Protein 4UR7 (pdb70)

Organism: Agrobacterium fabrum (strain C58 / ATCC 33970) (NCBI:txid176299)

Foldseek 3Di:
DFLVVVLVLLPPFAEEEAAFFADQVRHGDLVLLLVLLLVLLVLPRQEYEFLDVLNVVVPDDLVVQLVRQLSSVVRNPNHAYEYEAEAFQVRRLVSLVSNVVSPHQEYEYDYHDDDADDLVVLLVSVLSSLVSDRHAYEYEADDRRHHALVSVVVSLVRRVRDAEYEYAPLPLVRLLVNCVRCPNSHQYEYEHLCRLVPQLVVVVSPHLYYYHLLCSQQVVLVRQLSVCSVVVVVVSSVVCCVLAVVLLVVLQPPDPPSSNQVSLLSNVQLPGNRYADDPPPHHDDPVSSVSSNVSCPVRRNDD/DFLVVVLVLLPVFAEEEAAFFADPVRHGDLVLLLVLLLVLLVLPRQEYEYLDVLNVVVPDDLVCQLVRQLSSVVRNPNHAYEYEAEAFQVRRLVSLVSNVVSPHQYYEYDYHPDDQDDLVVLLVRVLSSLVSDRHAYEYEADDRRHHAQVSVVVSLVRRLRDAEYEYAHLPLVRLLVNCVRCPNSHAYEYEHLQRLVPQLVVVVSPHLYYYHLLCSQQVVLVRQLSVCSVVVVVVSSVVCCVLAVVLLVVLQVPDPPSSNQVSQLSNVQLPRNSDADDPPPGHDDPVSSVSSNVSCPPRRNDDDDDDDDD/DFLVVVLVLLVPFAEEEAAFFADPVRHGDLVLLLVLLLVLLVLPRQAYEWLAVLNVVVPDDLVVQLVRQLSNVVRNPNHAYEYEAEAFQVRRLVSLVSNVVSPHQEYEYDYHDDDADDLVVLLVSVLSNLVSDRHAYEYEADDRRHHAQVSVVVSLVRRVRDAEYEYQPLPLVRLLVNCVRCPNSHAYEYEHLCRLVCQLVVVVSPHLYYYHLLCSQQVVLVRQLSVCSVVVVVVSSVCCCVLAVVLLVVLCPPDPPSSNQVSLLSNVQLPRNRDADDPPPHHDDPVSSVSSNVSCPPSRNDPPDDD/DFLVVVLVLLVPFAEEEAAFFADPVGHGDLVLLLVLLLVLLVLPRQEYEWLDVLNVVVPDDLVVQLVRQLSNVVRNPNHAYEYEAEAFQVSRLVSLVSNVVSPHQEYEYDYYPDDADDLVVLLVSVLSSLVSDRHAYEYEADDRDHHAQVSVVVSLVRRVRDAEYEYAPPPLVRLLVNCVRCPNSHAYEYEHLCRLVPQLVVVVSPHLYYYHLLCSQQVVLVRQLSVCSVVVVVVSSVVCCVLAVVLLVVLQPPDPPSSNQVSLLNNVQLPRNRDADDPPDHHDDPVSSVSSNVSCPPSRD

Sequence (1221 aa):
MDPEQIKTALGSSGLLSFPVTHFDAEGRFAADSYREHVEWLAGYKAPVLFAAGGTGEFFSLKPDEIPTIVAAAKEVAGETAIVSGCGYGTEIAVDIARSVEKVGADGILLLPHYLIDAPQEGLYAHIKKVCQSVGIGVMVYNRDNSVLQADTLARLCDECPNLVGFKDGTGDIGLVRQITAKMGDRLMYLGGMPTAELFAEAYLGAGFTTYSSSAVFNFVPGLANEFYAALRAGERATCERILVDFFYPFMMAIRNRAKGYAVSAVKAGVRLQGFNNAGPVRAPLKDLTNEEIGMLEALIGTHKRKAMDPEQIKTALGSSGLLSFPVTHFDAEGRFAADSYREHVEWLAGYKAPVLFAAGGTGEFFSLKPDEIPTIVAAAKEVAGETAIVSGCGYGTEIAVDIARSVEKVGADGILLLPHYLIDAPQEGLYAHIKKVCQSVGIGVMVYNRDNSVLQADTLARLCDECPNLVGFKDGTGDIGLVRQITAKMGDRLMYLGGMPTAELFAEAYLGAGFTTYSSAVFNFVPGLANEFYAALRAGERATCERILVDFFYPFMMAIRNRAKGYAVSAVKAGVRLQGFNAGPVRAPLKDLTNEEIGMLEALIGTHKRKAWSHPQFEMDPEQIKTALGSSGLLSFPVTHFDAEGRFAADSYREHVEWLAGYKAPVLFAAGGTGEFFSLKPDEIPTIVAAAKEVAGETAIVSGCGYGTEIAVDIARSVEKVGADGILLLPHYLIDAPQEGLYAHIKKVCQSVGIGVMVYNRDNSVLQADTLARLCDECPNLVGFKDGTGDIGLVRQITAKMGDRLMYLGGMPTAELFAEAYLGAGFTTYSSAVFNFVPGLANEFYAALRAGERATCERILVDFFYPFMMAIRNRAKGYAVSAVKAGVRLQGFNAGPVRAPLKDLTNEEIGMLEALIGTHKRKAWSSHPMDPEQIKTALGSSGLLSFPVTHFDAEGRFAADSYREHVEWLAGYKAPVLFAAGGTGEFFSLKPDEIPTIVAAAKEVAGETAIVSGCGYGTEIAVDIARSVEKVGADGILLLPHYLIDAPQEGLYAHIKKVCQSVGIGVMVYNRDNSVLQADTLARLCDECPNLVGFKDGTGDIGLVRQITAKMGDRLMYLGGMPTAELFAEAYLGAGFTTYSSSAVFNFVPGLANEFYAALRAGEERATCERILVDFFYPFMMAIRNRAKGYAVSAVKAGVRLQGFNAGPVRAPLKDLTNEEIGMLEALIGTHKR

Structure (mmCIF, N/CA/C/O backbone):
data_4UR7
#
_entry.id   4UR7
#
_cell.length_a   169.800
_cell.length_b   120.140
_cell.length_c   74.070
_cell.angle_alpha   90.00
_cell.angle_beta   112.01
_cell.angle_gamma   90.00
#
_symmetry.space_group_name_H-M   'C 1 2 1'
#
loop_
_entity.id
_entity.type
_entity.pdbx_description
1 polymer 'KETO-DEOXY-D-GALACTARATE DEHYDRATASE'
2 non-polymer GLYCEROL
3 non-polymer 'FORMIC ACID'
4 water water
#
loop_
_atom_site.group_PDB
_atom_site.id
_atom_site.type_symbol
_atom_site.label_atom_id
_atom_site.label_alt_id
_atom_site.label_comp_id
_atom_site.label_asym_id
_atom_site.label_entity_id
_atom_site.label_seq_id
_atom_site.pdbx_PDB_ins_code
_atom_site.Cartn_x
_atom_site.Cartn_y
_atom_site.Cartn_z
_atom_site.occupancy
_atom_site.B_iso_or_equiv
_atom_site.auth_seq_id
_atom_site.auth_comp_id
_atom_site.auth_asym_id
_atom_site.auth_atom_id
_atom_site.pdbx_PDB_model_num
ATOM 1 N N . MET A 1 1 ? -27.903 22.807 87.075 1.00 35.98 1 MET A N 1
ATOM 2 C CA . MET A 1 1 ? -27.245 24.035 87.500 1.00 31.38 1 MET A CA 1
ATOM 3 C C . MET A 1 1 ? -26.199 24.470 86.476 1.00 27.74 1 MET A C 1
ATOM 4 O O . MET A 1 1 ? -25.795 23.688 85.618 1.00 31.65 1 MET A O 1
ATOM 9 N N . ASP A 1 2 ? -25.767 25.724 86.565 1.00 23.77 2 ASP A N 1
ATOM 10 C CA . ASP A 1 2 ? -24.766 26.236 85.646 1.00 23.46 2 ASP A CA 1
ATOM 11 C C . ASP A 1 2 ? -23.354 25.864 86.134 1.00 21.16 2 ASP A C 1
ATOM 12 O O . ASP A 1 2 ? -23.184 25.435 87.287 1.00 21.80 2 ASP A O 1
ATOM 17 N N . PRO A 1 3 ? -22.350 25.979 85.251 1.00 19.74 3 PRO A N 1
ATOM 18 C CA . PRO A 1 3 ? -20.991 25.568 85.636 1.00 18.45 3 PRO A CA 1
ATOM 19 C C . PRO A 1 3 ? -20.457 26.252 86.889 1.00 20.15 3 PRO A C 1
ATOM 20 O O . PRO A 1 3 ? -19.730 25.618 87.641 1.00 17.81 3 PRO A O 1
ATOM 24 N N . GLU A 1 4 ? -20.793 27.515 87.125 1.00 17.93 4 GLU A N 1
ATOM 25 C CA . GLU A 1 4 ? -20.278 28.165 88.328 1.00 19.85 4 GLU A CA 1
ATOM 26 C C . GLU A 1 4 ? -20.904 27.572 89.589 1.00 17.64 4 GLU A C 1
ATOM 27 O O . GLU A 1 4 ? -20.277 27.558 90.653 1.00 18.91 4 GLU A O 1
ATOM 33 N N . GLN A 1 5 ? -22.129 27.067 89.475 1.00 18.14 5 GLN A N 1
ATOM 34 C CA . GLN A 1 5 ? -22.785 26.442 90.615 1.00 19.85 5 GLN A CA 1
ATOM 35 C C . GLN A 1 5 ? -22.194 25.069 90.924 1.00 17.56 5 GLN A C 1
ATOM 36 O O . GLN A 1 5 ? -22.018 24.728 92.099 1.00 17.20 5 GLN A O 1
ATOM 42 N N . ILE A 1 6 ? -21.881 24.280 89.895 1.00 18.40 6 ILE A N 1
ATOM 43 C CA . ILE A 1 6 ? -21.234 22.992 90.169 1.00 17.67 6 ILE A CA 1
ATOM 44 C C . ILE A 1 6 ? -19.807 23.256 90.681 1.00 17.62 6 ILE A C 1
ATOM 45 O O . ILE A 1 6 ? -19.308 22.529 91.547 1.00 15.97 6 ILE A O 1
ATOM 50 N N . LYS A 1 7 ? -19.171 24.317 90.182 1.00 16.41 7 LYS A N 1
ATOM 51 C CA . LYS A 1 7 ? -17.846 24.687 90.684 1.00 15.37 7 LYS A CA 1
ATOM 52 C C . LYS A 1 7 ? -17.893 24.943 92.192 1.00 18.21 7 LYS A C 1
ATOM 53 O O . LYS A 1 7 ? -17.073 24.421 92.952 1.00 18.35 7 LYS A O 1
ATOM 59 N N . THR A 1 8 ? -18.870 25.733 92.631 1.00 16.67 8 THR A N 1
ATOM 60 C CA . THR A 1 8 ? -19.028 25.994 94.059 1.00 17.76 8 THR A CA 1
ATOM 61 C C . THR A 1 8 ? -19.260 24.710 94.858 1.00 19.17 8 THR A C 1
ATOM 62 O O . THR A 1 8 ? -18.682 24.529 95.931 1.00 19.21 8 THR A O 1
ATOM 66 N N . ALA A 1 9 ? -20.087 23.815 94.327 1.00 16.80 9 ALA A N 1
ATOM 67 C CA . ALA A 1 9 ? -20.359 22.561 95.016 1.00 17.77 9 ALA A CA 1
ATOM 68 C C . ALA A 1 9 ? -19.092 21.706 95.177 1.00 17.18 9 ALA A C 1
ATOM 69 O O . ALA A 1 9 ? -18.907 21.058 96.205 1.00 16.67 9 ALA A O 1
ATOM 71 N N . LEU A 1 10 ? -18.226 21.702 94.165 1.00 15.24 10 LEU A N 1
ATOM 72 C CA . LEU A 1 10 ? -16.983 20.929 94.236 1.00 16.11 10 LEU A CA 1
ATOM 73 C C . LEU A 1 10 ? -16.085 21.368 95.380 1.00 17.60 10 LEU A C 1
ATOM 74 O O . LEU A 1 10 ? -15.296 20.573 95.881 1.00 17.80 10 LEU A O 1
ATOM 79 N N . GLY A 1 11 ? -16.215 22.624 95.799 1.00 17.41 11 GLY A N 1
ATOM 80 C CA . GLY A 1 11 ? -15.397 23.144 96.877 1.00 18.10 11 GLY A CA 1
ATOM 81 C C . GLY A 1 11 ? -16.085 23.147 98.231 1.00 18.70 11 GLY A C 1
ATOM 82 O O . GLY A 1 11 ? -15.600 23.788 99.169 1.00 22.42 11 GLY A O 1
ATOM 83 N N . SER A 1 12 ? -17.183 22.408 98.365 1.00 18.60 12 SER A N 1
ATOM 84 C CA A SER A 1 12 ? -17.962 22.474 99.596 0.64 16.94 12 SER A CA 1
ATOM 85 C CA B SER A 1 12 ? -17.994 22.452 99.578 0.36 16.97 12 SER A CA 1
ATOM 86 C C . SER A 1 12 ? -17.937 21.188 100.428 1.00 17.41 12 SER A C 1
ATOM 87 O O . SER A 1 12 ? -18.711 21.039 101.377 1.00 20.93 12 SER A O 1
ATOM 92 N N . GLY A 1 13 ? -17.045 20.265 100.100 1.00 16.29 13 GLY A N 1
ATOM 93 C CA . GLY A 1 13 ? -16.951 19.048 100.882 1.00 16.93 13 GLY A CA 1
ATOM 94 C C . GLY A 1 13 ? -16.330 17.873 100.153 1.00 15.00 13 GLY A C 1
ATOM 95 O O . GLY A 1 13 ? -15.592 18.032 99.181 1.00 15.43 13 GLY A O 1
ATOM 96 N N . LEU A 1 14 ? -16.640 16.682 100.641 1.00 15.43 14 LEU A N 1
ATOM 97 C CA . LEU A 1 14 ? -16.069 15.424 100.145 1.00 13.30 14 LEU A CA 1
ATOM 98 C C . LEU A 1 14 ? -16.802 14.951 98.885 1.00 15.47 14 LEU A C 1
ATOM 99 O O . LEU A 1 14 ? -17.995 15.220 98.723 1.00 17.56 14 LEU A O 1
ATOM 104 N N . LEU A 1 15 ? -16.121 14.232 97.993 1.00 13.29 15 LEU A N 1
ATOM 105 C CA . LEU A 1 15 ? -16.754 13.801 96.743 1.00 12.32 15 LEU A CA 1
ATOM 106 C C . LEU A 1 15 ? -17.089 12.321 96.772 1.00 12.97 15 LEU A C 1
ATOM 107 O O . LEU A 1 15 ? -16.240 11.497 97.111 1.00 15.32 15 LEU A O 1
ATOM 112 N N . SER A 1 16 ? -18.332 11.989 96.417 1.00 12.08 16 SER A N 1
ATOM 113 C CA . SER A 1 16 ? -18.803 10.613 96.443 1.00 13.09 16 SER A CA 1
ATOM 114 C C . SER A 1 16 ? -18.848 10.026 95.026 1.00 13.88 16 SER A C 1
ATOM 115 O O . SER A 1 16 ? -19.360 10.668 94.114 1.00 13.61 16 SER A O 1
ATOM 118 N N . PHE A 1 17 ? -18.302 8.817 94.858 1.00 12.99 17 PHE A N 1
ATOM 119 C CA . PHE A 1 17 ? -18.292 8.109 93.570 1.00 13.93 17 PHE A CA 1
ATOM 120 C C . PHE A 1 17 ? -18.932 6.727 93.744 1.00 10.56 17 PHE A C 1
ATOM 121 O O . PHE A 1 17 ? -18.226 5.746 93.926 1.00 12.59 17 PHE A O 1
ATOM 129 N N . PRO A 1 18 ? -20.273 6.648 93.692 1.00 11.36 18 PRO A N 1
ATOM 130 C CA . PRO A 1 18 ? -20.891 5.344 93.971 1.00 14.49 18 PRO A CA 1
ATOM 131 C C . PRO A 1 18 ? -20.543 4.251 92.957 1.00 13.28 18 PRO A C 1
ATOM 132 O O . PRO A 1 18 ? -20.458 4.501 91.737 1.00 13.38 18 PRO A O 1
ATOM 136 N N . VAL A 1 19 ? -20.383 3.029 93.455 1.00 12.87 19 VAL A N 1
ATOM 137 C CA . VAL A 1 19 ? -20.268 1.865 92.590 1.00 12.53 19 VAL A CA 1
ATOM 138 C C . VAL A 1 19 ? -21.576 1.698 91.837 1.00 12.63 19 VAL A C 1
ATOM 139 O O . VAL A 1 19 ? -22.631 2.069 92.334 1.00 13.93 19 VAL A O 1
ATOM 143 N N . THR A 1 20 ? -21.496 1.174 90.618 1.00 11.74 20 THR A N 1
ATOM 144 C CA . THR A 1 20 ? -22.702 0.882 89.858 1.00 12.16 20 THR A CA 1
ATOM 145 C C . THR A 1 20 ? -23.161 -0.542 90.154 1.00 13.83 20 THR A C 1
ATOM 146 O O . THR A 1 20 ? -22.394 -1.486 90.006 1.00 15.62 20 THR A O 1
ATOM 150 N N . HIS A 1 21 ? -24.407 -0.697 90.595 1.00 12.88 21 HIS A N 1
ATOM 151 C CA . HIS A 1 21 ? -24.896 -2.008 91.001 1.00 12.26 21 HIS A CA 1
ATOM 152 C C . HIS A 1 21 ? -25.336 -2.825 89.799 1.00 13.30 21 HIS A C 1
ATOM 153 O O . HIS A 1 21 ? -25.999 -2.288 88.898 1.00 14.61 21 HIS A O 1
ATOM 160 N N . PHE A 1 22 ? -24.959 -4.106 89.781 1.00 14.12 22 PHE A N 1
ATOM 161 C CA . PHE A 1 22 ? -25.375 -5.020 88.714 1.00 16.70 22 PHE A CA 1
ATOM 162 C C . PHE A 1 22 ? -26.108 -6.223 89.302 1.00 16.14 22 PHE A C 1
ATOM 163 O O . PHE A 1 22 ? -25.849 -6.608 90.453 1.00 16.20 22 PHE A O 1
ATOM 171 N N . ASP A 1 23 ? -27.043 -6.796 88.542 1.00 15.03 23 ASP A N 1
ATOM 172 C CA . ASP A 1 23 ? -27.627 -8.073 88.954 1.00 17.40 23 ASP A CA 1
ATOM 173 C C . ASP A 1 23 ? -26.675 -9.220 88.609 1.00 17.89 23 ASP A C 1
ATOM 174 O O . ASP A 1 23 ? -25.562 -8.989 88.133 1.00 18.93 23 ASP A O 1
ATOM 179 N N . ALA A 1 24 ? -27.087 -10.455 88.873 1.00 19.82 24 ALA A N 1
ATOM 180 C CA . ALA A 1 24 ? -26.204 -11.611 88.702 1.00 20.32 24 ALA A CA 1
ATOM 181 C C . ALA A 1 24 ? -25.799 -11.785 87.251 1.00 21.66 24 ALA A C 1
ATOM 182 O O . ALA A 1 24 ? -24.749 -12.355 86.946 1.00 27.92 24 ALA A O 1
ATOM 184 N N . GLU A 1 25 ? -26.648 -11.278 86.363 1.00 19.26 25 GLU A N 1
ATOM 185 C CA . GLU A 1 25 ? -26.437 -11.393 84.923 1.00 22.28 25 GLU A CA 1
ATOM 186 C C . GLU A 1 25 ? -25.628 -10.220 84.375 1.00 23.06 25 GLU A C 1
ATOM 187 O O . GLU A 1 25 ? -25.350 -10.146 83.172 1.00 24.95 25 GLU A O 1
ATOM 193 N N . GLY A 1 26 ? -25.253 -9.300 85.254 1.00 20.62 26 GLY A N 1
ATOM 194 C CA . GLY A 1 26 ? -24.427 -8.169 84.870 1.00 16.85 26 GLY A CA 1
ATOM 195 C C . GLY A 1 26 ? -25.184 -6.920 84.436 1.00 17.58 26 GLY A C 1
ATOM 196 O O . GLY A 1 26 ? -24.562 -5.913 84.119 1.00 19.13 26 GLY A O 1
ATOM 197 N N . ARG A 1 27 ? -26.514 -6.970 84.438 1.00 17.22 27 ARG A N 1
ATOM 198 C CA . ARG A 1 27 ? -27.337 -5.822 84.055 1.00 16.20 27 ARG A CA 1
ATOM 199 C C . ARG A 1 27 ? -27.418 -4.768 85.162 1.00 14.63 27 ARG A C 1
ATOM 200 O O . ARG A 1 27 ? -27.357 -5.100 86.351 1.00 14.79 27 ARG A O 1
ATOM 208 N N . PHE A 1 28 ? -27.613 -3.507 84.785 1.00 15.99 28 PHE A N 1
ATOM 209 C CA . PHE A 1 28 ? -27.801 -2.454 85.780 1.00 15.41 28 PHE A CA 1
ATOM 210 C C . PHE A 1 28 ? -28.995 -2.771 86.675 1.00 15.88 28 PHE A C 1
ATOM 211 O O . PHE A 1 28 ? -30.083 -3.108 86.202 1.00 19.15 28 PHE A O 1
ATOM 219 N N . ALA A 1 29 ? -28.762 -2.676 87.983 1.00 13.34 29 ALA A N 1
ATOM 220 C CA . ALA A 1 29 ? -29.763 -2.960 89.010 1.00 16.89 29 ALA A CA 1
ATOM 221 C C . ALA A 1 29 ? -30.162 -1.659 89.697 1.00 13.00 29 ALA A C 1
ATOM 222 O O . ALA A 1 29 ? -29.621 -1.298 90.752 1.00 14.55 29 ALA A O 1
ATOM 224 N N . ALA A 1 30 ? -31.114 -0.959 89.098 1.00 15.28 30 ALA A N 1
ATOM 225 C CA . ALA A 1 30 ? -31.475 0.387 89.511 1.00 14.86 30 ALA A CA 1
ATOM 226 C C . ALA A 1 30 ? -32.054 0.448 90.919 1.00 14.95 30 ALA A C 1
ATOM 227 O O . ALA A 1 30 ? -31.778 1.394 91.657 1.00 15.43 30 ALA A O 1
ATOM 229 N N . ASP A 1 31 ? -32.869 -0.538 91.278 1.00 15.84 31 ASP A N 1
ATOM 230 C CA . ASP A 1 31 ? -33.477 -0.498 92.602 1.00 15.85 31 ASP A CA 1
ATOM 231 C C . ASP A 1 31 ? -32.420 -0.595 93.699 1.00 14.73 31 ASP A C 1
ATOM 232 O O . ASP A 1 31 ? -32.450 0.196 94.646 1.00 15.75 31 ASP A O 1
ATOM 237 N N . SER A 1 32 ? -31.466 -1.509 93.546 1.00 15.01 32 SER A N 1
ATOM 238 C CA . SER A 1 32 ? -30.383 -1.628 94.524 1.00 12.75 32 SER A CA 1
ATOM 239 C C . SER A 1 32 ? -29.488 -0.378 94.542 1.00 13.81 32 SER A C 1
ATOM 240 O O . SER A 1 32 ? -29.061 0.107 95.598 1.00 14.23 32 SER A O 1
ATOM 243 N N . TYR A 1 33 ? -29.213 0.151 93.352 1.00 13.01 33 TYR A N 1
ATOM 244 C CA . TYR A 1 33 ? -28.416 1.367 93.243 1.00 11.84 33 TYR A CA 1
ATOM 245 C C . TYR A 1 33 ? -29.052 2.519 93.998 1.00 13.22 33 TYR A C 1
ATOM 246 O O . TYR A 1 33 ? -28.384 3.230 94.746 1.00 12.68 33 TYR A O 1
ATOM 255 N N . ARG A 1 34 ? -30.350 2.710 93.791 1.00 13.89 34 ARG A N 1
ATOM 256 C CA . ARG A 1 34 ? -31.036 3.811 94.453 1.00 12.18 34 ARG A CA 1
ATOM 257 C C . ARG A 1 34 ? -31.081 3.621 95.975 1.00 13.18 34 ARG A C 1
ATOM 258 O O . ARG A 1 34 ? -30.958 4.589 96.702 1.00 15.47 34 ARG A O 1
ATOM 266 N N . GLU A 1 35 ? -31.250 2.384 96.439 1.00 12.37 35 GLU A N 1
ATOM 267 C CA . GLU A 1 35 ? -31.233 2.118 97.887 1.00 12.44 35 GLU A CA 1
ATOM 268 C C . GLU A 1 35 ? -29.907 2.567 98.506 1.00 15.42 35 GLU A C 1
ATOM 269 O O . GLU A 1 35 ? -29.856 3.220 99.556 1.00 14.81 35 GLU A O 1
ATOM 275 N N . HIS A 1 36 ? -28.821 2.222 97.832 1.00 13.77 36 HIS A N 1
ATOM 276 C CA . HIS A 1 36 ? -27.491 2.542 98.323 1.00 13.24 36 HIS A CA 1
ATOM 277 C C . HIS A 1 36 ? -27.234 4.050 98.255 1.00 11.67 36 HIS A C 1
ATOM 278 O O . HIS A 1 36 ? -26.733 4.656 99.215 1.00 13.91 36 HIS A O 1
ATOM 285 N N . VAL A 1 37 ? -27.599 4.669 97.134 1.00 12.73 37 VAL A N 1
ATOM 286 C CA . VAL A 1 37 ? -27.446 6.111 97.011 1.00 14.22 37 VAL A CA 1
ATOM 287 C C . VAL A 1 37 ? -28.298 6.843 98.059 1.00 14.48 37 VAL A C 1
ATOM 288 O O . VAL A 1 37 ? -27.845 7.821 98.657 1.00 13.70 37 VAL A O 1
ATOM 292 N N . GLU A 1 38 ? -29.505 6.348 98.328 1.00 14.77 38 GLU A N 1
ATOM 293 C CA . GLU A 1 38 ? -30.333 6.975 99.354 1.00 16.42 38 GLU A CA 1
ATOM 294 C C . GLU A 1 38 ? -29.664 6.887 100.734 1.00 15.89 38 GLU A C 1
ATOM 295 O O . GLU A 1 38 ? -29.693 7.842 101.509 1.00 17.60 38 GLU A O 1
ATOM 301 N N . TRP A 1 39 ? -29.060 5.742 101.036 1.00 15.13 39 TRP A N 1
ATOM 302 C CA . TRP A 1 39 ? -28.363 5.578 102.310 1.00 14.34 39 TRP A CA 1
ATOM 303 C C . TRP A 1 39 ? -27.152 6.521 102.410 1.00 15.47 39 TRP A C 1
ATOM 304 O O . TRP A 1 39 ? -26.934 7.168 103.448 1.00 16.22 39 TRP A O 1
ATOM 315 N N . LEU A 1 40 ? -26.378 6.626 101.324 1.00 14.57 40 LEU A N 1
ATOM 316 C CA . LEU A 1 40 ? -25.239 7.531 101.309 1.00 12.92 40 LEU A CA 1
ATOM 317 C C . LEU A 1 40 ? -25.645 8.986 101.481 1.00 13.28 40 LEU A C 1
ATOM 318 O O . LEU A 1 40 ? -24.873 9.785 102.009 1.00 14.51 40 LEU A O 1
ATOM 323 N N . ALA A 1 41 ? -26.845 9.342 101.014 1.00 13.73 41 ALA A N 1
ATOM 324 C CA . ALA A 1 41 ? -27.272 10.739 101.067 1.00 14.85 41 ALA A CA 1
ATOM 325 C C . ALA A 1 41 ? -27.313 11.286 102.502 1.00 14.70 41 ALA A C 1
ATOM 326 O O . ALA A 1 41 ? -27.174 12.489 102.711 1.00 15.32 41 ALA A O 1
ATOM 328 N N . GLY A 1 42 ? -27.486 10.403 103.485 1.00 15.09 42 GLY A N 1
ATOM 329 C CA . GLY A 1 42 ? -27.507 10.811 104.885 1.00 15.25 42 GLY A CA 1
ATOM 330 C C . GLY A 1 42 ? -26.185 11.380 105.361 1.00 13.78 42 GLY A C 1
ATOM 331 O O . GLY A 1 42 ? -26.117 12.060 106.383 1.00 15.22 42 GLY A O 1
ATOM 332 N N . TYR A 1 43 ? -25.124 11.118 104.599 1.00 14.47 43 TYR A N 1
ATOM 333 C CA . TYR A 1 43 ? -23.786 11.552 104.967 1.00 13.56 43 TYR A CA 1
ATOM 334 C C . TYR A 1 43 ? -23.344 12.827 104.223 1.00 11.99 43 TYR A C 1
ATOM 335 O O . TYR A 1 43 ? -22.225 13.318 104.408 1.00 13.19 43 TYR A O 1
ATOM 344 N N . LYS A 1 44 ? -24.239 13.345 103.391 1.00 14.10 44 LYS A N 1
ATOM 345 C CA . LYS A 1 44 ? -24.188 14.720 102.880 1.00 15.25 44 LYS A CA 1
ATOM 346 C C . LYS A 1 44 ? -22.952 15.149 102.064 1.00 15.18 44 LYS A C 1
ATOM 347 O O . LYS A 1 44 ? -22.543 16.305 102.111 1.00 16.28 44 LYS A O 1
ATOM 353 N N . ALA A 1 45 ? -22.406 14.238 101.268 1.00 13.36 45 ALA A N 1
ATOM 354 C CA . ALA A 1 45 ? -21.435 14.645 100.248 1.00 12.79 45 ALA A CA 1
ATOM 355 C C . ALA A 1 45 ? -22.118 15.633 99.293 1.00 13.68 45 ALA A C 1
ATOM 356 O O . ALA A 1 45 ? -23.253 15.392 98.855 1.00 16.06 45 ALA A O 1
ATOM 358 N N . PRO A 1 46 ? -21.453 16.756 98.965 1.00 12.79 46 PRO A N 1
ATOM 359 C CA . PRO A 1 46 ? -22.132 17.770 98.146 1.00 13.76 46 PRO A CA 1
ATOM 360 C C . PRO A 1 46 ? -22.205 17.444 96.657 1.00 13.53 46 PRO A C 1
ATOM 361 O O . PRO A 1 46 ? -23.000 18.061 95.942 1.00 14.71 46 PRO A O 1
ATOM 365 N N . VAL A 1 47 ? -21.356 16.525 96.209 1.00 12.76 47 VAL A N 1
ATOM 366 C CA . VAL A 1 47 ? -21.332 16.121 94.808 1.00 13.59 47 VAL A CA 1
ATOM 367 C C . VAL A 1 47 ? -21.234 14.609 94.717 1.00 13.20 47 VAL A C 1
ATOM 368 O O . VAL A 1 47 ? -20.437 13.978 95.425 1.00 14.40 47 VAL A O 1
ATOM 372 N N . LEU A 1 48 ? -22.059 14.046 93.840 1.00 12.09 48 LEU A N 1
ATOM 373 C CA . LEU A 1 48 ? -22.107 12.626 93.566 1.00 12.54 48 LEU A CA 1
ATOM 374 C C . LEU A 1 48 ? -21.707 12.438 92.105 1.00 13.08 48 LEU A C 1
ATOM 375 O O . LEU A 1 48 ? -22.327 13.020 91.214 1.00 13.99 48 LEU A O 1
ATOM 380 N N . PHE A 1 49 ? -20.706 11.601 91.877 1.00 12.75 49 PHE A N 1
ATOM 381 C CA . PHE A 1 49 ? -20.226 11.288 90.539 1.00 11.41 49 PHE A CA 1
ATOM 382 C C . PHE A 1 49 ? -20.776 9.932 90.143 1.00 12.26 49 PHE A C 1
ATOM 383 O O . PHE A 1 49 ? -20.310 8.903 90.632 1.00 14.66 49 PHE A O 1
ATOM 391 N N . ALA A 1 50 ? -21.807 9.936 89.302 1.00 12.17 50 ALA A N 1
ATOM 392 C CA . ALA A 1 50 ? -22.424 8.710 88.830 1.00 12.67 50 ALA A CA 1
ATOM 393 C C . ALA A 1 50 ? -21.637 8.172 87.643 1.00 14.44 50 ALA A C 1
ATOM 394 O O . ALA A 1 50 ? -21.264 8.942 86.758 1.00 13.18 50 ALA A O 1
ATOM 396 N N . ALA A 1 51 ? -21.413 6.861 87.621 1.00 13.82 51 ALA A N 1
ATOM 397 C CA . ALA A 1 51 ? -20.702 6.225 86.513 1.00 12.91 51 ALA A CA 1
ATOM 398 C C . ALA A 1 51 ? -19.319 6.849 86.312 1.00 13.84 51 ALA A C 1
ATOM 399 O O . ALA A 1 51 ? -18.909 7.127 85.181 1.00 14.83 51 ALA A O 1
ATOM 401 N N . GLY A 1 52 ? -18.610 7.083 87.411 1.00 12.64 52 GLY A N 1
ATOM 402 C CA . GLY A 1 52 ? -17.193 7.402 87.363 1.00 13.04 52 GLY A CA 1
ATOM 403 C C . GLY A 1 52 ? -16.376 6.117 87.279 1.00 13.58 52 GLY A C 1
ATOM 404 O O . GLY A 1 52 ? -16.913 5.035 87.019 1.00 13.29 52 GLY A O 1
ATOM 405 N N . GLY A 1 53 ? -15.076 6.221 87.533 1.00 14.85 53 GLY A N 1
ATOM 406 C CA . GLY A 1 53 ? -14.220 5.047 87.551 1.00 17.24 53 GLY A CA 1
ATOM 407 C C . GLY A 1 53 ? -14.643 4.016 88.589 1.00 14.14 53 GLY A C 1
ATOM 408 O O . GLY A 1 53 ? -14.752 2.826 88.282 1.00 14.34 53 GLY A O 1
ATOM 409 N N . THR A 1 54 ? -14.880 4.468 89.819 1.00 15.07 54 THR A N 1
ATOM 410 C CA . THR A 1 54 ? -15.363 3.571 90.871 1.00 13.71 54 THR A CA 1
ATOM 411 C C . THR A 1 54 ? -16.721 2.962 90.489 1.00 14.23 54 THR A C 1
ATOM 412 O O . THR A 1 54 ? -17.025 1.828 90.869 1.00 14.24 54 THR A O 1
ATOM 416 N N . GLY A 1 55 ? -17.491 3.692 89.678 1.00 13.28 55 GLY A N 1
ATOM 417 C CA . GLY A 1 55 ? -18.755 3.198 89.138 1.00 12.02 55 GLY A CA 1
ATOM 418 C C . GLY A 1 55 ? -18.618 2.399 87.844 1.00 12.62 55 GLY A C 1
ATOM 419 O O . GLY A 1 55 ? -19.598 2.198 87.130 1.00 13.44 55 GLY A O 1
ATOM 420 N N . GLU A 1 56 ? -17.393 1.969 87.540 1.00 12.64 56 GLU A N 1
ATOM 421 C CA . GLU A 1 56 ? -17.123 1.096 86.394 1.00 14.70 56 GLU A CA 1
ATOM 422 C C . GLU A 1 56 ? -17.534 1.728 85.056 1.00 15.28 56 GLU A C 1
ATOM 423 O O . GLU A 1 56 ? -18.005 1.037 84.155 1.00 13.27 56 GLU A O 1
ATOM 429 N N . PHE A 1 57 ? -17.310 3.035 84.928 1.00 13.83 57 PHE A N 1
ATOM 430 C CA . PHE A 1 57 ? -17.567 3.722 83.660 1.00 14.30 57 PHE A CA 1
ATOM 431 C C . PHE A 1 57 ? -17.025 2.940 82.470 1.00 14.32 57 PHE A C 1
ATOM 432 O O . PHE A 1 57 ? -17.683 2.811 81.430 1.00 14.33 57 PHE A O 1
ATOM 440 N N . PHE A 1 58 ? -15.801 2.454 82.633 1.00 13.76 58 PHE A N 1
ATOM 441 C CA . PHE A 1 58 ? -15.067 1.789 81.546 1.00 13.56 58 PHE A CA 1
ATOM 442 C C . PHE A 1 58 ? -15.675 0.455 81.109 1.00 16.31 58 PHE A C 1
ATOM 443 O O . PHE A 1 58 ? -15.206 -0.139 80.131 1.00 15.33 58 PHE A O 1
ATOM 451 N N . SER A 1 59 ? -16.714 -0.019 81.805 1.00 15.41 59 SER A N 1
ATOM 452 C CA . SER A 1 59 ? -17.413 -1.247 81.412 1.00 13.96 59 SER A CA 1
ATOM 453 C C . SER A 1 59 ? -18.891 -1.035 81.057 1.00 13.79 59 SER A C 1
ATOM 454 O O . SER A 1 59 ? -19.622 -1.998 80.845 1.00 16.10 59 SER A O 1
ATOM 457 N N . LEU A 1 60 ? -19.315 0.224 80.991 1.00 14.52 60 LEU A N 1
ATOM 458 C CA . LEU A 1 60 ? -20.696 0.554 80.665 1.00 15.07 60 LEU A CA 1
ATOM 459 C C . LEU A 1 60 ? -20.875 0.773 79.171 1.00 18.17 60 LEU A C 1
ATOM 460 O O . LEU A 1 60 ? -20.003 1.343 78.521 1.00 18.80 60 LEU A O 1
ATOM 465 N N . LYS A 1 61 ? -22.013 0.345 78.638 1.00 17.68 61 LYS A N 1
ATOM 466 C CA . LYS A 1 61 ? -22.426 0.777 77.302 1.00 20.46 61 LYS A CA 1
ATOM 467 C C . LYS A 1 61 ? -22.818 2.229 77.390 1.00 19.65 61 LYS A C 1
ATOM 468 O O . LYS A 1 61 ? -23.427 2.622 78.380 1.00 19.07 61 LYS A O 1
ATOM 474 N N . PRO A 1 62 ? -22.497 3.034 76.371 1.00 20.65 62 PRO A N 1
ATOM 475 C CA . PRO A 1 62 ? -22.926 4.439 76.373 1.00 19.51 62 PRO A CA 1
ATOM 476 C C . PRO A 1 62 ? -24.421 4.615 76.690 1.00 21.13 62 PRO A C 1
ATOM 477 O O . PRO A 1 62 ? -24.777 5.521 77.454 1.00 21.59 62 PRO A O 1
ATOM 481 N N . ASP A 1 63 ? -25.285 3.742 76.178 1.00 19.41 63 ASP A N 1
ATOM 482 C CA . ASP A 1 63 ? -26.715 3.925 76.440 1.00 20.29 63 ASP A CA 1
ATOM 483 C C . ASP A 1 63 ? -27.119 3.652 77.890 1.00 24.11 63 ASP A C 1
ATOM 484 O O . ASP A 1 63 ? -28.203 4.051 78.317 1.00 23.51 63 ASP A O 1
ATOM 489 N N . GLU A 1 64 ? -26.246 3.001 78.655 1.00 18.68 64 GLU A N 1
ATOM 490 C CA . GLU A 1 64 ? -26.541 2.735 80.061 1.00 18.73 64 GLU A CA 1
ATOM 491 C C . GLU A 1 64 ? -26.315 3.964 80.932 1.00 18.01 64 GLU A C 1
ATOM 492 O O . GLU A 1 64 ? -26.927 4.103 81.993 1.00 17.08 64 GLU A O 1
ATOM 498 N N . ILE A 1 65 ? -25.439 4.861 80.495 1.00 16.88 65 ILE A N 1
ATOM 499 C CA . ILE A 1 65 ? -24.993 5.956 81.364 1.00 15.66 65 ILE A CA 1
ATOM 500 C C . ILE A 1 65 ? -26.115 6.933 81.742 1.00 16.60 65 ILE A C 1
ATOM 501 O O . ILE A 1 65 ? -26.268 7.245 82.922 1.00 15.51 65 ILE A O 1
ATOM 506 N N . PRO A 1 66 ? -26.950 7.377 80.785 1.00 13.70 66 PRO A N 1
ATOM 507 C CA . PRO A 1 66 ? -28.050 8.248 81.221 1.00 14.58 66 PRO A CA 1
ATOM 508 C C . PRO A 1 66 ? -29.034 7.579 82.184 1.00 15.10 66 PRO A C 1
ATOM 509 O O . PRO A 1 66 ? -29.559 8.268 83.053 1.00 16.91 66 PRO A O 1
ATOM 513 N N . THR A 1 67 ? -29.263 6.276 82.041 1.00 15.64 67 THR A N 1
ATOM 514 C CA . THR A 1 67 ? -30.172 5.565 82.932 1.00 17.19 67 THR A CA 1
ATOM 515 C C . THR A 1 67 ? -29.629 5.551 84.363 1.00 15.12 67 THR A C 1
ATOM 516 O O . THR A 1 67 ? -30.361 5.715 85.334 1.00 17.51 67 THR A O 1
ATOM 520 N N . ILE A 1 68 ? -28.319 5.375 84.483 1.00 15.30 68 ILE A N 1
ATOM 521 C CA . ILE A 1 68 ? -27.675 5.359 85.793 1.00 14.34 68 ILE A CA 1
ATOM 522 C C . ILE A 1 68 ? -27.707 6.746 86.421 1.00 14.76 68 ILE A C 1
ATOM 523 O O . ILE A 1 68 ? -28.025 6.893 87.602 1.00 13.73 68 ILE A O 1
ATOM 528 N N . VAL A 1 69 ? -27.390 7.768 85.631 1.00 13.86 69 VAL A N 1
ATOM 529 C CA . VAL A 1 69 ? -27.495 9.147 86.095 1.00 13.43 69 VAL A CA 1
ATOM 530 C C . VAL A 1 69 ? -28.925 9.478 86.558 1.00 15.93 69 VAL A C 1
ATOM 531 O O . VAL A 1 69 ? -29.123 10.039 87.635 1.00 16.40 69 VAL A O 1
ATOM 535 N N . ALA A 1 70 ? -29.922 9.133 85.752 1.00 16.30 70 ALA A N 1
ATOM 536 C CA . ALA A 1 70 ? -31.307 9.391 86.133 1.00 15.96 70 ALA A CA 1
ATOM 537 C C . ALA A 1 70 ? -31.677 8.669 87.435 1.00 16.99 70 ALA A C 1
ATOM 538 O O . ALA A 1 70 ? -32.416 9.217 88.266 1.00 18.21 70 ALA A O 1
ATOM 540 N N . ALA A 1 71 ? -31.176 7.443 87.623 1.00 14.91 71 ALA A N 1
ATOM 541 C CA . ALA A 1 71 ? -31.468 6.699 88.846 1.00 15.58 71 ALA A CA 1
ATOM 542 C C . ALA A 1 71 ? -30.904 7.415 90.058 1.00 16.12 71 ALA A C 1
ATOM 543 O O . ALA A 1 71 ? -31.578 7.541 91.082 1.00 17.38 71 ALA A O 1
ATOM 545 N N . ALA A 1 72 ? -29.662 7.879 89.960 1.00 15.34 72 ALA A N 1
ATOM 546 C CA . ALA A 1 72 ? -29.055 8.609 91.066 1.00 15.47 72 ALA A CA 1
ATOM 547 C C . ALA A 1 72 ? -29.848 9.881 91.362 1.00 17.86 72 ALA A C 1
ATOM 548 O O . ALA A 1 72 ? -30.116 10.193 92.523 1.00 18.51 72 ALA A O 1
ATOM 550 N N . LYS A 1 73 ? -30.269 10.583 90.311 1.00 18.02 73 LYS A N 1
ATOM 551 C CA . LYS A 1 73 ? -31.008 11.830 90.479 1.00 18.82 73 LYS A CA 1
ATOM 552 C C . LYS A 1 73 ? -32.333 11.643 91.221 1.00 19.14 73 LYS A C 1
ATOM 553 O O . LYS A 1 73 ? -32.771 12.540 91.941 1.00 24.39 73 LYS A O 1
ATOM 559 N N . GLU A 1 74 ? -32.952 10.476 91.073 1.00 18.73 74 GLU A N 1
ATOM 560 C CA . GLU A 1 74 ? -34.200 10.191 91.783 1.00 20.61 74 GLU A CA 1
ATOM 561 C C . GLU A 1 74 ? -34.074 10.353 93.292 1.00 22.44 74 GLU A C 1
ATOM 562 O O . GLU A 1 74 ? -35.001 10.834 93.952 1.00 23.50 74 GLU A O 1
ATOM 568 N N . VAL A 1 75 ? -32.934 9.939 93.849 1.00 18.23 75 VAL A N 1
ATOM 569 C CA . VAL A 1 75 ? -32.823 9.793 95.298 1.00 18.07 75 VAL A CA 1
ATOM 570 C C . VAL A 1 75 ? -31.693 10.586 95.955 1.00 18.99 75 VAL A C 1
ATOM 571 O O . VAL A 1 75 ? -31.506 10.529 97.186 1.00 22.78 75 VAL A O 1
ATOM 575 N N . ALA A 1 76 ? -30.942 11.338 95.165 1.00 19.28 76 ALA A N 1
ATOM 576 C CA . ALA A 1 76 ? -29.763 12.009 95.704 1.00 20.48 76 ALA A CA 1
ATOM 577 C C . ALA A 1 76 ? -30.085 13.327 96.415 1.00 22.19 76 ALA A C 1
ATOM 578 O O . ALA A 1 76 ? -29.228 13.881 97.094 1.00 25.24 76 ALA A O 1
ATOM 580 N N . GLY A 1 77 ? -31.311 13.821 96.262 1.00 24.69 77 GLY A N 1
ATOM 581 C CA . GLY A 1 77 ? -31.722 15.038 96.945 1.00 29.32 77 GLY A CA 1
ATOM 582 C C . GLY A 1 77 ? -31.099 16.294 96.371 1.00 26.56 77 GLY A C 1
ATOM 583 O O . GLY A 1 77 ? -30.888 16.384 95.163 1.00 31.01 77 GLY A O 1
ATOM 584 N N . GLU A 1 78 ? -30.812 17.262 97.239 1.00 30.32 78 GLU A N 1
ATOM 585 C CA . GLU A 1 78 ? -30.165 18.509 96.832 1.00 33.08 78 GLU A CA 1
ATOM 586 C C . GLU A 1 78 ? -28.655 18.310 96.773 1.00 33.23 78 GLU A C 1
ATOM 587 O O . GLU A 1 78 ? -27.895 18.866 97.567 1.00 34.77 78 GLU A O 1
ATOM 593 N N . THR A 1 79 ? -28.243 17.487 95.824 1.00 24.03 79 THR A N 1
ATOM 594 C CA . THR A 1 79 ? -26.849 17.120 95.639 1.00 19.83 79 THR A CA 1
ATOM 595 C C . THR A 1 79 ? -26.523 17.306 94.175 1.00 21.09 79 THR A C 1
ATOM 596 O O . THR A 1 79 ? -27.334 16.973 93.310 1.00 23.94 79 THR A O 1
ATOM 600 N N . ALA A 1 80 ? -25.349 17.849 93.886 1.00 16.22 80 ALA A N 1
ATOM 601 C CA . ALA A 1 80 ? -24.942 17.983 92.494 1.00 16.21 80 ALA A CA 1
ATOM 602 C C . ALA A 1 80 ? -24.601 16.597 91.952 1.00 17.41 80 ALA A C 1
ATOM 603 O O . ALA A 1 80 ? -23.959 15.801 92.640 1.00 15.75 80 ALA A O 1
ATOM 605 N N . ILE A 1 81 ? -25.046 16.311 90.728 1.00 15.03 81 ILE A N 1
ATOM 606 C CA . ILE A 1 81 ? -24.801 15.018 90.090 1.00 14.53 81 ILE A CA 1
ATOM 607 C C . ILE A 1 81 ? -23.920 15.191 88.864 1.00 13.57 81 ILE A C 1
ATOM 608 O O . ILE A 1 81 ? -24.304 15.846 87.895 1.00 16.87 81 ILE A O 1
ATOM 613 N N . VAL A 1 82 ? -22.733 14.603 88.916 1.00 12.62 82 VAL A N 1
ATOM 614 C CA . VAL A 1 82 ? -21.806 14.653 87.789 1.00 12.15 82 VAL A CA 1
ATOM 615 C C . VAL A 1 82 ? -21.736 13.277 87.154 1.00 13.86 82 VAL A C 1
ATOM 616 O O . VAL A 1 82 ? -21.699 12.266 87.847 1.00 14.44 82 VAL A O 1
ATOM 620 N N . SER A 1 83 ? -21.753 13.229 85.823 1.00 11.98 83 SER A N 1
ATOM 621 C CA . SER A 1 83 ? -21.629 11.961 85.110 1.00 13.55 83 SER A CA 1
ATOM 622 C C . SER A 1 83 ? -20.219 11.716 84.601 1.00 11.84 83 SER A C 1
ATOM 623 O O . SER A 1 83 ? -19.560 12.645 84.139 1.00 13.91 83 SER A O 1
ATOM 626 N N . GLY A 1 84 ? -19.785 10.465 84.648 1.00 12.10 84 GLY A N 1
ATOM 627 C CA . GLY A 1 84 ? -18.626 10.054 83.862 1.00 13.83 84 GLY A CA 1
ATOM 628 C C . GLY A 1 84 ? -18.840 10.279 82.369 1.00 14.41 84 GLY A C 1
ATOM 629 O O . GLY A 1 84 ? -19.961 10.273 81.860 1.00 15.44 84 GLY A O 1
ATOM 630 N N . CYS A 1 85 ? -17.733 10.522 81.678 1.00 11.88 85 CYS A N 1
ATOM 631 C CA . CYS A 1 85 ? -17.715 10.665 80.231 1.00 13.37 85 CYS A CA 1
ATOM 632 C C . CYS A 1 85 ? -16.329 10.207 79.802 1.00 13.00 85 CYS A C 1
ATOM 633 O O . CYS A 1 85 ? -15.425 10.127 80.615 1.00 14.13 85 CYS A O 1
ATOM 636 N N . GLY A 1 86 ? -16.134 9.891 78.532 1.00 12.89 86 GLY A N 1
ATOM 637 C CA . GLY A 1 86 ? -14.832 9.368 78.148 1.00 13.25 86 GLY A CA 1
ATOM 638 C C . GLY A 1 86 ? -14.830 8.870 76.724 1.00 13.81 86 GLY A C 1
ATOM 639 O O . GLY A 1 86 ? -15.787 9.110 75.978 1.00 14.04 86 GLY A O 1
ATOM 640 N N . TYR A 1 87 ? -13.738 8.170 76.402 1.00 14.61 87 TYR A N 1
ATOM 641 C CA . TYR A 1 87 ? -13.439 7.613 75.079 1.00 15.56 87 TYR A CA 1
ATOM 642 C C . TYR A 1 87 ? -13.025 8.702 74.112 1.00 14.68 87 TYR A C 1
ATOM 643 O O . TYR A 1 87 ? -12.827 9.849 74.488 1.00 15.16 87 TYR A O 1
ATOM 652 N N . GLY A 1 88 ? -12.888 8.330 72.842 1.00 14.14 88 GLY A N 1
ATOM 653 C CA . GLY A 1 88 ? -12.559 9.296 71.806 1.00 15.69 88 GLY A CA 1
ATOM 654 C C . GLY A 1 88 ? -13.660 10.330 71.625 1.00 16.06 88 GLY A C 1
ATOM 655 O O . GLY A 1 88 ? -14.776 10.171 72.129 1.00 15.50 88 GLY A O 1
ATOM 656 N N . THR A 1 89 ? -13.369 11.391 70.887 1.00 15.26 89 THR A N 1
ATOM 657 C CA . THR A 1 89 ? -14.249 12.549 70.808 1.00 14.62 89 THR A CA 1
ATOM 658 C C . THR A 1 89 ? -15.672 12.245 70.341 1.00 16.65 89 THR A C 1
ATOM 659 O O . THR A 1 89 ? -16.645 12.743 70.925 1.00 15.92 89 THR A O 1
ATOM 663 N N . GLU A 1 90 ? -15.805 11.436 69.291 1.00 16.04 90 GLU A N 1
ATOM 664 C CA . GLU A 1 90 ? -17.118 11.122 68.745 1.00 16.87 90 GLU A CA 1
ATOM 665 C C . GLU A 1 90 ? -18.030 10.491 69.794 1.00 17.72 90 GLU A C 1
ATOM 666 O O . GLU A 1 90 ? -19.178 10.910 69.967 1.00 17.58 90 GLU A O 1
ATOM 672 N N . ILE A 1 91 ? -17.502 9.500 70.507 1.00 14.96 91 ILE A N 1
ATOM 673 C CA . ILE A 1 91 ? -18.270 8.831 71.559 1.00 14.44 91 ILE A CA 1
ATOM 674 C C . ILE A 1 91 ? -18.484 9.768 72.741 1.00 15.33 91 ILE A C 1
ATOM 675 O O . ILE A 1 91 ? -19.608 9.862 73.280 1.00 14.74 91 ILE A O 1
ATOM 680 N N . ALA A 1 92 ? -17.429 10.479 73.134 1.00 14.45 92 ALA A N 1
ATOM 681 C CA . ALA A 1 92 ? -17.502 11.360 74.304 1.00 13.55 92 ALA A CA 1
ATOM 682 C C . ALA A 1 92 ? -18.569 12.437 74.139 1.00 13.17 92 ALA A C 1
ATOM 683 O O . ALA A 1 92 ? -19.340 12.679 75.058 1.00 14.92 92 ALA A O 1
ATOM 685 N N . VAL A 1 93 ? -18.629 13.076 72.974 1.00 13.99 93 VAL A N 1
ATOM 686 C CA . VAL A 1 93 ? -19.634 14.101 72.740 1.00 15.09 93 VAL A CA 1
ATOM 687 C C . VAL A 1 93 ? -21.061 13.552 72.842 1.00 15.39 93 VAL A C 1
ATOM 688 O O . VAL A 1 93 ? -21.930 14.185 73.444 1.00 16.74 93 VAL A O 1
ATOM 692 N N . ASP A 1 94 ? -21.297 12.365 72.290 1.00 13.35 94 ASP A N 1
ATOM 693 C CA . ASP A 1 94 ? -22.629 11.764 72.362 1.00 14.61 94 ASP A CA 1
ATOM 694 C C . ASP A 1 94 ? -22.980 11.424 73.819 1.00 15.05 94 ASP A C 1
ATOM 695 O O . ASP A 1 94 ? -24.115 11.621 74.248 1.00 16.42 94 ASP A O 1
ATOM 700 N N . ILE A 1 95 ? -22.014 10.920 74.580 1.00 13.17 95 ILE A N 1
ATOM 701 C CA . ILE A 1 95 ? -22.286 10.633 75.997 1.00 12.52 95 ILE A CA 1
ATOM 702 C C . ILE A 1 95 ? -22.582 11.926 76.735 1.00 13.74 95 ILE A C 1
ATOM 703 O O . ILE A 1 95 ? -23.558 12.006 77.503 1.00 13.57 95 ILE A O 1
ATOM 708 N N . ALA A 1 96 ? -21.739 12.936 76.531 1.00 14.42 96 ALA A N 1
ATOM 709 C CA . ALA A 1 96 ? -21.913 14.209 77.206 1.00 13.99 96 ALA A CA 1
ATOM 710 C C . ALA A 1 96 ? -23.303 14.787 76.955 1.00 14.23 96 ALA A C 1
ATOM 711 O O . ALA A 1 96 ? -23.981 15.211 77.893 1.00 14.30 96 ALA A O 1
ATOM 713 N N . ARG A 1 97 ? -23.732 14.804 75.697 1.00 14.40 97 ARG A N 1
ATOM 714 C CA . ARG A 1 97 ? -25.021 15.394 75.381 1.00 13.90 97 ARG A CA 1
ATOM 715 C C . ARG A 1 97 ? -26.148 14.549 75.955 1.00 15.83 97 ARG A C 1
ATOM 716 O O . ARG A 1 97 ? -27.174 15.101 76.383 1.00 16.02 97 ARG A O 1
ATOM 724 N N . SER A 1 98 ? -25.957 13.231 76.003 1.00 14.60 98 SER A N 1
ATOM 725 C CA . SER A 1 98 ? -27.025 12.364 76.530 1.00 16.29 98 SER A CA 1
ATOM 726 C C . SER A 1 98 ? -27.234 12.542 78.028 1.00 16.94 98 SER A C 1
ATOM 727 O O . SER A 1 98 ? -28.363 12.444 78.514 1.00 16.66 98 SER A O 1
ATOM 730 N N . VAL A 1 99 ? -26.164 12.788 78.777 1.00 13.35 99 VAL A N 1
ATOM 731 C CA . VAL A 1 99 ? -26.349 12.947 80.217 1.00 14.79 99 VAL A CA 1
ATOM 732 C C . VAL A 1 99 ? -26.760 14.371 80.561 1.00 14.80 99 VAL A C 1
ATOM 733 O O . VAL A 1 99 ? -27.459 14.586 81.559 1.00 16.17 99 VAL A O 1
ATOM 737 N N . GLU A 1 100 ? -26.361 15.346 79.749 1.00 15.76 100 GLU A N 1
ATOM 738 C CA . GLU A 1 100 ? -26.897 16.697 79.895 1.00 14.61 100 GLU A CA 1
ATOM 739 C C . GLU A 1 100 ? -28.426 16.663 79.733 1.00 18.68 100 GLU A C 1
ATOM 740 O O . GLU A 1 100 ? -29.160 17.311 80.478 1.00 17.98 100 GLU A O 1
ATOM 746 N N . LYS A 1 101 ? -28.893 15.871 78.775 1.00 16.55 101 LYS A N 1
ATOM 747 C CA . LYS A 1 101 ? -30.324 15.763 78.503 1.00 16.91 101 LYS A CA 1
ATOM 748 C C . LYS A 1 101 ? -31.129 15.197 79.675 1.00 20.75 101 LYS A C 1
ATOM 749 O O . LYS A 1 101 ? -32.294 15.563 79.855 1.00 18.20 101 LYS A O 1
ATOM 755 N N . VAL A 1 102 ? -30.532 14.305 80.463 1.00 16.83 102 VAL A N 1
ATOM 756 C CA . VAL A 1 102 ? -31.247 13.725 81.605 1.00 18.07 102 VAL A CA 1
ATOM 757 C C . VAL A 1 102 ? -31.011 14.516 82.888 1.00 20.35 102 VAL A C 1
ATOM 758 O O . VAL A 1 102 ? -31.466 14.117 83.968 1.00 23.57 102 VAL A O 1
ATOM 762 N N . GLY A 1 103 ? -30.305 15.636 82.776 1.00 17.41 103 GLY A N 1
ATOM 763 C CA . GLY A 1 103 ? -30.213 16.589 83.863 1.00 17.51 103 GLY A CA 1
ATOM 764 C C . GLY A 1 103 ? -28.960 16.513 84.718 1.00 18.52 103 GLY A C 1
ATOM 765 O O . GLY A 1 103 ? -28.959 16.985 85.860 1.00 20.53 103 GLY A O 1
ATOM 766 N N . ALA A 1 104 ? -27.889 15.933 84.182 1.00 15.97 104 ALA A N 1
ATOM 767 C CA . ALA A 1 104 ? -26.611 15.949 84.898 1.00 14.52 104 ALA A CA 1
ATOM 768 C C . ALA A 1 104 ? -26.174 17.386 85.109 1.00 13.89 104 ALA A C 1
ATOM 769 O O . ALA A 1 104 ? -26.440 18.264 84.279 1.00 16.81 104 ALA A O 1
ATOM 771 N N . ASP A 1 105 ? -25.484 17.622 86.215 1.00 15.19 105 ASP A N 1
ATOM 772 C CA . ASP A 1 105 ? -24.975 18.950 86.538 1.00 16.60 105 ASP A CA 1
ATOM 773 C C . ASP A 1 105 ? -23.552 19.171 86.029 1.00 17.73 105 ASP A C 1
ATOM 774 O O . ASP A 1 105 ? -23.012 20.270 86.120 1.00 20.18 105 ASP A O 1
ATOM 779 N N . GLY A 1 106 ? -22.942 18.124 85.495 1.00 14.20 106 GLY A N 1
ATOM 780 C CA . GLY A 1 106 ? -21.600 18.249 84.963 1.00 14.68 106 GLY A CA 1
ATOM 781 C C . GLY A 1 106 ? -21.120 16.918 84.444 1.00 14.83 106 GLY A C 1
ATOM 782 O O . GLY A 1 106 ? -21.798 15.900 84.609 1.00 15.21 106 GLY A O 1
ATOM 783 N N . ILE A 1 107 ? -19.960 16.937 83.785 1.00 13.34 107 ILE A N 1
ATOM 784 C CA . ILE A 1 107 ? -19.293 15.702 83.382 1.00 13.62 107 ILE A CA 1
ATOM 785 C C . ILE A 1 107 ? -17.852 15.674 83.866 1.00 13.44 107 ILE A C 1
ATOM 786 O O . ILE A 1 107 ? -17.178 16.697 83.925 1.00 13.30 107 ILE A O 1
ATOM 791 N N . LEU A 1 108 ? -17.422 14.481 84.257 1.00 12.11 108 LEU A N 1
ATOM 792 C CA . LEU A 1 108 ? -16.026 14.194 84.557 1.00 12.89 108 LEU A CA 1
ATOM 793 C C . LEU A 1 108 ? -15.474 13.478 83.345 1.00 12.85 108 LEU A C 1
ATOM 794 O O . LEU A 1 108 ? -15.908 12.378 83.028 1.00 14.37 108 LEU A O 1
ATOM 799 N N . LEU A 1 109 ? -14.523 14.112 82.659 1.00 12.62 109 LEU A N 1
ATOM 800 C CA . LEU A 1 109 ? -14.022 13.560 81.406 1.00 14.37 109 LEU A CA 1
ATOM 801 C C . LEU A 1 109 ? -12.811 12.665 81.614 1.00 11.61 109 LEU A C 1
ATOM 802 O O . LEU A 1 109 ? -11.691 13.141 81.827 1.00 14.31 109 LEU A O 1
ATOM 807 N N . LEU A 1 110 ? -13.065 11.360 81.551 1.00 12.38 110 LEU A N 1
ATOM 808 C CA . LEU A 1 110 ? -12.033 10.335 81.637 1.00 13.96 110 LEU A CA 1
ATOM 809 C C . LEU A 1 110 ? -11.205 10.339 80.348 1.00 14.33 110 LEU A C 1
ATOM 810 O O . LEU A 1 110 ? -11.604 10.958 79.359 1.00 15.28 110 LEU A O 1
ATOM 815 N N . PRO A 1 111 ? -10.045 9.666 80.361 1.00 13.77 111 PRO A N 1
ATOM 816 C CA . PRO A 1 111 ? -9.173 9.659 79.182 1.00 15.51 111 PRO A CA 1
ATOM 817 C C . PRO A 1 111 ? -9.843 9.159 77.915 1.00 17.95 111 PRO A C 1
ATOM 818 O O . PRO A 1 111 ? -10.802 8.379 77.925 1.00 16.62 111 PRO A O 1
ATOM 822 N N . HIS A 1 112 ? -9.327 9.632 76.790 1.00 15.74 112 HIS A N 1
ATOM 823 C CA . HIS A 1 112 ? -9.686 9.030 75.525 1.00 12.69 112 HIS A CA 1
ATOM 824 C C . HIS A 1 112 ? -9.140 7.588 75.509 1.00 13.54 112 HIS A C 1
ATOM 825 O O . HIS A 1 112 ? -8.362 7.180 76.389 1.00 14.06 112 HIS A O 1
ATOM 832 N N . TYR A 1 113 ? -9.542 6.814 74.509 1.00 14.15 113 TYR A N 1
ATOM 833 C CA . TYR A 1 113 ? -9.196 5.390 74.459 1.00 13.27 113 TYR A CA 1
ATOM 834 C C . TYR A 1 113 ? -7.849 5.091 73.788 1.00 16.40 113 TYR A C 1
ATOM 835 O O . TYR A 1 113 ? -7.538 5.628 72.713 1.00 15.99 113 TYR A O 1
ATOM 844 N N . LEU A 1 114 ? -7.058 4.263 74.477 1.00 14.95 114 LEU A N 1
ATOM 845 C CA . LEU A 1 114 ? -5.904 3.508 73.946 1.00 17.57 114 LEU A CA 1
ATOM 846 C C . LEU A 1 114 ? -4.627 4.296 73.646 1.00 18.83 114 LEU A C 1
ATOM 847 O O . LEU A 1 114 ? -3.566 3.952 74.159 1.00 21.12 114 LEU A O 1
ATOM 852 N N . ILE A 1 115 ? -4.701 5.338 72.832 1.00 17.16 115 ILE A N 1
ATOM 853 C CA . ILE A 1 115 ? -3.460 5.890 72.285 1.00 18.32 115 ILE A CA 1
ATOM 854 C C . ILE A 1 115 ? -2.802 6.967 73.119 1.00 19.37 115 ILE A C 1
ATOM 855 O O . ILE A 1 115 ? -3.460 7.681 73.876 1.00 18.95 115 ILE A O 1
ATOM 860 N N . ASP A 1 116 ? -1.478 7.062 72.999 1.00 19.55 116 ASP A N 1
ATOM 861 C CA . ASP A 1 116 ? -0.759 8.225 73.489 1.00 19.71 116 ASP A CA 1
ATOM 862 C C . ASP A 1 116 ? -0.951 9.344 72.488 1.00 21.29 116 ASP A C 1
ATOM 863 O O . ASP A 1 116 ? -0.931 9.114 71.277 1.00 28.56 116 ASP A O 1
ATOM 868 N N . ALA A 1 117 ? -1.146 10.558 72.979 1.00 18.42 117 ALA A N 1
ATOM 869 C CA . ALA A 1 117 ? -1.496 11.666 72.109 1.00 17.58 117 ALA A CA 1
ATOM 870 C C . ALA A 1 117 ? -0.648 12.885 72.418 1.00 18.07 117 ALA A C 1
ATOM 871 O O . ALA A 1 117 ? -0.241 13.092 73.564 1.00 18.89 117 ALA A O 1
ATOM 873 N N . PRO A 1 118 ? -0.375 13.700 71.396 1.00 16.65 118 PRO A N 1
ATOM 874 C CA . PRO A 1 118 ? 0.345 14.958 71.606 1.00 17.43 118 PRO A CA 1
ATOM 875 C C . PRO A 1 118 ? -0.512 15.975 72.367 1.00 16.94 118 PRO A C 1
ATOM 876 O O . PRO A 1 118 ? -1.740 15.874 72.308 1.00 17.51 118 PRO A O 1
ATOM 880 N N . GLN A 1 119 ? 0.110 16.925 73.060 1.00 18.73 119 GLN A N 1
ATOM 881 C CA . GLN A 1 119 ? -0.633 17.946 73.823 1.00 17.20 119 GLN A CA 1
ATOM 882 C C . GLN A 1 119 ? -1.631 18.701 72.954 1.00 18.80 119 GLN A C 1
ATOM 883 O O . GLN A 1 119 ? -2.743 19.009 73.383 1.00 17.36 119 GLN A O 1
ATOM 889 N N . GLU A 1 120 ? -1.240 19.007 71.720 1.00 20.72 120 GLU A N 1
ATOM 890 C CA . GLU A 1 120 ? -2.117 19.729 70.806 1.00 20.37 120 GLU A CA 1
ATOM 891 C C . GLU A 1 120 ? -3.385 18.929 70.498 1.00 17.48 120 GLU A C 1
ATOM 892 O O . GLU A 1 120 ? -4.466 19.496 70.301 1.00 19.32 120 GLU A O 1
ATOM 898 N N . GLY A 1 121 ? -3.242 17.608 70.479 1.00 17.75 121 GLY A N 1
ATOM 899 C CA . GLY A 1 121 ? -4.345 16.712 70.204 1.00 19.06 121 GLY A CA 1
ATOM 900 C C . GLY A 1 121 ? -5.248 16.589 71.412 1.00 15.44 121 GLY A C 1
ATOM 901 O O . GLY A 1 121 ? -6.467 16.558 71.256 1.00 16.55 121 GLY A O 1
ATOM 902 N N . LEU A 1 122 ? -4.652 16.532 72.603 1.00 15.55 122 LEU A N 1
ATOM 903 C CA . LEU A 1 122 ? -5.432 16.534 73.851 1.00 16.54 122 LEU A CA 1
ATOM 904 C C . LEU A 1 122 ? -6.271 17.799 73.937 1.00 16.31 122 LEU A C 1
ATOM 905 O O . LEU A 1 122 ? -7.457 17.771 74.267 1.00 14.83 122 LEU A O 1
ATOM 910 N N . TYR A 1 123 ? -5.634 18.927 73.657 1.00 15.38 123 TYR A N 1
ATOM 911 C CA . TYR A 1 123 ? -6.333 20.199 73.620 1.00 15.77 123 TYR A CA 1
ATOM 912 C C . TYR A 1 123 ? -7.540 20.164 72.672 1.00 14.72 123 TYR A C 1
ATOM 913 O O . TYR A 1 123 ? -8.649 20.540 73.040 1.00 17.54 123 TYR A O 1
ATOM 922 N N . ALA A 1 124 ? -7.344 19.696 71.445 1.00 15.06 124 ALA A N 1
ATOM 923 C CA . ALA A 1 124 ? -8.427 19.697 70.475 1.00 16.61 124 ALA A CA 1
ATOM 924 C C . ALA A 1 124 ? -9.582 18.784 70.876 1.00 14.78 124 ALA A C 1
ATOM 925 O O . ALA A 1 124 ? -10.748 19.121 70.680 1.00 18.06 124 ALA A O 1
ATOM 927 N N . HIS A 1 125 ? -9.246 17.623 71.427 1.00 16.06 125 HIS A N 1
ATOM 928 C CA . HIS A 1 125 ? -10.245 16.663 71.899 1.00 15.28 125 HIS A CA 1
ATOM 929 C C . HIS A 1 125 ? -11.048 17.215 73.071 1.00 15.87 125 HIS A C 1
ATOM 930 O O . HIS A 1 125 ? -12.281 17.203 73.057 1.00 14.89 125 HIS A O 1
ATOM 937 N N . ILE A 1 126 ? -10.353 17.717 74.079 1.00 13.88 126 ILE A N 1
ATOM 938 C CA . ILE A 1 126 ? -11.068 18.188 75.265 1.00 13.63 126 ILE A CA 1
ATOM 939 C C . ILE A 1 126 ? -11.878 19.465 74.953 1.00 14.66 126 ILE A C 1
ATOM 940 O O . ILE A 1 126 ? -13.005 19.638 75.434 1.00 15.13 126 ILE A O 1
ATOM 945 N N . LYS A 1 127 ? -11.345 20.338 74.103 1.00 15.33 127 LYS A N 1
ATOM 946 C CA . LYS A 1 127 ? -12.085 21.541 73.717 1.00 15.76 127 LYS A CA 1
ATOM 947 C C . LYS A 1 127 ? -13.397 21.163 73.035 1.00 15.26 127 LYS A C 1
ATOM 948 O O . LYS A 1 127 ? -14.451 21.736 73.340 1.00 17.47 127 LYS A O 1
ATOM 954 N N . LYS A 1 128 ? -13.345 20.192 72.122 1.00 16.18 128 LYS A N 1
ATOM 955 C CA . LYS A 1 128 ? -14.553 19.782 71.405 1.00 15.60 128 LYS A CA 1
ATOM 956 C C . LYS A 1 128 ? -15.595 19.201 72.367 1.00 15.36 128 LYS A C 1
ATOM 957 O O . LYS A 1 128 ? -16.795 19.451 72.213 1.00 17.19 128 LYS A O 1
ATOM 963 N N . VAL A 1 129 ? -15.144 18.430 73.360 1.00 14.80 129 VAL A N 1
ATOM 964 C CA . VAL A 1 129 ? -16.093 17.875 74.321 1.00 15.85 129 VAL A CA 1
ATOM 965 C C . VAL A 1 129 ? -16.702 18.990 75.171 1.00 15.98 129 VAL A C 1
ATOM 966 O O . VAL A 1 129 ? -17.921 19.017 75.357 1.00 15.34 129 VAL A O 1
ATOM 970 N N . CYS A 1 130 ? -15.883 19.915 75.665 1.00 15.00 130 CYS A N 1
ATOM 971 C CA . CYS A 1 130 ? -16.397 21.036 76.465 1.00 14.98 130 CYS A CA 1
ATOM 972 C C . CYS A 1 130 ? -17.392 21.894 75.702 1.00 17.64 130 CYS A C 1
ATOM 973 O O . CYS A 1 130 ? -18.394 22.349 76.258 1.00 17.27 130 CYS A O 1
ATOM 976 N N . GLN A 1 131 ? -17.143 22.096 74.413 1.00 18.08 131 GLN A N 1
ATOM 977 C CA . GLN A 1 131 ? -18.001 22.983 73.645 1.00 18.19 131 GLN A CA 1
ATOM 978 C C . GLN A 1 131 ? -19.290 22.299 73.217 1.00 18.38 131 GLN A C 1
ATOM 979 O O . GLN A 1 131 ? -20.167 22.940 72.643 1.00 21.53 131 GLN A O 1
ATOM 985 N N . SER A 1 132 ? -19.420 21.003 73.491 1.00 16.12 132 SER A N 1
ATOM 986 C CA . SER A 1 132 ? -20.603 20.269 73.040 1.00 17.60 132 SER A CA 1
ATOM 987 C C . SER A 1 132 ? -21.768 20.353 74.021 1.00 17.81 132 SER A C 1
ATOM 988 O O . SER A 1 132 ? -22.889 19.969 73.683 1.00 20.34 132 SER A O 1
ATOM 991 N N . VAL A 1 133 ? -21.499 20.846 75.227 1.00 17.77 133 VAL A N 1
ATOM 992 C CA . VAL A 1 133 ? -22.504 20.944 76.274 1.00 16.04 133 VAL A CA 1
ATOM 993 C C . VAL A 1 133 ? -22.385 22.278 76.996 1.00 17.26 133 VAL A C 1
ATOM 994 O O . VAL A 1 133 ? -21.361 22.946 76.906 1.00 19.02 133 VAL A O 1
ATOM 998 N N . GLY A 1 134 ? -23.429 22.648 77.733 1.00 15.73 134 GLY A N 1
ATOM 999 C CA . GLY A 1 134 ? -23.396 23.862 78.529 1.00 16.98 134 GLY A CA 1
ATOM 1000 C C . GLY A 1 134 ? -23.107 23.614 79.998 1.00 18.51 134 GLY A C 1
ATOM 1001 O O . GLY A 1 134 ? -22.901 24.559 80.760 1.00 22.16 134 GLY A O 1
ATOM 1002 N N . ILE A 1 135 ? -23.106 22.351 80.406 1.00 16.42 135 ILE A N 1
ATOM 1003 C CA . ILE A 1 135 ? -22.845 22.039 81.810 1.00 16.17 135 ILE A CA 1
ATOM 1004 C C . ILE A 1 135 ? -21.348 22.031 82.122 1.00 15.22 135 ILE A C 1
ATOM 1005 O O . ILE A 1 135 ? -20.506 22.040 81.217 1.00 16.00 135 ILE A O 1
ATOM 1010 N N . GLY A 1 136 ? -21.027 22.016 83.414 1.00 14.65 136 GLY A N 1
ATOM 1011 C CA . GLY A 1 136 ? -19.644 22.053 83.872 1.00 15.35 136 GLY A CA 1
ATOM 1012 C C . GLY A 1 136 ? -18.850 20.821 83.483 1.00 15.03 136 GLY A C 1
ATOM 1013 O O . GLY A 1 136 ? -19.395 19.724 83.391 1.00 14.77 136 GLY A O 1
ATOM 1014 N N . VAL A 1 137 ? -17.548 21.010 83.259 1.00 13.80 137 VAL A N 1
ATOM 1015 C CA . VAL A 1 137 ? -16.649 19.905 82.917 1.00 12.51 137 VAL A CA 1
ATOM 1016 C C . VAL A 1 137 ? -15.475 19.868 83.889 1.00 14.00 137 VAL A C 1
ATOM 1017 O O . VAL A 1 137 ? -14.918 20.906 84.233 1.00 15.46 137 VAL A O 1
ATOM 1021 N N . MET A 1 138 ? -15.149 18.676 84.379 1.00 13.01 138 MET A N 1
ATOM 1022 C CA . MET A 1 138 ? -13.904 18.452 85.120 1.00 14.73 138 MET A CA 1
ATOM 1023 C C . MET A 1 138 ? -13.006 17.570 84.264 1.00 13.66 138 MET A C 1
ATOM 1024 O O . MET A 1 138 ? -13.431 16.503 83.835 1.00 14.95 138 MET A O 1
ATOM 1029 N N . VAL A 1 139 ? -11.771 17.998 84.022 1.00 14.27 139 VAL A N 1
ATOM 1030 C CA . VAL A 1 139 ? -10.836 17.123 83.331 1.00 14.56 139 VAL A CA 1
ATOM 1031 C C . VAL A 1 139 ? -10.123 16.240 84.331 1.00 16.75 139 VAL A C 1
ATOM 1032 O O . VAL A 1 139 ? -10.110 16.529 85.517 1.00 16.15 139 VAL A O 1
ATOM 1036 N N . TYR A 1 140 ? -9.517 15.172 83.833 1.00 18.50 140 TYR A N 1
ATOM 1037 C CA . TYR A 1 140 ? -9.019 14.101 84.680 1.00 15.85 140 TYR A CA 1
ATOM 1038 C C . TYR A 1 140 ? -7.667 13.666 84.132 1.00 16.76 140 TYR A C 1
ATOM 1039 O O . TYR A 1 140 ? -7.581 12.977 83.099 1.00 16.95 140 TYR A O 1
ATOM 1048 N N . ASN A 1 141 ? -6.610 14.112 84.800 1.00 15.27 141 ASN A N 1
ATOM 1049 C CA . ASN A 1 141 ? -5.254 13.768 84.398 1.00 13.81 141 ASN A CA 1
ATOM 1050 C C . ASN A 1 141 ? -4.919 12.379 84.884 1.00 15.65 141 ASN A C 1
ATOM 1051 O O . ASN A 1 141 ? -4.780 12.158 86.094 1.00 17.50 141 ASN A O 1
ATOM 1056 N N . ARG A 1 142 ? -4.801 11.438 83.957 1.00 15.22 142 ARG A N 1
ATOM 1057 C CA . ARG A 1 142 ? -4.432 10.081 84.304 1.00 16.04 142 ARG A CA 1
ATOM 1058 C C . ARG A 1 142 ? -4.097 9.270 83.059 1.00 17.76 142 ARG A C 1
ATOM 1059 O O . ARG A 1 142 ? -4.569 9.564 81.945 1.00 16.94 142 ARG A O 1
ATOM 1067 N N . ASP A 1 143 ? -3.248 8.268 83.258 1.00 19.19 143 ASP A N 1
ATOM 1068 C CA . ASP A 1 143 ? -2.886 7.328 82.205 1.00 19.41 143 ASP A CA 1
ATOM 1069 C C . ASP A 1 143 ? -2.458 8.033 80.909 1.00 18.57 143 ASP A C 1
ATOM 1070 O O . ASP A 1 143 ? -1.480 8.778 80.905 1.00 22.64 143 ASP A O 1
ATOM 1075 N N . ASN A 1 144 ? -3.199 7.825 79.822 1.00 17.47 144 ASN A N 1
ATOM 1076 C CA . ASN A 1 144 ? -2.796 8.363 78.529 1.00 17.40 144 ASN A CA 1
ATOM 1077 C C . ASN A 1 144 ? -3.333 9.763 78.240 1.00 18.62 144 ASN A C 1
ATOM 1078 O O . ASN A 1 144 ? -3.234 10.259 77.113 1.00 17.95 144 ASN A O 1
ATOM 1083 N N . SER A 1 145 ? -3.889 10.419 79.250 1.00 16.61 145 SER A N 1
ATOM 1084 C CA . SER A 1 145 ? -4.298 11.806 79.088 1.00 15.27 145 SER A CA 1
ATOM 1085 C C . SER A 1 145 ? -3.757 12.647 80.238 1.00 18.08 145 SER A C 1
ATOM 1086 O O . SER A 1 145 ? -4.407 12.764 81.281 1.00 18.16 145 SER A O 1
ATOM 1089 N N . VAL A 1 146 ? -2.572 13.222 80.048 1.00 16.90 146 VAL A N 1
ATOM 1090 C CA . VAL A 1 146 ? -1.960 14.070 81.062 1.00 17.86 146 VAL A CA 1
ATOM 1091 C C . VAL A 1 146 ? -1.672 15.447 80.480 1.00 16.24 146 VAL A C 1
ATOM 1092 O O . VAL A 1 146 ? -0.731 15.624 79.692 1.00 16.68 146 VAL A O 1
ATOM 1096 N N . LEU A 1 147 ? -2.508 16.415 80.839 1.00 16.84 147 LEU A N 1
ATOM 1097 C CA . LEU A 1 147 ? -2.336 17.809 80.421 1.00 17.36 147 LEU A CA 1
ATOM 1098 C C . LEU A 1 147 ? -1.187 18.470 81.158 1.00 17.05 147 LEU A C 1
ATOM 1099 O O . LEU A 1 147 ? -1.074 18.354 82.374 1.00 17.65 147 LEU A O 1
ATOM 1104 N N . GLN A 1 148 ? -0.326 19.160 80.414 1.00 19.58 148 GLN A N 1
ATOM 1105 C CA . GLN A 1 148 ? 0.656 20.046 81.021 1.00 18.28 148 GLN A CA 1
ATOM 1106 C C . GLN A 1 148 ? -0.025 21.354 81.426 1.00 18.84 148 GLN A C 1
ATOM 1107 O O . GLN A 1 148 ? -1.115 21.658 80.937 1.00 19.07 148 GLN A O 1
ATOM 1113 N N . ALA A 1 149 ? 0.607 22.125 82.308 1.00 17.67 149 ALA A N 1
ATOM 1114 C CA . ALA A 1 149 ? 0.005 23.360 82.808 1.00 16.40 149 ALA A CA 1
ATOM 1115 C C . ALA A 1 149 ? -0.344 24.356 81.690 1.00 20.89 149 ALA A C 1
ATOM 1116 O O . ALA A 1 149 ? -1.410 24.973 81.723 1.00 20.25 149 ALA A O 1
ATOM 1118 N N . ASP A 1 150 ? 0.524 24.504 80.692 1.00 21.70 150 ASP A N 1
ATOM 1119 C CA . ASP A 1 150 ? 0.249 25.480 79.643 1.00 19.85 150 ASP A CA 1
ATOM 1120 C C . ASP A 1 150 ? -0.947 25.065 78.775 1.00 20.00 150 ASP A C 1
ATOM 1121 O O . ASP A 1 150 ? -1.733 25.912 78.354 1.00 21.20 150 ASP A O 1
ATOM 1126 N N . THR A 1 151 ? -1.095 23.765 78.537 1.00 18.66 151 THR A N 1
ATOM 1127 C CA . THR A 1 151 ? -2.192 23.249 77.730 1.00 16.99 151 THR A CA 1
ATOM 1128 C C . THR A 1 151 ? -3.510 23.431 78.471 1.00 17.27 151 THR A C 1
ATOM 1129 O O . THR A 1 151 ? -4.519 23.827 77.894 1.00 17.58 151 THR A O 1
ATOM 1133 N N . LEU A 1 152 ? -3.487 23.141 79.763 1.00 17.96 152 LEU A N 1
ATOM 1134 C CA . LEU A 1 152 ? -4.672 23.313 80.591 1.00 16.87 152 LEU A CA 1
ATOM 1135 C C . LEU A 1 152 ? -5.075 24.788 80.662 1.00 17.29 152 LEU A C 1
ATOM 1136 O O . LEU A 1 152 ? -6.261 25.120 80.620 1.00 18.05 152 LEU A O 1
ATOM 1141 N N . ALA A 1 153 ? -4.090 25.678 80.748 1.00 19.47 153 ALA A N 1
ATOM 1142 C CA . ALA A 1 153 ? -4.362 27.112 80.769 1.00 18.97 153 ALA A CA 1
ATOM 1143 C C . ALA A 1 153 ? -5.066 27.563 79.491 1.00 19.81 153 ALA A C 1
ATOM 1144 O O . ALA A 1 153 ? -5.995 28.367 79.541 1.00 20.86 153 ALA A O 1
ATOM 1146 N N . ARG A 1 154 ? -4.613 27.053 78.351 1.00 19.62 154 ARG A N 1
ATOM 1147 C CA . ARG A 1 154 ? -5.253 27.375 77.080 1.00 19.11 154 ARG A CA 1
ATOM 1148 C C . ARG A 1 154 ? -6.704 26.897 77.072 1.00 21.43 154 ARG A C 1
ATOM 1149 O O . ARG A 1 154 ? -7.596 27.631 76.645 1.00 21.30 154 ARG A O 1
ATOM 1157 N N . LEU A 1 155 ? -6.945 25.688 77.576 1.00 16.17 155 LEU A N 1
ATOM 1158 C CA . LEU A 1 155 ? -8.315 25.177 77.662 1.00 16.41 155 LEU A CA 1
ATOM 1159 C C . LEU A 1 155 ? -9.199 26.035 78.569 1.00 17.18 155 LEU A C 1
ATOM 1160 O O . LEU A 1 155 ? -10.374 26.265 78.261 1.00 20.26 155 LEU A O 1
ATOM 1165 N N . CYS A 1 156 ? -8.640 26.489 79.689 1.00 18.43 156 CYS A N 1
ATOM 1166 C CA . CYS A 1 156 ? -9.395 27.319 80.623 1.00 18.03 156 CYS A CA 1
ATOM 1167 C C . CYS A 1 156 ? -9.779 28.655 80.002 1.00 21.39 156 CYS A C 1
ATOM 1168 O O . CYS A 1 156 ? -10.874 29.159 80.235 1.00 21.88 156 CYS A O 1
ATOM 1171 N N . ASP A 1 157 ? -8.870 29.216 79.212 1.00 21.22 157 ASP A N 1
ATOM 1172 C CA . ASP A 1 157 ? -9.124 30.481 78.533 1.00 25.09 157 ASP A CA 1
ATOM 1173 C C . ASP A 1 157 ? -10.217 30.354 77.478 1.00 21.79 157 ASP A C 1
ATOM 1174 O O . ASP A 1 157 ? -10.961 31.301 77.240 1.00 27.03 157 ASP A O 1
ATOM 1179 N N . GLU A 1 158 ? -10.334 29.182 76.866 1.00 20.14 158 GLU A N 1
ATOM 1180 C CA . GLU A 1 158 ? -11.276 29.022 75.765 1.00 21.87 158 GLU A CA 1
ATOM 1181 C C . GLU A 1 158 ? -12.594 28.359 76.148 1.00 21.07 158 GLU A C 1
ATOM 1182 O O . GLU A 1 158 ? -13.587 28.498 75.436 1.00 22.36 158 GLU A O 1
ATOM 1188 N N . CYS A 1 159 ? -12.612 27.667 77.283 1.00 19.32 159 CYS A N 1
ATOM 1189 C CA . CYS A 1 159 ? -13.800 26.926 77.704 1.00 20.61 159 CYS A CA 1
ATOM 1190 C C . CYS A 1 159 ? -14.245 27.325 79.103 1.00 18.80 159 CYS A C 1
ATOM 1191 O O . CYS A 1 159 ? -13.772 26.765 80.104 1.00 16.98 159 CYS A O 1
ATOM 1194 N N . PRO A 1 160 ? -15.165 28.295 79.192 1.00 18.25 160 PRO A N 1
ATOM 1195 C CA . PRO A 1 160 ? -15.575 28.790 80.511 1.00 19.39 160 PRO A CA 1
ATOM 1196 C C . PRO A 1 160 ? -16.237 27.716 81.376 1.00 17.76 160 PRO A C 1
ATOM 1197 O O . PRO A 1 160 ? -16.201 27.826 82.604 1.00 21.53 160 PRO A O 1
ATOM 1201 N N . ASN A 1 161 ? -16.820 26.694 80.747 1.00 15.92 161 ASN A N 1
ATOM 1202 C CA . ASN A 1 161 ? -17.506 25.658 81.511 1.00 17.10 161 ASN A CA 1
ATOM 1203 C C . ASN A 1 161 ? -16.550 24.591 82.054 1.00 15.94 161 ASN A C 1
ATOM 1204 O O . ASN A 1 161 ? -16.959 23.739 82.836 1.00 15.25 161 ASN A O 1
ATOM 1209 N N . LEU A 1 162 ? -15.279 24.641 81.650 1.00 17.17 162 LEU A N 1
ATOM 1210 C CA . LEU A 1 162 ? -14.264 23.793 82.267 1.00 16.90 162 LEU A CA 1
ATOM 1211 C C . LEU A 1 162 ? -13.926 24.396 83.631 1.00 15.82 162 LEU A C 1
ATOM 1212 O O . LEU A 1 162 ? -13.337 25.472 83.703 1.00 17.00 162 LEU A O 1
ATOM 1217 N N . VAL A 1 163 ? -14.335 23.726 84.714 1.00 14.37 163 VAL A N 1
ATOM 1218 C CA . VAL A 1 163 ? -14.247 24.311 86.058 1.00 15.73 163 VAL A CA 1
ATOM 1219 C C . VAL A 1 163 ? -13.519 23.450 87.085 1.00 14.04 163 VAL A C 1
ATOM 1220 O O . VAL A 1 163 ? -13.277 23.902 88.207 1.00 16.11 163 VAL A O 1
ATOM 1224 N N . GLY A 1 164 ? -13.166 22.222 86.722 1.00 14.63 164 GLY A N 1
ATOM 1225 C CA . GLY A 1 164 ? -12.485 21.347 87.668 1.00 15.91 164 GLY A CA 1
ATOM 1226 C C . GLY A 1 164 ? -11.348 20.551 87.055 1.00 14.29 164 GLY A C 1
ATOM 1227 O O . GLY A 1 164 ? -11.312 20.305 85.848 1.00 14.14 164 GLY A O 1
ATOM 1228 N N . PHE A 1 165 ? -10.430 20.141 87.926 1.00 15.18 165 PHE A N 1
ATOM 1229 C CA . PHE A 1 165 ? -9.247 19.371 87.531 1.00 13.79 165 PHE A CA 1
ATOM 1230 C C . PHE A 1 165 ? -9.033 18.252 88.537 1.00 12.81 165 PHE A C 1
ATOM 1231 O O . PHE A 1 165 ? -8.794 18.510 89.709 1.00 14.71 165 PHE A O 1
ATOM 1253 N N B LYS A 1 166 ? -9.130 17.009 88.079 0.38 14.06 166 LYS A N 1
ATOM 1254 C CA B LYS A 1 166 ? -8.927 15.864 88.948 0.38 13.81 166 LYS A CA 1
ATOM 1255 C C B LYS A 1 166 ? -7.608 15.179 88.604 0.38 14.38 166 LYS A C 1
ATOM 1256 O O B LYS A 1 166 ? -7.321 14.931 87.441 0.38 14.69 166 LYS A O 1
ATOM 1262 N N . ASP A 1 167 ? -6.797 14.889 89.619 1.00 14.05 167 ASP A N 1
ATOM 1263 C CA . ASP A 1 167 ? -5.513 14.245 89.363 1.00 14.38 167 ASP A CA 1
ATOM 1264 C C . ASP A 1 167 ? -5.469 12.788 89.749 1.00 14.39 167 ASP A C 1
ATOM 1265 O O . ASP A 1 167 ? -5.724 12.440 90.910 1.00 15.07 167 ASP A O 1
ATOM 1270 N N . GLY A 1 168 ? -5.063 11.943 88.804 1.00 15.89 168 GLY A N 1
ATOM 1271 C CA . GLY A 1 168 ? -4.849 10.535 89.079 1.00 15.37 168 GLY A CA 1
ATOM 1272 C C . GLY A 1 168 ? -3.420 10.095 88.799 1.00 16.21 168 GLY A C 1
ATOM 1273 O O . GLY A 1 168 ? -3.138 8.900 88.744 1.00 20.11 168 GLY A O 1
ATOM 1274 N N . THR A 1 169 ? -2.522 11.056 88.629 1.00 15.65 169 THR A N 1
ATOM 1275 C CA . THR A 1 169 ? -1.116 10.732 88.318 1.00 15.89 169 THR A CA 1
ATOM 1276 C C . THR A 1 169 ? -0.240 10.586 89.561 1.00 19.35 169 THR A C 1
ATOM 1277 O O . THR A 1 169 ? 0.724 9.818 89.557 1.00 23.21 169 THR A O 1
ATOM 1281 N N . GLY A 1 170 ? -0.547 11.340 90.610 1.00 16.86 170 GLY A N 1
ATOM 1282 C CA . GLY A 1 170 ? 0.302 11.340 91.792 1.00 16.76 170 GLY A CA 1
ATOM 1283 C C . GLY A 1 170 ? 1.566 12.145 91.557 1.00 18.75 170 GLY A C 1
ATOM 1284 O O . GLY A 1 170 ? 2.492 12.115 92.380 1.00 21.96 170 GLY A O 1
ATOM 1285 N N . ASP A 1 171 ? 1.612 12.869 90.440 1.00 18.29 171 ASP A N 1
ATOM 1286 C CA . ASP A 1 171 ? 2.764 13.696 90.106 1.00 19.91 171 ASP A CA 1
ATOM 1287 C C . ASP A 1 171 ? 2.674 15.026 90.860 1.00 20.00 171 ASP A C 1
ATOM 1288 O O . ASP A 1 171 ? 2.168 16.015 90.337 1.00 21.53 171 ASP A O 1
ATOM 1293 N N . ILE A 1 172 ? 3.183 15.038 92.090 1.00 19.57 172 ILE A N 1
ATOM 1294 C CA . ILE A 1 172 ? 3.135 16.217 92.952 1.00 19.33 172 ILE A CA 1
ATOM 1295 C C . ILE A 1 172 ? 3.789 17.451 92.331 1.00 19.12 172 ILE A C 1
ATOM 1296 O O . ILE A 1 172 ? 3.298 18.574 92.483 1.00 21.34 172 ILE A O 1
ATOM 1301 N N . GLY A 1 173 ? 4.906 17.250 91.636 1.00 19.35 173 GLY A N 1
ATOM 1302 C CA . GLY A 1 173 ? 5.596 18.362 91.016 1.00 18.97 173 GLY A CA 1
ATOM 1303 C C . GLY A 1 173 ? 4.717 19.062 89.995 1.00 18.58 173 GLY A C 1
ATOM 1304 O O . GLY A 1 173 ? 4.625 20.292 89.974 1.00 20.86 173 GLY A O 1
ATOM 1305 N N . LEU A 1 174 ? 4.067 18.269 89.148 1.00 18.67 174 LEU A N 1
ATOM 1306 C CA . LEU A 1 174 ? 3.217 18.810 88.092 1.00 19.05 174 LEU A CA 1
ATOM 1307 C C . LEU A 1 174 ? 1.961 19.473 88.664 1.00 18.07 174 LEU A C 1
ATOM 1308 O O . LEU A 1 174 ? 1.591 20.581 88.250 1.00 17.78 174 LEU A O 1
ATOM 1313 N N . VAL A 1 175 ? 1.300 18.822 89.614 1.00 16.58 175 VAL A N 1
ATOM 1314 C CA . VAL A 1 175 ? 0.024 19.383 90.053 1.00 18.37 175 VAL A CA 1
ATOM 1315 C C . VAL A 1 175 ? 0.231 20.682 90.838 1.00 17.21 175 VAL A C 1
ATOM 1316 O O . VAL A 1 175 ? -0.607 21.573 90.774 1.00 16.95 175 VAL A O 1
ATOM 1320 N N . ARG A 1 176 ? 1.351 20.823 91.549 1.00 16.23 176 ARG A N 1
ATOM 1321 C CA . ARG A 1 176 ? 1.632 22.093 92.227 1.00 15.77 176 ARG A CA 1
ATOM 1322 C C . ARG A 1 176 ? 1.853 23.210 91.208 1.00 15.50 176 ARG A C 1
ATOM 1323 O O . ARG A 1 176 ? 1.473 24.357 91.431 1.00 17.07 176 ARG A O 1
ATOM 1331 N N . GLN A 1 177 ? 2.484 22.874 90.086 1.00 17.33 177 GLN A N 1
ATOM 1332 C CA . GLN A 1 177 ? 2.696 23.850 89.021 1.00 16.35 177 GLN A CA 1
ATOM 1333 C C . GLN A 1 177 ? 1.357 24.297 88.440 1.00 18.74 177 GLN A C 1
ATOM 1334 O O . GLN A 1 177 ? 1.143 25.480 88.174 1.00 18.07 177 GLN A O 1
ATOM 1340 N N . ILE A 1 178 ? 0.457 23.335 88.276 1.00 16.66 178 ILE A N 1
ATOM 1341 C CA . ILE A 1 178 ? -0.881 23.604 87.750 1.00 16.68 178 ILE A CA 1
ATOM 1342 C C . ILE A 1 178 ? -1.682 24.515 88.698 1.00 17.37 178 ILE A C 1
ATOM 1343 O O . ILE A 1 178 ? -2.281 25.491 88.250 1.00 17.21 178 ILE A O 1
ATOM 1348 N N . THR A 1 179 ? -1.679 24.238 89.999 1.00 16.01 179 THR A N 1
ATOM 1349 C CA . THR A 1 179 ? -2.411 25.122 90.898 1.00 16.17 179 THR A CA 1
ATOM 1350 C C . THR A 1 179 ? -1.770 26.508 90.978 1.00 18.05 179 THR A C 1
ATOM 1351 O O . THR A 1 179 ? -2.478 27.507 91.090 1.00 19.94 179 THR A O 1
ATOM 1355 N N . ALA A 1 180 ? -0.443 26.579 90.898 1.00 18.35 180 ALA A N 1
ATOM 1356 C CA . ALA A 1 180 ? 0.216 27.886 90.892 1.00 20.88 180 ALA A CA 1
ATOM 1357 C C . ALA A 1 180 ? -0.163 28.697 89.651 1.00 23.32 180 ALA A C 1
ATOM 1358 O O . ALA A 1 180 ? -0.322 29.917 89.722 1.00 23.88 180 ALA A O 1
ATOM 1360 N N . LYS A 1 181 ? -0.323 28.016 88.520 1.00 18.47 181 LYS A N 1
ATOM 1361 C CA . LYS A 1 181 ? -0.625 28.700 87.265 1.00 18.49 181 LYS A CA 1
ATOM 1362 C C . LYS A 1 181 ? -2.084 29.136 87.171 1.00 18.88 181 LYS A C 1
ATOM 1363 O O . LYS A 1 181 ? -2.378 30.251 86.738 1.00 24.12 181 LYS A O 1
ATOM 1369 N N . MET A 1 182 ? -2.999 28.264 87.579 1.00 17.72 182 MET A N 1
ATOM 1370 C CA . MET A 1 182 ? -4.418 28.542 87.401 1.00 19.62 182 MET A CA 1
ATOM 1371 C C . MET A 1 182 ? -5.091 29.176 88.613 1.00 18.80 182 MET A C 1
ATOM 1372 O O . MET A 1 182 ? -6.106 29.852 88.465 1.00 18.74 182 MET A O 1
ATOM 1377 N N . GLY A 1 183 ? -4.563 28.944 89.805 1.00 20.42 183 GLY A N 1
ATOM 1378 C CA . GLY A 1 183 ? -5.175 29.519 90.993 1.00 19.57 183 GLY A CA 1
ATOM 1379 C C . GLY A 1 183 ? -6.642 29.145 91.130 1.00 20.57 183 GLY A C 1
ATOM 1380 O O . GLY A 1 183 ? -7.012 27.998 90.897 1.00 20.25 183 GLY A O 1
ATOM 1381 N N . ASP A 1 184 ? -7.495 30.112 91.459 1.00 19.51 184 ASP A N 1
ATOM 1382 C CA . ASP A 1 184 ? -8.895 29.784 91.739 1.00 19.76 184 ASP A CA 1
ATOM 1383 C C . ASP A 1 184 ? -9.752 29.666 90.480 1.00 18.80 184 ASP A C 1
ATOM 1384 O O . ASP A 1 184 ? -10.975 29.557 90.574 1.00 19.37 184 ASP A O 1
ATOM 1389 N N . ARG A 1 185 ? -9.117 29.647 89.312 1.00 19.19 185 ARG A N 1
ATOM 1390 C CA . ARG A 1 185 ? -9.842 29.412 88.062 1.00 17.43 185 ARG A CA 1
ATOM 1391 C C . ARG A 1 185 ? -10.448 28.002 88.054 1.00 18.39 185 ARG A C 1
ATOM 1392 O O . ARG A 1 185 ? -11.505 27.773 87.470 1.00 17.54 185 ARG A O 1
ATOM 1400 N N . LEU A 1 186 ? -9.782 27.066 88.722 1.00 16.92 186 LEU A N 1
ATOM 1401 C CA . LEU A 1 186 ? -10.233 25.674 88.782 1.00 16.23 186 LEU A CA 1
ATOM 1402 C C . LEU A 1 186 ? -10.404 25.194 90.210 1.00 16.88 186 LEU A C 1
ATOM 1403 O O . LEU A 1 186 ? -9.690 25.652 91.096 1.00 17.76 186 LEU A O 1
ATOM 1408 N N . MET A 1 187 ? -11.321 24.249 90.419 1.00 13.90 187 MET A N 1
ATOM 1409 C CA . MET A 1 187 ? -11.369 23.450 91.646 1.00 14.26 187 MET A CA 1
ATOM 1410 C C . MET A 1 187 ? -10.507 22.205 91.470 1.00 14.98 187 MET A C 1
ATOM 1411 O O . MET A 1 187 ? -10.624 21.508 90.454 1.00 16.45 187 MET A O 1
ATOM 1416 N N . TYR A 1 188 ? -9.648 21.939 92.454 1.00 13.35 188 TYR A N 1
ATOM 1417 C CA . TYR A 1 188 ? -8.656 20.858 92.360 1.00 15.99 188 TYR A CA 1
ATOM 1418 C C . TYR A 1 188 ? -9.107 19.644 93.163 1.00 14.51 188 TYR A C 1
ATOM 1419 O O . TYR A 1 188 ? -9.326 19.734 94.378 1.00 15.74 188 TYR A O 1
ATOM 1428 N N . LEU A 1 189 ? -9.263 18.519 92.468 1.00 14.00 189 LEU A N 1
ATOM 1429 C CA . LEU A 1 189 ? -9.815 17.308 93.069 1.00 13.99 189 LEU A CA 1
ATOM 1430 C C . LEU A 1 189 ? -8.782 16.190 93.114 1.00 13.20 189 LEU A C 1
ATOM 1431 O O . LEU A 1 189 ? -8.271 15.784 92.074 1.00 14.38 189 LEU A O 1
ATOM 1436 N N . GLY A 1 190 ? -8.453 15.699 94.308 1.00 13.52 190 GLY A N 1
ATOM 1437 C CA . GLY A 1 190 ? -7.620 14.516 94.404 1.00 13.42 190 GLY A CA 1
ATOM 1438 C C . GLY A 1 190 ? -8.305 13.303 93.797 1.00 14.64 190 GLY A C 1
ATOM 1439 O O . GLY A 1 190 ? -9.481 13.045 94.044 1.00 15.12 190 GLY A O 1
ATOM 1440 N N . GLY A 1 191 ? -7.565 12.528 93.013 1.00 12.18 191 GLY A N 1
ATOM 1441 C CA . GLY A 1 191 ? -8.147 11.386 92.334 1.00 16.08 191 GLY A CA 1
ATOM 1442 C C . GLY A 1 191 ? -7.302 10.122 92.318 1.00 14.90 191 GLY A C 1
ATOM 1443 O O . GLY A 1 191 ? -7.533 9.247 91.477 1.00 18.40 191 GLY A O 1
ATOM 1444 N N . MET A 1 192 ? -6.336 10.004 93.224 1.00 14.14 192 MET A N 1
ATOM 1445 C CA . MET A 1 192 ? -5.601 8.758 93.335 1.00 16.47 192 MET A CA 1
ATOM 1446 C C . MET A 1 192 ? -6.519 7.678 93.843 1.00 18.80 192 MET A C 1
ATOM 1447 O O . MET A 1 192 ? -7.496 7.971 94.530 1.00 21.03 192 MET A O 1
ATOM 1452 N N . PRO A 1 193 ? -6.222 6.423 93.502 1.00 17.70 193 PRO A N 1
ATOM 1453 C CA . PRO A 1 193 ? -6.918 5.325 94.160 1.00 23.44 193 PRO A CA 1
ATOM 1454 C C . PRO A 1 193 ? -6.622 5.367 95.666 1.00 20.23 193 PRO A C 1
ATOM 1455 O O . PRO A 1 193 ? -5.474 5.555 96.112 1.00 26.40 193 PRO A O 1
ATOM 1459 N N . THR A 1 194 ? -7.693 5.230 96.426 1.00 21.52 194 THR A N 1
ATOM 1460 C CA . THR A 1 194 ? -7.689 5.391 97.868 1.00 16.83 194 THR A CA 1
ATOM 1461 C C . THR A 1 194 ? -7.041 6.723 98.221 1.00 18.10 194 THR A C 1
ATOM 1462 O O . THR A 1 194 ? -5.931 6.779 98.765 1.00 19.14 194 THR A O 1
ATOM 1466 N N . ALA A 1 195 ? -7.752 7.805 97.909 1.00 13.58 195 ALA A N 1
ATOM 1467 C CA . ALA A 1 195 ? -7.156 9.139 97.916 1.00 14.26 195 ALA A CA 1
ATOM 1468 C C . ALA A 1 195 ? -6.777 9.677 99.299 1.00 14.29 195 ALA A C 1
ATOM 1469 O O . ALA A 1 195 ? -5.961 10.598 99.404 1.00 15.31 195 ALA A O 1
ATOM 1471 N N . GLU A 1 196 ? -7.338 9.098 100.358 1.00 14.14 196 GLU A N 1
ATOM 1472 C CA . GLU A 1 196 ? -6.968 9.500 101.711 1.00 14.39 196 GLU A CA 1
ATOM 1473 C C . GLU A 1 196 ? -5.473 9.281 101.973 1.00 14.80 196 GLU A C 1
ATOM 1474 O O . GLU A 1 196 ? -4.882 9.977 102.809 1.00 15.63 196 GLU A O 1
ATOM 1480 N N . LEU A 1 197 ? -4.861 8.328 101.266 1.00 13.88 197 LEU A N 1
ATOM 1481 C CA . LEU A 1 197 ? -3.418 8.079 101.408 1.00 14.72 197 LEU A CA 1
ATOM 1482 C C . LEU A 1 197 ? -2.566 9.257 100.956 1.00 14.72 197 LEU A C 1
ATOM 1483 O O . LEU A 1 197 ? -1.383 9.352 101.308 1.00 14.92 197 LEU A O 1
ATOM 1488 N N . PHE A 1 198 ? -3.175 10.140 100.168 1.00 14.10 198 PHE A N 1
ATOM 1489 C CA . PHE A 1 198 ? -2.493 11.251 99.523 1.00 12.74 198 PHE A CA 1
ATOM 1490 C C . PHE A 1 198 ? -2.975 12.609 100.008 1.00 13.42 198 PHE A C 1
ATOM 1491 O O . PHE A 1 198 ? -2.381 13.635 99.686 1.00 15.49 198 PHE A O 1
ATOM 1499 N N . ALA A 1 199 ? -4.061 12.620 100.785 1.00 12.76 199 ALA A N 1
ATOM 1500 C CA . ALA A 1 199 ? -4.783 13.868 101.015 1.00 15.48 199 ALA A CA 1
ATOM 1501 C C . ALA A 1 199 ? -4.017 14.919 101.807 1.00 13.79 199 ALA A C 1
ATOM 1502 O O . ALA A 1 199 ? -4.140 16.116 101.538 1.00 15.71 199 ALA A O 1
ATOM 1504 N N . GLU A 1 200 ? -3.253 14.492 102.810 1.00 14.01 200 GLU A N 1
ATOM 1505 C CA . GLU A 1 200 ? -2.500 15.452 103.612 1.00 16.27 200 GLU A CA 1
ATOM 1506 C C . GLU A 1 200 ? -1.411 16.137 102.778 1.00 16.02 200 GLU A C 1
ATOM 1507 O O . GLU A 1 200 ? -1.246 17.353 102.837 1.00 18.15 200 GLU A O 1
ATOM 1513 N N . ALA A 1 201 ? -0.705 15.361 101.964 1.00 15.68 201 ALA A N 1
ATOM 1514 C CA . ALA A 1 201 ? 0.276 15.933 101.042 1.00 16.63 201 ALA A CA 1
ATOM 1515 C C . ALA A 1 201 ? -0.378 16.820 99.989 1.00 18.14 201 ALA A C 1
ATOM 1516 O O . ALA A 1 201 ? 0.144 17.888 99.648 1.00 18.92 201 ALA A O 1
ATOM 1518 N N . TYR A 1 202 ? -1.522 16.387 99.463 1.00 15.53 202 TYR A N 1
ATOM 1519 C CA . TYR A 1 202 ? -2.169 17.169 98.417 1.00 14.69 202 TYR A CA 1
ATOM 1520 C C . TYR A 1 202 ? -2.694 18.529 98.919 1.00 15.51 202 TYR A C 1
ATOM 1521 O O . TYR A 1 202 ? -2.862 19.433 98.118 1.00 15.22 202 TYR A O 1
ATOM 1530 N N . LEU A 1 203 ? -2.941 18.687 100.223 1.00 15.92 203 LEU A N 1
ATOM 1531 C CA . LEU A 1 203 ? -3.270 20.017 100.766 1.00 16.75 203 LEU A CA 1
ATOM 1532 C C . LEU A 1 203 ? -2.234 21.065 100.387 1.00 17.17 203 LEU A C 1
ATOM 1533 O O . LEU A 1 203 ? -2.574 22.163 99.927 1.00 17.53 203 LEU A O 1
ATOM 1538 N N . GLY A 1 204 ? -0.964 20.712 100.583 1.00 16.29 204 GLY A N 1
ATOM 1539 C CA . GLY A 1 204 ? 0.150 21.585 100.245 1.00 20.75 204 GLY A CA 1
ATOM 1540 C C . GLY A 1 204 ? 0.241 21.865 98.763 1.00 17.27 204 GLY A C 1
ATOM 1541 O O . GLY A 1 204 ? 0.651 22.951 98.350 1.00 18.45 204 GLY A O 1
ATOM 1542 N N . ALA A 1 205 ? -0.173 20.895 97.950 1.00 15.66 205 ALA A N 1
ATOM 1543 C CA . ALA A 1 205 ? -0.199 21.083 96.502 1.00 16.19 205 ALA A CA 1
ATOM 1544 C C . ALA A 1 205 ? -1.336 22.007 96.070 1.00 17.94 205 ALA A C 1
ATOM 1545 O O . ALA A 1 205 ? -1.331 22.509 94.946 1.00 18.46 205 ALA A O 1
ATOM 1547 N N . GLY A 1 206 ? -2.305 22.219 96.958 1.00 16.36 206 GLY A N 1
ATOM 1548 C CA . GLY A 1 206 ? -3.421 23.114 96.699 1.00 17.60 206 GLY A CA 1
ATOM 1549 C C . GLY A 1 206 ? -4.771 22.435 96.531 1.00 17.03 206 GLY A C 1
ATOM 1550 O O . GLY A 1 206 ? -5.709 23.061 96.020 1.00 17.55 206 GLY A O 1
ATOM 1551 N N . PHE A 1 207 ? -4.859 21.172 96.948 1.00 14.66 207 PHE A N 1
ATOM 1552 C CA . PHE A 1 207 ? -6.083 20.363 96.825 1.00 15.13 207 PHE A CA 1
ATOM 1553 C C . PHE A 1 207 ? -6.716 20.169 98.189 1.00 15.71 207 PHE A C 1
ATOM 1554 O O . PHE A 1 207 ? -6.058 19.653 99.094 1.00 16.10 207 PHE A O 1
ATOM 1562 N N . THR A 1 208 ? -7.981 20.557 98.358 1.00 13.44 208 THR A N 1
ATOM 1563 C CA . THR A 1 208 ? -8.641 20.375 99.653 1.00 16.94 208 THR A CA 1
ATOM 1564 C C . THR A 1 208 ? -9.824 19.406 99.589 1.00 17.61 208 THR A C 1
ATOM 1565 O O . THR A 1 208 ? -10.601 19.296 100.539 1.00 16.68 208 THR A O 1
ATOM 1569 N N . THR A 1 209 ? -9.990 18.715 98.468 1.00 15.27 209 THR A N 1
ATOM 1570 C CA . THR A 1 209 ? -10.946 17.619 98.422 1.00 13.86 209 THR A CA 1
ATOM 1571 C C . THR A 1 209 ? -10.468 16.542 97.466 1.00 13.43 209 THR A C 1
ATOM 1572 O O . THR A 1 209 ? -9.409 16.684 96.829 1.00 13.79 209 THR A O 1
ATOM 1576 N N . TYR A 1 210 ? -11.225 15.456 97.408 1.00 13.04 210 TYR A N 1
ATOM 1577 C CA . TYR A 1 210 ? -10.846 14.266 96.663 1.00 12.64 210 TYR A CA 1
ATOM 1578 C C . TYR A 1 210 ? -12.029 13.317 96.565 1.00 13.14 210 TYR A C 1
ATOM 1579 O O . TYR A 1 210 ? -13.024 13.451 97.305 1.00 13.23 210 TYR A O 1
ATOM 1588 N N . SER A 1 211 ? -11.940 12.389 95.615 1.00 14.00 211 SER A N 1
ATOM 1589 C CA A SER A 1 211 ? -12.839 11.246 95.580 0.68 14.71 211 SER A CA 1
ATOM 1590 C CA B SER A 1 211 ? -12.833 11.237 95.581 0.32 14.71 211 SER A CA 1
ATOM 1591 C C . SER A 1 211 ? -12.519 10.300 96.736 1.00 13.02 211 SER A C 1
ATOM 1592 O O . SER A 1 211 ? -11.380 9.874 96.887 1.00 14.05 211 SER A O 1
ATOM 1597 N N . SER A 1 212 ? -13.517 9.991 97.564 1.00 13.44 212 SER A N 1
ATOM 1598 C CA . SER A 1 212 ? -13.338 8.974 98.598 1.00 13.06 212 SER A CA 1
ATOM 1599 C C . SER A 1 212 ? -14.055 7.696 98.183 1.00 13.73 212 SER A C 1
ATOM 1600 O O . SER A 1 212 ? -15.261 7.545 98.389 1.00 13.96 212 SER A O 1
ATOM 1603 N N . ALA A 1 213 ? -13.343 6.781 97.544 1.00 12.93 213 ALA A N 1
ATOM 1604 C CA . ALA A 1 213 ? -13.989 5.549 97.123 1.00 13.03 213 ALA A CA 1
ATOM 1605 C C . ALA A 1 213 ? -14.538 4.766 98.316 1.00 12.89 213 ALA A C 1
ATOM 1606 O O . ALA A 1 213 ? -15.615 4.165 98.223 1.00 12.91 213 ALA A O 1
ATOM 1608 N N . VAL A 1 214 ? -13.830 4.785 99.446 1.00 13.50 214 VAL A N 1
ATOM 1609 C CA . VAL A 1 214 ? -14.301 3.974 100.573 1.00 14.37 214 VAL A CA 1
ATOM 1610 C C . VAL A 1 214 ? -15.546 4.568 101.233 1.00 13.28 214 VAL A C 1
ATOM 1611 O O . VAL A 1 214 ? -16.232 3.865 101.976 1.00 12.06 214 VAL A O 1
ATOM 1615 N N . PHE A 1 215 ? -15.858 5.827 100.928 1.00 12.06 215 PHE A N 1
ATOM 1616 C CA . PHE A 1 215 ? -17.141 6.441 101.359 1.00 12.31 215 PHE A CA 1
ATOM 1617 C C . PHE A 1 215 ? -18.324 5.576 100.907 1.00 13.14 215 PHE A C 1
ATOM 1618 O O . PHE A 1 215 ? -19.393 5.605 101.513 1.00 12.01 215 PHE A O 1
ATOM 1626 N N . ASN A 1 216 ? -18.153 4.792 99.841 1.00 10.81 216 ASN A N 1
ATOM 1627 C CA . ASN A 1 216 ? -19.161 3.827 99.420 1.00 12.23 216 ASN A CA 1
ATOM 1628 C C . ASN A 1 216 ? -19.650 2.910 100.534 1.00 12.57 216 ASN A C 1
ATOM 1629 O O . ASN A 1 216 ? -20.830 2.569 100.580 1.00 12.45 216 ASN A O 1
ATOM 1634 N N . PHE A 1 217 ? -18.738 2.488 101.415 1.00 13.32 217 PHE A N 1
ATOM 1635 C CA . PHE A 1 217 ? -19.132 1.487 102.403 1.00 12.20 217 PHE A CA 1
ATOM 1636 C C . PHE A 1 217 ? -18.802 1.866 103.848 1.00 14.08 217 PHE A C 1
ATOM 1637 O O . PHE A 1 217 ? -19.409 1.299 104.754 1.00 14.08 217 PHE A O 1
ATOM 1645 N N . VAL A 1 218 ? -17.895 2.817 104.069 1.00 12.48 218 VAL A N 1
ATOM 1646 C CA . VAL A 1 218 ? -17.695 3.362 105.429 1.00 12.11 218 VAL A CA 1
ATOM 1647 C C . VAL A 1 218 ? -17.752 4.902 105.368 1.00 10.76 218 VAL A C 1
ATOM 1648 O O . VAL A 1 218 ? -16.793 5.589 105.684 1.00 12.30 218 VAL A O 1
ATOM 1652 N N . PRO A 1 219 ? -18.917 5.452 104.977 1.00 10.85 219 PRO A N 1
ATOM 1653 C CA . PRO A 1 219 ? -18.986 6.911 104.857 1.00 12.92 219 PRO A CA 1
ATOM 1654 C C . PRO A 1 219 ? -18.752 7.656 106.169 1.00 11.45 219 PRO A C 1
ATOM 1655 O O . PRO A 1 219 ? -18.229 8.776 106.139 1.00 12.40 219 PRO A O 1
ATOM 1659 N N . GLY A 1 220 ? -19.122 7.066 107.311 1.00 11.24 220 GLY A N 1
ATOM 1660 C CA . GLY A 1 220 ? -18.851 7.725 108.582 1.00 12.79 220 GLY A CA 1
ATOM 1661 C C . GLY A 1 220 ? -17.356 7.882 108.798 1.00 11.11 220 GLY A C 1
ATOM 1662 O O . GLY A 1 220 ? -16.884 8.906 109.305 1.00 13.16 220 GLY A O 1
ATOM 1663 N N . LEU A 1 221 ? -16.613 6.857 108.400 1.00 11.75 221 LEU A N 1
ATOM 1664 C CA . LEU A 1 221 ? -15.170 6.880 108.581 1.00 12.11 221 LEU A CA 1
ATOM 1665 C C . LEU A 1 221 ? -14.538 7.879 107.600 1.00 12.75 221 LEU A C 1
ATOM 1666 O O . LEU A 1 221 ? -13.687 8.691 107.974 1.00 12.68 221 LEU A O 1
ATOM 1671 N N . ALA A 1 222 ? -14.983 7.834 106.348 1.00 12.96 222 ALA A N 1
ATOM 1672 C CA . ALA A 1 222 ? -14.498 8.796 105.368 1.00 13.98 222 ALA A CA 1
ATOM 1673 C C . ALA A 1 222 ? -14.796 10.250 105.757 1.00 12.70 222 ALA A C 1
ATOM 1674 O O . ALA A 1 222 ? -13.953 11.138 105.602 1.00 13.70 222 ALA A O 1
ATOM 1676 N N . ASN A 1 223 ? -16.001 10.506 106.266 1.00 11.75 223 ASN A N 1
ATOM 1677 C CA . ASN A 1 223 ? -16.332 11.856 106.698 1.00 12.05 223 ASN A CA 1
ATOM 1678 C C . ASN A 1 223 ? -15.458 12.315 107.855 1.00 12.72 223 ASN A C 1
ATOM 1679 O O . ASN A 1 223 ? -15.059 13.481 107.906 1.00 12.90 223 ASN A O 1
ATOM 1684 N N . GLU A 1 224 ? -15.173 11.406 108.787 1.00 12.38 224 GLU A N 1
ATOM 1685 C CA . GLU A 1 224 ? -14.349 11.765 109.939 1.00 12.42 224 GLU A CA 1
ATOM 1686 C C . GLU A 1 224 ? -12.911 12.065 109.516 1.00 13.29 224 GLU A C 1
ATOM 1687 O O . GLU A 1 224 ? -12.323 13.040 109.993 1.00 14.02 224 GLU A O 1
ATOM 1693 N N . PHE A 1 225 ? -12.368 11.277 108.580 1.00 12.56 225 PHE A N 1
ATOM 1694 C CA . PHE A 1 225 ? -11.028 11.551 108.093 1.00 14.08 225 PHE A CA 1
ATOM 1695 C C . PHE A 1 225 ? -10.997 12.923 107.411 1.00 14.89 225 PHE A C 1
ATOM 1696 O O . PHE A 1 225 ? -10.076 13.721 107.630 1.00 15.19 225 PHE A O 1
ATOM 1704 N N . TYR A 1 226 ? -12.004 13.195 106.584 1.00 14.05 226 TYR A N 1
ATOM 1705 C CA . TYR A 1 226 ? -12.051 14.477 105.904 1.00 12.93 226 TYR A CA 1
ATOM 1706 C C . TYR A 1 226 ? -12.149 15.655 106.888 1.00 13.11 226 TYR A C 1
ATOM 1707 O O . TYR A 1 226 ? -11.477 16.676 106.707 1.00 14.32 226 TYR A O 1
ATOM 1716 N N . ALA A 1 227 ? -13.010 15.529 107.901 1.00 14.56 227 ALA A N 1
ATOM 1717 C CA . ALA A 1 227 ? -13.120 16.579 108.903 1.00 15.16 227 ALA A CA 1
ATOM 1718 C C . ALA A 1 227 ? -11.782 16.828 109.612 1.00 13.92 227 ALA A C 1
ATOM 1719 O O . ALA A 1 227 ? -11.384 17.979 109.796 1.00 16.46 227 ALA A O 1
ATOM 1721 N N . ALA A 1 228 ? -11.091 15.753 109.979 1.00 14.39 228 ALA A N 1
ATOM 1722 C CA . ALA A 1 228 ? -9.799 15.862 110.654 1.00 15.70 228 ALA A CA 1
ATOM 1723 C C . ALA A 1 228 ? -8.779 16.521 109.735 1.00 17.30 228 ALA A C 1
ATOM 1724 O O . ALA A 1 228 ? -8.004 17.388 110.146 1.00 17.11 228 ALA A O 1
ATOM 1726 N N . LEU A 1 229 ? -8.785 16.107 108.475 1.00 13.99 229 LEU A N 1
ATOM 1727 C CA . LEU A 1 229 ? -7.923 16.713 107.474 1.00 14.97 229 LEU A CA 1
ATOM 1728 C C . LEU A 1 229 ? -8.083 18.229 107.417 1.00 16.04 229 LEU A C 1
ATOM 1729 O O . LEU A 1 229 ? -7.096 18.971 107.474 1.00 17.70 229 LEU A O 1
ATOM 1734 N N . ARG A 1 230 ? -9.322 18.692 107.282 1.00 14.86 230 ARG A N 1
ATOM 1735 C CA . ARG A 1 230 ? -9.560 20.110 107.103 1.00 17.54 230 ARG A CA 1
ATOM 1736 C C . ARG A 1 230 ? -9.341 20.877 108.403 1.00 18.95 230 ARG A C 1
ATOM 1737 O O . ARG A 1 230 ? -9.103 22.075 108.374 1.00 20.76 230 ARG A O 1
ATOM 1745 N N . ALA A 1 231 ? -9.419 20.183 109.534 1.00 17.12 231 ALA A N 1
ATOM 1746 C CA . ALA A 1 231 ? -9.192 20.812 110.836 1.00 19.56 231 ALA A CA 1
ATOM 1747 C C . ALA A 1 231 ? -7.722 20.810 111.243 1.00 23.59 231 ALA A C 1
ATOM 1748 O O . ALA A 1 231 ? -7.356 21.403 112.261 1.00 24.80 231 ALA A O 1
ATOM 1750 N N . GLY A 1 232 ? -6.876 20.141 110.465 1.00 18.77 232 GLY A N 1
ATOM 1751 C CA . GLY A 1 232 ? -5.469 20.026 110.816 1.00 20.06 232 GLY A CA 1
ATOM 1752 C C . GLY A 1 232 ? -5.211 19.067 111.970 1.00 19.55 232 GLY A C 1
ATOM 1753 O O . GLY A 1 232 ? -4.163 19.136 112.615 1.00 23.41 232 GLY A O 1
ATOM 1754 N N . GLU A 1 233 ? -6.152 18.160 112.224 1.00 18.06 233 GLU A N 1
ATOM 1755 C CA . GLU A 1 233 ? -6.021 17.172 113.287 1.00 19.49 233 GLU A CA 1
ATOM 1756 C C . GLU A 1 233 ? -5.203 15.965 112.819 1.00 18.52 233 GLU A C 1
ATOM 1757 O O . GLU A 1 233 ? -5.748 14.897 112.512 1.00 18.30 233 GLU A O 1
ATOM 1763 N N . ARG A 1 234 ? -3.888 16.145 112.783 1.00 16.82 234 ARG A N 1
ATOM 1764 C CA . ARG A 1 234 ? -2.991 15.141 112.201 1.00 19.41 234 ARG A CA 1
ATOM 1765 C C . ARG A 1 234 ? -3.040 13.792 112.915 1.00 19.56 234 ARG A C 1
ATOM 1766 O O . ARG A 1 234 ? -3.034 12.748 112.272 1.00 18.90 234 ARG A O 1
ATOM 1774 N N . ALA A 1 235 ? -3.077 13.787 114.242 1.00 18.52 235 ALA A N 1
ATOM 1775 C CA . ALA A 1 235 ? -3.107 12.510 114.947 1.00 17.03 235 ALA A CA 1
ATOM 1776 C C . ALA A 1 235 ? -4.347 11.692 114.600 1.00 16.11 235 ALA A C 1
ATOM 1777 O O . ALA A 1 235 ? -4.292 10.461 114.563 1.00 18.29 235 ALA A O 1
ATOM 1779 N N . THR A 1 236 ? -5.465 12.371 114.353 1.00 16.76 236 THR A N 1
ATOM 1780 C CA . THR A 1 236 ? -6.692 11.672 113.994 1.00 16.98 236 THR A CA 1
ATOM 1781 C C . THR A 1 236 ? -6.574 11.073 112.586 1.00 16.03 236 THR A C 1
ATOM 1782 O O . THR A 1 236 ? -6.895 9.899 112.392 1.00 17.95 236 THR A O 1
ATOM 1786 N N . CYS A 1 237 ? -6.084 11.868 111.637 1.00 16.86 237 CYS A N 1
ATOM 1787 C CA . CYS A 1 237 ? -5.834 11.370 110.280 1.00 16.20 237 CYS A CA 1
ATOM 1788 C C . CYS A 1 237 ? -4.898 10.169 110.320 1.00 15.24 237 CYS A C 1
ATOM 1789 O O . CYS A 1 237 ? -5.139 9.144 109.677 1.00 16.17 237 CYS A O 1
ATOM 1792 N N . GLU A 1 238 ? -3.832 10.285 111.103 1.00 14.74 238 GLU A N 1
ATOM 1793 C CA . GLU A 1 238 ? -2.820 9.241 111.113 1.00 15.85 238 GLU A CA 1
ATOM 1794 C C . GLU A 1 238 ? -3.353 7.951 111.725 1.00 15.14 238 GLU A C 1
ATOM 1795 O O . GLU A 1 238 ? -3.050 6.862 111.250 1.00 17.15 238 GLU A O 1
ATOM 1801 N N . ARG A 1 239 ? -4.148 8.069 112.790 1.00 13.29 239 ARG A N 1
ATOM 1802 C CA . ARG A 1 239 ? -4.750 6.898 113.394 1.00 16.07 239 ARG A CA 1
ATOM 1803 C C . ARG A 1 239 ? -5.623 6.142 112.389 1.00 15.81 239 ARG A C 1
ATOM 1804 O O . ARG A 1 239 ? -5.557 4.919 112.293 1.00 15.88 239 ARG A O 1
ATOM 1812 N N . ILE A 1 240 ? -6.425 6.884 111.633 1.00 16.26 240 ILE A N 1
ATOM 1813 C CA . ILE A 1 240 ? -7.304 6.271 110.640 1.00 15.52 240 ILE A CA 1
ATOM 1814 C C . ILE A 1 240 ? -6.496 5.667 109.472 1.00 13.22 240 ILE A C 1
ATOM 1815 O O . ILE A 1 240 ? -6.839 4.592 108.983 1.00 14.06 240 ILE A O 1
ATOM 1820 N N . LEU A 1 241 ? -5.395 6.308 109.074 1.00 14.40 241 LEU A N 1
ATOM 1821 C CA . LEU A 1 241 ? -4.495 5.701 108.083 1.00 13.94 241 LEU A CA 1
ATOM 1822 C C . LEU A 1 241 ? -3.951 4.364 108.577 1.00 14.47 241 LEU A C 1
ATOM 1823 O O . LEU A 1 241 ? -3.993 3.351 107.878 1.00 15.32 241 LEU A O 1
ATOM 1828 N N . VAL A 1 242 ? -3.424 4.365 109.797 1.00 14.62 242 VAL A N 1
ATOM 1829 C CA . VAL A 1 242 ? -2.773 3.181 110.322 1.00 15.29 242 VAL A CA 1
ATOM 1830 C C . VAL A 1 242 ? -3.761 2.047 110.599 1.00 14.34 242 VAL A C 1
ATOM 1831 O O . VAL A 1 242 ? -3.484 0.878 110.295 1.00 18.24 242 VAL A O 1
ATOM 1835 N N . ASP A 1 243 ? -4.925 2.381 111.158 1.00 14.85 243 ASP A N 1
ATOM 1836 C CA . ASP A 1 243 ? -5.881 1.352 111.559 1.00 15.82 243 ASP A CA 1
ATOM 1837 C C . ASP A 1 243 ? -6.809 0.888 110.437 1.00 14.71 243 ASP A C 1
ATOM 1838 O O . ASP A 1 243 ? -7.323 -0.234 110.492 1.00 17.62 243 ASP A O 1
ATOM 1843 N N . PHE A 1 244 ? -7.053 1.753 109.456 1.00 12.76 244 PHE A N 1
ATOM 1844 C CA . PHE A 1 244 ? -7.957 1.390 108.374 1.00 13.67 244 PHE A CA 1
ATOM 1845 C C . PHE A 1 244 ? -7.325 1.421 106.978 1.00 14.08 244 PHE A C 1
ATOM 1846 O O . PHE A 1 244 ? -7.404 0.427 106.248 1.00 14.91 244 PHE A O 1
ATOM 1854 N N . PHE A 1 245 ? -6.737 2.546 106.584 1.00 13.48 245 PHE A N 1
ATOM 1855 C CA . PHE A 1 245 ? -6.351 2.674 105.174 1.00 13.18 245 PHE A CA 1
ATOM 1856 C C . PHE A 1 245 ? -5.151 1.830 104.758 1.00 14.99 245 PHE A C 1
ATOM 1857 O O . PHE A 1 245 ? -5.191 1.245 103.675 1.00 13.77 245 PHE A O 1
ATOM 1865 N N . TYR A 1 246 ? -4.099 1.727 105.564 1.00 14.62 246 TYR A N 1
ATOM 1866 C CA . TYR A 1 246 ? -2.989 0.858 105.132 1.00 13.37 246 TYR A CA 1
ATOM 1867 C C . TYR A 1 246 ? -3.424 -0.617 105.150 1.00 16.59 246 TYR A C 1
ATOM 1868 O O . TYR A 1 246 ? -3.078 -1.353 104.231 1.00 15.15 246 TYR A O 1
ATOM 1877 N N . PRO A 1 247 ? -4.236 -1.048 106.143 1.00 13.68 247 PRO A N 1
ATOM 1878 C CA . PRO A 1 247 ? -4.763 -2.414 106.004 1.00 14.36 247 PRO A CA 1
ATOM 1879 C C . PRO A 1 247 ? -5.644 -2.602 104.759 1.00 13.64 247 PRO A C 1
ATOM 1880 O O . PRO A 1 247 ? -5.583 -3.666 104.127 1.00 15.99 247 PRO A O 1
ATOM 1884 N N . PHE A 1 248 ? -6.449 -1.601 104.408 1.00 14.05 248 PHE A N 1
ATOM 1885 C CA . PHE A 1 248 ? -7.274 -1.698 103.208 1.00 14.14 248 PHE A CA 1
ATOM 1886 C C . PHE A 1 248 ? -6.402 -1.795 101.967 1.00 14.71 248 PHE A C 1
ATOM 1887 O O . PHE A 1 248 ? -6.685 -2.577 101.052 1.00 15.75 248 PHE A O 1
ATOM 1895 N N . MET A 1 249 ? -5.352 -0.981 101.957 1.00 14.44 249 MET A N 1
ATOM 1896 C CA A MET A 1 249 ? -4.369 -0.963 100.868 0.65 16.48 249 MET A CA 1
ATOM 1897 C CA B MET A 1 249 ? -4.394 -0.988 100.864 0.35 16.48 249 MET A CA 1
ATOM 1898 C C . MET A 1 249 ? -3.734 -2.339 100.659 1.00 18.52 249 MET A C 1
ATOM 1899 O O . MET A 1 249 ? -3.490 -2.749 99.526 1.00 18.78 249 MET A O 1
ATOM 1908 N N . ALA A 1 250 ? -3.452 -3.040 101.750 1.00 15.56 250 ALA A N 1
ATOM 1909 C CA . ALA A 1 250 ? -2.888 -4.386 101.662 1.00 18.09 250 ALA A CA 1
ATOM 1910 C C . ALA A 1 250 ? -3.826 -5.356 100.941 1.00 22.19 250 ALA A C 1
ATOM 1911 O O . ALA A 1 250 ? -3.371 -6.226 100.192 1.00 23.97 250 ALA A O 1
ATOM 1913 N N . ILE A 1 251 ? -5.131 -5.212 101.167 1.00 16.14 251 ILE A N 1
ATOM 1914 C CA . ILE A 1 251 ? -6.117 -6.025 100.464 1.00 17.18 251 ILE A CA 1
ATOM 1915 C C . ILE A 1 251 ? -6.182 -5.605 98.998 1.00 16.97 251 ILE A C 1
ATOM 1916 O O . ILE A 1 251 ? -6.150 -6.441 98.090 1.00 16.56 251 ILE A O 1
ATOM 1921 N N . ARG A 1 252 ? -6.266 -4.297 98.791 1.00 15.39 252 ARG A N 1
ATOM 1922 C CA . ARG A 1 252 ? -6.363 -3.701 97.464 1.00 17.06 252 ARG A CA 1
ATOM 1923 C C . ARG A 1 252 ? -5.197 -4.102 96.568 1.00 17.26 252 ARG A C 1
ATOM 1924 O O . ARG A 1 252 ? -5.384 -4.381 95.373 1.00 17.64 252 ARG A O 1
ATOM 1932 N N . ASN A 1 253 ? -3.998 -4.166 97.137 1.00 14.87 253 ASN A N 1
ATOM 1933 C CA . ASN A 1 253 ? -2.819 -4.427 96.311 1.00 15.85 253 ASN A CA 1
ATOM 1934 C C . ASN A 1 253 ? -2.664 -5.909 95.935 1.00 20.05 253 ASN A C 1
ATOM 1935 O O . ASN A 1 253 ? -1.706 -6.280 95.256 1.00 20.01 253 ASN A O 1
ATOM 1940 N N . ARG A 1 254 ? -3.594 -6.763 96.346 1.00 19.02 254 ARG A N 1
ATOM 1941 C CA . ARG A 1 254 ? -3.459 -8.193 96.063 1.00 17.43 254 ARG A CA 1
ATOM 1942 C C . ARG A 1 254 ? -3.692 -8.546 94.594 1.00 20.91 254 ARG A C 1
ATOM 1943 O O . ARG A 1 254 ? -3.217 -9.582 94.132 1.00 21.55 254 ARG A O 1
ATOM 1951 N N . ALA A 1 255 ? -4.424 -7.703 93.872 1.00 17.22 255 ALA A N 1
ATOM 1952 C CA . ALA A 1 255 ? -4.715 -7.953 92.456 1.00 16.73 255 ALA A CA 1
ATOM 1953 C C . ALA A 1 255 ? -5.034 -6.665 91.695 1.00 18.99 255 ALA A C 1
ATOM 1954 O O . ALA A 1 255 ? -5.543 -5.694 92.263 1.00 17.47 255 ALA A O 1
ATOM 1956 N N . LYS A 1 256 ? -4.763 -6.663 90.392 1.00 16.04 256 LYS A N 1
ATOM 1957 C CA . LYS A 1 256 ? -5.123 -5.516 89.557 1.00 16.03 256 LYS A CA 1
ATOM 1958 C C . LYS A 1 256 ? -6.626 -5.267 89.572 1.00 15.06 256 LYS A C 1
ATOM 1959 O O . LYS A 1 256 ? -7.425 -6.203 89.572 1.00 15.36 256 LYS A O 1
ATOM 1965 N N . GLY A 1 257 ? -6.997 -3.993 89.586 1.00 16.25 257 GLY A N 1
ATOM 1966 C CA . GLY A 1 257 ? -8.395 -3.622 89.538 1.00 15.14 257 GLY A CA 1
ATOM 1967 C C . GLY A 1 257 ? -9.098 -3.630 90.884 1.00 14.59 257 GLY A C 1
ATOM 1968 O O . GLY A 1 257 ? -10.267 -3.262 90.951 1.00 13.87 257 GLY A O 1
ATOM 1969 N N . TYR A 1 258 ? -8.417 -4.053 91.947 1.00 14.40 258 TYR A N 1
ATOM 1970 C CA . TYR A 1 258 ? -9.089 -4.142 93.248 1.00 14.75 258 TYR A CA 1
ATOM 1971 C C . TYR A 1 258 ? -9.398 -2.770 93.846 1.00 14.37 258 TYR A C 1
ATOM 1972 O O . TYR A 1 258 ? -10.166 -2.680 94.806 1.00 13.96 258 TYR A O 1
ATOM 1981 N N . ALA A 1 259 ? -8.846 -1.695 93.293 1.00 14.12 259 ALA A N 1
ATOM 1982 C CA . ALA A 1 259 ? -9.273 -0.360 93.737 1.00 15.92 259 ALA A CA 1
ATOM 1983 C C . ALA A 1 259 ? -10.772 -0.181 93.523 1.00 17.12 259 ALA A C 1
ATOM 1984 O O . ALA A 1 259 ? -11.415 0.579 94.250 1.00 20.07 259 ALA A O 1
ATOM 1986 N N . VAL A 1 260 ? -11.328 -0.883 92.536 1.00 14.38 260 VAL A N 1
ATOM 1987 C CA . VAL A 1 260 ? -12.769 -0.930 92.327 1.00 14.56 260 VAL A CA 1
ATOM 1988 C C . VAL A 1 260 ? -13.364 -2.181 92.980 1.00 13.85 260 VAL A C 1
ATOM 1989 O O . VAL A 1 260 ? -14.321 -2.074 93.742 1.00 13.56 260 VAL A O 1
ATOM 1993 N N . SER A 1 261 ? -12.803 -3.361 92.727 1.00 13.49 261 SER A N 1
ATOM 1994 C CA . SER A 1 261 ? -13.428 -4.592 93.219 1.00 12.79 261 SER A CA 1
ATOM 1995 C C . SER A 1 261 ? -13.541 -4.651 94.744 1.00 13.18 261 SER A C 1
ATOM 1996 O O . SER A 1 261 ? -14.533 -5.159 95.264 1.00 14.13 261 SER A O 1
ATOM 1999 N N . ALA A 1 262 ? -12.528 -4.164 95.454 1.00 12.85 262 ALA A N 1
ATOM 2000 C CA . ALA A 1 262 ? -12.567 -4.237 96.920 1.00 11.81 262 ALA A CA 1
ATOM 2001 C C . ALA A 1 262 ? -13.617 -3.280 97.450 1.00 14.64 262 ALA A C 1
ATOM 2002 O O . ALA A 1 262 ? -14.274 -3.570 98.458 1.00 14.33 262 ALA A O 1
ATOM 2004 N N . VAL A 1 263 ? -13.793 -2.147 96.777 1.00 13.44 263 VAL A N 1
ATOM 2005 C CA . VAL A 1 263 ? -14.801 -1.184 97.213 1.00 13.30 263 VAL A CA 1
ATOM 2006 C C . VAL A 1 263 ? -16.206 -1.762 97.017 1.00 12.90 263 VAL A C 1
ATOM 2007 O O . VAL A 1 263 ? -17.077 -1.654 97.899 1.00 13.42 263 VAL A O 1
ATOM 2011 N N . LYS A 1 264 ? -16.422 -2.448 95.904 1.00 11.99 264 LYS A N 1
ATOM 2012 C CA . LYS A 1 264 ? -17.716 -3.052 95.631 1.00 13.08 264 LYS A CA 1
ATOM 2013 C C . LYS A 1 264 ? -17.978 -4.195 96.619 1.00 12.51 264 LYS A C 1
ATOM 2014 O O . LYS A 1 264 ? -19.104 -4.367 97.075 1.00 13.90 264 LYS A O 1
ATOM 2020 N N . ALA A 1 265 ? -16.943 -4.950 96.972 1.00 14.18 265 ALA A N 1
ATOM 2021 C CA . ALA A 1 265 ? -17.080 -5.983 98.002 1.00 14.02 265 ALA A CA 1
ATOM 2022 C C . ALA A 1 265 ? -17.495 -5.377 99.331 1.00 16.10 265 ALA A C 1
ATOM 2023 O O . ALA A 1 265 ? -18.321 -5.960 100.035 1.00 14.44 265 ALA A O 1
ATOM 2025 N N . GLY A 1 266 ? -16.925 -4.220 99.675 1.00 13.80 266 GLY A N 1
ATOM 2026 C CA . GLY A 1 266 ? -17.285 -3.554 100.925 1.00 13.55 266 GLY A CA 1
ATOM 2027 C C . GLY A 1 266 ? -18.749 -3.158 100.934 1.00 12.74 266 GLY A C 1
ATOM 2028 O O . GLY A 1 266 ? -19.419 -3.276 101.968 1.00 14.26 266 GLY A O 1
ATOM 2029 N N . VAL A 1 267 ? -19.264 -2.691 99.790 1.00 12.04 267 VAL A N 1
ATOM 2030 C CA . VAL A 1 267 ? -20.669 -2.302 99.687 1.00 11.24 267 VAL A CA 1
ATOM 2031 C C . VAL A 1 267 ? -21.565 -3.526 99.907 1.00 13.12 267 VAL A C 1
ATOM 2032 O O . VAL A 1 267 ? -22.562 -3.451 100.651 1.00 14.18 267 VAL A O 1
ATOM 2036 N N . ARG A 1 268 ? -21.202 -4.656 99.308 1.00 14.61 268 ARG A N 1
ATOM 2037 C CA . ARG A 1 268 ? -21.947 -5.894 99.501 1.00 14.32 268 ARG A CA 1
ATOM 2038 C C . ARG A 1 268 ? -21.913 -6.343 100.970 1.00 13.73 268 ARG A C 1
ATOM 2039 O O . ARG A 1 268 ? -22.930 -6.792 101.507 1.00 15.95 268 ARG A O 1
ATOM 2047 N N . LEU A 1 269 ? -20.764 -6.195 101.618 1.00 13.94 269 LEU A N 1
ATOM 2048 C CA . LEU A 1 269 ? -20.639 -6.589 103.028 1.00 14.08 269 LEU A CA 1
ATOM 2049 C C . LEU A 1 269 ? -21.520 -5.732 103.933 1.00 16.78 269 LEU A C 1
ATOM 2050 O O . LEU A 1 269 ? -21.922 -6.172 105.019 1.00 15.84 269 LEU A O 1
ATOM 2055 N N . GLN A 1 270 ? -21.821 -4.512 103.502 1.00 14.80 270 GLN A N 1
ATOM 2056 C CA . GLN A 1 270 ? -22.676 -3.631 104.293 1.00 13.53 270 GLN A CA 1
ATOM 2057 C C . GLN A 1 270 ? -24.153 -3.858 103.978 1.00 15.41 270 GLN A C 1
ATOM 2058 O O . GLN A 1 270 ? -25.015 -3.132 104.466 1.00 18.28 270 GLN A O 1
ATOM 2064 N N . GLY A 1 271 ? -24.437 -4.883 103.176 1.00 15.09 271 GLY A N 1
ATOM 2065 C CA . GLY A 1 271 ? -25.799 -5.336 102.975 1.00 13.90 271 GLY A CA 1
ATOM 2066 C C . GLY A 1 271 ? -26.520 -4.749 101.777 1.00 16.88 271 GLY A C 1
ATOM 2067 O O . GLY A 1 271 ? -27.746 -4.832 101.683 1.00 19.84 271 GLY A O 1
ATOM 2068 N N . PHE A 1 272 ? -25.774 -4.121 100.870 1.00 15.26 272 PHE A N 1
ATOM 2069 C CA . PHE A 1 272 ? -26.354 -3.647 99.618 1.00 17.52 272 PHE A CA 1
ATOM 2070 C C . PHE A 1 272 ? -26.078 -4.628 98.491 1.00 16.31 272 PHE A C 1
ATOM 2071 O O . PHE A 1 272 ? -24.982 -5.171 98.386 1.00 18.22 272 PHE A O 1
ATOM 2079 N N . ASN A 1 273 ? -27.081 -4.837 97.655 1.00 16.30 273 ASN A N 1
ATOM 2080 C CA A ASN A 1 273 ? -27.006 -5.807 96.571 0.54 17.87 273 ASN A CA 1
ATOM 2081 C CA B ASN A 1 273 ? -26.988 -5.811 96.565 0.46 17.88 273 ASN A CA 1
ATOM 2082 C C . ASN A 1 273 ? -26.252 -5.278 95.344 1.00 17.38 273 ASN A C 1
ATOM 2083 O O . ASN A 1 273 ? -26.796 -5.262 94.245 1.00 19.09 273 ASN A O 1
ATOM 2092 N N . ALA A 1 274 ? -25.004 -4.852 95.523 1.00 15.80 274 ALA A N 1
ATOM 2093 C CA . ALA A 1 274 ? -24.275 -4.230 94.411 1.00 17.05 274 ALA A CA 1
ATOM 2094 C C . ALA A 1 274 ? -23.885 -5.222 93.322 1.00 14.59 274 ALA A C 1
ATOM 2095 O O . ALA A 1 274 ? -23.603 -4.808 92.197 1.00 14.13 274 ALA A O 1
ATOM 2097 N N . GLY A 1 275 ? -23.868 -6.514 93.627 1.00 14.21 275 GLY A N 1
ATOM 2098 C CA . GLY A 1 275 ? -23.609 -7.515 92.609 1.00 16.34 275 GLY A CA 1
ATOM 2099 C C . GLY A 1 275 ? -22.150 -7.634 92.216 1.00 14.91 275 GLY A C 1
ATOM 2100 O O . GLY A 1 275 ? -21.263 -7.052 92.844 1.00 15.45 275 GLY A O 1
ATOM 2101 N N . PRO A 1 276 ? -21.893 -8.388 91.142 1.00 16.30 276 PRO A N 1
ATOM 2102 C CA . PRO A 1 276 ? -20.537 -8.624 90.649 1.00 16.12 276 PRO A CA 1
ATOM 2103 C C . PRO A 1 276 ? -19.954 -7.406 89.947 1.00 14.71 276 PRO A C 1
ATOM 2104 O O . PRO A 1 276 ? -20.700 -6.524 89.505 1.00 15.66 276 PRO A O 1
ATOM 2108 N N . VAL A 1 277 ? -18.629 -7.382 89.830 1.00 15.76 277 VAL A N 1
ATOM 2109 C CA . VAL A 1 277 ? -17.987 -6.496 88.857 1.00 15.92 277 VAL A CA 1
ATOM 2110 C C . VAL A 1 277 ? -18.159 -7.088 87.468 1.00 15.98 277 VAL A C 1
ATOM 2111 O O . VAL A 1 277 ? -18.403 -8.289 87.311 1.00 18.32 277 VAL A O 1
ATOM 2115 N N . ARG A 1 278 ? -18.053 -6.231 86.462 1.00 14.55 278 ARG A N 1
ATOM 2116 C CA . ARG A 1 278 ? -17.988 -6.706 85.076 1.00 15.54 278 ARG A CA 1
ATOM 2117 C C . ARG A 1 278 ? -16.552 -7.017 84.698 1.00 17.17 278 ARG A C 1
ATOM 2118 O O . ARG A 1 278 ? -15.634 -6.303 85.082 1.00 15.66 278 ARG A O 1
ATOM 2126 N N . ALA A 1 279 ? -16.354 -8.094 83.942 1.00 16.01 279 ALA A N 1
ATOM 2127 C CA . ALA A 1 279 ? -15.050 -8.334 83.326 1.00 16.06 279 ALA A CA 1
ATOM 2128 C C . ALA A 1 279 ? -14.657 -7.095 82.510 1.00 16.96 279 ALA A C 1
ATOM 2129 O O . ALA A 1 279 ? -15.524 -6.465 81.913 1.00 17.53 279 ALA A O 1
ATOM 2131 N N . PRO A 1 280 ? -13.355 -6.770 82.453 1.00 15.86 280 PRO A N 1
ATOM 2132 C CA . PRO A 1 280 ? -12.225 -7.582 82.916 1.00 14.82 280 PRO A CA 1
ATOM 2133 C C . PRO A 1 280 ? -11.769 -7.332 84.353 1.00 16.28 280 PRO A C 1
ATOM 2134 O O . PRO A 1 280 ? -10.656 -7.731 84.704 1.00 16.75 280 PRO A O 1
ATOM 2138 N N . LEU A 1 281 ? -12.586 -6.684 85.172 1.00 14.23 281 LEU A N 1
ATOM 2139 C CA . LEU A 1 281 ? -12.328 -6.751 86.610 1.00 14.33 281 LEU A CA 1
ATOM 2140 C C . LEU A 1 281 ? -12.685 -8.151 87.104 1.00 14.49 281 LEU A C 1
ATOM 2141 O O . LEU A 1 281 ? -13.447 -8.869 86.451 1.00 16.55 281 LEU A O 1
ATOM 2146 N N . LYS A 1 282 ? -12.162 -8.524 88.269 1.00 14.32 282 LYS A N 1
ATOM 2147 C CA . LYS A 1 282 ? -12.634 -9.736 88.939 1.00 14.49 282 LYS A CA 1
ATOM 2148 C C . LYS A 1 282 ? -13.030 -9.409 90.360 1.00 15.94 282 LYS A C 1
ATOM 2149 O O . LYS A 1 282 ? -12.536 -8.448 90.944 1.00 18.25 282 LYS A O 1
ATOM 2155 N N . ASP A 1 283 ? -13.925 -10.214 90.910 1.00 14.89 283 ASP A N 1
ATOM 2156 C CA . ASP A 1 283 ? -14.308 -10.007 92.300 1.00 14.15 283 ASP A CA 1
ATOM 2157 C C . ASP A 1 283 ? -13.317 -10.645 93.269 1.00 18.50 283 ASP A C 1
ATOM 2158 O O . ASP A 1 283 ? -12.541 -11.547 92.909 1.00 17.30 283 ASP A O 1
ATOM 2163 N N . LEU A 1 284 ? -13.340 -10.155 94.506 1.00 15.84 284 LEU A N 1
ATOM 2164 C CA . LEU A 1 284 ? -12.495 -10.700 95.559 1.00 15.65 284 LEU A CA 1
ATOM 2165 C C . LEU A 1 284 ? -12.823 -12.165 95.805 1.00 15.60 284 LEU A C 1
ATOM 2166 O O . LEU A 1 284 ? -13.968 -12.596 95.633 1.00 18.86 284 LEU A O 1
ATOM 2171 N N . THR A 1 285 ? -11.813 -12.921 96.216 1.00 17.51 285 THR A N 1
ATOM 2172 C CA . THR A 1 285 ? -12.015 -14.298 96.652 1.00 17.49 285 THR A CA 1
ATOM 2173 C C . THR A 1 285 ? -12.753 -14.315 97.984 1.00 22.06 285 THR A C 1
ATOM 2174 O O . THR A 1 285 ? -12.816 -13.302 98.675 1.00 18.71 285 THR A O 1
ATOM 2178 N N . ASN A 1 286 ? -13.308 -15.468 98.346 1.00 20.22 286 ASN A N 1
ATOM 2179 C CA . ASN A 1 286 ? -13.923 -15.625 99.657 1.00 21.98 286 ASN A CA 1
ATOM 2180 C C . ASN A 1 286 ? -12.945 -15.274 100.766 1.00 22.08 286 ASN A C 1
ATOM 2181 O O . ASN A 1 286 ? -13.309 -14.612 101.741 1.00 20.16 286 ASN A O 1
ATOM 2186 N N . GLU A 1 287 ? -11.691 -15.682 100.611 1.00 20.05 287 GLU A N 1
ATOM 2187 C CA . GLU A 1 287 ? -10.688 -15.371 101.628 1.00 20.19 287 GLU A CA 1
ATOM 2188 C C . GLU A 1 287 ? -10.534 -13.858 101.776 1.00 21.21 287 GLU A C 1
ATOM 2189 O O . GLU A 1 287 ? -10.489 -13.327 102.881 1.00 21.14 287 GLU A O 1
ATOM 2195 N N . GLU A 1 288 ? -10.481 -13.163 100.647 1.00 16.71 288 GLU A N 1
ATOM 2196 C CA . GLU A 1 288 ? -10.276 -11.723 100.659 1.00 15.19 288 GLU A CA 1
ATOM 2197 C C . GLU A 1 288 ? -11.502 -10.973 101.182 1.00 17.11 288 GLU A C 1
ATOM 2198 O O . GLU A 1 288 ? -11.360 -9.946 101.861 1.00 16.64 288 GLU A O 1
ATOM 2204 N N . ILE A 1 289 ? -12.688 -11.491 100.878 1.00 16.72 289 ILE A N 1
ATOM 2205 C CA . ILE A 1 289 ? -13.923 -10.902 101.392 1.00 16.95 289 ILE A CA 1
ATOM 2206 C C . ILE A 1 289 ? -13.906 -11.011 102.915 1.00 18.07 289 ILE A C 1
ATOM 2207 O O . ILE A 1 289 ? -14.281 -10.066 103.622 1.00 17.65 289 ILE A O 1
ATOM 2212 N N . GLY A 1 290 ? -13.438 -12.149 103.416 1.00 17.54 290 GLY A N 1
ATOM 2213 C CA . GLY A 1 290 ? -13.317 -12.353 104.857 1.00 17.95 290 GLY A CA 1
ATOM 2214 C C . GLY A 1 290 ? -12.378 -11.351 105.503 1.00 17.99 290 GLY A C 1
ATOM 2215 O O . GLY A 1 290 ? -12.665 -10.809 106.583 1.00 18.09 290 GLY A O 1
ATOM 2216 N N . MET A 1 291 ? -11.239 -11.104 104.856 1.00 17.04 291 MET A N 1
ATOM 2217 C CA . MET A 1 291 ? -10.300 -10.086 105.317 1.00 14.90 291 MET A CA 1
ATOM 2218 C C . MET A 1 291 ? -10.956 -8.716 105.403 1.00 16.67 291 MET A C 1
ATOM 2219 O O . MET A 1 291 ? -10.767 -7.980 106.372 1.00 14.96 291 MET A O 1
ATOM 2224 N N . LEU A 1 292 ? -11.712 -8.358 104.367 1.00 15.95 292 LEU A N 1
ATOM 2225 C CA . LEU A 1 292 ? -12.320 -7.037 104.339 1.00 13.12 292 LEU A CA 1
ATOM 2226 C C . LEU A 1 292 ? -13.413 -6.918 105.401 1.00 16.58 292 LEU A C 1
ATOM 2227 O O . LEU A 1 292 ? -13.542 -5.880 106.043 1.00 14.23 292 LEU A O 1
ATOM 2232 N N . GLU A 1 293 ? -14.192 -7.982 105.572 1.00 14.68 293 GLU A N 1
ATOM 2233 C CA . GLU A 1 293 ? -15.232 -8.002 106.599 1.00 16.42 293 GLU A CA 1
ATOM 2234 C C . GLU A 1 293 ? -14.621 -7.779 107.980 1.00 16.87 293 GLU A C 1
ATOM 2235 O O . GLU A 1 293 ? -15.133 -6.992 108.795 1.00 16.41 293 GLU A O 1
ATOM 2241 N N . ALA A 1 294 ? -13.515 -8.466 108.242 1.00 15.23 294 ALA A N 1
ATOM 2242 C CA . ALA A 1 294 ? -12.846 -8.300 109.531 1.00 16.22 294 ALA A CA 1
ATOM 2243 C C . ALA A 1 294 ? -12.346 -6.868 109.708 1.00 16.56 294 ALA A C 1
ATOM 2244 O O . ALA A 1 294 ? -12.407 -6.312 110.810 1.00 18.21 294 ALA A O 1
ATOM 2246 N N . LEU A 1 295 ? -11.842 -6.264 108.636 1.00 15.55 295 LEU A N 1
ATOM 2247 C CA . LEU A 1 295 ? -11.347 -4.895 108.700 1.00 13.80 295 LEU A CA 1
ATOM 2248 C C . LEU A 1 295 ? -12.472 -3.879 108.964 1.00 15.02 295 LEU A C 1
ATOM 2249 O O . LEU A 1 295 ? -12.313 -2.955 109.775 1.00 15.37 295 LEU A O 1
ATOM 2254 N N . ILE A 1 296 ? -13.616 -4.056 108.306 1.00 14.20 296 ILE A N 1
ATOM 2255 C CA . ILE A 1 296 ? -14.743 -3.159 108.501 1.00 12.54 296 ILE A CA 1
ATOM 2256 C C . ILE A 1 296 ? -15.157 -3.181 109.981 1.00 14.21 296 ILE A C 1
ATOM 2257 O O . ILE A 1 296 ? -15.340 -2.118 110.581 1.00 15.31 296 ILE A O 1
ATOM 2262 N N . GLY A 1 297 ? -15.255 -4.380 110.554 1.00 15.09 297 GLY A N 1
ATOM 2263 C CA . GLY A 1 297 ? -15.310 -4.541 112.006 1.00 15.41 297 GLY A CA 1
ATOM 2264 C C . GLY A 1 297 ? -16.360 -3.710 112.730 1.00 14.88 297 GLY A C 1
ATOM 2265 O O . GLY A 1 297 ? -17.565 -3.871 112.516 1.00 14.88 297 GLY A O 1
ATOM 2266 N N . THR A 1 298 ? -15.882 -2.803 113.579 1.00 12.70 298 THR A N 1
ATOM 2267 C CA . THR A 1 298 ? -16.788 -1.953 114.356 1.00 12.93 298 THR A CA 1
ATOM 2268 C C . THR A 1 298 ? -17.646 -1.035 113.483 1.00 13.88 298 THR A C 1
ATOM 2269 O O . THR A 1 298 ? -18.625 -0.464 113.952 1.00 14.17 298 THR A O 1
ATOM 2273 N N . HIS A 1 299 ? -17.284 -0.897 112.202 1.00 12.45 299 HIS A N 1
ATOM 2274 C CA . HIS A 1 299 ? -18.023 -0.001 111.316 1.00 12.99 299 HIS A CA 1
ATOM 2275 C C . HIS A 1 299 ? -19.135 -0.683 110.524 1.00 12.86 299 HIS A C 1
ATOM 2276 O O . HIS A 1 299 ? -19.740 -0.060 109.649 1.00 15.38 299 HIS A O 1
ATOM 2283 N N . LYS A 1 300 ? -19.438 -1.942 110.837 1.00 13.70 300 LYS A N 1
ATOM 2284 C CA . LYS A 1 300 ? -20.543 -2.617 110.149 1.00 14.75 300 LYS A CA 1
ATOM 2285 C C . LYS A 1 300 ? -21.879 -1.888 110.325 1.00 15.43 300 LYS A C 1
ATOM 2286 O O . LYS A 1 300 ? -22.191 -1.371 111.417 1.00 16.68 300 LYS A O 1
ATOM 2292 N N . ARG A 1 301 ? -22.649 -1.861 109.240 1.00 14.91 301 ARG A N 1
ATOM 2293 C CA . ARG A 1 301 ? -23.940 -1.176 109.124 1.00 17.09 301 ARG A CA 1
ATOM 2294 C C . ARG A 1 301 ? -25.094 -1.999 109.712 1.00 18.22 301 ARG A C 1
ATOM 2295 O O . ARG A 1 301 ? -26.118 -1.450 110.106 1.00 19.61 301 ARG A O 1
ATOM 2303 N N . LYS A 1 302 ? -24.893 -3.310 109.760 1.00 17.98 302 LYS A N 1
ATOM 2304 C CA . LYS A 1 302 ? -25.867 -4.278 110.258 1.00 19.50 302 LYS A CA 1
ATOM 2305 C C . LYS A 1 302 ? -25.110 -5.517 110.740 1.00 19.84 302 LYS A C 1
ATOM 2306 O O . LYS A 1 302 ? -23.882 -5.558 110.702 1.00 23.94 302 LYS A O 1
ATOM 2312 N N . ALA A 1 303 ? -25.836 -6.534 111.186 1.00 19.19 303 ALA A N 1
ATOM 2313 C CA . ALA A 1 303 ? -25.207 -7.789 111.566 1.00 22.31 303 ALA A CA 1
ATOM 2314 C C . ALA A 1 303 ? -25.110 -8.717 110.362 1.00 36.27 303 ALA A C 1
ATOM 2315 O O . ALA A 1 303 ? -25.540 -8.361 109.268 1.00 36.63 303 ALA A O 1
ATOM 2317 N N . MET B 1 1 ? -16.768 -16.752 55.400 1.00 43.02 1 MET B N 1
ATOM 2318 C CA . MET B 1 1 ? -15.489 -17.372 55.724 1.00 37.38 1 MET B CA 1
ATOM 2319 C C . MET B 1 1 ? -15.464 -17.876 57.160 1.00 27.52 1 MET B C 1
ATOM 2320 O O . MET B 1 1 ? -15.822 -17.149 58.084 1.00 34.24 1 MET B O 1
ATOM 2325 N N . ASP B 1 2 ? -15.052 -19.125 57.346 1.00 26.89 2 ASP B N 1
ATOM 2326 C CA . ASP B 1 2 ? -15.024 -19.707 58.683 1.00 26.20 2 ASP B CA 1
ATOM 2327 C C . ASP B 1 2 ? -13.655 -19.450 59.316 1.00 22.89 2 ASP B C 1
ATOM 2328 O O . ASP B 1 2 ? -12.726 -19.028 58.628 1.00 23.78 2 ASP B O 1
ATOM 2333 N N . PRO B 1 3 ? -13.530 -19.648 60.641 1.00 21.27 3 PRO B N 1
ATOM 2334 C CA . PRO B 1 3 ? -12.268 -19.295 61.304 1.00 19.93 3 PRO B CA 1
ATOM 2335 C C . PRO B 1 3 ? -11.030 -20.024 60.775 1.00 21.62 3 PRO B C 1
ATOM 2336 O O . PRO B 1 3 ? -9.950 -19.440 60.756 1.00 19.52 3 PRO B O 1
ATOM 2340 N N . GLU B 1 4 ? -11.163 -21.276 60.352 1.00 20.66 4 GLU B N 1
ATOM 2341 C CA . GLU B 1 4 ? -9.999 -21.975 59.827 1.00 22.17 4 GLU B CA 1
ATOM 2342 C C . GLU B 1 4 ? -9.568 -21.369 58.488 1.00 18.78 4 GLU B C 1
ATOM 2343 O O . GLU B 1 4 ? -8.386 -21.385 58.157 1.00 20.69 4 GLU B O 1
ATOM 2349 N N . GLN B 1 5 ? -10.517 -20.804 57.748 1.00 19.78 5 GLN B N 1
ATOM 2350 C CA . GLN B 1 5 ? -10.184 -20.187 56.469 1.00 22.33 5 GLN B CA 1
ATOM 2351 C C . GLN B 1 5 ? -9.469 -18.847 56.679 1.00 20.95 5 GLN B C 1
ATOM 2352 O O . GLN B 1 5 ? -8.492 -18.559 55.989 1.00 20.85 5 GLN B O 1
ATOM 2358 N N . ILE B 1 6 ? -9.914 -18.035 57.642 1.00 19.18 6 ILE B N 1
ATOM 2359 C CA . ILE B 1 6 ? -9.176 -16.795 57.908 1.00 18.03 6 ILE B CA 1
ATOM 2360 C C . ILE B 1 6 ? -7.807 -17.112 58.545 1.00 16.36 6 ILE B C 1
ATOM 2361 O O . ILE B 1 6 ? -6.827 -16.410 58.284 1.00 17.23 6 ILE B O 1
ATOM 2366 N N . LYS B 1 7 ? -7.726 -18.180 59.341 1.00 16.90 7 LYS B N 1
ATOM 2367 C CA . LYS B 1 7 ? -6.454 -18.613 59.907 1.00 17.81 7 LYS B CA 1
ATOM 2368 C C . LYS B 1 7 ? -5.463 -18.914 58.775 1.00 17.64 7 LYS B C 1
ATOM 2369 O O . LYS B 1 7 ? -4.317 -18.471 58.803 1.00 18.68 7 LYS B O 1
ATOM 2375 N N . THR B 1 8 ? -5.920 -19.659 57.773 1.00 18.95 8 THR B N 1
ATOM 2376 C CA . THR B 1 8 ? -5.077 -19.961 56.624 1.00 21.29 8 THR B CA 1
ATOM 2377 C C . THR B 1 8 ? -4.625 -18.686 55.907 1.00 18.13 8 THR B C 1
ATOM 2378 O O . THR B 1 8 ? -3.457 -18.569 55.529 1.00 19.76 8 THR B O 1
ATOM 2382 N N . ALA B 1 9 ? -5.539 -17.736 55.735 1.00 18.38 9 ALA B N 1
ATOM 2383 C CA . ALA B 1 9 ? -5.206 -16.493 55.037 1.00 16.42 9 ALA B CA 1
ATOM 2384 C C . ALA B 1 9 ? -4.149 -15.686 55.803 1.00 18.12 9 ALA B C 1
ATOM 2385 O O . ALA B 1 9 ? -3.270 -15.074 55.198 1.00 17.57 9 ALA B O 1
ATOM 2387 N N . LEU B 1 10 ? -4.217 -15.700 57.135 1.00 18.34 10 LEU B N 1
ATOM 2388 C CA . LEU B 1 10 ? -3.235 -14.995 57.964 1.00 17.28 10 LEU B CA 1
ATOM 2389 C C . LEU B 1 10 ? -1.813 -15.504 57.758 1.00 18.81 10 LEU B C 1
ATOM 2390 O O . LEU B 1 10 ? -0.850 -14.758 57.930 1.00 20.69 10 LEU B O 1
ATOM 2395 N N . GLY B 1 11 ? -1.676 -16.777 57.398 1.00 19.80 11 GLY B N 1
ATOM 2396 C CA . GLY B 1 11 ? -0.364 -17.346 57.158 1.00 22.06 11 GLY B CA 1
ATOM 2397 C C . GLY B 1 11 ? 0.086 -17.322 55.705 1.00 22.14 11 GLY B C 1
ATOM 2398 O O . GLY B 1 11 ? 1.095 -17.941 55.358 1.00 26.91 11 GLY B O 1
ATOM 2399 N N . SER B 1 12 ? -0.624 -16.582 54.857 1.00 18.62 12 SER B N 1
ATOM 2400 C CA A SER B 1 12 ? -0.325 -16.645 53.430 0.48 19.31 12 SER B CA 1
ATOM 2401 C CA B SER B 1 12 ? -0.397 -16.608 53.416 0.52 19.28 12 SER B CA 1
ATOM 2402 C C . SER B 1 12 ? 0.335 -15.377 52.881 1.00 21.57 12 SER B C 1
ATOM 2403 O O . SER B 1 12 ? 0.488 -15.221 51.664 1.00 24.66 12 SER B O 1
ATOM 2408 N N . GLY B 1 13 ? 0.762 -14.483 53.764 1.00 18.69 13 GLY B N 1
ATOM 2409 C CA . GLY B 1 13 ? 1.470 -13.306 53.300 1.00 18.66 13 GLY B CA 1
ATOM 2410 C C . GLY B 1 13 ? 1.503 -12.124 54.250 1.00 18.47 13 GLY B C 1
ATOM 2411 O O . GLY B 1 13 ? 1.280 -12.256 55.456 1.00 18.22 13 GLY B O 1
ATOM 2412 N N . LEU B 1 14 ? 1.784 -10.959 53.680 1.00 16.54 14 LEU B N 1
ATOM 2413 C CA . LEU B 1 14 ? 1.864 -9.701 54.413 1.00 15.36 14 LEU B CA 1
ATOM 2414 C C . LEU B 1 14 ? 0.472 -9.183 54.787 1.00 19.18 14 LEU B C 1
ATOM 2415 O O . LEU B 1 14 ? -0.496 -9.406 54.059 1.00 19.59 14 LEU B O 1
ATOM 2420 N N . LEU B 1 15 ? 0.357 -8.508 55.928 1.00 15.23 15 LEU B N 1
ATOM 2421 C CA . LEU B 1 15 ? -0.938 -7.988 56.362 1.00 13.89 15 LEU B CA 1
ATOM 2422 C C . LEU B 1 15 ? -1.076 -6.484 56.148 1.00 15.57 15 LEU B C 1
ATOM 2423 O O . LEU B 1 15 ? -0.162 -5.714 56.472 1.00 16.72 15 LEU B O 1
ATOM 2428 N N . SER B 1 16 ? -2.236 -6.097 55.607 1.00 16.24 16 SER B N 1
ATOM 2429 C CA . SER B 1 16 ? -2.561 -4.719 55.254 1.00 16.11 16 SER B CA 1
ATOM 2430 C C . SER B 1 16 ? -3.563 -4.079 56.246 1.00 15.49 16 SER B C 1
ATOM 2431 O O . SER B 1 16 ? -4.626 -4.648 56.506 1.00 17.07 16 SER B O 1
ATOM 2434 N N . PHE B 1 17 ? -3.210 -2.899 56.771 1.00 15.11 17 PHE B N 1
ATOM 2435 C CA . PHE B 1 17 ? -4.051 -2.120 57.699 1.00 15.54 17 PHE B CA 1
ATOM 2436 C C . PHE B 1 17 ? -4.319 -0.704 57.161 1.00 11.20 17 PHE B C 1
ATOM 2437 O O . PHE B 1 17 ? -3.649 0.246 57.552 1.00 13.84 17 PHE B O 1
ATOM 2445 N N . PRO B 1 18 ? -5.309 -0.564 56.277 1.00 13.09 18 PRO B N 1
ATOM 2446 C CA . PRO B 1 18 ? -5.520 0.735 55.627 1.00 14.71 18 PRO B CA 1
ATOM 2447 C C . PRO B 1 18 ? -5.913 1.865 56.584 1.00 13.40 18 PRO B C 1
ATOM 2448 O O . PRO B 1 18 ? -6.699 1.648 57.529 1.00 13.63 18 PRO B O 1
ATOM 2452 N N . VAL B 1 19 ? -5.375 3.060 56.353 1.00 12.75 19 VAL B N 1
ATOM 2453 C CA . VAL B 1 19 ? -5.857 4.243 57.060 1.00 12.26 19 VAL B CA 1
ATOM 2454 C C . VAL B 1 19 ? -7.336 4.452 56.705 1.00 12.80 19 VAL B C 1
ATOM 2455 O O . VAL B 1 19 ? -7.789 4.063 55.616 1.00 13.45 19 VAL B O 1
ATOM 2459 N N . THR B 1 20 ? -8.102 5.020 57.642 1.00 12.55 20 THR B N 1
ATOM 2460 C CA . THR B 1 20 ? -9.505 5.350 57.373 1.00 11.73 20 THR B CA 1
ATOM 2461 C C . THR B 1 20 ? -9.587 6.781 56.850 1.00 12.92 20 THR B C 1
ATOM 2462 O O . THR B 1 20 ? -9.053 7.710 57.458 1.00 14.75 20 THR B O 1
ATOM 2466 N N . HIS B 1 21 ? -10.219 6.958 55.691 1.00 13.75 21 HIS B N 1
ATOM 2467 C CA . HIS B 1 21 ? -10.277 8.265 55.045 1.00 12.82 21 HIS B CA 1
ATOM 2468 C C . HIS B 1 21 ? -11.414 9.131 55.580 1.00 12.72 21 HIS B C 1
ATOM 2469 O O . HIS B 1 21 ? -12.537 8.651 55.703 1.00 13.52 21 HIS B O 1
ATOM 2476 N N . PHE B 1 22 ? -11.123 10.396 55.873 1.00 13.49 22 PHE B N 1
ATOM 2477 C CA . PHE B 1 22 ? -12.161 11.328 56.328 1.00 14.14 22 PHE B CA 1
ATOM 2478 C C . PHE B 1 22 ? -12.249 12.514 55.378 1.00 17.01 22 PHE B C 1
ATOM 2479 O O . PHE B 1 22 ? -11.240 12.899 54.772 1.00 15.87 22 PHE B O 1
ATOM 2487 N N . ASP B 1 23 ? -13.443 13.096 55.246 1.00 17.32 23 ASP B N 1
ATOM 2488 C CA . ASP B 1 23 ? -13.583 14.302 54.428 1.00 19.03 23 ASP B CA 1
ATOM 2489 C C . ASP B 1 23 ? -13.279 15.524 55.294 1.00 22.13 23 ASP B C 1
ATOM 2490 O O . ASP B 1 23 ? -12.877 15.385 56.456 1.00 23.84 23 ASP B O 1
ATOM 2495 N N . ALA B 1 24 ? -13.460 16.713 54.729 1.00 28.77 24 ALA B N 1
ATOM 2496 C CA . ALA B 1 24 ? -13.127 17.939 55.441 1.00 32.79 24 ALA B CA 1
ATOM 2497 C C . ALA B 1 24 ? -14.058 18.132 56.635 1.00 33.38 24 ALA B C 1
ATOM 2498 O O . ALA B 1 24 ? -13.681 18.751 57.627 1.00 41.36 24 ALA B O 1
ATOM 2500 N N . GLU B 1 25 ? -15.267 17.585 56.533 1.00 33.48 25 GLU B N 1
ATOM 2501 C CA . GLU B 1 25 ? -16.256 17.681 57.609 1.00 31.87 25 GLU B CA 1
ATOM 2502 C C . GLU B 1 25 ? -16.041 16.594 58.665 1.00 34.90 25 GLU B C 1
ATOM 2503 O O . GLU B 1 25 ? -16.836 16.460 59.598 1.00 39.32 25 GLU B O 1
ATOM 2509 N N . GLY B 1 26 ? -14.972 15.814 58.508 1.00 28.59 26 GLY B N 1
ATOM 2510 C CA . GLY B 1 26 ? -14.603 14.800 59.482 1.00 25.56 26 GLY B CA 1
ATOM 2511 C C . GLY B 1 26 ? -15.265 13.443 59.282 1.00 21.73 26 GLY B C 1
ATOM 2512 O O . GLY B 1 26 ? -14.924 12.470 59.978 1.00 23.49 26 GLY B O 1
ATOM 2513 N N . ARG B 1 27 ? -16.200 13.383 58.336 1.00 20.01 27 ARG B N 1
ATOM 2514 C CA . ARG B 1 27 ? -16.990 12.187 58.069 1.00 17.24 27 ARG B CA 1
ATOM 2515 C C . ARG B 1 27 ? -16.184 11.143 57.310 1.00 17.40 27 ARG B C 1
ATOM 2516 O O . ARG B 1 27 ? -15.303 11.484 56.519 1.00 16.57 27 ARG B O 1
ATOM 2524 N N . PHE B 1 28 ? -16.491 9.871 57.529 1.00 16.56 28 PHE B N 1
ATOM 2525 C CA . PHE B 1 28 ? -15.935 8.817 56.682 1.00 16.36 28 PHE B CA 1
ATOM 2526 C C . PHE B 1 28 ? -16.171 9.137 55.202 1.00 16.86 28 PHE B C 1
ATOM 2527 O O . PHE B 1 28 ? -17.286 9.471 54.785 1.00 17.46 28 PHE B O 1
ATOM 2535 N N . ALA B 1 29 ? -15.100 9.057 54.419 1.00 13.88 29 ALA B N 1
ATOM 2536 C CA . ALA B 1 29 ? -15.159 9.316 52.989 1.00 16.45 29 ALA B CA 1
ATOM 2537 C C . ALA B 1 29 ? -15.004 8.024 52.198 1.00 15.89 29 ALA B C 1
ATOM 2538 O O . ALA B 1 29 ? -13.893 7.644 51.837 1.00 14.34 29 ALA B O 1
ATOM 2540 N N . ALA B 1 30 ? -16.113 7.343 51.927 1.00 15.40 30 ALA B N 1
ATOM 2541 C CA . ALA B 1 30 ? -16.042 6.006 51.362 1.00 13.99 30 ALA B CA 1
ATOM 2542 C C . ALA B 1 30 ? -15.441 5.990 49.951 1.00 14.46 30 ALA B C 1
ATOM 2543 O O . ALA B 1 30 ? -14.712 5.066 49.611 1.00 14.71 30 ALA B O 1
ATOM 2545 N N . ASP B 1 31 ? -15.749 6.988 49.126 1.00 16.48 31 ASP B N 1
ATOM 2546 C CA . ASP B 1 31 ? -15.220 6.966 47.759 1.00 16.67 31 ASP B CA 1
ATOM 2547 C C . ASP B 1 31 ? -13.694 7.012 47.764 1.00 16.53 31 ASP B C 1
ATOM 2548 O O . ASP B 1 31 ? -13.041 6.227 47.064 1.00 16.50 31 ASP B O 1
ATOM 2553 N N . SER B 1 32 ? -13.131 7.893 48.584 1.00 15.08 32 SER B N 1
ATOM 2554 C CA . SER B 1 32 ? -11.673 7.988 48.704 1.00 14.18 32 SER B CA 1
ATOM 2555 C C . SER B 1 32 ? -11.050 6.708 49.284 1.00 14.37 32 SER B C 1
ATOM 2556 O O . SER B 1 32 ? -10.027 6.207 48.801 1.00 13.40 32 SER B O 1
ATOM 2559 N N . TYR B 1 33 ? -11.673 6.182 50.334 1.00 12.83 33 TYR B N 1
ATOM 2560 C CA . TYR B 1 33 ? -11.244 4.932 50.932 1.00 13.56 33 TYR B CA 1
ATOM 2561 C C . TYR B 1 33 ? -11.197 3.802 49.926 1.00 13.81 33 TYR B C 1
ATOM 2562 O O . TYR B 1 33 ? -10.195 3.093 49.838 1.00 12.58 33 TYR B O 1
ATOM 2571 N N . ARG B 1 34 ? -12.280 3.638 49.161 1.00 14.31 34 ARG B N 1
ATOM 2572 C CA . ARG B 1 34 ? -12.333 2.562 48.175 1.00 13.60 34 ARG B CA 1
ATOM 2573 C C . ARG B 1 34 ? -11.271 2.744 47.079 1.00 14.25 34 ARG B C 1
ATOM 2574 O O . ARG B 1 34 ? -10.687 1.777 46.639 1.00 15.26 34 ARG B O 1
ATOM 2582 N N . GLU B 1 35 ? -11.032 3.979 46.649 1.00 12.93 35 GLU B N 1
ATOM 2583 C CA . GLU B 1 35 ? -10.008 4.215 45.623 1.00 14.57 35 GLU B CA 1
ATOM 2584 C C . GLU B 1 35 ? -8.632 3.733 46.112 1.00 16.15 35 GLU B C 1
ATOM 2585 O O . GLU B 1 35 ? -7.894 3.054 45.396 1.00 16.71 35 GLU B O 1
ATOM 2591 N N . HIS B 1 36 ? -8.312 4.065 47.355 1.00 13.92 36 HIS B N 1
ATOM 2592 C CA . HIS B 1 36 ? -7.043 3.692 47.954 1.00 12.76 36 HIS B CA 1
ATOM 2593 C C . HIS B 1 36 ? -6.954 2.170 48.153 1.00 14.03 36 HIS B C 1
ATOM 2594 O O . HIS B 1 36 ? -5.945 1.543 47.818 1.00 15.22 36 HIS B O 1
ATOM 2601 N N . VAL B 1 37 ? -8.010 1.568 48.693 1.00 13.59 37 VAL B N 1
ATOM 2602 C CA . VAL B 1 37 ? -8.034 0.121 48.883 1.00 15.05 37 VAL B CA 1
ATOM 2603 C C . VAL B 1 37 ? -7.925 -0.630 47.552 1.00 16.26 37 VAL B C 1
ATOM 2604 O O . VAL B 1 37 ? -7.241 -1.654 47.466 1.00 17.55 37 VAL B O 1
ATOM 2608 N N . GLU B 1 38 ? -8.567 -0.105 46.513 1.00 15.92 38 GLU B N 1
ATOM 2609 C CA . GLU B 1 38 ? -8.485 -0.718 45.193 1.00 17.37 38 GLU B CA 1
ATOM 2610 C C . GLU B 1 38 ? -7.054 -0.689 44.635 1.00 19.80 38 GLU B C 1
ATOM 2611 O O . GLU B 1 38 ? -6.603 -1.654 44.004 1.00 20.55 38 GLU B O 1
ATOM 2617 N N . TRP B 1 39 ? -6.338 0.409 44.868 1.00 18.13 39 TRP B N 1
ATOM 2618 C CA . TRP B 1 39 ? -4.935 0.478 44.465 1.00 16.59 39 TRP B CA 1
ATOM 2619 C C . TRP B 1 39 ? -4.085 -0.519 45.253 1.00 20.32 39 TRP B C 1
ATOM 2620 O O . TRP B 1 39 ? -3.251 -1.221 44.680 1.00 18.80 39 TRP B O 1
ATOM 2631 N N . LEU B 1 40 ? -4.303 -0.595 46.563 1.00 16.84 40 LEU B N 1
ATOM 2632 C CA . LEU B 1 40 ? -3.577 -1.541 47.384 1.00 15.74 40 LEU B CA 1
ATOM 2633 C C . LEU B 1 40 ? -3.810 -2.981 46.934 1.00 16.31 40 LEU B C 1
ATOM 2634 O O . LEU B 1 40 ? -2.928 -3.828 47.082 1.00 17.85 40 LEU B O 1
ATOM 2639 N N . ALA B 1 41 ? -4.994 -3.244 46.382 1.00 16.95 41 ALA B N 1
ATOM 2640 C CA . ALA B 1 41 ? -5.385 -4.607 46.023 1.00 18.29 41 ALA B CA 1
ATOM 2641 C C . ALA B 1 41 ? -4.463 -5.202 44.983 1.00 18.44 41 ALA B C 1
ATOM 2642 O O . ALA B 1 41 ? -4.258 -6.414 44.947 1.00 20.29 41 ALA B O 1
ATOM 2644 N N . GLY B 1 42 ? -3.885 -4.347 44.150 1.00 16.91 42 GLY B N 1
ATOM 2645 C CA . GLY B 1 42 ? -2.961 -4.809 43.131 1.00 18.63 42 GLY B CA 1
ATOM 2646 C C . GLY B 1 42 ? -1.705 -5.423 43.723 1.00 16.72 42 GLY B C 1
ATOM 2647 O O . GLY B 1 42 ? -0.959 -6.133 43.041 1.00 18.63 42 GLY B O 1
ATOM 2648 N N . TYR B 1 43 ? -1.460 -5.166 45.010 1.00 15.21 43 TYR B N 1
ATOM 2649 C CA . TYR B 1 43 ? -0.269 -5.699 45.658 1.00 15.99 43 TYR B CA 1
ATOM 2650 C C . TYR B 1 43 ? -0.533 -6.983 46.451 1.00 14.97 43 TYR B C 1
ATOM 2651 O O . TYR B 1 43 ? 0.382 -7.554 47.040 1.00 16.73 43 TYR B O 1
ATOM 2660 N N . LYS B 1 44 ? -1.789 -7.420 46.455 1.00 15.19 44 LYS B N 1
ATOM 2661 C CA . LYS B 1 44 ? -2.165 -8.790 46.827 1.00 17.37 44 LYS B CA 1
ATOM 2662 C C . LYS B 1 44 ? -1.826 -9.231 48.252 1.00 19.19 44 LYS B C 1
ATOM 2663 O O . LYS B 1 44 ? -1.471 -10.389 48.487 1.00 19.17 44 LYS B O 1
ATOM 2669 N N . ALA B 1 45 ? -1.976 -8.326 49.209 1.00 15.59 45 ALA B N 1
ATOM 2670 C CA . ALA B 1 45 ? -1.960 -8.744 50.609 1.00 15.38 45 ALA B CA 1
ATOM 2671 C C . ALA B 1 45 ? -3.148 -9.675 50.828 1.00 15.49 45 ALA B C 1
ATOM 2672 O O . ALA B 1 45 ? -4.251 -9.381 50.381 1.00 17.48 45 ALA B O 1
ATOM 2674 N N . PRO B 1 46 ? -2.929 -10.816 51.504 1.00 15.50 46 PRO B N 1
ATOM 2675 C CA . PRO B 1 46 ? -4.039 -11.765 51.664 1.00 15.44 46 PRO B CA 1
ATOM 2676 C C . PRO B 1 46 ? -5.116 -11.348 52.667 1.00 16.61 46 PRO B C 1
ATOM 2677 O O . PRO B 1 46 ? -6.247 -11.832 52.585 1.00 17.39 46 PRO B O 1
ATOM 2681 N N . VAL B 1 47 ? -4.757 -10.489 53.612 1.00 15.24 47 VAL B N 1
ATOM 2682 C CA . VAL B 1 47 ? -5.714 -10.019 54.600 1.00 16.34 47 VAL B CA 1
ATOM 2683 C C . VAL B 1 47 ? -5.615 -8.513 54.736 1.00 15.02 47 VAL B C 1
ATOM 2684 O O . VAL B 1 47 ? -4.511 -7.945 54.807 1.00 16.27 47 VAL B O 1
ATOM 2688 N N . LEU B 1 48 ? -6.784 -7.894 54.781 1.00 14.13 48 LEU B N 1
ATOM 2689 C CA . LEU B 1 48 ? -6.940 -6.466 54.979 1.00 15.71 48 LEU B CA 1
ATOM 2690 C C . LEU B 1 48 ? -7.659 -6.261 56.305 1.00 14.29 48 LEU B C 1
ATOM 2691 O O . LEU B 1 48 ? -8.753 -6.803 56.501 1.00 17.27 48 LEU B O 1
ATOM 2696 N N . PHE B 1 49 ? -7.061 -5.464 57.183 1.00 14.34 49 PHE B N 1
ATOM 2697 C CA . PHE B 1 49 ? -7.677 -5.155 58.476 1.00 14.95 49 PHE B CA 1
ATOM 2698 C C . PHE B 1 49 ? -8.287 -3.767 58.383 1.00 13.78 49 PHE B C 1
ATOM 2699 O O . PHE B 1 49 ? -7.569 -2.765 58.379 1.00 16.28 49 PHE B O 1
ATOM 2707 N N . ALA B 1 50 ? -9.609 -3.706 58.286 1.00 14.40 50 ALA B N 1
ATOM 2708 C CA . ALA B 1 50 ? -10.303 -2.435 58.213 1.00 12.70 50 ALA B CA 1
ATOM 2709 C C . ALA B 1 50 ? -10.551 -1.910 59.611 1.00 15.97 50 ALA B C 1
ATOM 2710 O O . ALA B 1 50 ? -10.907 -2.681 60.502 1.00 14.90 50 ALA B O 1
ATOM 2712 N N . ALA B 1 51 ? -10.359 -0.608 59.795 1.00 13.82 51 ALA B N 1
ATOM 2713 C CA . ALA B 1 51 ? -10.634 0.027 61.087 1.00 14.92 51 ALA B CA 1
ATOM 2714 C C . ALA B 1 51 ? -9.796 -0.609 62.194 1.00 16.55 51 ALA B C 1
ATOM 2715 O O . ALA B 1 51 ? -10.282 -0.870 63.309 1.00 15.65 51 ALA B O 1
ATOM 2717 N N . GLY B 1 52 ? -8.538 -0.892 61.885 1.00 14.24 52 GLY B N 1
ATOM 2718 C CA . GLY B 1 52 ? -7.558 -1.263 62.899 1.00 15.17 52 GLY B CA 1
ATOM 2719 C C . GLY B 1 52 ? -6.940 -0.034 63.530 1.00 12.99 52 GLY B C 1
ATOM 2720 O O . GLY B 1 52 ? -7.438 1.073 63.352 1.00 14.79 52 GLY B O 1
ATOM 2721 N N . GLY B 1 53 ? -5.828 -0.203 64.243 1.00 15.91 53 GLY B N 1
ATOM 2722 C CA . GLY B 1 53 ? -5.165 0.934 64.855 1.00 16.98 53 GLY B CA 1
ATOM 2723 C C . GLY B 1 53 ? -4.708 1.969 63.827 1.00 14.87 53 GLY B C 1
ATOM 2724 O O . GLY B 1 53 ? -4.956 3.166 63.972 1.00 15.33 53 GLY B O 1
ATOM 2725 N N . THR B 1 54 ? -4.045 1.508 62.768 1.00 16.43 54 THR B N 1
ATOM 2726 C CA . THR B 1 54 ? -3.619 2.412 61.711 1.00 14.38 54 THR B CA 1
ATOM 2727 C C . THR B 1 54 ? -4.840 3.071 61.037 1.00 13.30 54 THR B C 1
ATOM 2728 O O . THR B 1 54 ? -4.757 4.200 60.536 1.00 14.08 54 THR B O 1
ATOM 2732 N N . GLY B 1 55 ? -5.981 2.387 61.089 1.00 14.64 55 GLY B N 1
ATOM 2733 C CA . GLY B 1 55 ? -7.240 2.936 60.603 1.00 14.05 55 GLY B CA 1
ATOM 2734 C C . GLY B 1 55 ? -8.030 3.740 61.636 1.00 13.06 55 GLY B C 1
ATOM 2735 O O . GLY B 1 55 ? -9.221 3.974 61.469 1.00 13.98 55 GLY B O 1
ATOM 2736 N N . GLU B 1 56 ? -7.348 4.144 62.706 1.00 13.58 56 GLU B N 1
ATOM 2737 C CA . GLU B 1 56 ? -7.905 5.027 63.733 1.00 14.45 56 GLU B CA 1
ATOM 2738 C C . GLU B 1 56 ? -9.158 4.450 64.410 1.00 15.57 56 GLU B C 1
ATOM 2739 O O . GLU B 1 56 ? -10.103 5.179 64.722 1.00 14.42 56 GLU B O 1
ATOM 2745 N N . PHE B 1 57 ? -9.134 3.139 64.650 1.00 14.71 57 PHE B N 1
ATOM 2746 C CA . PHE B 1 57 ? -10.209 2.466 65.354 1.00 13.45 57 PHE B CA 1
ATOM 2747 C C . PHE B 1 57 ? -10.648 3.241 66.594 1.00 13.77 57 PHE B C 1
ATOM 2748 O O . PHE B 1 57 ? -11.841 3.428 66.845 1.00 14.57 57 PHE B O 1
ATOM 2756 N N . PHE B 1 58 ? -9.653 3.703 67.336 1.00 13.95 58 PHE B N 1
ATOM 2757 C CA . PHE B 1 58 ? -9.851 4.346 68.636 1.00 13.62 58 PHE B CA 1
ATOM 2758 C C . PHE B 1 58 ? -10.545 5.706 68.549 1.00 15.13 58 PHE B C 1
ATOM 2759 O O . PHE B 1 58 ? -10.864 6.302 69.585 1.00 16.02 58 PHE B O 1
ATOM 2767 N N . SER B 1 59 ? -10.765 6.204 67.327 1.00 14.42 59 SER B N 1
ATOM 2768 C CA . SER B 1 59 ? -11.461 7.475 67.133 1.00 14.64 59 SER B CA 1
ATOM 2769 C C . SER B 1 59 ? -12.762 7.352 66.343 1.00 15.37 59 SER B C 1
ATOM 2770 O O . SER B 1 59 ? -13.376 8.359 65.997 1.00 16.96 59 SER B O 1
ATOM 2773 N N . LEU B 1 60 ? -13.169 6.124 66.042 1.00 15.19 60 LEU B N 1
ATOM 2774 C CA . LEU B 1 60 ? -14.416 5.885 65.322 1.00 15.19 60 LEU B CA 1
ATOM 2775 C C . LEU B 1 60 ? -15.590 5.724 66.266 1.00 19.13 60 LEU B C 1
ATOM 2776 O O . LEU B 1 60 ? -15.448 5.160 67.349 1.00 20.22 60 LEU B O 1
ATOM 2781 N N . LYS B 1 61 ? -16.747 6.214 65.848 1.00 16.92 61 LYS B N 1
ATOM 2782 C CA . LYS B 1 61 ? -17.986 5.889 66.538 1.00 20.66 61 LYS B CA 1
ATOM 2783 C C . LYS B 1 61 ? -18.307 4.454 66.157 1.00 20.14 61 LYS B C 1
ATOM 2784 O O . LYS B 1 61 ? -18.092 4.074 65.012 1.00 18.83 61 LYS B O 1
ATOM 2790 N N . PRO B 1 62 ? -18.779 3.639 67.105 1.00 19.51 62 PRO B N 1
ATOM 2791 C CA . PRO B 1 62 ? -19.072 2.236 66.795 1.00 21.47 62 PRO B CA 1
ATOM 2792 C C . PRO B 1 62 ? -19.947 2.041 65.547 1.00 22.01 62 PRO B C 1
ATOM 2793 O O . PRO B 1 62 ? -19.695 1.083 64.795 1.00 21.97 62 PRO B O 1
ATOM 2797 N N . ASP B 1 63 ? -20.900 2.937 65.283 1.00 21.65 63 ASP B N 1
ATOM 2798 C CA . ASP B 1 63 ? -21.750 2.759 64.105 1.00 19.23 63 ASP B CA 1
ATOM 2799 C C . ASP B 1 63 ? -21.036 3.047 62.780 1.00 21.57 63 ASP B C 1
ATOM 2800 O O . ASP B 1 63 ? -21.562 2.723 61.715 1.00 24.03 63 ASP B O 1
ATOM 2805 N N . GLU B 1 64 ? -19.838 3.628 62.830 1.00 18.07 64 GLU B N 1
ATOM 2806 C CA . GLU B 1 64 ? -19.059 3.844 61.605 1.00 16.46 64 GLU B CA 1
ATOM 2807 C C . GLU B 1 64 ? -18.351 2.575 61.160 1.00 19.79 64 GLU B C 1
ATOM 2808 O O . GLU B 1 64 ? -18.043 2.414 59.979 1.00 17.44 64 GLU B O 1
ATOM 2814 N N . ILE B 1 65 ? -18.071 1.679 62.101 1.00 17.88 65 ILE B N 1
ATOM 2815 C CA . ILE B 1 65 ? -17.204 0.547 61.795 1.00 17.71 65 ILE B CA 1
ATOM 2816 C C . ILE B 1 65 ? -17.798 -0.405 60.742 1.00 18.77 65 ILE B C 1
ATOM 2817 O O . ILE B 1 65 ? -17.108 -0.754 59.790 1.00 17.14 65 ILE B O 1
ATOM 2822 N N . PRO B 1 66 ? -19.084 -0.792 60.854 1.00 16.46 66 PRO B N 1
ATOM 2823 C CA . PRO B 1 66 ? -19.596 -1.670 59.788 1.00 16.37 66 PRO B CA 1
ATOM 2824 C C . PRO B 1 66 ? -19.617 -1.007 58.413 1.00 16.43 66 PRO B C 1
ATOM 2825 O O . PRO B 1 66 ? -19.484 -1.683 57.393 1.00 17.77 66 PRO B O 1
ATOM 2829 N N . THR B 1 67 ? -19.800 0.306 58.403 1.00 16.76 67 THR B N 1
ATOM 2830 C CA . THR B 1 67 ? -19.834 1.075 57.163 1.00 15.27 67 THR B CA 1
ATOM 2831 C C . THR B 1 67 ? -18.477 1.010 56.468 1.00 15.83 67 THR B C 1
ATOM 2832 O O . THR B 1 67 ? -18.384 0.853 55.237 1.00 17.46 67 THR B O 1
ATOM 2836 N N . ILE B 1 68 ? -17.423 1.134 57.265 1.00 16.76 68 ILE B N 1
ATOM 2837 C CA . ILE B 1 68 ? -16.061 1.087 56.747 1.00 14.43 68 ILE B CA 1
ATOM 2838 C C . ILE B 1 68 ? -15.722 -0.313 56.249 1.00 17.05 68 ILE B C 1
ATOM 2839 O O . ILE B 1 68 ? -15.161 -0.466 55.170 1.00 14.89 68 ILE B O 1
ATOM 2844 N N . VAL B 1 69 ? -16.097 -1.331 57.013 1.00 14.64 69 VAL B N 1
ATOM 2845 C CA . VAL B 1 69 ? -15.865 -2.710 56.616 1.00 13.78 69 VAL B CA 1
ATOM 2846 C C . VAL B 1 69 ? -16.577 -3.022 55.301 1.00 16.28 69 VAL B C 1
ATOM 2847 O O . VAL B 1 69 ? -15.985 -3.617 54.395 1.00 16.95 69 VAL B O 1
ATOM 2851 N N . ALA B 1 70 ? -17.827 -2.583 55.175 1.00 14.89 70 ALA B N 1
ATOM 2852 C CA . ALA B 1 70 ? -18.586 -2.818 53.941 1.00 16.23 70 ALA B CA 1
ATOM 2853 C C . ALA B 1 70 ? -17.934 -2.140 52.741 1.00 17.77 70 ALA B C 1
ATOM 2854 O O . ALA B 1 70 ? -17.912 -2.703 51.650 1.00 18.85 70 ALA B O 1
ATOM 2856 N N . ALA B 1 71 ? -17.402 -0.936 52.935 1.00 15.07 71 ALA B N 1
ATOM 2857 C CA . ALA B 1 71 ? -16.738 -0.221 51.854 1.00 15.31 71 ALA B CA 1
ATOM 2858 C C . ALA B 1 71 ? -15.486 -0.961 51.400 1.00 17.14 71 ALA B C 1
ATOM 2859 O O . ALA B 1 71 ? -15.239 -1.103 50.205 1.00 17.31 71 ALA B O 1
ATOM 2861 N N . ALA B 1 72 ? -14.687 -1.440 52.346 1.00 15.30 72 ALA B N 1
ATOM 2862 C CA . ALA B 1 72 ? -13.508 -2.221 51.982 1.00 16.68 72 ALA B CA 1
ATOM 2863 C C . ALA B 1 72 ? -13.900 -3.487 51.220 1.00 20.38 72 ALA B C 1
ATOM 2864 O O . ALA B 1 72 ? -13.253 -3.853 50.229 1.00 19.08 72 ALA B O 1
ATOM 2866 N N . LYS B 1 73 ? -14.977 -4.136 51.651 1.00 18.32 73 LYS B N 1
ATOM 2867 C CA . LYS B 1 73 ? -15.410 -5.377 51.013 1.00 20.54 73 LYS B CA 1
ATOM 2868 C C . LYS B 1 73 ? -15.813 -5.177 49.552 1.00 21.43 73 LYS B C 1
ATOM 2869 O O . LYS B 1 73 ? -15.685 -6.104 48.751 1.00 24.36 73 LYS B O 1
ATOM 2875 N N . GLU B 1 74 ? -16.288 -3.980 49.211 1.00 19.40 74 GLU B N 1
ATOM 2876 C CA . GLU B 1 74 ? -16.687 -3.664 47.833 1.00 21.02 74 GLU B CA 1
ATOM 2877 C C . GLU B 1 74 ? -15.546 -3.834 46.838 1.00 22.78 74 GLU B C 1
ATOM 2878 O O . GLU B 1 74 ? -15.767 -4.212 45.687 1.00 22.11 74 GLU B O 1
ATOM 2884 N N . VAL B 1 75 ? -14.329 -3.520 47.268 1.00 19.36 75 VAL B N 1
ATOM 2885 C CA . VAL B 1 75 ? -13.210 -3.427 46.335 1.00 18.11 75 VAL B CA 1
ATOM 2886 C C . VAL B 1 75 ? -12.008 -4.278 46.709 1.00 23.64 75 VAL B C 1
ATOM 2887 O O . VAL B 1 75 ? -10.988 -4.239 46.026 1.00 27.21 75 VAL B O 1
ATOM 2891 N N . ALA B 1 76 ? -12.123 -5.055 47.776 1.00 23.96 76 ALA B N 1
ATOM 2892 C CA . ALA B 1 76 ? -10.991 -5.839 48.248 1.00 27.64 76 ALA B CA 1
ATOM 2893 C C . ALA B 1 76 ? -10.719 -7.074 47.393 1.00 25.58 76 ALA B C 1
ATOM 2894 O O . ALA B 1 76 ? -9.631 -7.629 47.455 1.00 27.37 76 ALA B O 1
ATOM 2896 N N . GLY B 1 77 ? -11.706 -7.496 46.603 1.00 28.46 77 GLY B N 1
ATOM 2897 C CA . GLY B 1 77 ? -11.545 -8.670 45.759 1.00 29.79 77 GLY B CA 1
ATOM 2898 C C . GLY B 1 77 ? -11.571 -9.943 46.576 1.00 34.91 77 GLY B C 1
ATOM 2899 O O . GLY B 1 77 ? -12.303 -10.030 47.558 1.00 38.64 77 GLY B O 1
ATOM 2900 N N . GLU B 1 78 ? -10.771 -10.929 46.183 1.00 35.51 78 GLU B N 1
ATOM 2901 C CA . GLU B 1 78 ? -10.704 -12.174 46.937 1.00 43.54 78 GLU B CA 1
ATOM 2902 C C . GLU B 1 78 ? -9.641 -11.994 48.015 1.00 41.77 78 GLU B C 1
ATOM 2903 O O . GLU B 1 78 ? -8.570 -12.591 47.988 1.00 46.05 78 GLU B O 1
ATOM 2909 N N . THR B 1 79 ? -9.965 -11.124 48.955 1.00 28.58 79 THR B N 1
ATOM 2910 C CA . THR B 1 79 ? -9.105 -10.816 50.088 1.00 27.47 79 THR B CA 1
ATOM 2911 C C . THR B 1 79 ? -9.935 -10.980 51.328 1.00 24.59 79 THR B C 1
ATOM 2912 O O . THR B 1 79 ? -11.120 -10.651 51.324 1.00 26.61 79 THR B O 1
ATOM 2916 N N . ALA B 1 80 ? -9.334 -11.513 52.381 1.00 19.86 80 ALA B N 1
ATOM 2917 C CA . ALA B 1 80 ? -10.040 -11.623 53.645 1.00 19.55 80 ALA B CA 1
ATOM 2918 C C . ALA B 1 80 ? -10.096 -10.248 54.289 1.00 20.98 80 ALA B C 1
ATOM 2919 O O . ALA B 1 80 ? -9.111 -9.508 54.265 1.00 18.97 80 ALA B O 1
ATOM 2921 N N . ILE B 1 81 ? -11.255 -9.912 54.852 1.00 18.31 81 ILE B N 1
ATOM 2922 C CA . ILE B 1 81 ? -11.450 -8.629 55.522 1.00 18.00 81 ILE B CA 1
ATOM 2923 C C . ILE B 1 81 ? -11.661 -8.841 57.008 1.00 19.73 81 ILE B C 1
ATOM 2924 O O . ILE B 1 81 ? -12.650 -9.453 57.409 1.00 19.41 81 ILE B O 1
ATOM 2929 N N . VAL B 1 82 ? -10.729 -8.342 57.817 1.00 14.27 82 VAL B N 1
ATOM 2930 C CA . VAL B 1 82 ? -10.850 -8.417 59.277 1.00 14.53 82 VAL B CA 1
ATOM 2931 C C . VAL B 1 82 ? -11.185 -7.030 59.813 1.00 14.53 82 VAL B C 1
ATOM 2932 O O . VAL B 1 82 ? -10.644 -6.040 59.357 1.00 16.36 82 VAL B O 1
ATOM 2936 N N . SER B 1 83 ? -12.114 -6.949 60.761 1.00 13.73 83 SER B N 1
ATOM 2937 C CA . SER B 1 83 ? -12.471 -5.662 61.367 1.00 14.09 83 SER B CA 1
ATOM 2938 C C . SER B 1 83 ? -11.805 -5.447 62.722 1.00 13.45 83 SER B C 1
ATOM 2939 O O . SER B 1 83 ? -11.672 -6.386 63.487 1.00 14.70 83 SER B O 1
ATOM 2942 N N . GLY B 1 84 ? -11.399 -4.216 63.008 1.00 12.94 84 GLY B N 1
ATOM 2943 C CA . GLY B 1 84 ? -11.064 -3.854 64.377 1.00 12.56 84 GLY B CA 1
ATOM 2944 C C . GLY B 1 84 ? -12.263 -4.029 65.303 1.00 13.25 84 GLY B C 1
ATOM 2945 O O . GLY B 1 84 ? -13.415 -3.922 64.893 1.00 15.22 84 GLY B O 1
ATOM 2946 N N . CYS B 1 85 ? -11.950 -4.289 66.569 1.00 13.28 85 CYS B N 1
ATOM 2947 C CA . CYS B 1 85 ? -12.938 -4.399 67.638 1.00 16.16 85 CYS B CA 1
ATOM 2948 C C . CYS B 1 85 ? -12.204 -4.007 68.911 1.00 12.43 85 CYS B C 1
ATOM 2949 O O . CYS B 1 85 ? -10.981 -3.995 68.938 1.00 14.73 85 CYS B O 1
ATOM 2952 N N . GLY B 1 86 ? -12.931 -3.673 69.976 1.00 13.02 86 GLY B N 1
ATOM 2953 C CA . GLY B 1 86 ? -12.259 -3.207 71.170 1.00 14.30 86 GLY B CA 1
ATOM 2954 C C . GLY B 1 86 ? -13.209 -2.653 72.204 1.00 15.32 86 GLY B C 1
ATOM 2955 O O . GLY B 1 86 ? -14.417 -2.837 72.082 1.00 15.14 86 GLY B O 1
ATOM 2956 N N . TYR B 1 87 ? -12.627 -1.981 73.200 1.00 14.55 87 TYR B N 1
ATOM 2957 C CA . TYR B 1 87 ? -13.339 -1.411 74.368 1.00 15.24 87 TYR B CA 1
ATOM 2958 C C . TYR B 1 87 ? -13.746 -2.504 75.342 1.00 16.34 87 TYR B C 1
ATOM 2959 O O . TYR B 1 87 ? -13.374 -3.667 75.192 1.00 16.32 87 TYR B O 1
ATOM 2968 N N . GLY B 1 88 ? -14.501 -2.116 76.367 1.00 15.60 88 GLY B N 1
ATOM 2969 C CA . GLY B 1 88 ? -15.007 -3.087 77.318 1.00 17.35 88 GLY B CA 1
ATOM 2970 C C . GLY B 1 88 ? -15.967 -4.065 76.667 1.00 16.08 88 GLY B C 1
ATOM 2971 O O . GLY B 1 88 ? -16.407 -3.867 75.531 1.00 15.86 88 GLY B O 1
ATOM 2972 N N . THR B 1 89 ? -16.309 -5.126 77.392 1.00 15.87 89 THR B N 1
ATOM 2973 C CA . THR B 1 89 ? -17.017 -6.264 76.821 1.00 14.45 89 THR B CA 1
ATOM 2974 C C . THR B 1 89 ? -18.334 -5.906 76.154 1.00 17.06 89 THR B C 1
ATOM 2975 O O . THR B 1 89 ? -18.641 -6.401 75.068 1.00 17.79 89 THR B O 1
ATOM 2979 N N . GLU B 1 90 ? -19.134 -5.064 76.797 1.00 16.42 90 GLU B N 1
ATOM 2980 C CA . GLU B 1 90 ? -20.447 -4.748 76.255 1.00 18.48 90 GLU B CA 1
ATOM 2981 C C . GLU B 1 90 ? -20.348 -4.068 74.898 1.00 17.78 90 GLU B C 1
ATOM 2982 O O . GLU B 1 90 ? -21.065 -4.434 73.965 1.00 18.19 90 GLU B O 1
ATOM 2988 N N . ILE B 1 91 ? -19.464 -3.081 74.798 1.00 16.01 91 ILE B N 1
ATOM 2989 C CA . ILE B 1 91 ? -19.277 -2.380 73.530 1.00 17.16 91 ILE B CA 1
ATOM 2990 C C . ILE B 1 91 ? -18.631 -3.316 72.505 1.00 17.48 91 ILE B C 1
ATOM 2991 O O . ILE B 1 91 ? -19.050 -3.351 71.335 1.00 15.52 91 ILE B O 1
ATOM 2996 N N . ALA B 1 92 ? -17.635 -4.090 72.938 1.00 14.96 92 ALA B N 1
ATOM 2997 C CA . ALA B 1 92 ? -16.914 -4.972 72.012 1.00 16.27 92 ALA B CA 1
ATOM 2998 C C . ALA B 1 92 ? -17.836 -6.003 71.368 1.00 15.48 92 ALA B C 1
ATOM 2999 O O . ALA B 1 92 ? -17.780 -6.241 70.163 1.00 16.65 92 ALA B O 1
ATOM 3001 N N . VAL B 1 93 ? -18.720 -6.597 72.160 1.00 14.88 93 VAL B N 1
ATOM 3002 C CA . VAL B 1 93 ? -19.662 -7.567 71.629 1.00 15.52 93 VAL B CA 1
ATOM 3003 C C . VAL B 1 93 ? -20.614 -6.953 70.597 1.00 17.41 93 VAL B C 1
ATOM 3004 O O . VAL B 1 93 ? -20.906 -7.567 69.563 1.00 16.90 93 VAL B O 1
ATOM 3008 N N . ASP B 1 94 ? -21.081 -5.735 70.855 1.00 15.70 94 ASP B N 1
ATOM 3009 C CA . ASP B 1 94 ? -21.949 -5.072 69.888 1.00 16.36 94 ASP B CA 1
ATOM 3010 C C . ASP B 1 94 ? -21.195 -4.811 68.582 1.00 16.48 94 ASP B C 1
ATOM 3011 O O . ASP B 1 94 ? -21.733 -5.039 67.496 1.00 17.18 94 ASP B O 1
ATOM 3016 N N . ILE B 1 95 ? -19.954 -4.355 68.687 1.00 14.01 95 ILE B N 1
ATOM 3017 C CA . ILE B 1 95 ? -19.169 -4.100 67.478 1.00 13.93 95 ILE B CA 1
ATOM 3018 C C . ILE B 1 95 ? -18.934 -5.401 66.729 1.00 15.62 95 ILE B C 1
ATOM 3019 O O . ILE B 1 95 ? -19.134 -5.456 65.503 1.00 15.00 95 ILE B O 1
ATOM 3024 N N . ALA B 1 96 ? -18.501 -6.435 67.447 1.00 14.63 96 ALA B N 1
ATOM 3025 C CA . ALA B 1 96 ? -18.234 -7.738 66.833 1.00 15.85 96 ALA B CA 1
ATOM 3026 C C . ALA B 1 96 ? -19.444 -8.264 66.080 1.00 16.34 96 ALA B C 1
ATOM 3027 O O . ALA B 1 96 ? -19.336 -8.700 64.930 1.00 16.01 96 ALA B O 1
ATOM 3029 N N . ARG B 1 97 ? -20.611 -8.213 66.709 1.00 16.59 97 ARG B N 1
ATOM 3030 C CA . ARG B 1 97 ? -21.795 -8.720 66.044 1.00 16.49 97 ARG B CA 1
ATOM 3031 C C . ARG B 1 97 ? -22.172 -7.860 64.839 1.00 16.72 97 ARG B C 1
ATOM 3032 O O . ARG B 1 97 ? -22.627 -8.396 63.832 1.00 17.65 97 ARG B O 1
ATOM 3040 N N . SER B 1 98 ? -21.965 -6.546 64.931 1.00 15.08 98 SER B N 1
ATOM 3041 C CA . SER B 1 98 ? -22.328 -5.660 63.830 1.00 15.45 98 SER B CA 1
ATOM 3042 C C . SER B 1 98 ? -21.448 -5.912 62.606 1.00 16.03 98 SER B C 1
ATOM 3043 O O . SER B 1 98 ? -21.940 -5.853 61.477 1.00 18.38 98 SER B O 1
ATOM 3046 N N . VAL B 1 99 ? -20.164 -6.203 62.811 1.00 16.38 99 VAL B N 1
ATOM 3047 C CA . VAL B 1 99 ? -19.303 -6.422 61.647 1.00 15.55 99 VAL B CA 1
ATOM 3048 C C . VAL B 1 99 ? -19.433 -7.848 61.114 1.00 18.26 99 VAL B C 1
ATOM 3049 O O . VAL B 1 99 ? -19.238 -8.089 59.918 1.00 16.78 99 VAL B O 1
ATOM 3053 N N . GLU B 1 100 ? -19.772 -8.802 61.974 1.00 17.84 100 GLU B N 1
ATOM 3054 C CA . GLU B 1 100 ? -20.124 -10.131 61.482 1.00 17.21 100 GLU B CA 1
ATOM 3055 C C . GLU B 1 100 ? -21.331 -10.017 60.541 1.00 18.77 100 GLU B C 1
ATOM 3056 O O . GLU B 1 100 ? -21.354 -10.628 59.461 1.00 19.50 100 GLU B O 1
ATOM 3062 N N . LYS B 1 101 ? -22.303 -9.198 60.931 1.00 16.66 101 LYS B N 1
ATOM 3063 C CA . LYS B 1 101 ? -23.520 -9.015 60.140 1.00 16.19 101 LYS B CA 1
ATOM 3064 C C . LYS B 1 101 ? -23.216 -8.472 58.743 1.00 18.03 101 LYS B C 1
ATOM 3065 O O . LYS B 1 101 ? -23.878 -8.852 57.771 1.00 17.48 101 LYS B O 1
ATOM 3071 N N . VAL B 1 102 ? -22.242 -7.575 58.627 1.00 16.83 102 VAL B N 1
ATOM 3072 C CA . VAL B 1 102 ? -21.966 -6.995 57.305 1.00 19.03 102 VAL B CA 1
ATOM 3073 C C . VAL B 1 102 ? -20.997 -7.839 56.490 1.00 23.65 102 VAL B C 1
ATOM 3074 O O . VAL B 1 102 ? -20.667 -7.481 55.350 1.00 27.30 102 VAL B O 1
ATOM 3078 N N . GLY B 1 103 ? -20.530 -8.948 57.055 1.00 17.39 103 GLY B N 1
ATOM 3079 C CA . GLY B 1 103 ? -19.740 -9.900 56.303 1.00 19.36 103 GLY B CA 1
ATOM 3080 C C . GLY B 1 103 ? -18.247 -9.852 56.557 1.00 18.61 103 GLY B C 1
ATOM 3081 O O . GLY B 1 103 ? -17.459 -10.318 55.729 1.00 22.43 103 GLY B O 1
ATOM 3082 N N . ALA B 1 104 ? -17.837 -9.319 57.706 1.00 17.66 104 ALA B N 1
ATOM 3083 C CA . ALA B 1 104 ? -16.425 -9.414 58.064 1.00 16.64 104 ALA B CA 1
ATOM 3084 C C . ALA B 1 104 ? -15.989 -10.878 58.170 1.00 17.20 104 ALA B C 1
ATOM 3085 O O . ALA B 1 104 ? -16.767 -11.751 58.571 1.00 19.47 104 ALA B O 1
ATOM 3087 N N . ASP B 1 105 ? -14.735 -11.142 57.829 1.00 17.26 105 ASP B N 1
ATOM 3088 C CA . ASP B 1 105 ? -14.193 -12.491 57.901 1.00 19.21 105 ASP B CA 1
ATOM 3089 C C . ASP B 1 105 ? -13.532 -12.784 59.242 1.00 21.95 105 ASP B C 1
ATOM 3090 O O . ASP B 1 105 ? -13.119 -13.914 59.510 1.00 23.99 105 ASP B O 1
ATOM 3095 N N . GLY B 1 106 ? -13.422 -11.754 60.073 1.00 16.50 106 GLY B N 1
ATOM 3096 C CA . GLY B 1 106 ? -12.852 -11.913 61.396 1.00 17.70 106 GLY B CA 1
ATOM 3097 C C . GLY B 1 106 ? -12.806 -10.602 62.140 1.00 14.11 106 GLY B C 1
ATOM 3098 O O . GLY B 1 106 ? -13.145 -9.556 61.587 1.00 16.20 106 GLY B O 1
ATOM 3099 N N . ILE B 1 107 ? -12.416 -10.669 63.417 1.00 16.07 107 ILE B N 1
ATOM 3100 C CA . ILE B 1 107 ? -12.170 -9.459 64.200 1.00 14.77 107 ILE B CA 1
ATOM 3101 C C . ILE B 1 107 ? -10.795 -9.494 64.847 1.00 14.41 107 ILE B C 1
ATOM 3102 O O . ILE B 1 107 ? -10.314 -10.552 65.260 1.00 14.89 107 ILE B O 1
ATOM 3107 N N . LEU B 1 108 ? -10.164 -8.321 64.898 1.00 12.83 108 LEU B N 1
ATOM 3108 C CA . LEU B 1 108 ? -8.938 -8.091 65.637 1.00 14.58 108 LEU B CA 1
ATOM 3109 C C . LEU B 1 108 ? -9.340 -7.376 66.917 1.00 14.75 108 LEU B C 1
ATOM 3110 O O . LEU B 1 108 ? -9.852 -6.248 66.870 1.00 15.39 108 LEU B O 1
ATOM 3115 N N . LEU B 1 109 ? -9.145 -8.035 68.057 1.00 14.18 109 LEU B N 1
ATOM 3116 C CA . LEU B 1 109 ? -9.630 -7.489 69.321 1.00 14.42 109 LEU B CA 1
ATOM 3117 C C . LEU B 1 109 ? -8.566 -6.637 70.010 1.00 13.15 109 LEU B C 1
ATOM 3118 O O . LEU B 1 109 ? -7.599 -7.153 70.588 1.00 14.93 109 LEU B O 1
ATOM 3123 N N . LEU B 1 110 ? -8.733 -5.320 69.899 1.00 14.09 110 LEU B N 1
ATOM 3124 C CA . LEU B 1 110 ? -7.871 -4.361 70.569 1.00 14.75 110 LEU B CA 1
ATOM 3125 C C . LEU B 1 110 ? -8.165 -4.376 72.072 1.00 15.59 110 LEU B C 1
ATOM 3126 O O . LEU B 1 110 ? -9.149 -4.969 72.506 1.00 15.30 110 LEU B O 1
ATOM 3131 N N . PRO B 1 111 ? -7.304 -3.739 72.869 1.00 16.07 111 PRO B N 1
ATOM 3132 C CA . PRO B 1 111 ? -7.513 -3.756 74.324 1.00 15.54 111 PRO B CA 1
ATOM 3133 C C . PRO B 1 111 ? -8.847 -3.203 74.783 1.00 16.97 111 PRO B C 1
ATOM 3134 O O . PRO B 1 111 ? -9.488 -2.386 74.128 1.00 16.49 111 PRO B O 1
ATOM 3138 N N . HIS B 1 112 ? -9.260 -3.654 75.964 1.00 14.53 112 HIS B N 1
ATOM 3139 C CA . HIS B 1 112 ? -10.368 -3.000 76.634 1.00 15.24 112 HIS B CA 1
ATOM 3140 C C . HIS B 1 112 ? -9.930 -1.586 77.030 1.00 13.06 112 HIS B C 1
ATOM 3141 O O . HIS B 1 112 ? -8.747 -1.221 76.940 1.00 15.38 112 HIS B O 1
ATOM 3148 N N . TYR B 1 113 ? -10.891 -0.792 77.481 1.00 14.53 113 TYR B N 1
ATOM 3149 C CA . TYR B 1 113 ? -10.648 0.609 77.773 1.00 15.11 113 TYR B CA 1
ATOM 3150 C C . TYR B 1 113 ? -10.119 0.863 79.191 1.00 16.72 113 TYR B C 1
ATOM 3151 O O . TYR B 1 113 ? -10.645 0.320 80.178 1.00 15.55 113 TYR B O 1
ATOM 3160 N N . LEU B 1 114 ? -9.050 1.659 79.252 1.00 16.03 114 LEU B N 1
ATOM 3161 C CA . LEU B 1 114 ? -8.549 2.359 80.460 1.00 14.67 114 LEU B CA 1
ATOM 3162 C C . LEU B 1 114 ? -7.826 1.521 81.505 1.00 17.27 114 LEU B C 1
ATOM 3163 O O . LEU B 1 114 ? -6.669 1.817 81.843 1.00 19.93 114 LEU B O 1
ATOM 3168 N N . ILE B 1 115 ? -8.483 0.504 82.046 1.00 16.66 115 ILE B N 1
ATOM 3169 C CA . ILE B 1 115 ? -7.970 -0.080 83.281 1.00 16.56 115 ILE B CA 1
ATOM 3170 C C . ILE B 1 115 ? -6.925 -1.168 83.114 1.00 18.62 115 ILE B C 1
ATOM 3171 O O . ILE B 1 115 ? -6.854 -1.836 82.083 1.00 17.74 115 ILE B O 1
ATOM 3176 N N . ASP B 1 116 ? -6.090 -1.327 84.139 1.00 20.11 116 ASP B N 1
ATOM 3177 C CA . ASP B 1 116 ? -5.282 -2.527 84.263 1.00 20.28 116 ASP B CA 1
ATOM 3178 C C . ASP B 1 116 ? -6.169 -3.626 84.835 1.00 20.91 116 ASP B C 1
ATOM 3179 O O . ASP B 1 116 ? -6.957 -3.383 85.754 1.00 23.82 116 ASP B O 1
ATOM 3184 N N . ALA B 1 117 ? -6.053 -4.828 84.296 1.00 19.09 117 ALA B N 1
ATOM 3185 C CA . ALA B 1 117 ? -6.938 -5.916 84.669 1.00 15.88 117 ALA B CA 1
ATOM 3186 C C . ALA B 1 117 ? -6.163 -7.170 85.004 1.00 17.66 117 ALA B C 1
ATOM 3187 O O . ALA B 1 117 ? -5.080 -7.404 84.455 1.00 17.79 117 ALA B O 1
ATOM 3189 N N . PRO B 1 118 ? -6.701 -7.990 85.918 1.00 17.83 118 PRO B N 1
ATOM 3190 C CA . PRO B 1 118 ? -6.068 -9.268 86.250 1.00 16.65 118 PRO B CA 1
ATOM 3191 C C . PRO B 1 118 ? -6.261 -10.295 85.124 1.00 15.44 118 PRO B C 1
ATOM 3192 O O . PRO B 1 118 ? -7.184 -10.156 84.312 1.00 16.15 118 PRO B O 1
ATOM 3196 N N . GLN B 1 119 ? -5.395 -11.305 85.076 1.00 19.75 119 GLN B N 1
ATOM 3197 C CA . GLN B 1 119 ? -5.466 -12.306 84.013 1.00 18.33 119 GLN B CA 1
ATOM 3198 C C . GLN B 1 119 ? -6.826 -12.987 83.942 1.00 18.76 119 GLN B C 1
ATOM 3199 O O . GLN B 1 119 ? -7.333 -13.238 82.857 1.00 18.33 119 GLN B O 1
ATOM 3205 N N . GLU B 1 120 ? -7.425 -13.279 85.092 1.00 18.24 120 GLU B N 1
ATOM 3206 C CA . GLU B 1 120 ? -8.726 -13.929 85.115 1.00 18.46 120 GLU B CA 1
ATOM 3207 C C . GLU B 1 120 ? -9.804 -13.063 84.466 1.00 17.19 120 GLU B C 1
ATOM 3208 O O . GLU B 1 120 ? -10.740 -13.569 83.830 1.00 19.45 120 GLU B O 1
ATOM 3214 N N . GLY B 1 121 ? -9.669 -11.748 84.629 1.00 17.84 121 GLY B N 1
ATOM 3215 C CA . GLY B 1 121 ? -10.590 -10.801 84.030 1.00 16.97 121 GLY B CA 1
ATOM 3216 C C . GLY B 1 121 ? -10.389 -10.697 82.533 1.00 14.47 121 GLY B C 1
ATOM 3217 O O . GLY B 1 121 ? -11.362 -10.648 81.778 1.00 15.82 121 GLY B O 1
ATOM 3218 N N . LEU B 1 122 ? -9.132 -10.644 82.107 1.00 16.96 122 LEU B N 1
ATOM 3219 C CA . LEU B 1 122 ? -8.841 -10.665 80.672 1.00 16.46 122 LEU B CA 1
ATOM 3220 C C . LEU B 1 122 ? -9.442 -11.899 80.027 1.00 15.19 122 LEU B C 1
ATOM 3221 O O . LEU B 1 122 ? -10.062 -11.830 78.965 1.00 15.25 122 LEU B O 1
ATOM 3226 N N . TYR B 1 123 ? -9.259 -13.039 80.682 1.00 14.98 123 TYR B N 1
ATOM 3227 C CA . TYR B 1 123 ? -9.845 -14.279 80.213 1.00 16.24 123 TYR B CA 1
ATOM 3228 C C . TYR B 1 123 ? -11.366 -14.178 80.045 1.00 16.87 123 TYR B C 1
ATOM 3229 O O . TYR B 1 123 ? -11.919 -14.529 78.994 1.00 16.37 123 TYR B O 1
ATOM 3238 N N . ALA B 1 124 ? -12.057 -13.694 81.079 1.00 16.08 124 ALA B N 1
ATOM 3239 C CA . ALA B 1 124 ? -13.504 -13.607 81.035 1.00 17.08 124 ALA B CA 1
ATOM 3240 C C . ALA B 1 124 ? -13.986 -12.662 79.935 1.00 16.03 124 ALA B C 1
ATOM 3241 O O . ALA B 1 124 ? -14.968 -12.952 79.239 1.00 17.27 124 ALA B O 1
ATOM 3243 N N . HIS B 1 125 ? -13.290 -11.538 79.787 1.00 15.63 125 HIS B N 1
ATOM 3244 C CA . HIS B 1 125 ? -13.615 -10.548 78.756 1.00 16.09 125 HIS B CA 1
ATOM 3245 C C . HIS B 1 125 ? -13.446 -11.096 77.329 1.00 16.29 125 HIS B C 1
ATOM 3246 O O . HIS B 1 125 ? -14.369 -11.018 76.513 1.00 14.67 125 HIS B O 1
ATOM 3253 N N . ILE B 1 126 ? -12.275 -11.661 77.057 1.00 16.13 126 ILE B N 1
ATOM 3254 C CA . ILE B 1 126 ? -11.965 -12.137 75.712 1.00 14.89 126 ILE B CA 1
ATOM 3255 C C . ILE B 1 126 ? -12.823 -13.360 75.377 1.00 16.02 126 ILE B C 1
ATOM 3256 O O . ILE B 1 126 ? -13.306 -13.490 74.253 1.00 16.04 126 ILE B O 1
ATOM 3261 N N . LYS B 1 127 ? -13.080 -14.221 76.363 1.00 15.74 127 LYS B N 1
ATOM 3262 C CA . LYS B 1 127 ? -13.943 -15.370 76.125 1.00 16.45 127 LYS B CA 1
ATOM 3263 C C . LYS B 1 127 ? -15.346 -14.925 75.709 1.00 16.43 127 LYS B C 1
ATOM 3264 O O . LYS B 1 127 ? -15.915 -15.459 74.756 1.00 17.68 127 LYS B O 1
ATOM 3270 N N . LYS B 1 128 ? -15.906 -13.936 76.407 1.00 17.03 128 LYS B N 1
ATOM 3271 C CA . LYS B 1 128 ? -17.241 -13.451 76.095 1.00 15.82 128 LYS B CA 1
ATOM 3272 C C . LYS B 1 128 ? -17.323 -12.849 74.691 1.00 14.50 128 LYS B C 1
ATOM 3273 O O . LYS B 1 128 ? -18.298 -13.073 73.979 1.00 18.82 128 LYS B O 1
ATOM 3279 N N . VAL B 1 129 ? -16.289 -12.105 74.299 1.00 16.02 129 VAL B N 1
ATOM 3280 C CA . VAL B 1 129 ? -16.274 -11.545 72.946 1.00 16.10 129 VAL B CA 1
ATOM 3281 C C . VAL B 1 129 ? -16.177 -12.674 71.909 1.00 15.82 129 VAL B C 1
ATOM 3282 O O . VAL B 1 129 ? -16.936 -12.688 70.924 1.00 17.24 129 VAL B O 1
ATOM 3286 N N . CYS B 1 130 ? -15.262 -13.621 72.117 1.00 15.42 130 CYS B N 1
ATOM 3287 C CA . CYS B 1 130 ? -15.132 -14.740 71.169 1.00 15.14 130 CYS B CA 1
ATOM 3288 C C . CYS B 1 130 ? -16.429 -15.532 71.030 1.00 16.82 130 CYS B C 1
ATOM 3289 O O . CYS B 1 130 ? -16.794 -15.953 69.932 1.00 18.36 130 CYS B O 1
ATOM 3292 N N . GLN B 1 131 ? -17.139 -15.746 72.132 1.00 18.10 131 GLN B N 1
ATOM 3293 C CA . GLN B 1 131 ? -18.337 -16.574 72.047 1.00 19.35 131 GLN B CA 1
ATOM 3294 C C . GLN B 1 131 ? -19.555 -15.820 71.509 1.00 18.80 131 GLN B C 1
ATOM 3295 O O . GLN B 1 131 ? -20.607 -16.419 71.308 1.00 22.22 131 GLN B O 1
ATOM 3301 N N . SER B 1 132 ? -19.415 -14.519 71.258 1.00 17.29 132 SER B N 1
ATOM 3302 C CA . SER B 1 132 ? -20.527 -13.722 70.745 1.00 16.28 132 SER B CA 1
ATOM 3303 C C . SER B 1 132 ? -20.677 -13.802 69.224 1.00 18.80 132 SER B C 1
ATOM 3304 O O . SER B 1 132 ? -21.694 -13.370 68.680 1.00 21.23 132 SER B O 1
ATOM 3307 N N . VAL B 1 133 ? -19.657 -14.333 68.558 1.00 17.23 133 VAL B N 1
ATOM 3308 C CA . VAL B 1 133 ? -19.649 -14.443 67.094 1.00 18.75 133 VAL B CA 1
ATOM 3309 C C . VAL B 1 133 ? -19.103 -15.792 66.632 1.00 17.85 133 VAL B C 1
ATOM 3310 O O . VAL B 1 133 ? -18.437 -16.519 67.389 1.00 19.65 133 VAL B O 1
ATOM 3314 N N . GLY B 1 134 ? -19.370 -16.123 65.371 1.00 18.80 134 GLY B N 1
ATOM 3315 C CA . GLY B 1 134 ? -18.862 -17.348 64.797 1.00 17.83 134 GLY B CA 1
ATOM 3316 C C . GLY B 1 134 ? -17.619 -17.141 63.952 1.00 19.46 134 GLY B C 1
ATOM 3317 O O . GLY B 1 134 ? -16.960 -18.103 63.573 1.00 25.61 134 GLY B O 1
ATOM 3318 N N . ILE B 1 135 ? -17.289 -15.890 63.657 1.00 20.14 135 ILE B N 1
ATOM 3319 C CA . ILE B 1 135 ? -16.106 -15.628 62.839 1.00 17.99 135 ILE B CA 1
ATOM 3320 C C . ILE B 1 135 ? -14.821 -15.677 63.665 1.00 17.99 135 ILE B C 1
ATOM 3321 O O . ILE B 1 135 ? -14.850 -15.705 64.900 1.00 16.93 135 ILE B O 1
ATOM 3326 N N . GLY B 1 136 ? -13.696 -15.715 62.961 1.00 17.30 136 GLY B N 1
ATOM 3327 C CA . GLY B 1 136 ? -12.378 -15.832 63.554 1.00 14.99 136 GLY B CA 1
ATOM 3328 C C . GLY B 1 136 ? -11.995 -14.609 64.364 1.00 16.40 136 GLY B C 1
ATOM 3329 O O . GLY B 1 136 ? -12.396 -13.487 64.047 1.00 16.71 136 GLY B O 1
ATOM 3330 N N . VAL B 1 137 ? -11.248 -14.842 65.442 1.00 16.43 137 VAL B N 1
ATOM 3331 C CA . VAL B 1 137 ? -10.771 -13.771 66.313 1.00 15.08 137 VAL B CA 1
ATOM 3332 C C . VAL B 1 137 ? -9.244 -13.834 66.440 1.00 16.79 137 VAL B C 1
ATOM 3333 O O . VAL B 1 137 ? -8.658 -14.913 66.594 1.00 16.57 137 VAL B O 1
ATOM 3337 N N . MET B 1 138 ? -8.608 -12.667 66.349 1.00 13.81 138 MET B N 1
ATOM 3338 C CA . MET B 1 138 ? -7.203 -12.470 66.695 1.00 14.60 138 MET B CA 1
ATOM 3339 C C . MET B 1 138 ? -7.097 -11.585 67.934 1.00 17.10 138 MET B C 1
ATOM 3340 O O . MET B 1 138 ? -7.674 -10.505 67.967 1.00 16.50 138 MET B O 1
ATOM 3345 N N . VAL B 1 139 ? -6.408 -12.061 68.963 1.00 16.44 139 VAL B N 1
ATOM 3346 C CA . VAL B 1 139 ? -6.183 -11.219 70.130 1.00 16.52 139 VAL B CA 1
ATOM 3347 C C . VAL B 1 139 ? -4.925 -10.385 69.923 1.00 18.98 139 VAL B C 1
ATOM 3348 O O . VAL B 1 139 ? -4.087 -10.696 69.082 1.00 17.45 139 VAL B O 1
ATOM 3352 N N . TYR B 1 140 ? -4.797 -9.314 70.690 1.00 19.96 140 TYR B N 1
ATOM 3353 C CA . TYR B 1 140 ? -3.785 -8.306 70.427 1.00 18.17 140 TYR B CA 1
ATOM 3354 C C . TYR B 1 140 ? -3.156 -7.919 71.755 1.00 15.69 140 TYR B C 1
ATOM 3355 O O . TYR B 1 140 ? -3.762 -7.189 72.542 1.00 18.69 140 TYR B O 1
ATOM 3364 N N . ASN B 1 141 ? -1.968 -8.441 72.021 1.00 16.46 141 ASN B N 1
ATOM 3365 C CA . ASN B 1 141 ? -1.252 -8.122 73.243 1.00 15.70 141 ASN B CA 1
ATOM 3366 C C . ASN B 1 141 ? -0.600 -6.759 73.116 1.00 17.95 141 ASN B C 1
ATOM 3367 O O . ASN B 1 141 ? 0.334 -6.596 72.342 1.00 19.05 141 ASN B O 1
ATOM 3372 N N . ARG B 1 142 ? -1.084 -5.782 73.876 1.00 15.74 142 ARG B N 1
ATOM 3373 C CA . ARG B 1 142 ? -0.502 -4.452 73.845 1.00 17.68 142 ARG B CA 1
ATOM 3374 C C . ARG B 1 142 ? -1.081 -3.644 74.997 1.00 20.08 142 ARG B C 1
ATOM 3375 O O . ARG B 1 142 ? -2.159 -3.961 75.509 1.00 16.80 142 ARG B O 1
ATOM 3383 N N . ASP B 1 143 ? -0.337 -2.620 75.403 1.00 20.28 143 ASP B N 1
ATOM 3384 C CA . ASP B 1 143 ? -0.774 -1.684 76.437 1.00 19.74 143 ASP B CA 1
ATOM 3385 C C . ASP B 1 143 ? -1.386 -2.375 77.663 1.00 18.08 143 ASP B C 1
ATOM 3386 O O . ASP B 1 143 ? -0.698 -3.136 78.344 1.00 20.85 143 ASP B O 1
ATOM 3391 N N . ASN B 1 144 ? -2.667 -2.124 77.932 1.00 18.51 144 ASN B N 1
ATOM 3392 C CA . ASN B 1 144 ? -3.289 -2.630 79.154 1.00 18.80 144 ASN B CA 1
ATOM 3393 C C . ASN B 1 144 ? -3.941 -4.008 79.005 1.00 20.87 144 ASN B C 1
ATOM 3394 O O . ASN B 1 144 ? -4.688 -4.455 79.889 1.00 18.36 144 ASN B O 1
ATOM 3399 N N . SER B 1 145 ? -3.661 -4.693 77.895 1.00 17.04 145 SER B N 1
ATOM 3400 C CA . SER B 1 145 ? -4.138 -6.062 77.739 1.00 17.26 145 SER B CA 1
ATOM 3401 C C . SER B 1 145 ? -3.010 -6.973 77.285 1.00 18.95 145 SER B C 1
ATOM 3402 O O . SER B 1 145 ? -2.755 -7.110 76.079 1.00 18.65 145 SER B O 1
ATOM 3405 N N . VAL B 1 146 ? -2.322 -7.582 78.245 1.00 14.78 146 VAL B N 1
ATOM 3406 C CA . VAL B 1 146 ? -1.225 -8.491 77.922 1.00 18.05 146 VAL B CA 1
ATOM 3407 C C . VAL B 1 146 ? -1.479 -9.863 78.534 1.00 17.96 146 VAL B C 1
ATOM 3408 O O . VAL B 1 146 ? -1.343 -10.063 79.753 1.00 18.30 146 VAL B O 1
ATOM 3412 N N . LEU B 1 147 ? -1.875 -10.801 77.676 1.00 16.12 147 LEU B N 1
ATOM 3413 C CA . LEU B 1 147 ? -2.103 -12.179 78.084 1.00 17.15 147 LEU B CA 1
ATOM 3414 C C . LEU B 1 147 ? -0.797 -12.903 78.354 1.00 19.09 147 LEU B C 1
ATOM 3415 O O . LEU B 1 147 ? 0.152 -12.826 77.570 1.00 18.41 147 LEU B O 1
ATOM 3420 N N . GLN B 1 148 ? -0.748 -13.609 79.478 1.00 18.11 148 GLN B N 1
ATOM 3421 C CA . GLN B 1 148 ? 0.326 -14.557 79.719 1.00 18.18 148 GLN B CA 1
ATOM 3422 C C . GLN B 1 148 ? 0.058 -15.851 78.947 1.00 17.00 148 GLN B C 1
ATOM 3423 O O . GLN B 1 148 ? -1.075 -16.107 78.542 1.00 18.63 148 GLN B O 1
ATOM 3429 N N . ALA B 1 149 ? 1.096 -16.654 78.727 1.00 19.13 149 ALA B N 1
ATOM 3430 C CA . ALA B 1 149 ? 0.960 -17.880 77.938 1.00 18.59 149 ALA B CA 1
ATOM 3431 C C . ALA B 1 149 ? -0.107 -18.843 78.464 1.00 18.63 149 ALA B C 1
ATOM 3432 O O . ALA B 1 149 ? -0.864 -19.411 77.675 1.00 19.27 149 ALA B O 1
ATOM 3434 N N . ASP B 1 150 ? -0.193 -19.017 79.784 1.00 21.29 150 ASP B N 1
ATOM 3435 C CA . ASP B 1 150 ? -1.158 -19.974 80.320 1.00 20.02 150 ASP B CA 1
ATOM 3436 C C . ASP B 1 150 ? -2.601 -19.471 80.149 1.00 17.60 150 ASP B C 1
ATOM 3437 O O . ASP B 1 150 ? -3.491 -20.250 79.837 1.00 20.08 150 ASP B O 1
ATOM 3442 N N . THR B 1 151 ? -2.818 -18.166 80.303 1.00 18.49 151 THR B N 1
ATOM 3443 C CA . THR B 1 151 ? -4.141 -17.591 80.077 1.00 17.63 151 THR B CA 1
ATOM 3444 C C . THR B 1 151 ? -4.587 -17.740 78.619 1.00 16.77 151 THR B C 1
ATOM 3445 O O . THR B 1 151 ? -5.736 -18.065 78.331 1.00 17.66 151 THR B O 1
ATOM 3449 N N . LEU B 1 152 ? -3.665 -17.473 77.707 1.00 18.85 152 LEU B N 1
ATOM 3450 C CA . LEU B 1 152 ? -3.945 -17.617 76.285 1.00 18.81 152 LEU B CA 1
ATOM 3451 C C . LEU B 1 152 ? -4.258 -19.079 75.956 1.00 17.83 152 LEU B C 1
ATOM 3452 O O . LEU B 1 152 ? -5.188 -19.362 75.204 1.00 18.83 152 LEU B O 1
ATOM 3457 N N . ALA B 1 153 ? -3.510 -20.000 76.564 1.00 19.89 153 ALA B N 1
ATOM 3458 C CA . ALA B 1 153 ? -3.759 -21.425 76.365 1.00 20.75 153 ALA B CA 1
ATOM 3459 C C . ALA B 1 153 ? -5.184 -21.801 76.788 1.00 21.82 153 ALA B C 1
ATOM 3460 O O . ALA B 1 153 ? -5.865 -22.539 76.085 1.00 21.66 153 ALA B O 1
ATOM 3462 N N . ARG B 1 154 ? -5.643 -21.278 77.924 1.00 20.14 154 ARG B N 1
ATOM 3463 C CA . ARG B 1 154 ? -7.010 -21.547 78.363 1.00 24.40 154 ARG B CA 1
ATOM 3464 C C . ARG B 1 154 ? -8.036 -20.997 77.381 1.00 20.64 154 ARG B C 1
ATOM 3465 O O . ARG B 1 154 ? -9.034 -21.648 77.089 1.00 21.14 154 ARG B O 1
ATOM 3473 N N . LEU B 1 155 ? -7.785 -19.796 76.865 1.00 19.87 155 LEU B N 1
ATOM 3474 C CA . LEU B 1 155 ? -8.678 -19.220 75.860 1.00 19.27 155 LEU B CA 1
ATOM 3475 C C . LEU B 1 155 ? -8.718 -20.070 74.594 1.00 19.92 155 LEU B C 1
ATOM 3476 O O . LEU B 1 155 ? -9.785 -20.245 74.001 1.00 20.25 155 LEU B O 1
ATOM 3481 N N . CYS B 1 156 ? -7.559 -20.583 74.176 1.00 19.16 156 CYS B N 1
ATOM 3482 C CA . CYS B 1 156 ? -7.488 -21.409 72.967 1.00 22.14 156 CYS B CA 1
ATOM 3483 C C . CYS B 1 156 ? -8.262 -22.703 73.148 1.00 21.98 156 CYS B C 1
ATOM 3484 O O . CYS B 1 156 ? -8.920 -23.182 72.218 1.00 20.85 156 CYS B O 1
ATOM 3487 N N . ASP B 1 157 ? -8.196 -23.253 74.359 1.00 21.11 157 ASP B N 1
ATOM 3488 C CA . ASP B 1 157 ? -8.875 -24.507 74.657 1.00 24.70 157 ASP B CA 1
ATOM 3489 C C . ASP B 1 157 ? -10.389 -24.338 74.643 1.00 24.64 157 ASP B C 1
ATOM 3490 O O . ASP B 1 157 ? -11.115 -25.264 74.292 1.00 26.58 157 ASP B O 1
ATOM 3495 N N . GLU B 1 158 ? -10.865 -23.150 75.003 1.00 22.83 158 GLU B N 1
ATOM 3496 C CA . GLU B 1 158 ? -12.303 -22.933 75.124 1.00 22.93 158 GLU B CA 1
ATOM 3497 C C . GLU B 1 158 ? -12.968 -22.209 73.961 1.00 24.48 158 GLU B C 1
ATOM 3498 O O . GLU B 1 158 ? -14.188 -22.287 73.820 1.00 23.95 158 GLU B O 1
ATOM 3504 N N . CYS B 1 159 ? -12.175 -21.532 73.127 1.00 20.76 159 CYS B N 1
ATOM 3505 C CA . CYS B 1 159 ? -12.697 -20.751 72.001 1.00 20.69 159 CYS B CA 1
ATOM 3506 C C . CYS B 1 159 ? -12.053 -21.167 70.675 1.00 19.67 159 CYS B C 1
ATOM 3507 O O . CYS B 1 159 ? -10.989 -20.649 70.296 1.00 20.30 159 CYS B O 1
ATOM 3510 N N . PRO B 1 160 ? -12.691 -22.105 69.962 1.00 21.84 160 PRO B N 1
ATOM 3511 C CA . PRO B 1 160 ? -12.087 -22.603 68.719 1.00 21.48 160 PRO B CA 1
ATOM 3512 C C . PRO B 1 160 ? -11.919 -21.516 67.662 1.00 18.19 160 PRO B C 1
ATOM 3513 O O . PRO B 1 160 ? -11.027 -21.643 66.823 1.00 22.48 160 PRO B O 1
ATOM 3517 N N . ASN B 1 161 ? -12.742 -20.475 67.698 1.00 19.18 161 ASN B N 1
ATOM 3518 C CA . ASN B 1 161 ? -12.633 -19.414 66.698 1.00 16.48 161 ASN B CA 1
ATOM 3519 C C . ASN B 1 161 ? -11.520 -18.409 66.986 1.00 17.74 161 ASN B C 1
ATOM 3520 O O . ASN B 1 161 ? -11.235 -17.557 66.140 1.00 18.36 161 ASN B O 1
ATOM 3525 N N . LEU B 1 162 ? -10.889 -18.501 68.155 1.00 18.69 162 LEU B N 1
ATOM 3526 C CA . LEU B 1 162 ? -9.690 -17.707 68.421 1.00 18.37 162 LEU B CA 1
ATOM 3527 C C . LEU B 1 162 ? -8.515 -18.351 67.682 1.00 18.00 162 LEU B C 1
ATOM 3528 O O . LEU B 1 162 ? -8.046 -19.426 68.063 1.00 19.88 162 LEU B O 1
ATOM 3533 N N . VAL B 1 163 ? -8.045 -17.701 66.612 1.00 15.73 163 VAL B N 1
ATOM 3534 C CA . VAL B 1 163 ? -7.059 -18.323 65.715 1.00 16.29 163 VAL B CA 1
ATOM 3535 C C . VAL B 1 163 ? -5.789 -17.511 65.495 1.00 16.23 163 VAL B C 1
ATOM 3536 O O . VAL B 1 163 ? -4.859 -17.993 64.857 1.00 17.57 163 VAL B O 1
ATOM 3540 N N . GLY B 1 164 ? -5.733 -16.296 66.023 1.00 16.33 164 GLY B N 1
ATOM 3541 C CA . GLY B 1 164 ? -4.575 -15.450 65.780 1.00 15.99 164 GLY B CA 1
ATOM 3542 C C . GLY B 1 164 ? -4.105 -14.711 67.015 1.00 15.61 164 GLY B C 1
ATOM 3543 O O . GLY B 1 164 ? -4.893 -14.435 67.918 1.00 17.08 164 GLY B O 1
ATOM 3544 N N . PHE B 1 165 ? -2.816 -14.394 67.043 1.00 14.86 165 PHE B N 1
ATOM 3545 C CA . PHE B 1 165 ? -2.218 -13.641 68.146 1.00 16.17 165 PHE B CA 1
ATOM 3546 C C . PHE B 1 165 ? -1.313 -12.561 67.575 1.00 15.73 165 PHE B C 1
ATOM 3547 O O . PHE B 1 165 ? -0.345 -12.874 66.872 1.00 15.59 165 PHE B O 1
ATOM 3569 N N B LYS B 1 166 ? -1.635 -11.303 67.867 0.45 14.62 166 LYS B N 1
ATOM 3570 C CA B LYS B 1 166 ? -0.847 -10.171 67.397 0.45 14.80 166 LYS B CA 1
ATOM 3571 C C B LYS B 1 166 ? -0.107 -9.550 68.576 0.45 15.31 166 LYS B C 1
ATOM 3572 O O B LYS B 1 166 ? -0.702 -9.319 69.634 0.45 15.91 166 LYS B O 1
ATOM 3578 N N . ASP B 1 167 ? 1.187 -9.297 68.412 1.00 15.20 167 ASP B N 1
ATOM 3579 C CA . ASP B 1 167 ? 1.954 -8.701 69.493 1.00 14.89 167 ASP B CA 1
ATOM 3580 C C . ASP B 1 167 ? 2.305 -7.248 69.261 1.00 15.52 167 ASP B C 1
ATOM 3581 O O . ASP B 1 167 ? 2.937 -6.918 68.257 1.00 16.43 167 ASP B O 1
ATOM 3586 N N . GLY B 1 168 ? 1.968 -6.398 70.223 1.00 17.46 168 GLY B N 1
ATOM 3587 C CA . GLY B 1 168 ? 2.416 -5.017 70.206 1.00 16.65 168 GLY B CA 1
ATOM 3588 C C . GLY B 1 168 ? 3.286 -4.646 71.400 1.00 17.66 168 GLY B C 1
ATOM 3589 O O . GLY B 1 168 ? 3.507 -3.461 71.653 1.00 22.87 168 GLY B O 1
ATOM 3590 N N . THR B 1 169 ? 3.783 -5.638 72.129 1.00 16.43 169 THR B N 1
ATOM 3591 C CA . THR B 1 169 ? 4.567 -5.361 73.341 1.00 20.42 169 THR B CA 1
ATOM 3592 C C . THR B 1 169 ? 6.059 -5.247 73.072 1.00 22.21 169 THR B C 1
ATOM 3593 O O . THR B 1 169 ? 6.774 -4.529 73.775 1.00 22.15 169 THR B O 1
ATOM 3597 N N . GLY B 1 170 ? 6.538 -5.990 72.081 1.00 18.36 170 GLY B N 1
ATOM 3598 C CA . GLY B 1 170 ? 7.963 -6.039 71.801 1.00 18.39 170 GLY B CA 1
ATOM 3599 C C . GLY B 1 170 ? 8.716 -6.891 72.811 1.00 21.20 170 GLY B C 1
ATOM 3600 O O . GLY B 1 170 ? 9.951 -6.880 72.846 1.00 23.14 170 GLY B O 1
ATOM 3601 N N . ASP B 1 171 ? 7.968 -7.639 73.620 1.00 19.03 171 ASP B N 1
ATOM 3602 C CA . ASP B 1 171 ? 8.542 -8.500 74.662 1.00 20.84 171 ASP B CA 1
ATOM 3603 C C . ASP B 1 171 ? 8.912 -9.864 74.078 1.00 22.88 171 ASP B C 1
ATOM 3604 O O . ASP B 1 171 ? 8.098 -10.790 74.076 1.00 21.73 171 ASP B O 1
ATOM 3609 N N . ILE B 1 172 ? 10.143 -9.985 73.592 1.00 23.18 172 ILE B N 1
ATOM 3610 C CA . ILE B 1 172 ? 10.602 -11.202 72.925 1.00 23.66 172 ILE B CA 1
ATOM 3611 C C . ILE B 1 172 ? 10.542 -12.425 73.829 1.00 22.45 172 ILE B C 1
ATOM 3612 O O . ILE B 1 172 ? 10.178 -13.520 73.396 1.00 23.49 172 ILE B O 1
ATOM 3617 N N . GLY B 1 173 ? 10.901 -12.239 75.092 1.00 25.42 173 GLY B N 1
ATOM 3618 C CA . GLY B 1 173 ? 10.866 -13.337 76.033 1.00 23.56 173 GLY B CA 1
ATOM 3619 C C . GLY B 1 173 ? 9.479 -13.933 76.139 1.00 19.93 173 GLY B C 1
ATOM 3620 O O . GLY B 1 173 ? 9.312 -15.155 76.096 1.00 23.35 173 GLY B O 1
ATOM 3621 N N . LEU B 1 174 ? 8.471 -13.071 76.257 1.00 19.31 174 LEU B N 1
ATOM 3622 C CA . LEU B 1 174 ? 7.103 -13.537 76.391 1.00 19.13 174 LEU B CA 1
ATOM 3623 C C . LEU B 1 174 ? 6.565 -14.141 75.095 1.00 18.31 174 LEU B C 1
ATOM 3624 O O . LEU B 1 174 ? 5.937 -15.193 75.127 1.00 20.37 174 LEU B O 1
ATOM 3629 N N . VAL B 1 175 ? 6.800 -13.499 73.955 1.00 19.42 175 VAL B N 1
ATOM 3630 C CA . VAL B 1 175 ? 6.168 -14.012 72.745 1.00 18.25 175 VAL B CA 1
ATOM 3631 C C . VAL B 1 175 ? 6.789 -15.344 72.324 1.00 16.83 175 VAL B C 1
ATOM 3632 O O . VAL B 1 175 ? 6.084 -16.194 71.787 1.00 17.61 175 VAL B O 1
ATOM 3636 N N . ARG B 1 176 ? 8.075 -15.557 72.606 1.00 17.05 176 ARG B N 1
ATOM 3637 C CA . ARG B 1 176 ? 8.671 -16.860 72.300 1.00 20.40 176 ARG B CA 1
ATOM 3638 C C . ARG B 1 176 ? 8.067 -17.950 73.191 1.00 17.61 176 ARG B C 1
ATOM 3639 O O . ARG B 1 176 ?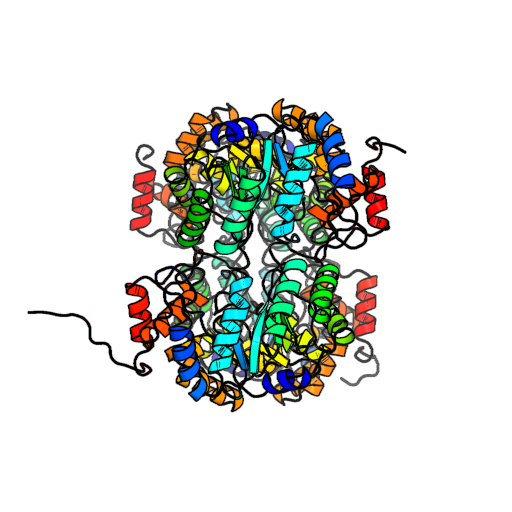 7.860 -19.077 72.742 1.00 20.42 176 ARG B O 1
ATOM 3647 N N . GLN B 1 177 ? 7.754 -17.616 74.441 1.00 19.85 177 GLN B N 1
ATOM 3648 C CA . GLN B 1 177 ? 7.092 -18.572 75.331 1.00 17.81 177 GLN B CA 1
ATOM 3649 C C . GLN B 1 177 ? 5.718 -18.938 74.802 1.00 18.64 177 GLN B C 1
ATOM 3650 O O . GLN B 1 177 ? 5.297 -20.090 74.855 1.00 19.23 177 GLN B O 1
ATOM 3656 N N . ILE B 1 178 ? 5.021 -17.940 74.280 1.00 16.79 178 ILE B N 1
ATOM 3657 C CA . ILE B 1 178 ? 3.688 -18.151 73.748 1.00 17.33 178 ILE B CA 1
ATOM 3658 C C . ILE B 1 178 ? 3.722 -19.073 72.516 1.00 18.58 178 ILE B C 1
ATOM 3659 O O . ILE B 1 178 ? 2.908 -19.989 72.414 1.00 18.49 178 ILE B O 1
ATOM 3664 N N . THR B 1 179 ? 4.670 -18.872 71.602 1.00 18.17 179 THR B N 1
ATOM 3665 C CA . THR B 1 179 ? 4.696 -19.717 70.401 1.00 18.10 179 THR B CA 1
ATOM 3666 C C . THR B 1 179 ? 5.141 -21.135 70.757 1.00 19.71 179 THR B C 1
ATOM 3667 O O . THR B 1 179 ? 4.640 -22.103 70.189 1.00 20.58 179 THR B O 1
ATOM 3671 N N . ALA B 1 180 ? 6.054 -21.258 71.720 1.00 20.49 180 ALA B N 1
ATOM 3672 C CA . ALA B 1 180 ? 6.452 -22.578 72.222 1.00 20.70 180 ALA B CA 1
ATOM 3673 C C . ALA B 1 180 ? 5.253 -23.335 72.798 1.00 25.11 180 ALA B C 1
ATOM 3674 O O . ALA B 1 180 ? 5.080 -24.531 72.557 1.00 25.96 180 ALA B O 1
ATOM 3676 N N . LYS B 1 181 ? 4.421 -22.621 73.548 1.00 21.00 181 LYS B N 1
ATOM 3677 C CA . LYS B 1 181 ? 3.271 -23.211 74.212 1.00 22.47 181 LYS B CA 1
ATOM 3678 C C . LYS B 1 181 ? 2.160 -23.624 73.248 1.00 24.19 181 LYS B C 1
ATOM 3679 O O . LYS B 1 181 ? 1.609 -24.722 73.353 1.00 25.28 181 LYS B O 1
ATOM 3685 N N . MET B 1 182 ? 1.819 -22.748 72.310 1.00 20.19 182 MET B N 1
ATOM 3686 C CA . MET B 1 182 ? 0.646 -22.987 71.478 1.00 21.23 182 MET B CA 1
ATOM 3687 C C . MET B 1 182 ? 0.972 -23.632 70.134 1.00 21.64 182 MET B C 1
ATOM 3688 O O . MET B 1 182 ? 0.130 -24.300 69.545 1.00 20.65 182 MET B O 1
ATOM 3693 N N . GLY B 1 183 ? 2.188 -23.436 69.648 1.00 19.85 183 GLY B N 1
ATOM 3694 C CA . GLY B 1 183 ? 2.573 -24.022 68.373 1.00 23.49 183 GLY B CA 1
ATOM 3695 C C . GLY B 1 183 ? 1.655 -23.556 67.258 1.00 20.82 183 GLY B C 1
ATOM 3696 O O . GLY B 1 183 ? 1.281 -22.385 67.224 1.00 20.77 183 GLY B O 1
ATOM 3697 N N . ASP B 1 184 ? 1.249 -24.464 66.371 1.00 21.49 184 ASP B N 1
ATOM 3698 C CA . ASP B 1 184 ? 0.435 -24.059 65.225 1.00 19.24 184 ASP B CA 1
ATOM 3699 C C . ASP B 1 184 ? -1.053 -23.895 65.557 1.00 19.87 184 ASP B C 1
ATOM 3700 O O . ASP B 1 184 ? -1.876 -23.715 64.659 1.00 20.99 184 ASP B O 1
ATOM 3705 N N . ARG B 1 185 ? -1.400 -23.926 66.841 1.00 19.18 185 ARG B N 1
ATOM 3706 C CA . ARG B 1 185 ? -2.775 -23.642 67.256 1.00 19.37 185 ARG B CA 1
ATOM 3707 C C . ARG B 1 185 ? -3.183 -22.221 66.847 1.00 16.58 185 ARG B C 1
ATOM 3708 O O . ARG B 1 185 ? -4.351 -21.963 66.562 1.00 18.76 185 ARG B O 1
ATOM 3716 N N . LEU B 1 186 ? -2.202 -21.318 66.822 1.00 18.19 186 LEU B N 1
ATOM 3717 C CA . LEU B 1 186 ? -2.434 -19.912 66.472 1.00 18.17 186 LEU B CA 1
ATOM 3718 C C . LEU B 1 186 ? -1.529 -19.455 65.341 1.00 18.68 186 LEU B C 1
ATOM 3719 O O . LEU B 1 186 ? -0.430 -19.977 65.187 1.00 19.61 186 LEU B O 1
ATOM 3724 N N . MET B 1 187 ? -1.985 -18.463 64.579 1.00 17.42 187 MET B N 1
ATOM 3725 C CA . MET B 1 187 ? -1.107 -17.707 63.683 1.00 15.14 187 MET B CA 1
ATOM 3726 C C . MET B 1 187 ? -0.552 -16.489 64.405 1.00 16.64 187 MET B C 1
ATOM 3727 O O . MET B 1 187 ? -1.315 -15.753 65.053 1.00 18.22 187 MET B O 1
ATOM 3732 N N . TYR B 1 188 ? 0.759 -16.290 64.307 1.00 15.79 188 TYR B N 1
ATOM 3733 C CA . TYR B 1 188 ? 1.464 -15.245 65.054 1.00 16.59 188 TYR B CA 1
ATOM 3734 C C . TYR B 1 188 ? 1.753 -14.036 64.171 1.00 17.67 188 TYR B C 1
ATOM 3735 O O . TYR B 1 188 ? 2.437 -14.144 63.144 1.00 17.14 188 TYR B O 1
ATOM 3744 N N . LEU B 1 189 ? 1.225 -12.887 64.588 1.00 14.76 189 LEU B N 1
ATOM 3745 C CA . LEU B 1 189 ? 1.273 -11.667 63.782 1.00 13.94 189 LEU B CA 1
ATOM 3746 C C . LEU B 1 189 ? 2.102 -10.579 64.465 1.00 14.28 189 LEU B C 1
ATOM 3747 O O . LEU B 1 189 ? 1.781 -10.173 65.587 1.00 14.75 189 LEU B O 1
ATOM 3752 N N . GLY B 1 190 ? 3.176 -10.115 63.831 1.00 14.11 190 GLY B N 1
ATOM 3753 C CA . GLY B 1 190 ? 3.915 -8.996 64.382 1.00 12.51 190 GLY B CA 1
ATOM 3754 C C . GLY B 1 190 ? 3.079 -7.737 64.360 1.00 14.03 190 GLY B C 1
ATOM 3755 O O . GLY B 1 190 ? 2.402 -7.449 63.371 1.00 15.84 190 GLY B O 1
ATOM 3756 N N . GLY B 1 191 ? 3.127 -6.974 65.443 1.00 15.26 191 GLY B N 1
ATOM 3757 C CA . GLY B 1 191 ? 2.247 -5.826 65.569 1.00 17.84 191 GLY B CA 1
ATOM 3758 C C . GLY B 1 191 ? 2.869 -4.568 66.142 1.00 16.05 191 GLY B C 1
ATOM 3759 O O . GLY B 1 191 ? 2.139 -3.687 66.615 1.00 20.02 191 GLY B O 1
ATOM 3760 N N . MET B 1 192 ? 4.197 -4.462 66.099 1.00 15.62 192 MET B N 1
ATOM 3761 C CA . MET B 1 192 ? 4.861 -3.257 66.577 1.00 16.50 192 MET B CA 1
ATOM 3762 C C . MET B 1 192 ? 4.595 -2.124 65.613 1.00 21.50 192 MET B C 1
ATOM 3763 O O . MET B 1 192 ? 4.294 -2.365 64.451 1.00 19.44 192 MET B O 1
ATOM 3768 N N . PRO B 1 193 ? 4.703 -0.881 66.095 1.00 22.03 193 PRO B N 1
ATOM 3769 C CA . PRO B 1 193 ? 4.702 0.225 65.153 1.00 24.39 193 PRO B CA 1
ATOM 3770 C C . PRO B 1 193 ? 5.961 0.117 64.294 1.00 23.51 193 PRO B C 1
ATOM 3771 O O . PRO B 1 193 ? 7.085 -0.095 64.782 1.00 28.74 193 PRO B O 1
ATOM 3775 N N . THR B 1 194 ? 5.732 0.225 63.005 1.00 22.31 194 THR B N 1
ATOM 3776 C CA . THR B 1 194 ? 6.751 0.025 61.996 1.00 18.40 194 THR B CA 1
ATOM 3777 C C . THR B 1 194 ? 7.390 -1.345 62.196 1.00 18.21 194 THR B C 1
ATOM 3778 O O . THR B 1 194 ? 8.556 -1.469 62.575 1.00 20.53 194 THR B O 1
ATOM 3782 N N . ALA B 1 195 ? 6.605 -2.378 61.898 1.00 14.64 195 ALA B N 1
ATOM 3783 C CA . ALA B 1 195 ? 6.957 -3.737 62.268 1.00 14.45 195 ALA B CA 1
ATOM 3784 C C . ALA B 1 195 ? 8.172 -4.274 61.535 1.00 15.11 195 ALA B C 1
ATOM 3785 O O . ALA B 1 195 ? 8.787 -5.229 61.986 1.00 15.48 195 ALA B O 1
ATOM 3787 N N . GLU B 1 196 ? 8.518 -3.690 60.395 1.00 15.36 196 GLU B N 1
ATOM 3788 C CA . GLU B 1 196 ? 9.711 -4.152 59.691 1.00 12.90 196 GLU B CA 1
ATOM 3789 C C . GLU B 1 196 ? 10.971 -4.025 60.543 1.00 13.94 196 GLU B C 1
ATOM 3790 O O . GLU B 1 196 ? 11.920 -4.772 60.341 1.00 15.33 196 GLU B O 1
ATOM 3796 N N . LEU B 1 197 ? 10.970 -3.099 61.502 1.00 15.14 197 LEU B N 1
ATOM 3797 C CA . LEU B 1 197 ? 12.116 -2.917 62.388 1.00 15.59 197 LEU B CA 1
ATOM 3798 C C . LEU B 1 197 ? 12.350 -4.135 63.281 1.00 14.84 197 LEU B C 1
ATOM 3799 O O . LEU B 1 197 ? 13.451 -4.309 63.846 1.00 16.93 197 LEU B O 1
ATOM 3804 N N . PHE B 1 198 ? 11.312 -4.955 63.419 1.00 14.60 198 PHE B N 1
ATOM 3805 C CA . PHE B 1 198 ? 11.294 -6.094 64.324 1.00 14.39 198 PHE B CA 1
ATOM 3806 C C . PHE B 1 198 ? 11.216 -7.436 63.615 1.00 15.91 198 PHE B C 1
ATOM 3807 O O . PHE B 1 198 ? 11.359 -8.473 64.243 1.00 15.54 198 PHE B O 1
ATOM 3815 N N . ALA B 1 199 ? 10.974 -7.427 62.303 1.00 13.91 199 ALA B N 1
ATOM 3816 C CA . ALA B 1 199 ? 10.569 -8.633 61.605 1.00 14.91 199 ALA B CA 1
ATOM 3817 C C . ALA B 1 199 ? 11.639 -9.731 61.581 1.00 13.88 199 ALA B C 1
ATOM 3818 O O . ALA B 1 199 ? 11.312 -10.912 61.708 1.00 15.37 199 ALA B O 1
ATOM 3820 N N . GLU B 1 200 ? 12.903 -9.356 61.409 1.00 15.48 200 GLU B N 1
ATOM 3821 C CA . GLU B 1 200 ? 13.950 -10.375 61.346 1.00 15.76 200 GLU B CA 1
ATOM 3822 C C . GLU B 1 200 ? 14.108 -11.071 62.698 1.00 17.55 200 GLU B C 1
ATOM 3823 O O . GLU B 1 200 ? 14.186 -12.298 62.761 1.00 19.11 200 GLU B O 1
ATOM 3829 N N . ALA B 1 201 ? 14.110 -10.295 63.776 1.00 16.97 201 ALA B N 1
ATOM 3830 C CA . ALA B 1 201 ? 14.150 -10.875 65.115 1.00 18.22 201 ALA B CA 1
ATOM 3831 C C . ALA B 1 201 ? 12.907 -11.722 65.385 1.00 18.37 201 ALA B C 1
ATOM 3832 O O . ALA B 1 201 ? 13.000 -12.808 65.950 1.00 19.30 201 ALA B O 1
ATOM 3834 N N . TYR B 1 202 ? 11.740 -11.245 64.955 1.00 16.40 202 TYR B N 1
ATOM 3835 C CA . TYR B 1 202 ? 10.504 -11.969 65.241 1.00 15.10 202 TYR B CA 1
ATOM 3836 C C . TYR B 1 202 ? 10.412 -13.308 64.513 1.00 16.99 202 TYR B C 1
ATOM 3837 O O . TYR B 1 202 ? 9.684 -14.182 64.968 1.00 17.63 202 TYR B O 1
ATOM 3846 N N . LEU B 1 203 ? 11.130 -13.478 63.391 1.00 17.53 203 LEU B N 1
ATOM 3847 C CA . LEU B 1 203 ? 11.200 -14.803 62.749 1.00 18.43 203 LEU B CA 1
ATOM 3848 C C . LEU B 1 203 ? 11.618 -15.874 63.735 1.00 17.54 203 LEU B C 1
ATOM 3849 O O . LEU B 1 203 ? 10.970 -16.922 63.841 1.00 20.09 203 LEU B O 1
ATOM 3854 N N . GLY B 1 204 ? 12.703 -15.597 64.459 1.00 19.32 204 GLY B N 1
ATOM 3855 C CA . GLY B 1 204 ? 13.212 -16.510 65.466 1.00 19.34 204 GLY B CA 1
ATOM 3856 C C . GLY B 1 204 ? 12.222 -16.777 66.582 1.00 20.98 204 GLY B C 1
ATOM 3857 O O . GLY B 1 204 ? 12.157 -17.881 67.128 1.00 22.76 204 GLY B O 1
ATOM 3858 N N . ALA B 1 205 ? 11.434 -15.761 66.925 1.00 17.53 205 ALA B N 1
ATOM 3859 C CA . ALA B 1 205 ? 10.421 -15.918 67.957 1.00 18.86 205 ALA B CA 1
ATOM 3860 C C . ALA B 1 205 ? 9.252 -16.764 67.459 1.00 18.75 205 ALA B C 1
ATOM 3861 O O . ALA B 1 205 ? 8.465 -17.271 68.255 1.00 20.91 205 ALA B O 1
ATOM 3863 N N . GLY B 1 206 ? 9.144 -16.930 66.139 1.00 17.83 206 GLY B N 1
ATOM 3864 C CA . GLY B 1 206 ? 8.116 -17.782 65.572 1.00 17.82 206 GLY B CA 1
ATOM 3865 C C . GLY B 1 206 ? 7.080 -17.057 64.725 1.00 16.92 206 GLY B C 1
ATOM 3866 O O . GLY B 1 206 ? 6.043 -17.638 64.379 1.00 20.50 206 GLY B O 1
ATOM 3867 N N . PHE B 1 207 ? 7.357 -15.794 64.400 1.00 16.95 207 PHE B N 1
ATOM 3868 C CA . PHE B 1 207 ? 6.415 -14.962 63.644 1.00 16.14 207 PHE B CA 1
ATOM 3869 C C . PHE B 1 207 ? 6.919 -14.785 62.222 1.00 15.92 207 PHE B C 1
ATOM 3870 O O . PHE B 1 207 ? 8.031 -14.296 62.032 1.00 18.51 207 PHE B O 1
ATOM 3878 N N . THR B 1 208 ? 6.110 -15.140 61.231 1.00 16.34 208 THR B N 1
ATOM 3879 C CA . THR B 1 208 ? 6.551 -14.965 59.845 1.00 16.31 208 THR B CA 1
ATOM 3880 C C . THR B 1 208 ? 5.722 -13.931 59.082 1.00 16.67 208 THR B C 1
ATOM 3881 O O . THR B 1 208 ? 5.878 -13.791 57.854 1.00 17.54 208 THR B O 1
ATOM 3885 N N . THR B 1 209 ? 4.834 -13.215 59.768 1.00 16.00 209 THR B N 1
ATOM 3886 C CA . THR B 1 209 ? 4.165 -12.074 59.150 1.00 15.99 209 THR B CA 1
ATOM 3887 C C . THR B 1 209 ? 3.910 -10.984 60.182 1.00 14.71 209 THR B C 1
ATOM 3888 O O . THR B 1 209 ? 4.199 -11.154 61.374 1.00 14.57 209 THR B O 1
ATOM 3892 N N . TYR B 1 210 ? 3.369 -9.864 59.716 1.00 14.39 210 TYR B N 1
ATOM 3893 C CA . TYR B 1 210 ? 3.183 -8.663 60.532 1.00 11.63 210 TYR B CA 1
ATOM 3894 C C . TYR B 1 210 ? 2.301 -7.689 59.764 1.00 14.40 210 TYR B C 1
ATOM 3895 O O . TYR B 1 210 ? 2.119 -7.814 58.538 1.00 15.74 210 TYR B O 1
ATOM 3904 N N . SER B 1 211 ? 1.739 -6.730 60.487 1.00 13.82 211 SER B N 1
ATOM 3905 C CA . SER B 1 211 ? 1.114 -5.578 59.856 1.00 14.61 211 SER B CA 1
ATOM 3906 C C . SER B 1 211 ? 2.196 -4.649 59.338 1.00 12.44 211 SER B C 1
ATOM 3907 O O . SER B 1 211 ? 3.084 -4.263 60.087 1.00 14.14 211 SER B O 1
ATOM 3910 N N . SER B 1 212 ? 2.137 -4.301 58.055 1.00 13.50 212 SER B N 1
ATOM 3911 C CA . SER B 1 212 ? 3.021 -3.276 57.515 1.00 13.82 212 SER B CA 1
ATOM 3912 C C . SER B 1 212 ? 2.257 -1.974 57.346 1.00 13.18 212 SER B C 1
ATOM 3913 O O . SER B 1 212 ? 1.536 -1.788 56.361 1.00 13.29 212 SER B O 1
ATOM 3916 N N . ALA B 1 213 ? 2.365 -1.081 58.326 1.00 13.67 213 ALA B N 1
ATOM 3917 C CA . ALA B 1 213 ? 1.690 0.203 58.196 1.00 14.95 213 ALA B CA 1
ATOM 3918 C C . ALA B 1 213 ? 2.139 0.962 56.940 1.00 13.76 213 ALA B C 1
ATOM 3919 O O . ALA B 1 213 ? 1.314 1.581 56.267 1.00 12.74 213 ALA B O 1
ATOM 3921 N N . VAL B 1 214 ? 3.430 0.904 56.614 1.00 12.22 214 VAL B N 1
ATOM 3922 C CA . VAL B 1 214 ? 3.907 1.683 55.459 1.00 12.57 214 VAL B CA 1
ATOM 3923 C C . VAL B 1 214 ? 3.439 1.094 54.135 1.00 13.72 214 VAL B C 1
ATOM 3924 O O . VAL B 1 214 ? 3.496 1.781 53.121 1.00 13.14 214 VAL B O 1
ATOM 3928 N N . PHE B 1 215 ? 2.956 -0.148 54.130 1.00 12.10 215 PHE B N 1
ATOM 3929 C CA . PHE B 1 215 ? 2.309 -0.722 52.930 1.00 13.82 215 PHE B CA 1
ATOM 3930 C C . PHE B 1 215 ? 1.182 0.201 52.437 1.00 13.12 215 PHE B C 1
ATOM 3931 O O . PHE B 1 215 ? 0.848 0.207 51.262 1.00 11.95 215 PHE B O 1
ATOM 3939 N N . ASN B 1 216 ? 0.592 0.992 53.331 1.00 11.71 216 ASN B N 1
ATOM 3940 C CA . ASN B 1 216 ? -0.399 2.003 52.940 1.00 12.03 216 ASN B CA 1
ATOM 3941 C C . ASN B 1 216 ? 0.041 2.926 51.815 1.00 12.42 216 ASN B C 1
ATOM 3942 O O . ASN B 1 216 ? -0.792 3.353 51.022 1.00 12.37 216 ASN B O 1
ATOM 3947 N N . PHE B 1 217 ? 1.333 3.270 51.786 1.00 11.42 217 PHE B N 1
ATOM 3948 C CA . PHE B 1 217 ? 1.786 4.274 50.819 1.00 11.87 217 PHE B CA 1
ATOM 3949 C C . PHE B 1 217 ? 3.031 3.878 50.028 1.00 13.83 217 PHE B C 1
ATOM 3950 O O . PHE B 1 217 ? 3.242 4.450 48.956 1.00 12.70 217 PHE B O 1
ATOM 3958 N N . VAL B 1 218 ? 3.824 2.913 50.501 1.00 12.86 218 VAL B N 1
ATOM 3959 C CA . VAL B 1 218 ? 4.885 2.336 49.652 1.00 12.01 218 VAL B CA 1
ATOM 3960 C C . VAL B 1 218 ? 4.772 0.805 49.638 1.00 12.41 218 VAL B C 1
ATOM 3961 O O . VAL B 1 218 ? 5.693 0.092 50.062 1.00 12.46 218 VAL B O 1
ATOM 3965 N N . PRO B 1 219 ? 3.626 0.289 49.152 1.00 11.68 219 PRO B N 1
ATOM 3966 C CA . PRO B 1 219 ? 3.424 -1.164 49.125 1.00 11.84 219 PRO B CA 1
ATOM 3967 C C . PRO B 1 219 ? 4.481 -1.922 48.312 1.00 12.32 219 PRO B C 1
ATOM 3968 O O . PRO B 1 219 ? 4.797 -3.062 48.651 1.00 13.33 219 PRO B O 1
ATOM 3972 N N . GLY B 1 220 ? 5.024 -1.312 47.260 1.00 10.96 220 GLY B N 1
ATOM 3973 C CA . GLY B 1 220 ? 6.054 -2.003 46.502 1.00 12.11 220 GLY B CA 1
ATOM 3974 C C . GLY B 1 220 ? 7.289 -2.255 47.346 1.00 12.22 220 GLY B C 1
ATOM 3975 O O . GLY B 1 220 ? 7.917 -3.316 47.274 1.00 13.80 220 GLY B O 1
ATOM 3976 N N . LEU B 1 221 ? 7.634 -1.268 48.167 1.00 12.81 221 LEU B N 1
ATOM 3977 C CA . LEU B 1 221 ? 8.777 -1.377 49.071 1.00 12.85 221 LEU B CA 1
ATOM 3978 C C . LEU B 1 221 ? 8.482 -2.369 50.201 1.00 11.47 221 LEU B C 1
ATOM 3979 O O . LEU B 1 221 ? 9.310 -3.212 50.533 1.00 12.67 221 LEU B O 1
ATOM 3984 N N . ALA B 1 222 ? 7.286 -2.279 50.772 1.00 12.69 222 ALA B N 1
ATOM 3985 C CA . ALA B 1 222 ? 6.923 -3.218 51.825 1.00 13.69 222 ALA B CA 1
ATOM 3986 C C . ALA B 1 222 ? 6.878 -4.651 51.320 1.00 11.42 222 ALA B C 1
ATOM 3987 O O . ALA B 1 222 ? 7.314 -5.572 52.019 1.00 14.80 222 ALA B O 1
ATOM 3989 N N . ASN B 1 223 ? 6.380 -4.844 50.092 1.00 12.79 223 ASN B N 1
ATOM 3990 C CA . ASN B 1 223 ? 6.345 -6.183 49.519 1.00 13.98 223 ASN B CA 1
ATOM 3991 C C . ASN B 1 223 ? 7.750 -6.735 49.285 1.00 14.15 223 ASN B C 1
ATOM 3992 O O . ASN B 1 223 ? 8.002 -7.916 49.521 1.00 15.99 223 ASN B O 1
ATOM 3997 N N . GLU B 1 224 ? 8.666 -5.873 48.844 1.00 13.41 224 GLU B N 1
ATOM 3998 C CA . GLU B 1 224 ? 10.034 -6.306 48.600 1.00 13.45 224 GLU B CA 1
ATOM 3999 C C . GLU B 1 224 ? 10.744 -6.667 49.894 1.00 14.64 224 GLU B C 1
ATOM 4000 O O . GLU B 1 224 ? 11.467 -7.664 49.938 1.00 16.24 224 GLU B O 1
ATOM 4006 N N . PHE B 1 225 ? 10.517 -5.886 50.952 1.00 13.81 225 PHE B N 1
ATOM 4007 C CA . PHE B 1 225 ? 11.135 -6.200 52.230 1.00 15.74 225 PHE B CA 1
ATOM 4008 C C . PHE B 1 225 ? 10.633 -7.558 52.726 1.00 14.03 225 PHE B C 1
ATOM 4009 O O . PHE B 1 225 ? 11.417 -8.388 53.187 1.00 14.69 225 PHE B O 1
ATOM 4017 N N . TYR B 1 226 ? 9.326 -7.774 52.614 1.00 13.35 226 TYR B N 1
ATOM 4018 C CA . TYR B 1 226 ? 8.736 -9.029 53.060 1.00 13.25 226 TYR B CA 1
ATOM 4019 C C . TYR B 1 226 ? 9.268 -10.228 52.285 1.00 14.33 226 TYR B C 1
ATOM 4020 O O . TYR B 1 226 ? 9.584 -11.263 52.885 1.00 16.36 226 TYR B O 1
ATOM 4029 N N . ALA B 1 227 ? 9.375 -10.095 50.961 1.00 15.56 227 ALA B N 1
ATOM 4030 C CA . ALA B 1 227 ? 9.925 -11.183 50.161 1.00 17.52 227 ALA B CA 1
ATOM 4031 C C . ALA B 1 227 ? 11.371 -11.482 50.557 1.00 15.19 227 ALA B C 1
ATOM 4032 O O . ALA B 1 227 ? 11.764 -12.644 50.684 1.00 18.01 227 ALA B O 1
ATOM 4034 N N . ALA B 1 228 ? 12.152 -10.434 50.781 1.00 14.73 228 ALA B N 1
ATOM 4035 C CA . ALA B 1 228 ? 13.541 -10.605 51.192 1.00 17.33 228 ALA B CA 1
ATOM 4036 C C . ALA B 1 228 ? 13.613 -11.289 52.557 1.00 19.23 228 ALA B C 1
ATOM 4037 O O . ALA B 1 228 ? 14.414 -12.191 52.770 1.00 19.68 228 ALA B O 1
ATOM 4039 N N . LEU B 1 229 ? 12.751 -10.860 53.478 1.00 15.16 229 LEU B N 1
ATOM 4040 C CA . LEU B 1 229 ? 12.669 -11.464 54.803 1.00 17.59 229 LEU B CA 1
ATOM 4041 C C . LEU B 1 229 ? 12.430 -12.968 54.728 1.00 17.03 229 LEU B C 1
ATOM 4042 O O . LEU B 1 229 ? 13.138 -13.749 55.362 1.00 18.89 229 LEU B O 1
ATOM 4047 N N . ARG B 1 230 ? 11.428 -13.375 53.955 1.00 17.20 230 ARG B N 1
ATOM 4048 C CA . ARG B 1 230 ? 11.054 -14.779 53.906 1.00 18.14 230 ARG B CA 1
ATOM 4049 C C . ARG B 1 230 ? 12.123 -15.593 53.176 1.00 20.64 230 ARG B C 1
ATOM 4050 O O . ARG B 1 230 ? 12.275 -16.785 53.430 1.00 23.59 230 ARG B O 1
ATOM 4058 N N . ALA B 1 231 ? 12.872 -14.931 52.300 1.00 19.34 231 ALA B N 1
ATOM 4059 C CA . ALA B 1 231 ? 13.920 -15.598 51.518 1.00 22.59 231 ALA B CA 1
ATOM 4060 C C . ALA B 1 231 ? 15.265 -15.670 52.232 1.00 26.02 231 ALA B C 1
ATOM 4061 O O . ALA B 1 231 ? 16.191 -16.321 51.749 1.00 25.10 231 ALA B O 1
ATOM 4063 N N . GLY B 1 232 ? 15.390 -14.997 53.371 1.00 21.06 232 GLY B N 1
ATOM 4064 C CA . GLY B 1 232 ? 16.649 -14.966 54.095 1.00 19.13 232 GLY B CA 1
ATOM 4065 C C . GLY B 1 232 ? 17.686 -14.046 53.475 1.00 22.40 232 GLY B C 1
ATOM 4066 O O . GLY B 1 232 ? 18.886 -14.186 53.742 1.00 24.95 232 GLY B O 1
ATOM 4067 N N . GLU B 1 233 ? 17.227 -13.101 52.656 1.00 21.12 233 GLU B N 1
ATOM 4068 C CA . GLU B 1 233 ? 18.118 -12.174 51.964 1.00 18.92 233 GLU B CA 1
ATOM 4069 C C . GLU B 1 233 ? 18.421 -10.984 52.868 1.00 20.08 233 GLU B C 1
ATOM 4070 O O . GLU B 1 233 ? 17.861 -9.896 52.711 1.00 18.85 233 GLU B O 1
ATOM 4076 N N . ARG B 1 234 ? 19.333 -11.202 53.809 1.00 19.69 234 ARG B N 1
ATOM 4077 C CA . ARG B 1 234 ? 19.604 -10.223 54.862 1.00 19.25 234 ARG B CA 1
ATOM 4078 C C . ARG B 1 234 ? 20.104 -8.879 54.339 1.00 18.60 234 ARG B C 1
ATOM 4079 O O . ARG B 1 234 ? 19.737 -7.821 54.856 1.00 20.50 234 ARG B O 1
ATOM 4087 N N . ALA B 1 235 ? 20.948 -8.904 53.316 1.00 19.15 235 ALA B N 1
ATOM 4088 C CA . ALA B 1 235 ? 21.516 -7.667 52.817 1.00 18.56 235 ALA B CA 1
ATOM 4089 C C . ALA B 1 235 ? 20.443 -6.782 52.191 1.00 17.96 235 ALA B C 1
ATOM 4090 O O . ALA B 1 235 ? 20.520 -5.561 52.273 1.00 20.71 235 ALA B O 1
ATOM 4092 N N . THR B 1 236 ? 19.441 -7.402 51.574 1.00 18.92 236 THR B N 1
ATOM 4093 C CA . THR B 1 236 ? 18.324 -6.646 51.016 1.00 16.87 236 THR B CA 1
ATOM 4094 C C . THR B 1 236 ? 17.472 -6.029 52.124 1.00 17.40 236 THR B C 1
ATOM 4095 O O . THR B 1 236 ? 17.163 -4.831 52.073 1.00 19.51 236 THR B O 1
ATOM 4099 N N . CYS B 1 237 ? 17.118 -6.829 53.127 1.00 17.55 237 CYS B N 1
ATOM 4100 C CA . CYS B 1 237 ? 16.370 -6.305 54.273 1.00 17.96 237 CYS B CA 1
ATOM 4101 C C . CYS B 1 237 ? 17.130 -5.142 54.900 1.00 19.35 237 CYS B C 1
ATOM 4102 O O . CYS B 1 237 ? 16.564 -4.078 55.162 1.00 16.40 237 CYS B O 1
ATOM 4105 N N . GLU B 1 238 ? 18.428 -5.336 55.113 1.00 15.79 238 GLU B N 1
ATOM 4106 C CA . GLU B 1 238 ? 19.221 -4.327 55.784 1.00 16.42 238 GLU B CA 1
ATOM 4107 C C . GLU B 1 238 ? 19.321 -3.026 54.993 1.00 16.24 238 GLU B C 1
ATOM 4108 O O . GLU B 1 238 ? 19.239 -1.947 55.568 1.00 17.84 238 GLU B O 1
ATOM 4114 N N . ARG B 1 239 ? 19.482 -3.120 53.671 1.00 15.34 239 ARG B N 1
ATOM 4115 C CA . ARG B 1 239 ? 19.523 -1.919 52.840 1.00 16.19 239 ARG B CA 1
ATOM 4116 C C . ARG B 1 239 ? 18.224 -1.117 52.970 1.00 15.71 239 ARG B C 1
ATOM 4117 O O . ARG B 1 239 ? 18.240 0.113 53.064 1.00 16.01 239 ARG B O 1
ATOM 4125 N N . ILE B 1 240 ? 17.096 -1.815 52.948 1.00 16.20 240 ILE B N 1
ATOM 4126 C CA . ILE B 1 240 ? 15.807 -1.137 53.034 1.00 15.18 240 ILE B CA 1
ATOM 4127 C C . ILE B 1 240 ? 15.612 -0.535 54.437 1.00 14.39 240 ILE B C 1
ATOM 4128 O O . ILE B 1 240 ? 15.049 0.556 54.573 1.00 15.08 240 ILE B O 1
ATOM 4133 N N . LEU B 1 241 ? 16.128 -1.200 55.473 1.00 14.27 241 LEU B N 1
ATOM 4134 C CA . LEU B 1 241 ? 16.074 -0.625 56.824 1.00 15.14 241 LEU B CA 1
ATOM 4135 C C . LEU B 1 241 ? 16.864 0.676 56.880 1.00 14.89 241 LEU B C 1
ATOM 4136 O O . LEU B 1 241 ? 16.386 1.704 57.369 1.00 16.09 241 LEU B O 1
ATOM 4141 N N . VAL B 1 242 ? 18.091 0.629 56.374 1.00 13.88 242 VAL B N 1
ATOM 4142 C CA . VAL B 1 242 ? 18.978 1.774 56.463 1.00 16.91 242 VAL B CA 1
ATOM 4143 C C . VAL B 1 242 ? 18.524 2.934 55.574 1.00 14.94 242 VAL B C 1
ATOM 4144 O O . VAL B 1 242 ? 18.573 4.091 55.985 1.00 16.90 242 VAL B O 1
ATOM 4148 N N . ASP B 1 243 ? 18.066 2.630 54.361 1.00 15.84 243 ASP B N 1
ATOM 4149 C CA . ASP B 1 243 ? 17.693 3.682 53.419 1.00 16.60 243 ASP B CA 1
ATOM 4150 C C . ASP B 1 243 ? 16.268 4.206 53.600 1.00 16.32 243 ASP B C 1
ATOM 4151 O O . ASP B 1 243 ? 15.981 5.353 53.222 1.00 18.01 243 ASP B O 1
ATOM 4156 N N . PHE B 1 244 ? 15.366 3.374 54.124 1.00 14.62 244 PHE B N 1
ATOM 4157 C CA . PHE B 1 244 ? 13.981 3.821 54.291 1.00 12.60 244 PHE B CA 1
ATOM 4158 C C . PHE B 1 244 ? 13.466 3.798 55.729 1.00 12.40 244 PHE B C 1
ATOM 4159 O O . PHE B 1 244 ? 12.976 4.808 56.205 1.00 13.86 244 PHE B O 1
ATOM 4167 N N . PHE B 1 245 ? 13.562 2.666 56.411 1.00 14.14 245 PHE B N 1
ATOM 4168 C CA . PHE B 1 245 ? 12.856 2.579 57.698 1.00 12.80 245 PHE B CA 1
ATOM 4169 C C . PHE B 1 245 ? 13.461 3.395 58.825 1.00 14.49 245 PHE B C 1
ATOM 4170 O O . PHE B 1 245 ? 12.710 4.026 59.568 1.00 13.60 245 PHE B O 1
ATOM 4178 N N . TYR B 1 246 ? 14.780 3.418 58.982 1.00 15.32 246 TYR B N 1
ATOM 4179 C CA . TYR B 1 246 ? 15.301 4.239 60.072 1.00 13.95 246 TYR B CA 1
ATOM 4180 C C . TYR B 1 246 ? 15.083 5.736 59.764 1.00 15.66 246 TYR B C 1
ATOM 4181 O O . TYR B 1 246 ? 14.761 6.497 60.671 1.00 16.80 246 TYR B O 1
ATOM 4190 N N . PRO B 1 247 ? 15.202 6.161 58.490 1.00 14.06 247 PRO B N 1
ATOM 4191 C CA . PRO B 1 247 ? 14.832 7.561 58.253 1.00 12.36 247 PRO B CA 1
ATOM 4192 C C . PRO B 1 247 ? 13.335 7.822 58.514 1.00 14.83 247 PRO B C 1
ATOM 4193 O O . PRO B 1 247 ? 12.970 8.893 58.990 1.00 16.06 247 PRO B O 1
ATOM 4197 N N . PHE B 1 248 ? 12.482 6.855 58.196 1.00 14.13 248 PHE B N 1
ATOM 4198 C CA . PHE B 1 248 ? 11.062 7.001 58.484 1.00 13.41 248 PHE B CA 1
ATOM 4199 C C . PHE B 1 248 ? 10.833 7.107 59.989 1.00 14.51 248 PHE B C 1
ATOM 4200 O O . PHE B 1 248 ? 10.033 7.924 60.435 1.00 15.72 248 PHE B O 1
ATOM 4208 N N . MET B 1 249 ? 11.530 6.265 60.744 1.00 14.52 249 MET B N 1
ATOM 4209 C CA A MET B 1 249 ? 11.422 6.285 62.195 0.51 15.86 249 MET B CA 1
ATOM 4210 C CA B MET B 1 249 ? 11.472 6.257 62.204 0.49 15.91 249 MET B CA 1
ATOM 4211 C C . MET B 1 249 ? 11.793 7.635 62.774 1.00 17.21 249 MET B C 1
ATOM 4212 O O . MET B 1 249 ? 11.172 8.082 63.736 1.00 18.41 249 MET B O 1
ATOM 4221 N N . ALA B 1 250 ? 12.789 8.294 62.188 1.00 14.79 250 ALA B N 1
ATOM 4222 C CA . ALA B 1 250 ? 13.174 9.624 62.650 1.00 16.08 250 ALA B CA 1
ATOM 4223 C C . ALA B 1 250 ? 12.047 10.652 62.480 1.00 20.81 250 ALA B C 1
ATOM 4224 O O . ALA B 1 250 ? 11.880 11.532 63.329 1.00 22.24 250 ALA B O 1
ATOM 4226 N N . ILE B 1 251 ? 11.268 10.539 61.404 1.00 15.98 251 ILE B N 1
ATOM 4227 C CA . ILE B 1 251 ? 10.117 11.408 61.217 1.00 16.06 251 ILE B CA 1
ATOM 4228 C C . ILE B 1 251 ? 9.002 11.021 62.197 1.00 18.56 251 ILE B C 1
ATOM 4229 O O . ILE B 1 251 ? 8.428 11.875 62.883 1.00 16.77 251 ILE B O 1
ATOM 4234 N N . ARG B 1 252 ? 8.730 9.724 62.270 1.00 15.74 252 ARG B N 1
ATOM 4235 C CA . ARG B 1 252 ? 7.729 9.176 63.172 1.00 17.72 252 ARG B CA 1
ATOM 4236 C C . ARG B 1 252 ? 7.955 9.580 64.627 1.00 16.65 252 ARG B C 1
ATOM 4237 O O . ARG B 1 252 ? 6.997 9.849 65.364 1.00 18.69 252 ARG B O 1
ATOM 4245 N N . ASN B 1 253 ? 9.204 9.606 65.058 1.00 15.22 253 ASN B N 1
ATOM 4246 C CA . ASN B 1 253 ? 9.478 9.863 66.468 1.00 14.78 253 ASN B CA 1
ATOM 4247 C C . ASN B 1 253 ? 9.369 11.345 66.833 1.00 18.63 253 ASN B C 1
ATOM 4248 O O . ASN B 1 253 ? 9.568 11.704 67.992 1.00 20.07 253 ASN B O 1
ATOM 4253 N N . ARG B 1 254 ? 9.050 12.209 65.872 1.00 17.13 254 ARG B N 1
ATOM 4254 C CA . ARG B 1 254 ? 8.994 13.647 66.158 1.00 18.27 254 ARG B CA 1
ATOM 4255 C C . ARG B 1 254 ? 7.846 14.043 67.079 1.00 20.98 254 ARG B C 1
ATOM 4256 O O . ARG B 1 254 ? 7.937 15.062 67.768 1.00 22.21 254 ARG B O 1
ATOM 4264 N N . ALA B 1 255 ? 6.768 13.264 67.083 1.00 17.03 255 ALA B N 1
ATOM 4265 C CA . ALA B 1 255 ? 5.626 13.554 67.959 1.00 16.64 255 ALA B CA 1
ATOM 4266 C C . ALA B 1 255 ? 4.827 12.301 68.279 1.00 16.56 255 ALA B C 1
ATOM 4267 O O . ALA B 1 255 ? 4.824 11.337 67.501 1.00 16.97 255 ALA B O 1
ATOM 4269 N N . LYS B 1 256 ? 4.137 12.320 69.424 1.00 15.93 256 LYS B N 1
ATOM 4270 C CA . LYS B 1 256 ? 3.255 11.226 69.787 1.00 15.63 256 LYS B CA 1
ATOM 4271 C C . LYS B 1 256 ? 2.155 11.029 68.745 1.00 14.36 256 LYS B C 1
ATOM 4272 O O . LYS B 1 256 ? 1.605 11.995 68.208 1.00 17.37 256 LYS B O 1
ATOM 4278 N N . GLY B 1 257 ? 1.872 9.767 68.438 1.00 16.81 257 GLY B N 1
ATOM 4279 C CA . GLY B 1 257 ? 0.820 9.423 67.499 1.00 16.94 257 GLY B CA 1
ATOM 4280 C C . GLY B 1 257 ? 1.233 9.422 66.039 1.00 15.82 257 GLY B C 1
ATOM 4281 O O . GLY B 1 257 ? 0.427 9.050 65.191 1.00 14.61 257 GLY B O 1
ATOM 4282 N N . TYR B 1 258 ? 2.469 9.824 65.743 1.00 14.51 258 TYR B N 1
ATOM 4283 C CA . TYR B 1 258 ? 2.899 9.913 64.342 1.00 15.11 258 TYR B CA 1
ATOM 4284 C C . TYR B 1 258 ? 3.030 8.542 63.681 1.00 16.41 258 TYR B C 1
ATOM 4285 O O . TYR B 1 258 ? 3.095 8.469 62.463 1.00 13.93 258 TYR B O 1
ATOM 4294 N N . ALA B 1 259 ? 3.029 7.456 64.451 1.00 15.65 259 ALA B N 1
ATOM 4295 C CA . ALA B 1 259 ? 2.976 6.127 63.846 1.00 14.26 259 ALA B CA 1
ATOM 4296 C C . ALA B 1 259 ? 1.730 5.974 62.969 1.00 17.98 259 ALA B C 1
ATOM 4297 O O . ALA B 1 259 ? 1.731 5.207 61.999 1.00 19.11 259 ALA B O 1
ATOM 4299 N N . VAL B 1 260 ? 0.676 6.710 63.316 1.00 15.52 260 VAL B N 1
ATOM 4300 C CA . VAL B 1 260 ? -0.519 6.815 62.475 1.00 14.41 260 VAL B CA 1
ATOM 4301 C C . VAL B 1 260 ? -0.453 8.046 61.571 1.00 13.70 260 VAL B C 1
ATOM 4302 O O . VAL B 1 260 ? -0.645 7.944 60.350 1.00 13.75 260 VAL B O 1
ATOM 4306 N N . SER B 1 261 ? -0.173 9.209 62.150 1.00 12.58 261 SER B N 1
ATOM 4307 C CA . SER B 1 261 ? -0.229 10.450 61.386 1.00 13.29 261 SER B CA 1
ATOM 4308 C C . SER B 1 261 ? 0.732 10.470 60.199 1.00 12.93 261 SER B C 1
ATOM 4309 O O . SER B 1 261 ? 0.379 10.961 59.130 1.00 14.77 261 SER B O 1
ATOM 4312 N N . ALA B 1 262 ? 1.931 9.933 60.378 1.00 12.32 262 ALA B N 1
ATOM 4313 C CA . ALA B 1 262 ? 2.897 9.925 59.272 1.00 12.87 262 ALA B CA 1
ATOM 4314 C C . ALA B 1 262 ? 2.483 8.989 58.146 1.00 13.32 262 ALA B C 1
ATOM 4315 O O . ALA B 1 262 ? 2.701 9.289 56.973 1.00 13.89 262 ALA B O 1
ATOM 4317 N N . VAL B 1 263 ? 1.867 7.865 58.494 1.00 13.88 263 VAL B N 1
ATOM 4318 C CA . VAL B 1 263 ? 1.365 6.945 57.470 1.00 13.16 263 VAL B CA 1
ATOM 4319 C C . VAL B 1 263 ? 0.239 7.596 56.653 1.00 13.26 263 VAL B C 1
ATOM 4320 O O . VAL B 1 263 ? 0.216 7.506 55.416 1.00 12.42 263 VAL B O 1
ATOM 4324 N N . LYS B 1 264 ? -0.675 8.288 57.330 1.00 12.28 264 LYS B N 1
ATOM 4325 C CA . LYS B 1 264 ? -1.756 8.974 56.643 1.00 11.77 264 LYS B CA 1
ATOM 4326 C C . LYS B 1 264 ? -1.207 10.101 55.744 1.00 12.21 264 LYS B C 1
ATOM 4327 O O . LYS B 1 264 ? -1.695 10.290 54.628 1.00 13.54 264 LYS B O 1
ATOM 4333 N N . ALA B 1 265 ? -0.166 10.805 56.201 1.00 12.94 265 ALA B N 1
ATOM 4334 C 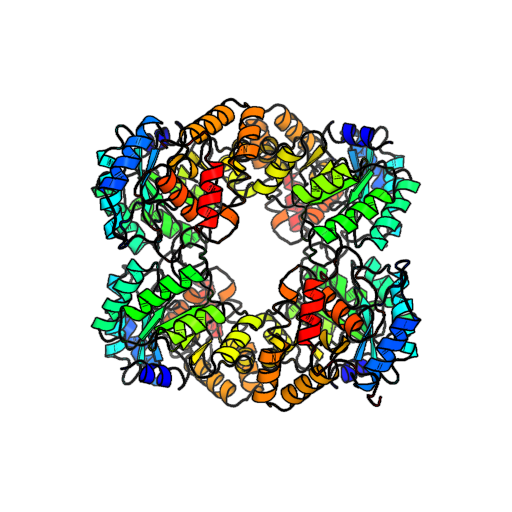CA . ALA B 1 265 ? 0.483 11.804 55.350 1.00 14.93 265 ALA B CA 1
ATOM 4335 C C . ALA B 1 265 ? 1.074 11.151 54.109 1.00 14.10 265 ALA B C 1
ATOM 4336 O O . ALA B 1 265 ? 0.983 11.707 53.005 1.00 13.17 265 ALA B O 1
ATOM 4338 N N . GLY B 1 266 ? 1.656 9.963 54.270 1.00 12.87 266 GLY B N 1
ATOM 4339 C CA . GLY B 1 266 ? 2.232 9.269 53.120 1.00 12.37 266 GLY B CA 1
ATOM 4340 C C . GLY B 1 266 ? 1.188 8.903 52.084 1.00 12.27 266 GLY B C 1
ATOM 4341 O O . GLY B 1 266 ? 1.428 9.000 50.876 1.00 12.97 266 GLY B O 1
ATOM 4342 N N . VAL B 1 267 ? 0.021 8.467 52.563 1.00 12.53 267 VAL B N 1
ATOM 4343 C CA . VAL B 1 267 ? -1.079 8.121 51.690 1.00 14.14 267 VAL B CA 1
ATOM 4344 C C . VAL B 1 267 ? -1.508 9.351 50.895 1.00 12.63 267 VAL B C 1
ATOM 4345 O O . VAL B 1 267 ? -1.673 9.290 49.673 1.00 12.78 267 VAL B O 1
ATOM 4349 N N . ARG B 1 268 ? -1.655 10.474 51.586 1.00 13.21 268 ARG B N 1
ATOM 4350 C CA . ARG B 1 268 ? -2.002 11.723 50.907 1.00 13.95 268 ARG B CA 1
ATOM 4351 C C . ARG B 1 268 ? -0.949 12.103 49.865 1.00 13.20 268 ARG B C 1
ATOM 4352 O O . ARG B 1 268 ? -1.294 12.521 48.752 1.00 14.49 268 ARG B O 1
ATOM 4360 N N . LEU B 1 269 ? 0.324 11.952 50.227 1.00 12.63 269 LEU B N 1
ATOM 4361 C CA . LEU B 1 269 ? 1.404 12.267 49.277 1.00 13.11 269 LEU B CA 1
ATOM 4362 C C . LEU B 1 269 ? 1.350 11.431 47.991 1.00 11.98 269 LEU B C 1
ATOM 4363 O O . LEU B 1 269 ? 1.767 11.897 46.910 1.00 14.73 269 LEU B O 1
ATOM 4368 N N . GLN B 1 270 ? 0.848 10.203 48.102 1.00 12.40 270 GLN B N 1
ATOM 4369 C CA . GLN B 1 270 ? 0.753 9.313 46.942 1.00 13.91 270 GLN B CA 1
ATOM 4370 C C . GLN B 1 270 ? -0.510 9.538 46.120 1.00 13.55 270 GLN B C 1
ATOM 4371 O O . GLN B 1 270 ? -0.759 8.805 45.158 1.00 14.84 270 GLN B O 1
ATOM 4377 N N . GLY B 1 271 ? -1.299 10.543 46.500 1.00 13.02 271 GLY B N 1
ATOM 4378 C CA . GLY B 1 271 ? -2.427 10.975 45.688 1.00 13.34 271 GLY B CA 1
ATOM 4379 C C . GLY B 1 271 ? -3.798 10.522 46.123 1.00 14.78 271 GLY B C 1
ATOM 4380 O O . GLY B 1 271 ? -4.761 10.688 45.395 1.00 18.36 271 GLY B O 1
ATOM 4381 N N . PHE B 1 272 ? -3.884 9.953 47.317 1.00 14.89 272 PHE B N 1
ATOM 4382 C CA . PHE B 1 272 ? -5.164 9.533 47.868 1.00 16.61 272 PHE B CA 1
ATOM 4383 C C . PHE B 1 272 ? -5.490 10.442 49.032 1.00 14.51 272 PHE B C 1
ATOM 4384 O O . PHE B 1 272 ? -4.834 10.342 50.068 1.00 17.99 272 PHE B O 1
ATOM 4392 N N . ASN B 1 273 ? -6.479 11.325 48.899 1.00 19.30 273 ASN B N 1
ATOM 4393 C CA . ASN B 1 273 ? -6.653 12.306 49.969 1.00 20.88 273 ASN B CA 1
ATOM 4394 C C . ASN B 1 273 ? -7.482 11.725 51.111 1.00 18.73 273 ASN B C 1
ATOM 4395 O O . ASN B 1 273 ? -8.705 11.886 51.212 1.00 19.01 273 ASN B O 1
ATOM 4400 N N . ALA B 1 274 ? -6.753 11.059 51.981 1.00 16.49 274 ALA B N 1
ATOM 4401 C CA . ALA B 1 274 ? -7.306 10.388 53.134 1.00 15.30 274 ALA B CA 1
ATOM 4402 C C . ALA B 1 274 ? -7.765 11.374 54.194 1.00 15.60 274 ALA B C 1
ATOM 4403 O O . ALA B 1 274 ? -8.377 10.966 55.166 1.00 15.27 274 ALA B O 1
ATOM 4405 N N . GLY B 1 275 ? -7.501 12.665 54.013 1.00 14.66 275 GLY B N 1
ATOM 4406 C CA . GLY B 1 275 ? -7.971 13.660 54.959 1.00 16.40 275 GLY B CA 1
ATOM 4407 C C . GLY B 1 275 ? -7.159 13.719 56.241 1.00 14.92 275 GLY B C 1
ATOM 4408 O O . GLY B 1 275 ? -6.157 13.023 56.401 1.00 15.63 275 GLY B O 1
ATOM 4409 N N . PRO B 1 276 ? -7.574 14.581 57.166 1.00 15.32 276 PRO B N 1
ATOM 4410 C CA . PRO B 1 276 ? -6.899 14.727 58.457 1.00 16.72 276 PRO B CA 1
ATOM 4411 C C . PRO B 1 276 ? -7.097 13.532 59.381 1.00 15.01 276 PRO B C 1
ATOM 4412 O O . PRO B 1 276 ? -8.032 12.737 59.203 1.00 15.99 276 PRO B O 1
ATOM 4416 N N . VAL B 1 277 ? -6.214 13.420 60.365 1.00 15.81 277 VAL B N 1
ATOM 4417 C CA . VAL B 1 277 ? -6.461 12.546 61.496 1.00 15.20 277 VAL B CA 1
ATOM 4418 C C . VAL B 1 277 ? -7.501 13.187 62.405 1.00 17.44 277 VAL B C 1
ATOM 4419 O O . VAL B 1 277 ? -7.653 14.415 62.440 1.00 17.59 277 VAL B O 1
ATOM 4423 N N . ARG B 1 278 ? -8.203 12.344 63.143 1.00 14.16 278 ARG B N 1
ATOM 4424 C CA . ARG B 1 278 ? -9.100 12.821 64.193 1.00 14.73 278 ARG B CA 1
ATOM 4425 C C . ARG B 1 278 ? -8.316 13.103 65.468 1.00 15.15 278 ARG B C 1
ATOM 4426 O O . ARG B 1 278 ? -7.403 12.352 65.832 1.00 15.98 278 ARG B O 1
ATOM 4434 N N . ALA B 1 279 ? -8.662 14.193 66.155 1.00 16.18 279 ALA B N 1
ATOM 4435 C CA . ALA B 1 279 ? -8.108 14.407 67.497 1.00 16.58 279 ALA B CA 1
ATOM 4436 C C . ALA B 1 279 ? -8.450 13.197 68.368 1.00 14.96 279 ALA B C 1
ATOM 4437 O O . ALA B 1 279 ? -9.504 12.580 68.178 1.00 17.95 279 ALA B O 1
ATOM 4439 N N . PRO B 1 280 ? -7.568 12.848 69.323 1.00 14.89 280 PRO B N 1
ATOM 4440 C CA . PRO B 1 280 ? -6.386 13.596 69.768 1.00 13.88 280 PRO B CA 1
ATOM 4441 C C . PRO B 1 280 ? -5.090 13.282 69.034 1.00 15.12 280 PRO B C 1
ATOM 4442 O O . PRO B 1 280 ? -4.045 13.645 69.543 1.00 17.82 280 PRO B O 1
ATOM 4446 N N . LEU B 1 281 ? -5.146 12.636 67.873 1.00 14.52 281 LEU B N 1
ATOM 4447 C CA . LEU B 1 281 ? -3.960 12.653 67.015 1.00 15.05 281 LEU B CA 1
ATOM 4448 C C . LEU B 1 281 ? -3.828 14.049 66.414 1.00 14.47 281 LEU B C 1
ATOM 4449 O O . LEU B 1 281 ? -4.810 14.796 66.349 1.00 17.53 281 LEU B O 1
ATOM 4454 N N . LYS B 1 282 ? -2.625 14.400 65.964 1.00 15.03 282 LYS B N 1
ATOM 4455 C CA . LYS B 1 282 ? -2.446 15.628 65.196 1.00 14.94 282 LYS B CA 1
ATOM 4456 C C . LYS B 1 282 ? -1.742 15.287 63.884 1.00 15.78 282 LYS B C 1
ATOM 4457 O O . LYS B 1 282 ? -0.988 14.321 63.820 1.00 18.28 282 LYS B O 1
ATOM 4463 N N . ASP B 1 283 ? -2.003 16.063 62.843 1.00 15.55 283 ASP B N 1
ATOM 4464 C CA . ASP B 1 283 ? -1.316 15.833 61.577 1.00 15.81 283 ASP B CA 1
ATOM 4465 C C . ASP B 1 283 ? 0.104 16.384 61.579 1.00 18.93 283 ASP B C 1
ATOM 4466 O O . ASP B 1 283 ? 0.446 17.288 62.356 1.00 17.15 283 ASP B O 1
ATOM 4471 N N . LEU B 1 284 ? 0.940 15.812 60.713 1.00 15.50 284 LEU B N 1
ATOM 4472 C CA . LEU B 1 284 ? 2.264 16.363 60.470 1.00 16.03 284 LEU B CA 1
ATOM 4473 C C . LEU B 1 284 ? 2.141 17.808 59.978 1.00 15.52 284 LEU B C 1
ATOM 4474 O O . LEU B 1 284 ? 1.178 18.164 59.291 1.00 18.39 284 LEU B O 1
ATOM 4479 N N . THR B 1 285 ? 3.122 18.635 60.329 1.00 17.59 285 THR B N 1
ATOM 4480 C CA . THR B 1 285 ? 3.208 19.984 59.759 1.00 17.69 285 THR B CA 1
ATOM 4481 C C . THR B 1 285 ? 3.536 19.892 58.268 1.00 19.71 285 THR B C 1
ATOM 4482 O O . THR B 1 285 ? 4.012 18.858 57.803 1.00 18.81 285 THR B O 1
ATOM 4486 N N . ASN B 1 286 ? 3.292 20.963 57.518 1.00 19.32 286 ASN B N 1
ATOM 4487 C CA . ASN B 1 286 ? 3.656 20.956 56.106 1.00 19.74 286 ASN B CA 1
ATOM 4488 C C . ASN B 1 286 ? 5.161 20.698 55.924 1.00 19.51 286 ASN B C 1
ATOM 4489 O O . ASN B 1 286 ? 5.562 20.031 54.961 1.00 19.45 286 ASN B O 1
ATOM 4494 N N . GLU B 1 287 ? 5.989 21.195 56.841 1.00 19.68 287 GLU B N 1
ATOM 4495 C CA . GLU B 1 287 ? 7.428 20.908 56.781 1.00 21.37 287 GLU B CA 1
ATOM 4496 C C . GLU B 1 287 ? 7.716 19.417 56.931 1.00 19.07 287 GLU B C 1
ATOM 4497 O O . GLU B 1 287 ? 8.529 18.856 56.207 1.00 19.29 287 GLU B O 1
ATOM 4503 N N . GLU B 1 288 ? 7.055 18.779 57.888 1.00 17.20 288 GLU B N 1
ATOM 4504 C CA . GLU B 1 288 ? 7.257 17.356 58.124 1.00 15.42 288 GLU B CA 1
ATOM 4505 C C . GLU B 1 288 ? 6.748 16.510 56.964 1.00 15.87 288 GLU B C 1
ATOM 4506 O O . GLU B 1 288 ? 7.364 15.495 56.600 1.00 15.28 288 GLU B O 1
ATOM 4512 N N . ILE B 1 289 ? 5.633 16.930 56.381 1.00 15.62 289 ILE B N 1
ATOM 4513 C CA . ILE B 1 289 ? 5.120 16.238 55.202 1.00 14.63 289 ILE B CA 1
ATOM 4514 C C . ILE B 1 289 ? 6.138 16.333 54.066 1.00 17.20 289 ILE B C 1
ATOM 4515 O O . ILE B 1 289 ? 6.360 15.354 53.355 1.00 15.75 289 ILE B O 1
ATOM 4520 N N . GLY B 1 290 ? 6.783 17.491 53.937 1.00 17.65 290 GLY B N 1
ATOM 4521 C CA . GLY B 1 290 ? 7.863 17.659 52.966 1.00 17.30 290 GLY B CA 1
ATOM 4522 C C . GLY B 1 290 ? 9.038 16.714 53.209 1.00 18.12 290 GLY B C 1
ATOM 4523 O O . GLY B 1 290 ? 9.618 16.198 52.244 1.00 17.74 290 GLY B O 1
ATOM 4524 N N . MET B 1 291 ? 9.394 16.485 54.475 1.00 16.55 291 MET B N 1
ATOM 4525 C CA . MET B 1 291 ? 10.436 15.522 54.828 1.00 15.33 291 MET B CA 1
ATOM 4526 C C . MET B 1 291 ? 10.057 14.119 54.358 1.00 15.92 291 MET B C 1
ATOM 4527 O O . MET B 1 291 ? 10.882 13.392 53.793 1.00 15.33 291 MET B O 1
ATOM 4532 N N . LEU B 1 292 ? 8.800 13.745 54.585 1.00 14.49 292 LEU B N 1
ATOM 4533 C CA . LEU B 1 292 ? 8.333 12.432 54.177 1.00 14.25 292 LEU B CA 1
ATOM 4534 C C . LEU B 1 292 ? 8.291 12.323 52.655 1.00 14.88 292 LEU B C 1
ATOM 4535 O O . LEU B 1 292 ? 8.655 11.283 52.104 1.00 13.89 292 LEU B O 1
ATOM 4540 N N . GLU B 1 293 ? 7.881 13.398 51.987 1.00 13.33 293 GLU B N 1
ATOM 4541 C CA . GLU B 1 293 ? 7.845 13.411 50.514 1.00 13.14 293 GLU B CA 1
ATOM 4542 C C . GLU B 1 293 ? 9.239 13.146 49.946 1.00 15.86 293 GLU B C 1
ATOM 4543 O O . GLU B 1 293 ? 9.399 12.342 49.017 1.00 13.89 293 GLU B O 1
ATOM 4549 N N . ALA B 1 294 ? 10.240 13.808 50.523 1.00 14.69 294 ALA B N 1
ATOM 4550 C CA . ALA B 1 294 ? 11.616 13.624 50.062 1.00 13.99 294 ALA B CA 1
ATOM 4551 C C . ALA B 1 294 ? 12.084 12.201 50.292 1.00 14.88 294 ALA B C 1
ATOM 4552 O O . ALA B 1 294 ? 12.795 11.630 49.461 1.00 16.62 294 ALA B O 1
ATOM 4554 N N . LEU B 1 295 ? 11.685 11.619 51.416 1.00 14.56 295 LEU B N 1
ATOM 4555 C CA . LEU B 1 295 ? 12.071 10.252 51.721 1.00 11.90 295 LEU B CA 1
ATOM 4556 C C . LEU B 1 295 ? 11.415 9.265 50.747 1.00 14.73 295 LEU B C 1
ATOM 4557 O O . LEU B 1 295 ? 12.046 8.299 50.322 1.00 15.63 295 LEU B O 1
ATOM 4562 N N . ILE B 1 296 ? 10.141 9.484 50.423 1.00 13.54 296 ILE B N 1
ATOM 4563 C CA . ILE B 1 296 ? 9.449 8.570 49.516 1.00 12.09 296 ILE B CA 1
ATOM 4564 C C . ILE B 1 296 ? 10.199 8.564 48.182 1.00 14.31 296 ILE B C 1
ATOM 4565 O O . ILE B 1 296 ? 10.441 7.491 47.630 1.00 14.59 296 ILE B O 1
ATOM 4570 N N . GLY B 1 297 ? 10.591 9.745 47.699 1.00 14.76 297 GLY B N 1
ATOM 4571 C CA . GLY B 1 297 ? 11.603 9.839 46.641 1.00 14.70 297 GLY B CA 1
ATOM 4572 C C . GLY B 1 297 ? 11.289 9.066 45.368 1.00 14.41 297 GLY B C 1
ATOM 4573 O O . GLY B 1 297 ? 10.281 9.324 44.705 1.00 14.05 297 GLY B O 1
ATOM 4574 N N . THR B 1 298 ? 12.148 8.099 45.053 1.00 13.77 298 THR B N 1
ATOM 4575 C CA . THR B 1 298 ? 11.984 7.278 43.844 1.00 13.68 298 THR B CA 1
ATOM 4576 C C . THR B 1 298 ? 10.726 6.401 43.875 1.00 13.69 298 THR B C 1
ATOM 4577 O O . THR B 1 298 ? 10.309 5.858 42.846 1.00 14.56 298 THR B O 1
ATOM 4581 N N . HIS B 1 299 ? 10.123 6.257 45.058 1.00 12.60 299 HIS B N 1
ATOM 4582 C CA . HIS B 1 299 ? 8.929 5.428 45.228 1.00 12.79 299 HIS B CA 1
ATOM 4583 C C . HIS B 1 299 ? 7.620 6.208 45.076 1.00 12.05 299 HIS B C 1
ATOM 4584 O O . HIS B 1 299 ? 6.540 5.681 45.356 1.00 14.33 299 HIS B O 1
ATOM 4591 N N . LYS B 1 300 ? 7.692 7.459 44.625 1.00 12.42 300 LYS B N 1
ATOM 4592 C CA . LYS B 1 300 ? 6.459 8.205 44.359 1.00 13.25 300 LYS B CA 1
ATOM 4593 C C . LYS B 1 300 ? 5.652 7.562 43.242 1.00 13.41 300 LYS B C 1
ATOM 4594 O O . LYS B 1 300 ? 6.224 7.099 42.240 1.00 15.53 300 LYS B O 1
ATOM 4600 N N . ARG B 1 301 ? 4.330 7.537 43.409 1.00 13.36 301 ARG B N 1
ATOM 4601 C CA . ARG B 1 301 ? 3.469 6.974 42.371 1.00 16.46 301 ARG B CA 1
ATOM 4602 C C . ARG B 1 301 ? 2.790 8.037 41.508 1.00 15.55 301 ARG B C 1
ATOM 4603 O O . ARG B 1 301 ? 1.967 7.718 40.660 1.00 15.82 301 ARG B O 1
ATOM 4611 N N . LYS B 1 302 ? 3.145 9.296 41.721 1.00 13.82 302 LYS B N 1
ATOM 4612 C CA . LYS B 1 302 ? 2.647 10.381 40.880 1.00 15.57 302 LYS B CA 1
ATOM 4613 C C . LYS B 1 302 ? 3.624 11.537 40.916 1.00 13.21 302 LYS B C 1
ATOM 4614 O O . LYS B 1 302 ? 4.595 11.524 41.678 1.00 14.07 302 LYS B O 1
ATOM 4620 N N . ALA B 1 303 ? 3.333 12.547 40.112 1.00 15.19 303 ALA B N 1
ATOM 4621 C CA . ALA B 1 303 ? 3.939 13.853 40.261 1.00 14.41 303 ALA B CA 1
ATOM 4622 C C . ALA B 1 303 ? 2.835 14.844 40.548 1.00 15.80 303 ALA B C 1
ATOM 4623 O O . ALA B 1 303 ? 1.754 14.736 39.993 1.00 17.27 303 ALA B O 1
ATOM 4625 N N . TRP B 1 304 ? 3.123 15.807 41.415 1.00 16.39 304 TRP B N 1
ATOM 4626 C CA . TRP B 1 304 ? 2.194 16.888 41.721 1.00 15.49 304 TRP B CA 1
ATOM 4627 C C . TRP B 1 304 ? 2.435 18.114 40.850 1.00 18.62 304 TRP B C 1
ATOM 4628 O O . TRP B 1 304 ? 3.576 18.412 40.498 1.00 21.43 304 TRP B O 1
ATOM 4639 N N . SER B 1 305 ? 1.359 18.825 40.528 1.00 22.23 305 SER B N 1
ATOM 4640 C CA . SER B 1 305 ? 1.463 20.118 39.863 1.00 27.59 305 SER B CA 1
ATOM 4641 C C . SER B 1 305 ? 1.207 21.215 40.876 1.00 24.94 305 SER B C 1
ATOM 4642 O O . SER B 1 305 ? 0.059 21.543 41.149 1.00 29.79 305 SER B O 1
ATOM 4645 N N . HIS B 1 306 ? 2.273 21.775 41.432 1.00 26.75 306 HIS B N 1
ATOM 4646 C CA . HIS B 1 306 ? 2.130 22.783 42.478 1.00 30.99 306 HIS B CA 1
ATOM 4647 C C . HIS B 1 306 ? 1.769 24.138 41.883 1.00 35.20 306 HIS B C 1
ATOM 4648 O O . HIS B 1 306 ? 2.254 24.497 40.810 1.00 34.58 306 HIS B O 1
ATOM 4655 N N . PRO B 1 307 ? 0.909 24.898 42.577 1.00 28.42 307 PRO B N 1
ATOM 4656 C CA . PRO B 1 307 ? 0.453 26.169 41.997 1.00 35.89 307 PRO B CA 1
ATOM 4657 C C . PRO B 1 307 ? 1.577 27.203 41.861 1.00 37.21 307 PRO B C 1
ATOM 4658 O O . PRO B 1 307 ? 2.324 27.429 42.813 1.00 37.80 307 PRO B O 1
ATOM 4662 N N . GLN B 1 308 ? 1.698 27.807 40.682 1.00 39.25 308 GLN B N 1
ATOM 4663 C CA . GLN B 1 308 ? 2.662 28.885 40.455 1.00 42.15 308 GLN B CA 1
ATOM 4664 C C . GLN B 1 308 ? 2.202 29.790 39.309 1.00 38.26 308 GLN B C 1
ATOM 4665 O O . GLN B 1 308 ? 1.690 29.309 38.297 1.00 41.13 308 GLN B O 1
ATOM 4671 N N . PHE B 1 309 ? 2.373 31.100 39.476 1.00 39.63 309 PHE B N 1
ATOM 4672 C CA . PHE B 1 309 ? 1.961 32.061 38.453 1.00 42.09 309 PHE B CA 1
ATOM 4673 C C . PHE B 1 309 ? 3.079 33.014 38.052 1.00 43.75 309 PHE B C 1
ATOM 4674 O O . PHE B 1 309 ? 4.191 32.954 38.586 1.00 42.83 309 PHE B O 1
ATOM 4682 N N . GLU B 1 310 ? 2.766 33.897 37.108 1.00 48.40 310 GLU B N 1
ATOM 4683 C CA . GLU B 1 310 ? 3.720 34.879 36.606 1.00 51.13 310 GLU B CA 1
ATOM 4684 C C . GLU B 1 310 ? 3.016 36.174 36.212 1.00 45.46 310 GLU B C 1
ATOM 4685 O O . GLU B 1 310 ? 3.629 37.243 36.179 1.00 50.36 310 GLU B O 1
ATOM 4691 N N . MET C 1 1 ? 46.164 -11.127 74.998 1.00 41.99 1 MET C N 1
ATOM 4692 C CA . MET C 1 1 ? 46.073 -11.034 73.546 1.00 39.73 1 MET C CA 1
ATOM 4693 C C . MET C 1 1 ? 45.678 -9.627 73.108 1.00 37.04 1 MET C C 1
ATOM 4694 O O . MET C 1 1 ? 45.295 -8.796 73.932 1.00 34.81 1 MET C O 1
ATOM 4699 N N . ASP C 1 2 ? 45.775 -9.363 71.808 1.00 32.68 2 ASP C N 1
ATOM 4700 C CA . ASP C 1 2 ? 45.425 -8.053 71.275 1.00 33.32 2 ASP C CA 1
ATOM 4701 C C . ASP C 1 2 ? 43.912 -8.011 71.009 1.00 32.66 2 ASP C C 1
ATOM 4702 O O . ASP C 1 2 ? 43.261 -9.058 71.008 1.00 29.37 2 ASP C O 1
ATOM 4707 N N . PRO C 1 3 ? 43.345 -6.804 70.830 1.00 28.12 3 PRO C N 1
ATOM 4708 C CA . PRO C 1 3 ? 41.888 -6.668 70.676 1.00 29.55 3 PRO C CA 1
ATOM 4709 C C . PRO C 1 3 ? 41.273 -7.502 69.548 1.00 30.62 3 PRO C C 1
ATOM 4710 O O . PRO C 1 3 ? 40.157 -8.008 69.691 1.00 27.12 3 PRO C O 1
ATOM 4714 N N . GLU C 1 4 ? 41.988 -7.656 68.441 1.00 31.39 4 GLU C N 1
ATOM 4715 C CA . GLU C 1 4 ? 41.460 -8.440 67.334 1.00 27.50 4 GLU C CA 1
ATOM 4716 C C . GLU C 1 4 ? 41.399 -9.923 67.687 1.00 27.92 4 GLU C C 1
ATOM 4717 O O . GLU C 1 4 ? 40.547 -10.654 67.187 1.00 27.35 4 GLU C O 1
ATOM 4723 N N . GLN C 1 5 ? 42.296 -10.366 68.562 1.00 27.52 5 GLN C N 1
ATOM 4724 C CA . GLN C 1 5 ? 42.294 -11.764 68.971 1.00 27.25 5 GLN C CA 1
ATOM 4725 C C . GLN C 1 5 ? 41.145 -12.089 69.931 1.00 26.05 5 GLN C C 1
ATOM 4726 O O . GLN C 1 5 ? 40.531 -13.155 69.828 1.00 25.64 5 GLN C O 1
ATOM 4732 N N . ILE C 1 6 ? 40.847 -11.186 70.861 1.00 27.51 6 ILE C N 1
ATOM 4733 C CA . ILE C 1 6 ? 39.706 -11.420 71.744 1.00 22.73 6 ILE C CA 1
ATOM 4734 C C . ILE C 1 6 ? 38.423 -11.296 70.911 1.00 23.59 6 ILE C C 1
ATOM 4735 O O . ILE C 1 6 ? 37.477 -12.052 71.115 1.00 22.66 6 ILE C O 1
ATOM 4740 N N . LYS C 1 7 ? 38.415 -10.376 69.952 1.00 23.43 7 LYS C N 1
ATOM 4741 C CA . LYS C 1 7 ? 37.267 -10.218 69.061 1.00 23.51 7 LYS C CA 1
ATOM 4742 C C . LYS C 1 7 ? 36.954 -11.532 68.345 1.00 26.12 7 LYS C C 1
ATOM 4743 O O . LYS C 1 7 ? 35.800 -11.967 68.298 1.00 25.01 7 LYS C O 1
ATOM 4749 N N . THR C 1 8 ? 37.987 -12.171 67.802 1.00 26.83 8 THR C N 1
ATOM 4750 C CA . THR C 1 8 ? 37.816 -13.459 67.147 1.00 26.25 8 THR C CA 1
ATOM 4751 C C . THR C 1 8 ? 37.290 -14.513 68.121 1.00 26.10 8 THR C C 1
ATOM 4752 O O . THR C 1 8 ? 36.436 -15.329 67.771 1.00 29.46 8 THR C O 1
ATOM 4756 N N . ALA C 1 9 ? 37.790 -14.488 69.352 1.00 24.22 9 ALA C N 1
ATOM 4757 C CA . ALA C 1 9 ? 37.359 -15.456 70.346 1.00 24.82 9 ALA C CA 1
ATOM 4758 C C . ALA C 1 9 ? 35.874 -15.293 70.693 1.00 23.61 9 ALA C C 1
ATOM 4759 O O . ALA C 1 9 ? 35.169 -16.279 70.894 1.00 24.70 9 ALA C O 1
ATOM 4761 N N . LEU C 1 10 ? 35.408 -14.048 70.753 1.00 26.91 10 LEU C N 1
ATOM 4762 C CA . LEU C 1 10 ? 34.004 -13.766 71.065 1.00 26.27 10 LEU C CA 1
ATOM 4763 C C . LEU C 1 10 ? 33.055 -14.365 70.032 1.00 27.16 10 LEU C C 1
ATOM 4764 O O . LEU C 1 10 ? 31.889 -14.617 70.321 1.00 27.67 10 LEU C O 1
ATOM 4769 N N . GLY C 1 11 ? 33.553 -14.581 68.822 1.00 27.91 11 GLY C N 1
ATOM 4770 C CA . GLY C 1 11 ? 32.727 -15.136 67.765 1.00 28.83 11 GLY C CA 1
ATOM 4771 C C . GLY C 1 11 ? 32.943 -16.621 67.532 1.00 32.16 11 GLY C C 1
ATOM 4772 O O . GLY C 1 11 ? 32.533 -17.155 66.499 1.00 30.84 11 GLY C O 1
ATOM 4773 N N . SER C 1 12 ? 33.568 -17.297 68.494 1.00 28.07 12 SER C N 1
ATOM 4774 C CA A SER C 1 12 ? 33.909 -18.705 68.311 0.69 27.25 12 SER C CA 1
ATOM 4775 C CA B SER C 1 12 ? 33.939 -18.700 68.343 0.31 27.33 12 SER C CA 1
ATOM 4776 C C . SER C 1 12 ? 33.098 -19.651 69.194 1.00 30.83 12 SER C C 1
ATOM 4777 O O . SER C 1 12 ? 33.395 -20.846 69.267 1.00 33.24 12 SER C O 1
ATOM 4782 N N . GLY C 1 13 ? 32.064 -19.136 69.856 1.00 24.28 13 GLY C N 1
ATOM 4783 C CA . GLY C 1 13 ? 31.205 -20.006 70.636 1.00 22.07 13 GLY C CA 1
ATOM 4784 C C . GLY C 1 13 ? 30.466 -19.347 71.789 1.00 22.21 13 GLY C C 1
ATOM 4785 O O . GLY C 1 13 ? 30.251 -18.139 71.789 1.00 25.68 13 GLY C O 1
ATOM 4786 N N . LEU C 1 14 ? 30.096 -20.159 72.773 1.00 22.86 14 LEU C N 1
ATOM 4787 C CA . LEU C 1 14 ? 29.258 -19.736 73.893 1.00 25.92 14 LEU C CA 1
ATOM 4788 C C . LEU C 1 14 ? 30.067 -19.003 74.966 1.00 25.10 14 LEU C C 1
ATOM 4789 O O . LEU C 1 14 ? 31.231 -19.320 75.197 1.00 25.20 14 LEU C O 1
ATOM 4794 N N . LEU C 1 15 ? 29.462 -18.019 75.625 1.00 22.72 15 LEU C N 1
ATOM 4795 C CA . LEU C 1 15 ? 30.199 -17.213 76.596 1.00 22.75 15 LEU C CA 1
ATOM 4796 C C . LEU C 1 15 ? 29.903 -17.638 78.032 1.00 22.42 15 LEU C C 1
ATOM 4797 O O . LEU C 1 15 ? 28.745 -17.811 78.411 1.00 24.47 15 LEU C O 1
ATOM 4802 N N . SER C 1 16 ? 30.972 -17.803 78.808 1.00 23.83 16 SER C N 1
ATOM 4803 C CA . SER C 1 16 ? 30.909 -18.249 80.199 1.00 24.77 16 SER C CA 1
ATOM 4804 C C . SER C 1 16 ? 31.155 -17.109 81.190 1.00 19.41 16 SER C C 1
ATOM 4805 O O . SER C 1 16 ? 32.136 -16.371 81.065 1.00 22.62 16 SER C O 1
ATOM 4808 N N . PHE C 1 17 ? 30.258 -16.991 82.169 1.00 22.53 17 PHE C N 1
ATOM 4809 C CA . PHE C 1 17 ? 30.320 -15.977 83.228 1.00 21.86 17 PHE C CA 1
ATOM 4810 C C . PHE C 1 17 ? 30.269 -16.643 84.608 1.00 22.94 17 PHE C C 1
ATOM 4811 O O . PHE C 1 17 ? 29.201 -16.740 85.212 1.00 23.34 17 PHE C O 1
ATOM 4819 N N . PRO C 1 18 ? 31.419 -17.113 85.109 1.00 23.96 18 PRO C N 1
ATOM 4820 C CA . PRO C 1 18 ? 31.437 -17.834 86.390 1.00 23.02 18 PRO C CA 1
ATOM 4821 C C . PRO C 1 18 ? 30.985 -17.000 87.596 1.00 20.68 18 PRO C C 1
ATOM 4822 O O . PRO C 1 18 ? 31.378 -15.841 87.735 1.00 22.27 18 PRO C O 1
ATOM 4826 N N . VAL C 1 19 ? 30.182 -17.606 88.464 1.00 20.78 19 VAL C N 1
ATOM 4827 C CA . VAL C 1 19 ? 29.879 -17.006 89.760 1.00 21.41 19 VAL C CA 1
ATOM 4828 C C . VAL C 1 19 ? 31.172 -16.867 90.553 1.00 25.00 19 VAL C C 1
ATOM 4829 O O . VAL C 1 19 ? 32.118 -17.629 90.351 1.00 22.54 19 VAL C O 1
ATOM 4833 N N . THR C 1 20 ? 31.225 -15.868 91.426 1.00 19.81 20 THR C N 1
ATOM 4834 C CA . THR C 1 20 ? 32.398 -15.660 92.270 1.00 23.71 20 THR C CA 1
ATOM 4835 C C . THR C 1 20 ? 32.180 -16.342 93.607 1.00 22.72 20 THR C C 1
ATOM 4836 O O . THR C 1 20 ? 31.173 -16.116 94.275 1.00 23.26 20 THR C O 1
ATOM 4840 N N . HIS C 1 21 ? 33.121 -17.200 93.986 1.00 24.42 21 HIS C N 1
ATOM 4841 C CA . HIS C 1 21 ? 32.986 -17.986 95.207 1.00 24.27 21 HIS C CA 1
ATOM 4842 C C . HIS C 1 21 ? 33.448 -17.206 96.439 1.00 21.31 21 HIS C C 1
ATOM 4843 O O . HIS C 1 21 ? 34.506 -16.581 96.418 1.00 24.65 21 HIS C O 1
ATOM 4850 N N . PHE C 1 22 ? 32.649 -17.252 97.502 1.00 22.62 22 PHE C N 1
ATOM 4851 C CA . PHE C 1 22 ? 32.991 -16.592 98.765 1.00 26.00 22 PHE C CA 1
ATOM 4852 C C . PHE C 1 22 ? 33.059 -17.607 99.907 1.00 29.56 22 PHE C C 1
ATOM 4853 O O . PHE C 1 22 ? 32.248 -18.534 99.963 1.00 27.39 22 PHE C O 1
ATOM 4861 N N . ASP C 1 23 ? 34.017 -17.431 100.815 1.00 31.82 23 ASP C N 1
ATOM 4862 C CA . ASP C 1 23 ? 34.164 -18.369 101.931 1.00 39.44 23 ASP C CA 1
ATOM 4863 C C . ASP C 1 23 ? 33.358 -17.926 103.147 1.00 41.11 23 ASP C C 1
ATOM 4864 O O . ASP C 1 23 ? 32.639 -16.931 103.094 1.00 35.61 23 ASP C O 1
ATOM 4869 N N . ALA C 1 24 ? 33.504 -18.665 104.244 1.00 42.52 24 ALA C N 1
ATOM 4870 C CA . ALA C 1 24 ? 32.731 -18.422 105.460 1.00 49.92 24 ALA C CA 1
ATOM 4871 C C . ALA C 1 24 ? 32.971 -17.029 106.044 1.00 48.16 24 ALA C C 1
ATOM 4872 O O . ALA C 1 24 ? 32.082 -16.449 106.669 1.00 49.99 24 ALA C O 1
ATOM 4874 N N . GLU C 1 25 ? 34.171 -16.497 105.838 1.00 46.46 25 GLU C N 1
ATOM 4875 C CA . GLU C 1 25 ? 34.508 -15.171 106.346 1.00 45.80 25 GLU C CA 1
ATOM 4876 C C . GLU C 1 25 ? 34.095 -14.091 105.350 1.00 44.53 25 GLU C C 1
ATOM 4877 O O . GLU C 1 25 ? 34.345 -12.907 105.569 1.00 43.20 25 GLU C O 1
ATOM 4883 N N . GLY C 1 26 ? 33.467 -14.511 104.255 1.00 44.18 26 GLY C N 1
ATOM 4884 C CA . GLY C 1 26 ? 32.988 -13.591 103.237 1.00 45.22 26 GLY C CA 1
ATOM 4885 C C . GLY C 1 26 ? 34.023 -13.261 102.178 1.00 34.78 26 GLY C C 1
ATOM 4886 O O . GLY C 1 26 ? 33.759 -12.490 101.254 1.00 40.35 26 GLY C O 1
ATOM 4887 N N . ARG C 1 27 ? 35.200 -13.862 102.309 1.00 34.55 27 ARG C N 1
ATOM 4888 C CA . ARG C 1 27 ? 36.340 -13.575 101.449 1.00 37.21 27 ARG C CA 1
ATOM 4889 C C . ARG C 1 27 ? 36.260 -14.382 100.151 1.00 33.62 27 ARG C C 1
ATOM 4890 O O . ARG C 1 27 ? 35.615 -15.429 100.105 1.00 29.97 27 ARG C O 1
ATOM 4898 N N . PHE C 1 28 ? 36.895 -13.878 99.098 1.00 29.92 28 PHE C N 1
ATOM 4899 C CA . PHE C 1 28 ? 37.034 -14.627 97.855 1.00 30.68 28 PHE C CA 1
ATOM 4900 C C . PHE C 1 28 ? 37.676 -15.989 98.116 1.00 33.06 28 PHE C C 1
ATOM 4901 O O . PHE C 1 28 ? 38.776 -16.075 98.674 1.00 33.60 28 PHE C O 1
ATOM 4909 N N . ALA C 1 29 ? 36.976 -17.048 97.725 1.00 28.93 29 ALA C N 1
ATOM 4910 C CA . ALA C 1 29 ? 37.459 -18.412 97.934 1.00 28.27 29 ALA C CA 1
ATOM 4911 C C . ALA C 1 29 ? 38.145 -18.920 96.669 1.00 29.13 29 ALA C C 1
ATOM 4912 O O . ALA C 1 29 ? 37.502 -19.512 95.803 1.00 29.18 29 ALA C O 1
ATOM 4914 N N . ALA C 1 30 ? 39.452 -18.687 96.570 1.00 31.14 30 ALA C N 1
ATOM 4915 C CA . ALA C 1 30 ? 40.190 -18.929 95.330 1.00 27.36 30 ALA C CA 1
ATOM 4916 C C . ALA C 1 30 ? 40.318 -20.408 94.966 1.00 33.34 30 ALA C C 1
ATOM 4917 O O . ALA C 1 30 ? 40.267 -20.760 93.786 1.00 28.30 30 ALA C O 1
ATOM 4919 N N . ASP C 1 31 ? 40.503 -21.269 95.966 1.00 31.68 31 ASP C N 1
ATOM 4920 C CA . ASP C 1 31 ? 40.604 -22.705 95.705 1.00 29.87 31 ASP C CA 1
ATOM 4921 C C . ASP C 1 31 ? 39.315 -23.244 95.093 1.00 28.33 31 ASP C C 1
ATOM 4922 O O . ASP C 1 31 ? 39.348 -23.954 94.092 1.00 29.44 31 ASP C O 1
ATOM 4927 N N . SER C 1 32 ? 38.184 -22.902 95.703 1.00 28.68 32 SER C N 1
ATOM 4928 C CA . SER C 1 32 ? 36.882 -23.366 95.226 1.00 25.53 32 SER C CA 1
ATOM 4929 C C . SER C 1 32 ? 36.583 -22.787 93.847 1.00 25.79 32 SER C C 1
ATOM 4930 O O . SER C 1 32 ? 36.071 -23.484 92.976 1.00 25.62 32 SER C O 1
ATOM 4933 N N . TYR C 1 33 ? 36.920 -21.514 93.659 1.00 24.15 33 TYR C N 1
ATOM 4934 C CA . TYR C 1 33 ? 36.722 -20.842 92.371 1.00 23.75 33 TYR C CA 1
ATOM 4935 C C . TYR C 1 33 ? 37.497 -21.558 91.271 1.00 24.65 33 TYR C C 1
ATOM 4936 O O . TYR C 1 33 ? 36.937 -21.909 90.230 1.00 24.52 33 TYR C O 1
ATOM 4945 N N . ARG C 1 34 ? 38.786 -21.784 91.517 1.00 25.87 34 ARG C N 1
ATOM 4946 C CA . ARG C 1 34 ? 39.648 -22.453 90.547 1.00 25.21 34 ARG C CA 1
ATOM 4947 C C . ARG C 1 34 ? 39.153 -23.867 90.241 1.00 24.23 34 ARG C C 1
ATOM 4948 O O . ARG C 1 34 ? 39.230 -24.322 89.102 1.00 27.19 34 ARG C O 1
ATOM 4956 N N . GLU C 1 35 ? 38.640 -24.555 91.255 1.00 25.13 35 GLU C N 1
ATOM 4957 C CA . GLU C 1 35 ? 38.093 -25.891 91.065 1.00 25.35 35 GLU C CA 1
ATOM 4958 C C . GLU C 1 35 ? 36.880 -25.860 90.140 1.00 27.16 35 GLU C C 1
ATOM 4959 O O . GLU C 1 35 ? 36.756 -26.680 89.234 1.00 28.93 35 GLU C O 1
ATOM 4965 N N . HIS C 1 36 ? 35.986 -24.907 90.379 1.00 24.73 36 HIS C N 1
ATOM 4966 C CA . HIS C 1 36 ? 34.796 -24.744 89.554 1.00 27.57 36 HIS C CA 1
ATOM 4967 C C . HIS C 1 36 ? 35.171 -24.365 88.120 1.00 24.38 36 HIS C C 1
ATOM 4968 O O . HIS C 1 36 ? 34.633 -24.922 87.168 1.00 27.85 36 HIS C O 1
ATOM 4975 N N . VAL C 1 37 ? 36.107 -23.433 87.971 1.00 23.83 37 VAL C N 1
ATOM 4976 C CA . VAL C 1 37 ? 36.535 -22.997 86.644 1.00 25.57 37 VAL C CA 1
ATOM 4977 C C . VAL C 1 37 ? 37.207 -24.134 85.871 1.00 29.80 37 VAL C C 1
ATOM 4978 O O . VAL C 1 37 ? 36.975 -24.290 84.672 1.00 29.86 37 VAL C O 1
ATOM 4982 N N . GLU C 1 38 ? 38.017 -24.938 86.555 1.00 29.99 38 GLU C N 1
ATOM 4983 C CA . GLU C 1 38 ? 38.651 -26.092 85.915 1.00 29.61 38 GLU C CA 1
ATOM 4984 C C . GLU C 1 38 ? 37.628 -27.083 85.366 1.00 28.22 38 GLU C C 1
ATOM 4985 O O . GLU C 1 38 ? 37.806 -27.639 84.278 1.00 30.53 38 GLU C O 1
ATOM 4991 N N . TRP C 1 39 ? 36.562 -27.306 86.124 1.00 30.90 39 TRP C N 1
ATOM 4992 C CA . TRP C 1 39 ? 35.479 -28.168 85.675 1.00 27.62 39 TRP C CA 1
ATOM 4993 C C . TRP C 1 39 ? 34.796 -27.574 84.448 1.00 28.02 39 TRP C C 1
ATOM 4994 O O . TRP C 1 39 ? 34.578 -28.267 83.453 1.00 30.61 39 TRP C O 1
ATOM 5005 N N . LEU C 1 40 ? 34.476 -26.284 84.518 1.00 27.08 40 LEU C N 1
ATOM 5006 C CA . LEU C 1 40 ? 33.823 -25.603 83.402 1.00 27.14 40 LEU C CA 1
ATOM 5007 C C . LEU C 1 40 ? 34.674 -25.623 82.131 1.00 27.73 40 LEU C C 1
ATOM 5008 O O . LEU C 1 40 ? 34.138 -25.630 81.022 1.00 28.86 40 LEU C O 1
ATOM 5013 N N . ALA C 1 41 ? 35.996 -25.646 82.296 1.00 29.33 41 ALA C N 1
ATOM 5014 C CA . ALA C 1 41 ? 36.918 -25.599 81.165 1.00 28.55 41 ALA C CA 1
ATOM 5015 C C . ALA C 1 41 ? 36.754 -26.818 80.266 1.00 27.75 41 ALA C C 1
ATOM 5016 O O . ALA C 1 41 ? 37.050 -26.768 79.068 1.00 32.66 41 ALA C O 1
ATOM 5018 N N . GLY C 1 42 ? 36.268 -27.911 80.845 1.00 26.96 42 GLY C N 1
ATOM 5019 C CA . GLY C 1 42 ? 36.046 -29.131 80.097 1.00 28.89 42 GLY C CA 1
ATOM 5020 C C . GLY C 1 42 ? 34.925 -28.990 79.087 1.00 31.09 42 GLY C C 1
ATOM 5021 O O . GLY C 1 42 ? 34.803 -29.803 78.172 1.00 30.93 42 GLY C O 1
ATOM 5022 N N . TYR C 1 43 ? 34.104 -27.955 79.253 1.00 28.67 43 TYR C N 1
ATOM 5023 C CA . TYR C 1 43 ? 32.933 -27.761 78.399 1.00 27.28 43 TYR C CA 1
ATOM 5024 C C . TYR C 1 43 ? 33.193 -26.703 77.322 1.00 28.21 43 TYR C C 1
ATOM 5025 O O . TYR C 1 43 ? 32.287 -26.307 76.581 1.00 29.92 43 TYR C O 1
ATOM 5034 N N . LYS C 1 44 ? 34.445 -26.259 77.262 1.00 24.25 44 LYS C N 1
ATOM 5035 C CA . LYS C 1 44 ? 35.043 -25.583 76.107 1.00 29.30 44 LYS C CA 1
ATOM 5036 C C . LYS C 1 44 ? 34.428 -24.255 75.655 1.00 24.69 44 LYS C C 1
ATOM 5037 O O . LYS C 1 44 ? 34.403 -23.967 74.459 1.00 28.46 44 LYS C O 1
ATOM 5043 N N . ALA C 1 45 ? 33.966 -23.433 76.589 1.00 25.94 45 ALA C N 1
ATOM 5044 C CA . ALA C 1 45 ? 33.607 -22.060 76.238 1.00 25.34 45 ALA C CA 1
ATOM 5045 C C . ALA C 1 45 ? 34.878 -21.313 75.835 1.00 25.32 45 ALA C C 1
ATOM 5046 O O . ALA C 1 45 ? 35.895 -21.395 76.527 1.00 29.03 45 ALA C O 1
ATOM 5048 N N . PRO C 1 46 ? 34.840 -20.591 74.707 1.00 22.42 46 PRO C N 1
ATOM 5049 C CA . PRO C 1 46 ? 36.054 -19.910 74.246 1.00 21.04 46 PRO C CA 1
ATOM 5050 C C . PRO C 1 46 ? 36.415 -18.649 75.021 1.00 26.78 46 PRO C C 1
ATOM 5051 O O . PRO C 1 46 ? 37.563 -18.204 74.952 1.00 26.14 46 PRO C O 1
ATOM 5055 N N . VAL C 1 47 ? 35.445 -18.062 75.712 1.00 24.72 47 VAL C N 1
ATOM 5056 C CA . VAL C 1 47 ? 35.692 -16.861 76.498 1.00 24.85 47 VAL C CA 1
ATOM 5057 C C . VAL C 1 47 ? 35.087 -17.007 77.882 1.00 21.11 47 VAL C C 1
ATOM 5058 O O . VAL C 1 47 ? 33.936 -17.423 78.034 1.00 24.02 47 VAL C O 1
ATOM 5062 N N . LEU C 1 48 ? 35.885 -16.673 78.889 1.00 24.77 48 LEU C N 1
ATOM 5063 C CA . LEU C 1 48 ? 35.439 -16.679 80.273 1.00 25.05 48 LEU C CA 1
ATOM 5064 C C . LEU C 1 48 ? 35.395 -15.246 80.775 1.00 22.53 48 LEU C C 1
ATOM 5065 O O . LEU C 1 48 ? 36.403 -14.536 80.719 1.00 24.78 48 LEU C O 1
ATOM 5070 N N . PHE C 1 49 ? 34.237 -14.820 81.268 1.00 21.44 49 PHE C N 1
ATOM 5071 C CA . PHE C 1 49 ? 34.110 -13.489 81.848 1.00 20.37 49 PHE C CA 1
ATOM 5072 C C . PHE C 1 49 ? 34.167 -13.577 83.369 1.00 22.22 49 PHE C C 1
ATOM 5073 O O . PHE C 1 49 ? 33.190 -13.960 84.011 1.00 23.85 49 PHE C O 1
ATOM 5081 N N . ALA C 1 50 ? 35.323 -13.231 83.927 1.00 21.42 50 ALA C N 1
ATOM 5082 C CA . ALA C 1 50 ? 35.528 -13.252 85.366 1.00 24.60 50 ALA C CA 1
ATOM 5083 C C . ALA C 1 50 ? 35.025 -11.953 85.978 1.00 21.47 50 ALA C C 1
ATOM 5084 O O . ALA C 1 50 ? 35.273 -10.874 85.433 1.00 22.68 50 ALA C O 1
ATOM 5086 N N . ALA C 1 51 ? 34.317 -12.069 87.099 1.00 21.54 51 ALA C N 1
ATOM 5087 C CA . ALA C 1 51 ? 33.799 -10.908 87.816 1.00 23.78 51 ALA C CA 1
ATOM 5088 C C . ALA C 1 51 ? 32.889 -10.064 86.921 1.00 23.61 51 ALA C C 1
ATOM 5089 O O . ALA C 1 51 ? 32.998 -8.842 86.887 1.00 24.86 51 ALA C O 1
ATOM 5091 N N . GLY C 1 52 ? 32.012 -10.735 86.186 1.00 22.45 52 GLY C N 1
ATOM 5092 C CA . GLY C 1 52 ? 30.938 -10.060 85.471 1.00 22.44 52 GLY C CA 1
ATOM 5093 C C . GLY C 1 52 ? 29.725 -9.946 86.380 1.00 21.43 52 GLY C C 1
ATOM 5094 O O . GLY C 1 52 ? 29.830 -10.155 87.589 1.00 22.31 52 GLY C O 1
ATOM 5095 N N . GLY C 1 53 ? 28.566 -9.622 85.807 1.00 21.68 53 GLY C N 1
ATOM 5096 C CA . GLY C 1 53 ? 27.329 -9.542 86.569 1.00 23.06 53 GLY C CA 1
ATOM 5097 C C . GLY C 1 53 ? 26.991 -10.815 87.329 1.00 22.25 53 GLY C C 1
ATOM 5098 O O . GLY C 1 53 ? 26.712 -10.788 88.531 1.00 21.66 53 GLY C O 1
ATOM 5099 N N . THR C 1 54 ? 27.037 -11.950 86.639 1.00 21.04 54 THR C N 1
ATOM 5100 C CA . THR C 1 54 ? 26.756 -13.229 87.279 1.00 21.03 54 THR C CA 1
ATOM 5101 C C . THR C 1 54 ? 27.815 -13.529 88.349 1.00 22.24 54 THR C C 1
ATOM 5102 O O . THR C 1 54 ? 27.540 -14.232 89.319 1.00 22.09 54 THR C O 1
ATOM 5106 N N . GLY C 1 55 ? 29.003 -12.958 88.171 1.00 22.28 55 GLY C N 1
ATOM 5107 C CA . GLY C 1 55 ? 30.080 -13.087 89.147 1.00 21.27 55 GLY C CA 1
ATOM 5108 C C . GLY C 1 55 ? 30.073 -11.998 90.202 1.00 24.04 55 GLY C C 1
ATOM 5109 O O . GLY C 1 55 ? 31.090 -11.741 90.860 1.00 23.05 55 GLY C O 1
ATOM 5110 N N . GLU C 1 56 ? 28.921 -11.351 90.341 1.00 23.20 56 GLU C N 1
ATOM 5111 C CA . GLU C 1 56 ? 28.677 -10.331 91.363 1.00 21.40 56 GLU C CA 1
ATOM 5112 C C . GLU C 1 56 ? 29.658 -9.163 91.348 1.00 19.91 56 GLU C C 1
ATOM 5113 O O . GLU C 1 56 ? 30.059 -8.682 92.411 1.00 20.95 56 GLU C O 1
ATOM 5119 N N . PHE C 1 57 ? 30.002 -8.680 90.152 1.00 21.69 57 PHE C N 1
ATOM 5120 C CA . PHE C 1 57 ? 30.896 -7.531 89.997 1.00 19.78 57 PHE C CA 1
ATOM 5121 C C . PHE C 1 57 ? 30.505 -6.372 90.918 1.00 21.14 57 PHE C C 1
ATOM 5122 O O . PHE C 1 57 ? 31.357 -5.729 91.547 1.00 21.60 57 PHE C O 1
ATOM 5130 N N . PHE C 1 58 ? 29.199 -6.129 90.983 1.00 21.01 58 PHE C N 1
ATOM 5131 C CA . PHE C 1 58 ? 28.617 -5.008 91.718 1.00 19.11 58 PHE C CA 1
ATOM 5132 C C . PHE C 1 58 ? 28.766 -5.114 93.236 1.00 22.45 58 PHE C C 1
ATOM 5133 O O . PHE C 1 58 ? 28.371 -4.202 93.959 1.00 24.61 58 PHE C O 1
ATOM 5141 N N . SER C 1 59 ? 29.332 -6.221 93.716 1.00 20.58 59 SER C N 1
ATOM 5142 C CA . SER C 1 59 ? 29.518 -6.413 95.149 1.00 20.67 59 SER C CA 1
ATOM 5143 C C . SER C 1 59 ? 30.987 -6.613 95.514 1.00 20.13 59 SER C C 1
ATOM 5144 O O . SER C 1 59 ? 31.313 -6.886 96.673 1.00 25.37 59 SER C O 1
ATOM 5147 N N . LEU C 1 60 ? 31.868 -6.464 94.531 1.00 20.49 60 LEU C N 1
ATOM 5148 C CA . LEU C 1 60 ? 33.298 -6.652 94.770 1.00 21.82 60 LEU C CA 1
ATOM 5149 C C . LEU C 1 60 ? 33.996 -5.347 95.119 1.00 24.21 60 LEU C C 1
ATOM 5150 O O . LEU C 1 60 ? 33.694 -4.306 94.541 1.00 27.02 60 LEU C O 1
ATOM 5155 N N . LYS C 1 61 ? 34.936 -5.404 96.064 1.00 23.58 61 LYS C N 1
ATOM 5156 C CA . LYS C 1 61 ? 35.873 -4.307 96.240 1.00 27.76 61 LYS C CA 1
ATOM 5157 C C . LYS C 1 61 ? 36.760 -4.293 95.013 1.00 29.40 61 LYS C C 1
ATOM 5158 O O . LYS C 1 61 ? 37.076 -5.359 94.480 1.00 29.22 61 LYS C O 1
ATOM 5164 N N . PRO C 1 62 ? 37.151 -3.097 94.545 1.00 26.96 62 PRO C N 1
ATOM 5165 C CA . PRO C 1 62 ? 37.997 -3.026 93.349 1.00 26.90 62 PRO C CA 1
ATOM 5166 C C . PRO C 1 62 ? 39.300 -3.830 93.450 1.00 29.61 62 PRO C C 1
ATOM 5167 O O . PRO C 1 62 ? 39.751 -4.371 92.436 1.00 28.10 62 PRO C O 1
ATOM 5171 N N . ASP C 1 63 ? 39.886 -3.932 94.640 1.00 29.21 63 ASP C N 1
ATOM 5172 C CA . ASP C 1 63 ? 41.144 -4.669 94.761 1.00 31.43 63 ASP C CA 1
ATOM 5173 C C . ASP C 1 63 ? 40.932 -6.186 94.669 1.00 32.86 63 ASP C C 1
ATOM 5174 O O . ASP C 1 63 ? 41.887 -6.934 94.468 1.00 31.56 63 ASP C O 1
ATOM 5179 N N . GLU C 1 64 ? 39.685 -6.632 94.798 1.00 30.82 64 GLU C N 1
ATOM 5180 C CA . GLU C 1 64 ? 39.358 -8.052 94.687 1.00 27.34 64 GLU C CA 1
ATOM 5181 C C . GLU C 1 64 ? 39.337 -8.524 93.241 1.00 26.74 64 GLU C C 1
ATOM 5182 O O . GLU C 1 64 ? 39.576 -9.697 92.958 1.00 28.14 64 GLU C O 1
ATOM 5188 N N . ILE C 1 65 ? 39.028 -7.611 92.326 1.00 27.76 65 ILE C N 1
ATOM 5189 C CA . ILE C 1 65 ? 38.832 -7.986 90.930 1.00 21.67 65 ILE C CA 1
ATOM 5190 C C . ILE C 1 65 ? 40.109 -8.560 90.269 1.00 25.34 65 ILE C C 1
ATOM 5191 O O . ILE C 1 65 ? 40.024 -9.595 89.614 1.00 25.32 65 ILE C O 1
ATOM 5196 N N . PRO C 1 66 ? 41.289 -7.917 90.447 1.00 28.53 66 PRO C N 1
ATOM 5197 C CA . PRO C 1 66 ? 42.463 -8.547 89.817 1.00 26.22 66 PRO C CA 1
ATOM 5198 C C . PRO C 1 66 ? 42.809 -9.918 90.408 1.00 25.08 66 PRO C C 1
ATOM 5199 O O . PRO C 1 66 ? 43.335 -10.773 89.693 1.00 29.56 66 PRO C O 1
ATOM 5203 N N . THR C 1 67 ? 42.523 -10.115 91.691 1.00 27.36 67 THR C N 1
ATOM 5204 C CA . THR C 1 67 ? 42.747 -11.401 92.344 1.00 25.49 67 THR C CA 1
ATOM 5205 C C . THR C 1 67 ? 41.889 -12.483 91.693 1.00 25.93 67 THR C C 1
ATOM 5206 O O . THR C 1 67 ? 42.351 -13.596 91.429 1.00 26.58 67 THR C O 1
ATOM 5210 N N . ILE C 1 68 ? 40.640 -12.128 91.404 1.00 25.08 68 ILE C N 1
ATOM 5211 C CA . ILE C 1 68 ? 39.695 -13.056 90.801 1.00 24.66 68 ILE C CA 1
ATOM 5212 C C . ILE C 1 68 ? 40.084 -13.347 89.356 1.00 24.14 68 ILE C C 1
ATOM 5213 O O . ILE C 1 68 ? 40.057 -14.498 88.925 1.00 23.24 68 ILE C O 1
ATOM 5218 N N . VAL C 1 69 ? 40.465 -12.308 88.617 1.00 22.18 69 VAL C N 1
ATOM 5219 C CA . VAL C 1 69 ? 40.887 -12.485 87.230 1.00 26.85 69 VAL C CA 1
ATOM 5220 C C . VAL C 1 69 ? 42.129 -13.371 87.169 1.00 27.19 69 VAL C C 1
ATOM 5221 O O . VAL C 1 69 ? 42.203 -14.277 86.339 1.00 26.99 69 VAL C O 1
ATOM 5225 N N . ALA C 1 70 ? 43.081 -13.124 88.066 1.00 27.93 70 ALA C N 1
ATOM 5226 C CA . ALA C 1 70 ? 44.316 -13.902 88.094 1.00 27.75 70 ALA C CA 1
ATOM 5227 C C . ALA C 1 70 ? 44.019 -15.372 88.382 1.00 29.32 70 ALA C C 1
ATOM 5228 O O . ALA C 1 70 ? 44.609 -16.260 87.766 1.00 30.32 70 ALA C O 1
ATOM 5230 N N . ALA C 1 71 ? 43.099 -15.622 89.312 1.00 26.26 71 ALA C N 1
ATOM 5231 C CA . ALA C 1 71 ? 42.713 -16.984 89.669 1.00 25.55 71 ALA C CA 1
ATOM 5232 C C . ALA C 1 71 ? 42.090 -17.732 88.494 1.00 33.56 71 ALA C C 1
ATOM 5233 O O . ALA C 1 71 ? 42.400 -18.900 88.264 1.00 29.48 71 ALA C O 1
ATOM 5235 N N . ALA C 1 72 ? 41.210 -17.067 87.749 1.00 25.59 72 ALA C N 1
ATOM 5236 C CA . ALA C 1 72 ? 40.599 -17.702 86.588 1.00 27.79 72 ALA C CA 1
ATOM 5237 C C . ALA C 1 72 ? 41.661 -18.017 85.537 1.00 28.80 72 ALA C C 1
ATOM 5238 O O . ALA C 1 72 ? 41.674 -19.100 84.960 1.00 33.26 72 ALA C O 1
ATOM 5240 N N . LYS C 1 73 ? 42.553 -17.061 85.307 1.00 27.85 73 LYS C N 1
ATOM 5241 C CA . LYS C 1 73 ? 43.590 -17.190 84.289 1.00 32.56 73 LYS C CA 1
ATOM 5242 C C . LYS C 1 73 ? 44.528 -18.367 84.576 1.00 33.95 73 LYS C C 1
ATOM 5243 O O . LYS C 1 73 ? 45.064 -18.976 83.650 1.00 37.06 73 LYS C O 1
ATOM 5249 N N . GLU C 1 74 ? 44.709 -18.684 85.855 1.00 33.85 74 GLU C N 1
ATOM 5250 C CA . GLU C 1 74 ? 45.616 -19.754 86.277 1.00 35.52 74 GLU C CA 1
ATOM 5251 C C . GLU C 1 74 ? 45.186 -21.119 85.764 1.00 37.12 74 GLU C C 1
ATOM 5252 O O . GLU C 1 74 ? 46.025 -21.968 85.460 1.00 40.10 74 GLU C O 1
ATOM 5258 N N . VAL C 1 75 ? 43.878 -21.331 85.675 1.00 32.57 75 VAL C N 1
ATOM 5259 C CA . VAL C 1 75 ? 43.342 -22.662 85.419 1.00 32.79 75 VAL C CA 1
ATOM 5260 C C . VAL C 1 75 ? 42.400 -22.751 84.215 1.00 33.53 75 VAL C C 1
ATOM 5261 O O . VAL C 1 75 ? 41.854 -23.816 83.932 1.00 35.63 75 VAL C O 1
ATOM 5265 N N . ALA C 1 76 ? 42.217 -21.646 83.500 1.00 31.65 76 ALA C N 1
ATOM 5266 C CA . ALA C 1 76 ? 41.259 -21.618 82.392 1.00 37.76 76 ALA C CA 1
ATOM 5267 C C . ALA C 1 76 ? 41.806 -22.263 81.119 1.00 33.44 76 ALA C C 1
ATOM 5268 O O . ALA C 1 76 ? 41.059 -22.524 80.175 1.00 32.94 76 ALA C O 1
ATOM 5270 N N . GLY C 1 77 ? 43.110 -22.518 81.090 1.00 33.70 77 GLY C N 1
ATOM 5271 C CA . GLY C 1 77 ? 43.725 -23.120 79.921 1.00 36.46 77 GLY C CA 1
ATOM 5272 C C . GLY C 1 77 ? 43.837 -22.133 78.777 1.00 39.33 77 GLY C C 1
ATOM 5273 O O . GLY C 1 77 ? 44.073 -20.945 78.997 1.00 38.65 77 GLY C O 1
ATOM 5274 N N . GLU C 1 78 ? 43.674 -22.621 77.552 1.00 37.63 78 GLU C N 1
ATOM 5275 C CA . GLU C 1 78 ? 43.697 -21.748 76.387 1.00 42.77 78 GLU C CA 1
ATOM 5276 C C . GLU C 1 78 ? 42.294 -21.191 76.172 1.00 44.05 78 GLU C C 1
ATOM 5277 O O . GLU C 1 78 ? 41.552 -21.615 75.285 1.00 45.30 78 GLU C O 1
ATOM 5283 N N . THR C 1 79 ? 41.945 -20.240 77.028 1.00 35.56 79 THR C N 1
ATOM 5284 C CA . THR C 1 79 ? 40.634 -19.612 77.027 1.00 36.02 79 THR C CA 1
ATOM 5285 C C . THR C 1 79 ? 40.830 -18.122 77.238 1.00 35.76 79 THR C C 1
ATOM 5286 O O . THR C 1 79 ? 41.642 -17.711 78.067 1.00 33.85 79 THR C O 1
ATOM 5290 N N . ALA C 1 80 ? 40.106 -17.310 76.478 1.00 29.41 80 ALA C N 1
ATOM 5291 C CA . ALA C 1 80 ? 40.225 -15.871 76.619 1.00 32.51 80 ALA C CA 1
ATOM 5292 C C . ALA C 1 80 ? 39.601 -15.463 77.946 1.00 26.42 80 ALA C C 1
ATOM 5293 O O . ALA C 1 80 ? 38.553 -15.982 78.325 1.00 27.63 80 ALA C O 1
ATOM 5295 N N . ILE C 1 81 ? 40.264 -14.563 78.666 1.00 2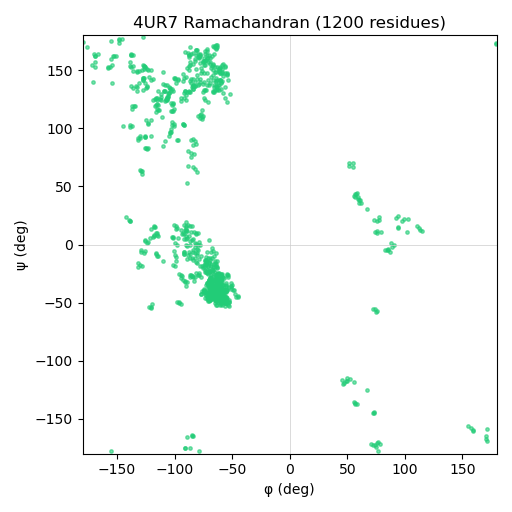6.66 81 ILE C N 1
ATOM 5296 C CA . ILE C 1 81 ? 39.765 -14.113 79.959 1.00 26.55 81 ILE C CA 1
ATOM 5297 C C . ILE C 1 81 ? 39.380 -12.644 79.910 1.00 26.53 81 ILE C C 1
ATOM 5298 O O . ILE C 1 81 ? 40.232 -11.782 79.700 1.00 27.88 81 ILE C O 1
ATOM 5303 N N . VAL C 1 82 ? 38.092 -12.354 80.092 1.00 23.19 82 VAL C N 1
ATOM 5304 C CA . VAL C 1 82 ? 37.645 -10.966 80.129 1.00 24.37 82 VAL C CA 1
ATOM 5305 C C . VAL C 1 82 ? 37.212 -10.602 81.544 1.00 21.44 82 VAL C C 1
ATOM 5306 O O . VAL C 1 82 ? 36.561 -11.390 82.221 1.00 22.84 82 VAL C O 1
ATOM 5310 N N . SER C 1 83 ? 37.589 -9.409 81.985 1.00 20.22 83 SER C N 1
ATOM 5311 C CA . SER C 1 83 ? 37.250 -8.945 83.323 1.00 22.12 83 SER C CA 1
ATOM 5312 C C . SER C 1 83 ? 36.064 -7.994 83.294 1.00 19.30 83 SER C C 1
ATOM 5313 O O . SER C 1 83 ? 35.945 -7.187 82.376 1.00 22.61 83 SER C O 1
ATOM 5316 N N . GLY C 1 84 ? 35.209 -8.079 84.308 1.00 20.19 84 GLY C N 1
ATOM 5317 C CA . GLY C 1 84 ? 34.230 -7.038 84.538 1.00 19.62 84 GLY C CA 1
ATOM 5318 C C . GLY C 1 84 ? 34.931 -5.729 84.866 1.00 23.98 84 GLY C C 1
ATOM 5319 O O . GLY C 1 84 ? 36.056 -5.712 85.381 1.00 24.55 84 GLY C O 1
ATOM 5320 N N . CYS C 1 85 ? 34.263 -4.626 84.558 1.00 20.40 85 CYS C N 1
ATOM 5321 C CA . CYS C 1 85 ? 34.741 -3.284 84.870 1.00 20.54 85 CYS C CA 1
ATOM 5322 C C . CYS C 1 85 ? 33.468 -2.438 84.975 1.00 23.61 85 CYS C C 1
ATOM 5323 O O . CYS C 1 85 ? 32.413 -2.883 84.532 1.00 21.84 85 CYS C O 1
ATOM 5326 N N . GLY C 1 86 ? 33.530 -1.261 85.592 1.00 20.76 86 GLY C N 1
ATOM 5327 C CA . GLY C 1 86 ? 32.319 -0.471 85.767 1.00 20.14 86 GLY C CA 1
ATOM 5328 C C . GLY C 1 86 ? 32.512 0.725 86.674 1.00 23.55 86 GLY C C 1
ATOM 5329 O O . GLY C 1 86 ? 33.650 1.100 86.968 1.00 21.90 86 GLY C O 1
ATOM 5330 N N . TYR C 1 87 ? 31.391 1.294 87.123 1.00 23.15 87 TYR C N 1
ATOM 5331 C CA . TYR C 1 87 ? 31.336 2.522 87.935 1.00 21.17 87 TYR C CA 1
ATOM 5332 C C . TYR C 1 87 ? 31.673 3.760 87.108 1.00 20.67 87 TYR C C 1
ATOM 5333 O O . TYR C 1 87 ? 31.795 3.692 85.883 1.00 22.55 87 TYR C O 1
ATOM 5342 N N . GLY C 1 88 ? 31.805 4.901 87.782 1.00 22.19 88 GLY C N 1
ATOM 5343 C CA . GLY C 1 88 ? 32.203 6.134 87.124 1.00 22.82 88 GLY C CA 1
ATOM 5344 C C . GLY C 1 88 ? 33.607 6.042 86.540 1.00 23.57 88 GLY C C 1
ATOM 5345 O O . GLY C 1 88 ? 34.344 5.095 86.819 1.00 23.62 88 GLY C O 1
ATOM 5346 N N . THR C 1 89 ? 33.980 7.041 85.746 1.00 23.51 89 THR C N 1
ATOM 5347 C CA . THR C 1 89 ? 35.192 6.974 84.939 1.00 21.50 89 THR C CA 1
ATOM 5348 C C . THR C 1 89 ? 36.459 6.776 85.768 1.00 22.78 89 THR C C 1
ATOM 5349 O O . THR C 1 89 ? 37.306 5.949 85.426 1.00 24.44 89 THR C O 1
ATOM 5353 N N . GLU C 1 90 ? 36.588 7.536 86.848 1.00 25.39 90 GLU C N 1
ATOM 5354 C CA . GLU C 1 90 ? 37.801 7.474 87.665 1.00 27.12 90 GLU C CA 1
ATOM 5355 C C . GLU C 1 90 ? 38.046 6.078 88.233 1.00 26.04 90 GLU C C 1
ATOM 5356 O O . GLU C 1 90 ? 39.166 5.567 88.176 1.00 26.50 90 GLU C O 1
ATOM 5362 N N . ILE C 1 91 ? 37.001 5.458 88.769 1.00 22.25 91 ILE C N 1
ATOM 5363 C CA . ILE C 1 91 ? 37.104 4.101 89.285 1.00 23.76 91 ILE C CA 1
ATOM 5364 C C . ILE C 1 91 ? 37.294 3.092 88.157 1.00 23.53 91 ILE C C 1
ATOM 5365 O O . ILE C 1 91 ? 38.116 2.174 88.251 1.00 22.10 91 ILE C O 1
ATOM 5370 N N . ALA C 1 92 ? 36.540 3.271 87.076 1.00 20.59 92 ALA C N 1
ATOM 5371 C CA . ALA C 1 92 ? 36.587 2.336 85.957 1.00 22.63 92 ALA C CA 1
ATOM 5372 C C . ALA C 1 92 ? 37.987 2.213 85.351 1.00 21.03 92 ALA C C 1
ATOM 5373 O O . ALA C 1 92 ? 38.448 1.106 85.063 1.00 23.01 92 ALA C O 1
ATOM 5375 N N . VAL C 1 93 ? 38.649 3.351 85.159 1.00 22.14 93 VAL C N 1
ATOM 5376 C CA . VAL C 1 93 ? 39.996 3.383 84.585 1.00 20.73 93 VAL C CA 1
ATOM 5377 C C . VAL C 1 93 ? 40.987 2.663 85.505 1.00 23.75 93 VAL C C 1
ATOM 5378 O O . VAL C 1 93 ? 41.821 1.885 85.037 1.00 24.12 93 VAL C O 1
ATOM 5382 N N . ASP C 1 94 ? 40.881 2.904 86.808 1.00 24.03 94 ASP C N 1
ATOM 5383 C CA . ASP C 1 94 ? 41.741 2.211 87.767 1.00 25.07 94 ASP C CA 1
ATOM 5384 C C . ASP C 1 94 ? 41.534 0.703 87.698 1.00 25.83 94 ASP C C 1
ATOM 5385 O O . ASP C 1 94 ? 42.499 -0.063 87.660 1.00 27.08 94 ASP C O 1
ATOM 5390 N N . ILE C 1 95 ? 40.274 0.280 87.677 1.00 22.61 95 ILE C N 1
ATOM 5391 C CA . ILE C 1 95 ? 39.962 -1.141 87.586 1.00 21.55 95 ILE C CA 1
ATOM 5392 C C . ILE C 1 95 ? 40.507 -1.736 86.296 1.00 25.98 95 ILE C C 1
ATOM 5393 O O . ILE C 1 95 ? 41.155 -2.785 86.312 1.00 25.44 95 ILE C O 1
ATOM 5398 N N . ALA C 1 96 ? 40.251 -1.054 85.185 1.00 21.38 96 ALA C N 1
ATOM 5399 C CA . ALA C 1 96 ? 40.698 -1.503 83.869 1.00 19.96 96 ALA C CA 1
ATOM 5400 C C . ALA C 1 96 ? 42.214 -1.714 83.821 1.00 23.29 96 ALA C C 1
ATOM 5401 O O . ALA C 1 96 ? 42.691 -2.745 83.356 1.00 24.32 96 ALA C O 1
ATOM 5403 N N . ARG C 1 97 ? 42.961 -0.734 84.307 1.00 23.84 97 ARG C N 1
ATOM 5404 C CA . ARG C 1 97 ? 44.419 -0.835 84.295 1.00 23.81 97 ARG C CA 1
ATOM 5405 C C . ARG C 1 97 ? 44.925 -1.944 85.213 1.00 29.14 97 ARG C C 1
ATOM 5406 O O . ARG C 1 97 ? 45.898 -2.623 84.882 1.00 28.13 97 ARG C O 1
ATOM 5414 N N . SER C 1 98 ? 44.254 -2.146 86.346 1.00 26.22 98 SER C N 1
ATOM 5415 C CA . SER C 1 98 ? 44.665 -3.177 87.295 1.00 27.39 98 SER C CA 1
ATOM 5416 C C . SER C 1 98 ? 44.460 -4.590 86.752 1.00 27.87 98 SER C C 1
ATOM 5417 O O . SER C 1 98 ? 45.226 -5.500 87.071 1.00 27.80 98 SER C O 1
ATOM 5420 N N . VAL C 1 99 ? 43.433 -4.798 85.936 1.00 24.90 99 VAL C N 1
ATOM 5421 C CA . VAL C 1 99 ? 43.197 -6.148 85.445 1.00 24.29 99 VAL C CA 1
ATOM 5422 C C . VAL C 1 99 ? 44.008 -6.409 84.185 1.00 27.20 99 VAL C C 1
ATOM 5423 O O . VAL C 1 99 ? 44.377 -7.549 83.918 1.00 26.10 99 VAL C O 1
ATOM 5427 N N . GLU C 1 100 ? 44.297 -5.356 83.424 1.00 24.22 100 GLU C N 1
ATOM 5428 C CA . GLU C 1 100 ? 45.224 -5.471 82.314 1.00 24.92 100 GLU C CA 1
ATOM 5429 C C . GLU C 1 100 ? 46.580 -5.944 82.840 1.00 27.65 100 GLU C C 1
ATOM 5430 O O . GLU C 1 100 ? 47.256 -6.744 82.197 1.00 30.98 100 GLU C O 1
ATOM 5436 N N . LYS C 1 101 ? 46.947 -5.458 84.023 1.00 28.74 101 LYS C N 1
ATOM 5437 C CA . LYS C 1 101 ? 48.253 -5.750 84.612 1.00 28.01 101 LYS C CA 1
ATOM 5438 C C . LYS C 1 101 ? 48.429 -7.225 84.966 1.00 31.49 101 LYS C C 1
ATOM 5439 O O . LYS C 1 101 ? 49.548 -7.743 84.924 1.00 31.41 101 LYS C O 1
ATOM 5445 N N . VAL C 1 102 ? 47.339 -7.903 85.316 1.00 28.24 102 VAL C N 1
ATOM 5446 C CA . VAL C 1 102 ? 47.412 -9.329 85.629 1.00 28.87 102 VAL C CA 1
ATOM 5447 C C . VAL C 1 102 ? 47.010 -10.203 84.443 1.00 27.66 102 VAL C C 1
ATOM 5448 O O . VAL C 1 102 ? 46.749 -11.396 84.599 1.00 30.01 102 VAL C O 1
ATOM 5452 N N . GLY C 1 103 ? 46.954 -9.604 83.260 1.00 28.85 103 GLY C N 1
ATOM 5453 C CA . GLY C 1 103 ? 46.839 -10.370 82.034 1.00 31.53 103 GLY C CA 1
ATOM 5454 C C . GLY C 1 103 ? 45.434 -10.633 81.529 1.00 30.48 103 GLY C C 1
ATOM 5455 O O . GLY C 1 103 ? 45.215 -11.592 80.787 1.00 29.97 103 GLY C O 1
ATOM 5456 N N . ALA C 1 104 ? 44.476 -9.802 81.926 1.00 29.46 104 ALA C N 1
ATOM 5457 C CA . ALA C 1 104 ? 43.143 -9.889 81.333 1.00 27.48 104 ALA C CA 1
ATOM 5458 C C . ALA C 1 104 ? 43.253 -9.692 79.829 1.00 25.94 104 ALA C C 1
ATOM 5459 O O . ALA C 1 104 ? 44.077 -8.910 79.357 1.00 27.50 104 ALA C O 1
ATOM 5461 N N . ASP C 1 105 ? 42.410 -10.396 79.081 1.00 26.64 105 ASP C N 1
ATOM 5462 C CA . ASP C 1 105 ? 42.415 -10.306 77.627 1.00 28.80 105 ASP C CA 1
ATOM 5463 C C . ASP C 1 105 ? 41.437 -9.247 77.132 1.00 26.35 105 ASP C C 1
ATOM 5464 O O . ASP C 1 105 ? 41.402 -8.918 75.947 1.00 28.78 105 ASP C O 1
ATOM 5469 N N . GLY C 1 106 ? 40.634 -8.720 78.046 1.00 25.64 106 GLY C N 1
ATOM 5470 C CA . GLY C 1 106 ? 39.694 -7.677 77.692 1.00 27.53 106 GLY C CA 1
ATOM 5471 C C . GLY C 1 106 ? 38.908 -7.237 78.904 1.00 24.50 106 GLY C C 1
ATOM 5472 O O . GLY C 1 106 ? 39.037 -7.821 79.978 1.00 24.47 106 GLY C O 1
ATOM 5473 N N . ILE C 1 107 ? 38.091 -6.202 78.738 1.00 21.77 107 ILE C N 1
ATOM 5474 C CA . ILE C 1 107 ? 37.174 -5.814 79.794 1.00 20.10 107 ILE C CA 1
ATOM 5475 C C . ILE C 1 107 ? 35.762 -5.710 79.240 1.00 21.10 107 ILE C C 1
ATOM 5476 O O . ILE C 1 107 ? 35.557 -5.300 78.091 1.00 21.02 107 ILE C O 1
ATOM 5481 N N . LEU C 1 108 ? 34.803 -6.116 80.061 1.00 22.00 108 LEU C N 1
ATOM 5482 C CA . LEU C 1 108 ? 33.390 -5.869 79.793 1.00 20.60 108 LEU C CA 1
ATOM 5483 C C . LEU C 1 108 ? 32.977 -4.683 80.642 1.00 19.23 108 LEU C C 1
ATOM 5484 O O . LEU C 1 108 ? 33.037 -4.761 81.865 1.00 20.98 108 LEU C O 1
ATOM 5489 N N . LEU C 1 109 ? 32.578 -3.584 80.007 1.00 21.25 109 LEU C N 1
ATOM 5490 C CA . LEU C 1 109 ? 32.300 -2.363 80.749 1.00 21.07 109 LEU C CA 1
ATOM 5491 C C . LEU C 1 109 ? 30.836 -2.243 81.150 1.00 21.04 109 LEU C C 1
ATOM 5492 O O . LEU C 1 109 ? 29.968 -1.911 80.338 1.00 21.47 109 LEU C O 1
ATOM 5497 N N . LEU C 1 110 ? 30.578 -2.504 82.424 1.00 20.29 110 LEU C N 1
ATOM 5498 C CA . LEU C 1 110 ? 29.249 -2.388 82.999 1.00 18.92 110 LEU C CA 1
ATOM 5499 C C . LEU C 1 110 ? 28.910 -0.909 83.144 1.00 18.91 110 LEU C C 1
ATOM 5500 O O . LEU C 1 110 ? 29.779 -0.060 82.997 1.00 20.65 110 LEU C O 1
ATOM 5505 N N . PRO C 1 111 ? 27.626 -0.583 83.391 1.00 20.49 111 PRO C N 1
ATOM 5506 C CA . PRO C 1 111 ? 27.244 0.834 83.462 1.00 21.33 111 PRO C CA 1
ATOM 5507 C C . PRO C 1 111 ? 27.973 1.647 84.526 1.00 19.41 111 PRO C C 1
ATOM 5508 O O . PRO C 1 111 ? 28.461 1.116 85.531 1.00 21.10 111 PRO C O 1
ATOM 5512 N N . HIS C 1 112 ? 28.067 2.949 84.291 1.00 19.27 112 HIS C N 1
ATOM 5513 C CA . HIS C 1 112 ? 28.481 3.864 85.346 1.00 18.27 112 HIS C CA 1
ATOM 5514 C C . HIS C 1 112 ? 27.436 3.840 86.478 1.00 20.48 112 HIS C C 1
ATOM 5515 O O . HIS C 1 112 ? 26.357 3.240 86.342 1.00 19.29 112 HIS C O 1
ATOM 5522 N N . TYR C 1 113 ? 27.752 4.492 87.593 1.00 19.87 113 TYR C N 1
ATOM 5523 C CA . TYR C 1 113 ? 26.948 4.379 88.805 1.00 19.69 113 TYR C CA 1
ATOM 5524 C C . TYR C 1 113 ? 25.831 5.420 88.886 1.00 18.97 113 TYR C C 1
ATOM 5525 O O . TYR C 1 113 ? 26.069 6.612 88.675 1.00 20.16 113 TYR C O 1
ATOM 5534 N N . LEU C 1 114 ? 24.618 4.921 89.146 1.00 21.41 114 LEU C N 1
ATOM 5535 C CA . LEU C 1 114 ? 23.453 5.679 89.661 1.00 21.28 114 LEU C CA 1
ATOM 5536 C C . LEU C 1 114 ? 22.730 6.574 88.645 1.00 24.39 114 LEU C C 1
ATOM 5537 O O . LEU C 1 114 ? 21.523 6.421 88.439 1.00 25.76 114 LEU C O 1
ATOM 5542 N N . ILE C 1 115 ? 23.440 7.503 88.017 1.00 22.88 115 ILE C N 1
ATOM 5543 C CA . ILE C 1 115 ? 22.760 8.581 87.301 1.00 22.20 115 ILE C CA 1
ATOM 5544 C C . ILE C 1 115 ? 22.399 8.284 85.855 1.00 24.61 115 ILE C C 1
ATOM 5545 O O . ILE C 1 115 ? 23.033 7.459 85.194 1.00 23.08 115 ILE C O 1
ATOM 5550 N N . ASP C 1 116 ? 21.358 8.967 85.381 1.00 23.75 116 ASP C N 1
ATOM 5551 C CA . ASP C 1 116 ? 21.061 9.034 83.957 1.00 25.98 116 ASP C CA 1
ATOM 5552 C C . ASP C 1 116 ? 21.975 10.075 83.334 1.00 28.49 116 ASP C C 1
ATOM 5553 O O . ASP C 1 116 ? 22.255 11.111 83.941 1.00 30.99 116 ASP C O 1
ATOM 5558 N N . ALA C 1 117 ? 22.446 9.810 82.125 1.00 21.60 117 ALA C N 1
ATOM 5559 C CA . ALA C 1 117 ? 23.421 10.690 81.514 1.00 24.25 117 ALA C CA 1
ATOM 5560 C C . ALA C 1 117 ? 23.094 10.952 80.058 1.00 23.23 117 ALA C C 1
ATOM 5561 O O . ALA C 1 117 ? 22.527 10.098 79.382 1.00 24.48 117 ALA C O 1
ATOM 5563 N N . PRO C 1 118 ? 23.454 12.146 79.568 1.00 25.13 118 PRO C N 1
ATOM 5564 C CA . PRO C 1 118 ? 23.271 12.471 78.153 1.00 25.30 118 PRO C CA 1
ATOM 5565 C C . PRO C 1 118 ? 24.190 11.604 77.288 1.00 26.32 118 PRO C C 1
ATOM 5566 O O . PRO C 1 118 ? 25.213 11.131 77.795 1.00 25.73 118 PRO C O 1
ATOM 5570 N N . GLN C 1 119 ? 23.826 11.382 76.028 1.00 24.17 119 GLN C N 1
ATOM 5571 C CA . GLN C 1 119 ? 24.629 10.555 75.126 1.00 21.96 119 GLN C CA 1
ATOM 5572 C C . GLN C 1 119 ? 26.066 11.039 75.032 1.00 24.04 119 GLN C C 1
ATOM 5573 O O . GLN C 1 119 ? 26.989 10.229 74.950 1.00 23.96 119 GLN C O 1
ATOM 5579 N N . GLU C 1 120 ? 26.244 12.360 75.017 1.00 24.99 120 GLU C N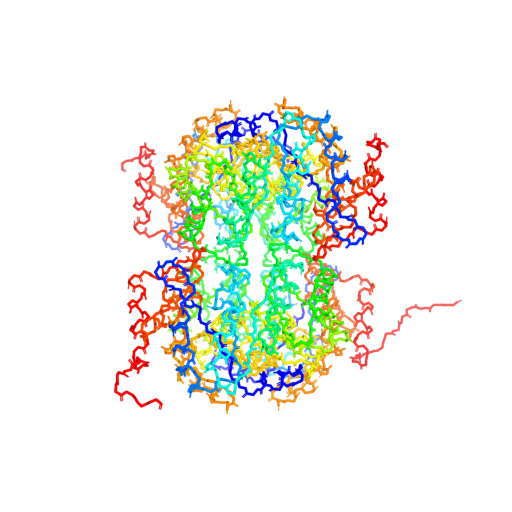 1
ATOM 5580 C CA . GLU C 1 120 ? 27.574 12.958 74.887 1.00 26.25 120 GLU C CA 1
ATOM 5581 C C . GLU C 1 120 ? 28.436 12.611 76.091 1.00 25.20 120 GLU C C 1
ATOM 5582 O O . GLU C 1 120 ? 29.654 12.459 75.967 1.00 25.05 120 GLU C O 1
ATOM 5588 N N . GLY C 1 121 ? 27.799 12.494 77.251 1.00 21.52 121 GLY C N 1
ATOM 5589 C CA . GLY C 1 121 ? 28.491 12.113 78.474 1.00 22.69 121 GLY C CA 1
ATOM 5590 C C . GLY C 1 121 ? 28.842 10.637 78.497 1.00 22.90 121 GLY C C 1
ATOM 5591 O O . GLY C 1 121 ? 29.915 10.253 78.979 1.00 21.51 121 GLY C O 1
ATOM 5592 N N . LEU C 1 122 ? 27.943 9.799 77.987 1.00 21.73 122 LEU C N 1
ATOM 5593 C CA . LEU C 1 122 ? 28.242 8.376 77.833 1.00 20.26 122 LEU C CA 1
ATOM 5594 C C . LEU C 1 122 ? 29.440 8.196 76.925 1.00 22.25 122 LEU C C 1
ATOM 5595 O O . LEU C 1 122 ? 30.344 7.409 77.208 1.00 23.18 122 LEU C O 1
ATOM 5600 N N . TYR C 1 123 ? 29.432 8.929 75.820 1.00 22.59 123 TYR C N 1
ATOM 5601 C CA . TYR C 1 123 ? 30.536 8.905 74.877 1.00 22.65 123 TYR C CA 1
ATOM 5602 C C . TYR C 1 123 ? 31.861 9.261 75.562 1.00 24.00 123 TYR C C 1
ATOM 5603 O O . TYR C 1 123 ? 32.848 8.529 75.435 1.00 23.26 123 TYR C O 1
ATOM 5612 N N . ALA C 1 124 ? 31.867 10.365 76.304 1.00 22.08 124 ALA C N 1
ATOM 5613 C CA . ALA C 1 124 ? 33.081 10.838 76.964 1.00 22.25 124 ALA C CA 1
ATOM 5614 C C . ALA C 1 124 ? 33.608 9.812 77.972 1.00 23.72 124 ALA C C 1
ATOM 5615 O O . ALA C 1 124 ? 34.811 9.523 78.006 1.00 26.08 124 ALA C O 1
ATOM 5617 N N . HIS C 1 125 ? 32.704 9.260 78.774 1.00 22.82 125 HIS C N 1
ATOM 5618 C CA . HIS C 1 125 ? 33.038 8.256 79.783 1.00 22.20 125 HIS C CA 1
ATOM 5619 C C . HIS C 1 125 ? 33.642 6.991 79.167 1.00 23.46 125 HIS C C 1
ATOM 5620 O O . HIS C 1 125 ? 34.715 6.541 79.561 1.00 22.49 125 HIS C O 1
ATOM 5627 N N . ILE C 1 126 ? 32.961 6.425 78.183 1.00 21.23 126 ILE C N 1
ATOM 5628 C CA . ILE C 1 126 ? 33.412 5.178 77.575 1.00 20.23 126 ILE C CA 1
ATOM 5629 C C . ILE C 1 126 ? 34.713 5.362 76.788 1.00 22.14 126 ILE C C 1
ATOM 5630 O O . ILE C 1 126 ? 35.593 4.499 76.822 1.00 23.28 126 ILE C O 1
ATOM 5635 N N . LYS C 1 127 ? 34.834 6.484 76.084 1.00 22.05 127 LYS C N 1
ATOM 5636 C CA . LYS C 1 127 ? 36.065 6.792 75.364 1.00 22.62 127 LYS C CA 1
ATOM 5637 C C . LYS C 1 127 ? 37.258 6.834 76.318 1.00 26.11 127 LYS C C 1
ATOM 5638 O O . LYS C 1 127 ? 38.314 6.280 76.016 1.00 24.21 127 LYS C O 1
ATOM 5644 N N . LYS C 1 128 ? 37.091 7.474 77.472 1.00 23.91 128 LYS C N 1
ATOM 5645 C CA . LYS C 1 128 ? 38.215 7.588 78.403 1.00 21.72 128 LYS C CA 1
ATOM 5646 C C . LYS C 1 128 ? 38.629 6.219 78.938 1.00 26.37 128 LYS C C 1
ATOM 5647 O O . LYS C 1 128 ? 39.820 5.944 79.103 1.00 26.82 128 LYS C O 1
ATOM 5653 N N . VAL C 1 129 ? 37.656 5.351 79.196 1.00 22.66 129 VAL C N 1
ATOM 5654 C CA . VAL C 1 129 ? 37.969 4.004 79.654 1.00 22.27 129 VAL C CA 1
ATOM 5655 C C . VAL C 1 129 ? 38.688 3.199 78.567 1.00 25.74 129 VAL C C 1
ATOM 5656 O O . VAL C 1 129 ? 39.704 2.553 78.842 1.00 26.53 129 VAL C O 1
ATOM 5660 N N . CYS C 1 130 ? 38.187 3.250 77.333 1.00 22.72 130 CYS C N 1
ATOM 5661 C CA . CYS C 1 130 ? 38.828 2.529 76.238 1.00 23.41 130 CYS C CA 1
ATOM 5662 C C . CYS C 1 130 ? 40.270 2.977 76.029 1.00 26.62 130 CYS C C 1
ATOM 5663 O O . CYS C 1 130 ? 41.149 2.152 75.790 1.00 26.66 130 CYS C O 1
ATOM 5666 N N . GLN C 1 131 ? 40.510 4.282 76.126 1.00 25.50 131 GLN C N 1
ATOM 5667 C CA . GLN C 1 131 ? 41.831 4.828 75.838 1.00 27.55 131 GLN C CA 1
ATOM 5668 C C . GLN C 1 131 ? 42.824 4.599 76.982 1.00 29.48 131 GLN C C 1
ATOM 5669 O O . GLN C 1 131 ? 44.027 4.813 76.816 1.00 28.72 131 GLN C O 1
ATOM 5675 N N . SER C 1 132 ? 42.328 4.138 78.128 1.00 24.49 132 SER C N 1
ATOM 5676 C CA . SER C 1 132 ? 43.174 3.911 79.302 1.00 25.66 132 SER C CA 1
ATOM 5677 C C . SER C 1 132 ? 43.928 2.581 79.258 1.00 26.72 132 SER C C 1
ATOM 5678 O O . SER C 1 132 ? 44.863 2.368 80.034 1.00 29.51 132 SER C O 1
ATOM 5681 N N . VAL C 1 133 ? 43.509 1.684 78.367 1.00 25.46 133 VAL C N 1
ATOM 5682 C CA . VAL C 1 133 ? 44.110 0.359 78.249 1.00 25.06 133 VAL C CA 1
ATOM 5683 C C . VAL C 1 133 ? 44.325 -0.018 76.790 1.00 27.73 133 VAL C C 1
ATOM 5684 O O . VAL C 1 133 ? 43.726 0.580 75.896 1.00 27.15 133 VAL C O 1
ATOM 5688 N N . GLY C 1 134 ? 45.164 -1.023 76.556 1.00 25.26 134 GLY C N 1
ATOM 5689 C CA . GLY C 1 134 ? 45.409 -1.510 75.211 1.00 25.56 134 GLY C CA 1
ATOM 5690 C C . GLY C 1 134 ? 44.649 -2.776 74.874 1.00 24.54 134 GLY C C 1
ATOM 5691 O O . GLY C 1 134 ? 44.671 -3.241 73.735 1.00 33.21 134 GLY C O 1
ATOM 5692 N N . ILE C 1 135 ? 43.959 -3.342 75.856 1.00 27.23 135 ILE C N 1
ATOM 5693 C CA . ILE C 1 135 ? 43.228 -4.577 75.624 1.00 27.50 135 ILE C CA 1
ATOM 5694 C C . ILE C 1 135 ? 41.829 -4.287 75.075 1.00 26.45 135 ILE C C 1
ATOM 5695 O O . ILE C 1 135 ? 41.398 -3.129 75.035 1.00 25.48 135 ILE C O 1
ATOM 5700 N N . GLY C 1 136 ? 41.142 -5.337 74.637 1.00 23.43 136 GLY C N 1
ATOM 5701 C CA . GLY C 1 136 ? 39.835 -5.191 74.007 1.00 22.90 136 GLY C CA 1
ATOM 5702 C C . GLY C 1 136 ? 38.740 -4.808 74.980 1.00 25.71 136 GLY C C 1
ATOM 5703 O O . GLY C 1 136 ? 38.765 -5.190 76.149 1.00 21.74 136 GLY C O 1
ATOM 5704 N N . VAL C 1 137 ? 37.774 -4.039 74.488 1.00 21.05 137 VAL C N 1
ATOM 5705 C CA . VAL C 1 137 ? 36.664 -3.568 75.317 1.00 19.02 137 VAL C CA 1
ATOM 5706 C C . VAL C 1 137 ? 35.346 -3.988 74.694 1.00 20.70 137 VAL C C 1
ATOM 5707 O O . VAL C 1 137 ? 35.158 -3.895 73.484 1.00 21.80 137 VAL C O 1
ATOM 5711 N N . MET C 1 138 ? 34.445 -4.471 75.537 1.00 21.46 138 MET C N 1
ATOM 5712 C CA . MET C 1 138 ? 33.075 -4.759 75.138 1.00 20.34 138 MET C CA 1
ATOM 5713 C C . MET C 1 138 ? 32.177 -3.804 75.920 1.00 20.44 138 MET C C 1
ATOM 5714 O O . MET C 1 138 ? 32.262 -3.756 77.140 1.00 19.84 138 MET C O 1
ATOM 5719 N N . VAL C 1 139 ? 31.349 -3.020 75.236 1.00 22.41 139 VAL C N 1
ATOM 5720 C CA . VAL C 1 139 ? 30.409 -2.160 75.944 1.00 19.85 139 VAL C CA 1
ATOM 5721 C C . VAL C 1 139 ? 29.136 -2.937 76.212 1.00 22.02 139 VAL C C 1
ATOM 5722 O O . VAL C 1 139 ? 28.874 -3.969 75.601 1.00 22.05 139 VAL C O 1
ATOM 5726 N N . TYR C 1 140 ? 28.335 -2.425 77.129 1.00 22.85 140 TYR C N 1
ATOM 5727 C CA . TYR C 1 140 ? 27.237 -3.198 77.675 1.00 19.30 140 TYR C CA 1
ATOM 5728 C C . TYR C 1 140 ? 26.040 -2.280 77.809 1.00 19.53 140 TYR C C 1
ATOM 5729 O O . TYR C 1 140 ? 25.978 -1.490 78.748 1.00 22.47 140 TYR C O 1
ATOM 5738 N N . ASN C 1 141 ? 25.104 -2.378 76.868 1.00 18.14 141 ASN C N 1
ATOM 5739 C CA . ASN C 1 141 ? 23.882 -1.584 76.929 1.00 19.63 141 ASN C CA 1
ATOM 5740 C C . ASN C 1 141 ? 22.909 -2.164 77.937 1.00 20.37 141 ASN C C 1
ATOM 5741 O O . ASN C 1 141 ? 22.388 -3.259 77.736 1.00 22.80 141 ASN C O 1
ATOM 5746 N N . ARG C 1 142 ? 22.673 -1.432 79.023 1.00 18.13 142 ARG C N 1
ATOM 5747 C CA . ARG C 1 142 ? 21.722 -1.866 80.041 1.00 20.45 142 ARG C CA 1
ATOM 5748 C C . ARG C 1 142 ? 21.478 -0.768 81.064 1.00 21.91 142 ARG C C 1
ATOM 5749 O O . ARG C 1 142 ? 22.327 0.105 81.269 1.00 20.53 142 ARG C O 1
ATOM 5757 N N . ASP C 1 143 ? 20.304 -0.830 81.687 1.00 22.37 143 ASP C N 1
ATOM 5758 C CA . ASP C 1 143 ? 19.923 0.091 82.760 1.00 23.42 143 ASP C CA 1
ATOM 5759 C C . ASP C 1 143 ? 20.190 1.542 82.382 1.00 22.53 143 ASP C C 1
ATOM 5760 O O . ASP C 1 143 ? 19.633 2.040 81.405 1.00 22.56 143 ASP C O 1
ATOM 5765 N N . ASN C 1 144 ? 21.067 2.206 83.130 1.00 20.39 144 ASN C N 1
ATOM 5766 C CA . ASN C 1 144 ? 21.314 3.634 82.935 1.00 20.14 144 ASN C CA 1
ATOM 5767 C C . ASN C 1 144 ? 22.423 3.972 81.938 1.00 21.17 144 ASN C C 1
ATOM 5768 O O . ASN C 1 144 ? 22.859 5.119 81.856 1.00 23.31 144 ASN C O 1
ATOM 5773 N N . SER C 1 145 ? 22.866 2.981 81.172 1.00 20.01 145 SER C N 1
ATOM 5774 C CA . SER C 1 145 ? 23.831 3.221 80.111 1.00 22.29 145 SER C CA 1
ATOM 5775 C C . SER C 1 145 ? 23.382 2.561 78.812 1.00 21.34 145 SER C C 1
ATOM 5776 O O . SER C 1 145 ? 23.711 1.409 78.550 1.00 23.79 145 SER C O 1
ATOM 5779 N N . VAL C 1 146 ? 22.621 3.294 78.006 1.00 19.96 146 VAL C N 1
ATOM 5780 C CA . VAL C 1 146 ? 22.169 2.761 76.730 1.00 19.76 146 VAL C CA 1
ATOM 5781 C C . VAL C 1 146 ? 22.655 3.638 75.574 1.00 21.56 146 VAL C C 1
ATOM 5782 O O . VAL C 1 146 ? 22.169 4.753 75.383 1.00 23.04 146 VAL C O 1
ATOM 5786 N N . LEU C 1 147 ? 23.635 3.135 74.826 1.00 17.50 147 LEU C N 1
ATOM 5787 C CA . LEU C 1 147 ? 24.149 3.825 73.648 1.00 18.57 147 LEU C CA 1
ATOM 5788 C C . LEU C 1 147 ? 23.186 3.727 72.477 1.00 20.83 147 LEU C C 1
ATOM 5789 O O . LEU C 1 147 ? 22.696 2.646 72.158 1.00 21.96 147 LEU C O 1
ATOM 5794 N N . GLN C 1 148 ? 22.945 4.861 71.829 1.00 19.09 148 GLN C N 1
ATOM 5795 C CA . GLN C 1 148 ? 22.262 4.866 70.547 1.00 18.55 148 GLN C CA 1
ATOM 5796 C C . GLN C 1 148 ? 23.270 4.500 69.468 1.00 20.22 148 GLN C C 1
ATOM 5797 O O . GLN C 1 148 ? 24.488 4.545 69.703 1.00 20.33 148 GLN C O 1
ATOM 5803 N N . ALA C 1 149 ? 22.773 4.138 68.289 1.00 19.42 149 ALA C N 1
ATOM 5804 C CA . ALA C 1 149 ? 23.631 3.645 67.221 1.00 18.39 149 ALA C CA 1
ATOM 5805 C C . ALA C 1 149 ? 24.657 4.681 66.759 1.00 23.32 149 ALA C C 1
ATOM 5806 O O . ALA C 1 149 ? 25.808 4.335 66.500 1.00 22.02 149 ALA C O 1
ATOM 5808 N N . ASP C 1 150 ? 24.261 5.948 66.668 1.00 22.89 150 ASP C N 1
ATOM 5809 C CA . ASP C 1 150 ? 25.201 6.956 66.192 1.00 25.87 150 ASP C CA 1
ATOM 5810 C C . ASP C 1 150 ? 26.323 7.202 67.206 1.00 26.56 150 ASP C C 1
ATOM 5811 O O . ASP C 1 150 ? 27.475 7.406 66.822 1.00 25.31 150 ASP C O 1
ATOM 5816 N N . THR C 1 151 ? 25.992 7.155 68.492 1.00 23.36 151 THR C N 1
ATOM 5817 C CA . THR C 1 151 ? 26.992 7.344 69.536 1.00 21.70 151 THR C CA 1
ATOM 5818 C C . THR C 1 151 ? 28.002 6.202 69.515 1.00 23.57 151 THR C C 1
ATOM 5819 O O . THR C 1 151 ? 29.211 6.423 69.601 1.00 23.11 151 THR C O 1
ATOM 5823 N N . LEU C 1 152 ? 27.502 4.980 69.388 1.00 21.80 152 LEU C N 1
ATOM 5824 C CA . LEU C 1 152 ? 28.362 3.808 69.317 1.00 20.52 152 LEU C CA 1
ATOM 5825 C C . LEU C 1 152 ? 29.249 3.830 68.073 1.00 23.50 152 LEU C C 1
ATOM 5826 O O . LEU C 1 152 ? 30.406 3.419 68.129 1.00 22.79 152 LEU C O 1
ATOM 5831 N N . ALA C 1 153 ? 28.713 4.305 66.951 1.00 21.71 153 ALA C N 1
ATOM 5832 C CA . ALA C 1 153 ? 29.503 4.411 65.727 1.00 22.53 153 ALA C CA 1
ATOM 5833 C C . ALA C 1 153 ? 30.691 5.349 65.942 1.00 25.71 153 ALA C C 1
ATOM 5834 O O . ALA C 1 153 ? 31.813 5.055 65.515 1.00 24.98 153 ALA C O 1
ATOM 5836 N N . ARG C 1 154 ? 30.442 6.469 66.618 1.00 24.38 154 ARG C N 1
ATOM 5837 C CA . ARG C 1 154 ? 31.498 7.428 66.935 1.00 26.33 154 ARG C CA 1
ATOM 5838 C C . ARG C 1 154 ? 32.576 6.796 67.808 1.00 26.04 154 ARG C C 1
ATOM 5839 O O . ARG C 1 154 ? 33.768 6.993 67.571 1.00 26.71 154 ARG C O 1
ATOM 5847 N N . LEU C 1 155 ? 32.160 6.030 68.810 1.00 23.00 155 LEU C N 1
ATOM 5848 C CA . LEU C 1 155 ? 33.124 5.370 69.688 1.00 22.46 155 LEU C CA 1
ATOM 5849 C C . LEU C 1 155 ? 33.962 4.344 68.908 1.00 24.55 155 LEU C C 1
ATOM 5850 O O . LEU C 1 155 ? 35.178 4.234 69.109 1.00 24.69 155 LEU C O 1
ATOM 5855 N N . CYS C 1 156 ? 33.322 3.618 67.996 1.00 23.81 156 CYS C N 1
ATOM 5856 C CA . CYS C 1 156 ? 34.017 2.624 67.183 1.00 23.42 156 CYS C CA 1
ATOM 5857 C C . CYS C 1 156 ? 35.049 3.267 66.268 1.00 26.32 156 CYS C C 1
ATOM 5858 O O . CYS C 1 156 ? 36.111 2.691 66.012 1.00 27.65 156 CYS C O 1
ATOM 5861 N N . ASP C 1 157 ? 34.732 4.459 65.775 1.00 25.92 157 ASP C N 1
ATOM 5862 C CA . ASP C 1 157 ? 35.643 5.161 64.883 1.00 29.18 157 ASP C CA 1
ATOM 5863 C C . ASP C 1 157 ? 36.865 5.701 65.620 1.00 29.41 157 ASP C C 1
ATOM 5864 O O . ASP C 1 157 ? 37.913 5.916 65.015 1.00 33.37 157 ASP C O 1
ATOM 5869 N N . GLU C 1 158 ? 36.737 5.921 66.922 1.00 28.66 158 GLU C N 1
ATOM 5870 C CA . GLU C 1 158 ? 37.812 6.569 67.667 1.00 30.51 158 GLU C CA 1
ATOM 5871 C C . GLU C 1 158 ? 38.539 5.640 68.633 1.00 32.26 158 GLU C C 1
ATOM 5872 O O . GLU C 1 158 ? 39.621 5.973 69.115 1.00 31.88 158 GLU C O 1
ATOM 5878 N N . CYS C 1 159 ? 37.952 4.479 68.905 1.00 28.68 159 CYS C N 1
ATOM 5879 C CA . CYS C 1 159 ? 38.562 3.506 69.802 1.00 26.52 159 CYS C CA 1
ATOM 5880 C C . CYS C 1 159 ? 38.684 2.154 69.119 1.00 24.67 159 CYS C C 1
ATOM 5881 O O . CYS C 1 159 ? 37.762 1.349 69.159 1.00 24.52 159 CYS C O 1
ATOM 5884 N N . PRO C 1 160 ? 39.837 1.895 68.490 1.00 26.06 160 PRO C N 1
ATOM 5885 C CA . PRO C 1 160 ? 40.026 0.633 67.767 1.00 24.25 160 PRO C CA 1
ATOM 5886 C C . PRO C 1 160 ? 39.896 -0.602 68.655 1.00 22.47 160 PRO C C 1
ATOM 5887 O O . PRO C 1 160 ? 39.532 -1.664 68.149 1.00 26.66 160 PRO C O 1
ATOM 5891 N N . ASN C 1 161 ? 40.171 -0.471 69.956 1.00 23.01 161 ASN C N 1
ATOM 5892 C CA . ASN C 1 161 ? 40.115 -1.626 70.845 1.00 22.58 161 ASN C CA 1
ATOM 5893 C C . ASN C 1 161 ? 38.707 -1.931 71.351 1.00 21.33 161 ASN C C 1
ATOM 5894 O O . ASN C 1 161 ? 38.497 -2.930 72.035 1.00 22.27 161 ASN C O 1
ATOM 5899 N N . LEU C 1 162 ? 37.752 -1.071 71.008 1.00 24.95 162 LEU C N 1
ATOM 5900 C CA . LEU C 1 162 ? 36.342 -1.351 71.279 1.00 23.62 162 LEU C CA 1
ATOM 5901 C C . LEU C 1 162 ? 35.857 -2.339 70.228 1.00 21.19 162 LEU C C 1
ATOM 5902 O O . LEU C 1 162 ? 35.723 -1.986 69.058 1.00 23.75 162 LEU C O 1
ATOM 5907 N N . VAL C 1 163 ? 35.609 -3.582 70.633 1.00 21.22 163 VAL C N 1
ATOM 5908 C CA . VAL C 1 163 ? 35.356 -4.644 69.662 1.00 22.93 163 VAL C CA 1
ATOM 5909 C C . VAL C 1 163 ? 34.094 -5.466 69.911 1.00 21.51 163 VAL C C 1
ATOM 5910 O O . VAL C 1 163 ? 33.741 -6.326 69.105 1.00 20.87 163 VAL C O 1
ATOM 5914 N N . GLY C 1 164 ? 33.410 -5.214 71.021 1.00 19.97 164 GLY C N 1
ATOM 5915 C CA . GLY C 1 164 ? 32.232 -5.991 71.342 1.00 22.33 164 GLY C CA 1
ATOM 5916 C C . GLY C 1 164 ? 31.104 -5.145 71.884 1.00 20.92 164 GLY C C 1
ATOM 5917 O O . GLY C 1 164 ? 31.335 -4.083 72.461 1.00 21.64 164 GLY C O 1
ATOM 5918 N N . PHE C 1 165 ? 29.887 -5.638 71.677 1.00 19.71 165 PHE C N 1
ATOM 5919 C CA . PHE C 1 165 ? 28.663 -5.001 72.153 1.00 19.80 165 PHE C CA 1
ATOM 5920 C C . PHE C 1 165 ? 27.759 -6.032 72.796 1.00 19.45 165 PHE C C 1
ATOM 5921 O O . PHE C 1 165 ? 27.310 -6.959 72.140 1.00 19.59 165 PHE C O 1
ATOM 5943 N N B LYS C 1 166 ? 27.464 -5.831 74.072 0.32 18.28 166 LYS C N 1
ATOM 5944 C CA B LYS C 1 166 ? 26.588 -6.729 74.796 0.32 18.01 166 LYS C CA 1
ATOM 5945 C C B LYS C 1 166 ? 25.275 -6.038 75.147 0.32 18.77 166 LYS C C 1
ATOM 5946 O O B LYS C 1 166 ? 25.280 -4.931 75.681 0.32 19.23 166 LYS C O 1
ATOM 5952 N N . ASP C 1 167 ? 24.151 -6.680 74.842 1.00 18.02 167 ASP C N 1
ATOM 5953 C CA . ASP C 1 167 ? 22.861 -6.055 75.130 1.00 18.08 167 ASP C CA 1
ATOM 5954 C C . ASP C 1 167 ? 22.130 -6.679 76.290 1.00 19.92 167 ASP C C 1
ATOM 5955 O O . ASP C 1 167 ? 21.851 -7.875 76.294 1.00 20.11 167 ASP C O 1
ATOM 5960 N N . GLY C 1 168 ? 21.771 -5.835 77.252 1.00 18.46 168 GLY C N 1
ATOM 5961 C CA . GLY C 1 168 ? 20.908 -6.249 78.339 1.00 20.25 168 GLY C CA 1
ATOM 5962 C C . GLY C 1 168 ? 19.585 -5.502 78.380 1.00 21.55 168 GLY C C 1
ATOM 5963 O O . GLY C 1 168 ? 18.886 -5.557 79.394 1.00 24.85 168 GLY C O 1
ATOM 5964 N N . THR C 1 169 ? 19.227 -4.812 77.296 1.00 20.79 169 THR C N 1
ATOM 5965 C CA . THR C 1 169 ? 17.978 -4.038 77.278 1.00 19.74 169 THR C CA 1
ATOM 5966 C C . THR C 1 169 ? 16.789 -4.850 76.780 1.00 23.39 169 THR C C 1
ATOM 5967 O O . THR C 1 169 ? 15.665 -4.666 77.247 1.00 24.94 169 THR C O 1
ATOM 5971 N N . GLY C 1 170 ? 17.029 -5.729 75.811 1.00 21.21 170 GLY C N 1
ATOM 5972 C CA . GLY C 1 170 ? 15.957 -6.497 75.202 1.00 21.77 170 GLY C CA 1
ATOM 5973 C C . GLY C 1 170 ? 15.195 -5.680 74.173 1.00 20.17 170 GLY C C 1
ATOM 5974 O O . GLY C 1 170 ? 14.136 -6.094 73.688 1.00 22.12 170 GLY C O 1
ATOM 5975 N N . ASP C 1 171 ? 15.746 -4.516 73.843 1.00 22.08 171 ASP C N 1
ATOM 5976 C CA . ASP C 1 171 ? 15.151 -3.609 72.862 1.00 19.99 171 ASP C CA 1
ATOM 5977 C C . ASP C 1 171 ? 15.557 -4.034 71.451 1.00 20.43 171 ASP C C 1
ATOM 5978 O O . ASP C 1 171 ? 16.588 -3.603 70.943 1.00 19.45 171 ASP C O 1
ATOM 5983 N N . ILE C 1 172 ? 14.738 -4.884 70.837 1.00 23.64 172 ILE C N 1
ATOM 5984 C CA . ILE C 1 172 ? 15.003 -5.425 69.500 1.00 24.76 172 ILE C CA 1
ATOM 5985 C C . ILE C 1 172 ? 15.155 -4.352 68.441 1.00 23.90 172 ILE C C 1
ATOM 5986 O O . ILE C 1 172 ? 15.993 -4.465 67.542 1.00 21.32 172 ILE C O 1
ATOM 5991 N N . GLY C 1 173 ? 14.326 -3.317 68.522 1.00 21.35 173 GLY C N 1
ATOM 5992 C CA . GLY C 1 173 ? 14.360 -2.269 67.521 1.00 20.67 173 GLY C CA 1
ATOM 5993 C C . GLY C 1 173 ? 15.714 -1.593 67.515 1.00 17.50 173 GLY C C 1
ATOM 5994 O O . GLY C 1 173 ? 16.315 -1.387 66.458 1.00 19.34 173 GLY C O 1
ATOM 5995 N N . LEU C 1 174 ? 16.211 -1.282 68.708 1.00 18.76 174 LEU C N 1
ATOM 5996 C CA . LEU C 1 174 ? 17.494 -0.613 68.845 1.00 21.10 174 LEU C CA 1
ATOM 5997 C C . LEU C 1 174 ? 18.663 -1.519 68.457 1.00 17.86 174 LEU C C 1
ATOM 5998 O O . LEU C 1 174 ? 19.567 -1.081 67.741 1.00 17.98 174 LEU C O 1
ATOM 6003 N N . VAL C 1 175 ? 18.655 -2.772 68.912 1.00 18.96 175 VAL C N 1
ATOM 6004 C CA . VAL C 1 175 ? 19.841 -3.595 68.671 1.00 18.94 175 VAL C CA 1
ATOM 6005 C C . VAL C 1 175 ? 19.957 -3.963 67.191 1.00 17.66 175 VAL C C 1
ATOM 6006 O O . VAL C 1 175 ? 21.072 -4.044 66.679 1.00 18.30 175 VAL C O 1
ATOM 6010 N N . ARG C 1 176 ? 18.833 -4.130 66.493 1.00 17.19 176 ARG C N 1
ATOM 6011 C CA . ARG C 1 176 ? 18.889 -4.371 65.043 1.00 15.85 176 ARG C CA 1
ATOM 6012 C C . ARG C 1 176 ? 19.457 -3.165 64.306 1.00 17.72 176 ARG C C 1
ATOM 6013 O O . ARG C 1 176 ? 20.184 -3.317 63.327 1.00 16.92 176 ARG C O 1
ATOM 6021 N N . GLN C 1 177 ? 19.111 -1.965 64.762 1.00 17.05 177 GLN C N 1
ATOM 6022 C CA . GLN C 1 177 ? 19.651 -0.750 64.168 1.00 19.24 177 GLN C CA 1
ATOM 6023 C C . GLN C 1 177 ? 21.161 -0.682 64.364 1.00 18.02 177 GLN C C 1
ATOM 6024 O O . GLN C 1 177 ? 21.908 -0.275 63.468 1.00 20.49 177 GLN C O 1
ATOM 6030 N N . ILE C 1 178 ? 21.601 -1.088 65.549 1.00 16.88 178 ILE C N 1
ATOM 6031 C CA . ILE C 1 178 ? 23.024 -1.100 65.859 1.00 18.14 178 ILE C CA 1
ATOM 6032 C C . ILE C 1 178 ? 23.789 -2.082 64.966 1.00 18.93 178 ILE C C 1
ATOM 6033 O O . ILE C 1 178 ? 24.836 -1.730 64.419 1.00 18.71 178 ILE C O 1
ATOM 6038 N N . THR C 1 179 ? 23.286 -3.302 64.798 1.00 17.19 179 THR C N 1
ATOM 6039 C CA . THR C 1 179 ? 24.021 -4.249 63.961 1.00 17.93 179 THR C CA 1
ATOM 6040 C C . THR C 1 179 ? 23.995 -3.819 62.494 1.00 21.34 179 THR C C 1
ATOM 6041 O O . THR C 1 179 ? 24.961 -4.041 61.771 1.00 20.46 179 THR C O 1
ATOM 6045 N N . ALA C 1 180 ? 22.912 -3.181 62.057 1.00 18.37 180 ALA C N 1
ATOM 6046 C CA . ALA C 1 180 ? 22.864 -2.676 60.683 1.00 17.81 180 ALA C CA 1
ATOM 6047 C C . ALA C 1 180 ? 23.900 -1.575 60.450 1.00 22.94 180 ALA C C 1
ATOM 6048 O O . ALA C 1 180 ? 24.506 -1.494 59.377 1.00 26.31 180 ALA C O 1
ATOM 6050 N N . LYS C 1 181 ? 24.117 -0.747 61.468 1.00 21.35 181 LYS C N 1
ATOM 6051 C CA . LYS C 1 181 ? 25.029 0.392 61.389 1.00 22.20 181 LYS C CA 1
ATOM 6052 C C . LYS C 1 181 ? 26.499 -0.035 61.408 1.00 24.06 181 LYS C C 1
ATOM 6053 O O . LYS C 1 181 ? 27.310 0.430 60.598 1.00 24.64 181 LYS C O 1
ATOM 6059 N N . MET C 1 182 ? 26.834 -0.933 62.327 1.00 21.63 182 MET C N 1
ATOM 6060 C CA . MET C 1 182 ? 28.228 -1.317 62.536 1.00 22.26 182 MET C CA 1
ATOM 6061 C C . MET C 1 182 ? 28.669 -2.567 61.769 1.00 24.91 182 MET C C 1
ATOM 6062 O O . MET C 1 182 ? 29.850 -2.702 61.431 1.00 23.45 182 MET C O 1
ATOM 6067 N N . GLY C 1 183 ? 27.747 -3.486 61.506 1.00 20.58 183 GLY C N 1
ATOM 6068 C CA . GLY C 1 183 ? 28.100 -4.713 60.810 1.00 24.09 183 GLY C CA 1
ATOM 6069 C C . GLY C 1 183 ? 29.195 -5.475 61.537 1.00 24.70 183 GLY C C 1
ATOM 6070 O O . GLY C 1 183 ? 29.178 -5.569 62.772 1.00 23.69 183 GLY C O 1
ATOM 6071 N N . ASP C 1 184 ? 30.183 -5.985 60.803 1.00 23.86 184 ASP C N 1
ATOM 6072 C CA . ASP C 1 184 ? 31.189 -6.819 61.459 1.00 27.75 184 ASP C CA 1
ATOM 6073 C C . ASP C 1 184 ? 32.262 -6.017 62.201 1.00 24.45 184 ASP C C 1
ATOM 6074 O O . ASP C 1 184 ? 33.246 -6.589 62.653 1.00 25.55 184 ASP C O 1
ATOM 6079 N N . ARG C 1 185 ? 32.069 -4.707 62.343 1.00 20.63 185 ARG C N 1
ATOM 6080 C CA . ARG C 1 185 ? 32.988 -3.890 63.134 1.00 22.81 185 ARG C CA 1
ATOM 6081 C C . ARG C 1 185 ? 32.971 -4.328 64.602 1.00 22.38 185 ARG C C 1
ATOM 6082 O O . ARG C 1 185 ? 33.968 -4.192 65.314 1.00 21.66 185 ARG C O 1
ATOM 6090 N N . LEU C 1 186 ? 31.835 -4.868 65.041 1.00 20.94 186 LEU C N 1
ATOM 6091 C CA . LEU C 1 186 ? 31.685 -5.353 66.407 1.00 19.75 186 LEU C CA 1
ATOM 6092 C C . LEU C 1 186 ? 31.187 -6.790 66.453 1.00 20.47 186 LEU C C 1
ATOM 6093 O O . LEU C 1 186 ? 30.507 -7.253 65.533 1.00 21.86 186 LEU C O 1
ATOM 6098 N N . MET C 1 187 ? 31.529 -7.482 67.537 1.00 20.37 187 MET C N 1
ATOM 6099 C CA . MET C 1 187 ? 30.917 -8.759 67.885 1.00 22.05 187 MET C CA 1
ATOM 6100 C C . MET C 1 187 ? 29.724 -8.483 68.791 1.00 21.08 187 MET C C 1
ATOM 6101 O O . MET C 1 187 ? 29.852 -7.751 69.775 1.00 22.50 187 MET C O 1
ATOM 6106 N N . TYR C 1 188 ? 28.578 -9.070 68.459 1.00 17.61 188 TYR C N 1
ATOM 6107 C CA . TYR C 1 188 ? 27.335 -8.817 69.195 1.00 17.09 188 TYR C CA 1
ATOM 6108 C C . TYR C 1 188 ? 27.003 -9.948 70.155 1.00 18.90 188 TYR C C 1
ATOM 6109 O O . TYR C 1 188 ? 26.843 -11.105 69.758 1.00 18.80 188 TYR C O 1
ATOM 6118 N N . LEU C 1 189 ? 26.892 -9.596 71.435 1.00 17.19 189 LEU C N 1
ATOM 6119 C CA . LEU C 1 189 ? 26.702 -10.576 72.491 1.00 19.81 189 LEU C CA 1
ATOM 6120 C C . LEU C 1 189 ? 25.346 -10.416 73.184 1.00 17.63 189 LEU C C 1
ATOM 6121 O O . LEU C 1 189 ? 25.043 -9.363 73.742 1.00 20.22 189 LEU C O 1
ATOM 6126 N N . GLY C 1 190 ? 24.531 -11.460 73.142 1.00 17.72 190 GLY C N 1
ATOM 6127 C CA . GLY C 1 190 ? 23.288 -11.453 73.900 1.00 17.68 190 GLY C CA 1
ATOM 6128 C C . GLY C 1 190 ? 23.566 -11.397 75.390 1.00 25.74 190 GLY C C 1
ATOM 6129 O O . GLY C 1 190 ? 24.442 -12.098 75.885 1.00 20.48 190 GLY C O 1
ATOM 6130 N N . GLY C 1 191 ? 22.831 -10.564 76.118 1.00 20.56 191 GLY C N 1
ATOM 6131 C CA . GLY C 1 191 ? 23.124 -10.383 77.534 1.00 20.31 191 GLY C CA 1
ATOM 6132 C C . GLY C 1 191 ? 21.922 -10.218 78.438 1.00 23.42 191 GLY C C 1
ATOM 6133 O O . GLY C 1 191 ? 22.032 -9.647 79.522 1.00 21.54 191 GLY C O 1
ATOM 6134 N N . MET C 1 192 ? 20.774 -10.711 77.999 1.00 20.89 192 MET C N 1
ATOM 6135 C CA . MET C 1 192 ? 19.607 -10.742 78.868 1.00 22.85 192 MET C CA 1
ATOM 6136 C C . MET C 1 192 ? 19.855 -11.752 79.980 1.00 23.97 192 MET C C 1
ATOM 6137 O O . MET C 1 192 ? 20.628 -12.693 79.805 1.00 25.86 192 MET C O 1
ATOM 6142 N N . PRO C 1 193 ? 19.232 -11.546 81.145 1.00 22.32 193 PRO C N 1
ATOM 6143 C CA . PRO C 1 193 ? 19.265 -12.626 82.129 1.00 26.52 193 PRO C CA 1
ATOM 6144 C C . PRO C 1 193 ? 18.579 -13.854 81.530 1.00 26.52 193 PRO C C 1
ATOM 6145 O O . PRO C 1 193 ? 17.538 -13.715 80.871 1.00 33.43 193 PRO C O 1
ATOM 6149 N N . THR C 1 194 ? 19.175 -15.020 81.735 1.00 29.05 194 THR C N 1
ATOM 6150 C CA . THR C 1 194 ? 18.714 -16.258 81.127 1.00 24.85 194 THR C CA 1
ATOM 6151 C C . THR C 1 194 ? 18.561 -16.044 79.623 1.00 22.32 194 THR C C 1
ATOM 6152 O O . THR C 1 194 ? 17.451 -16.050 79.087 1.00 23.51 194 THR C O 1
ATOM 6156 N N . ALA C 1 195 ? 19.695 -15.851 78.956 1.00 19.14 195 ALA C N 1
ATOM 6157 C CA . ALA C 1 195 ? 19.696 -15.360 77.583 1.00 20.81 195 ALA C CA 1
ATOM 6158 C C . ALA C 1 195 ? 19.179 -16.371 76.573 1.00 19.95 195 ALA C C 1
ATOM 6159 O O . ALA C 1 195 ? 18.850 -15.997 75.443 1.00 19.07 195 ALA C O 1
ATOM 6161 N N . GLU C 1 196 ? 19.089 -17.642 76.951 1.00 19.21 196 GLU C N 1
ATOM 6162 C CA . GLU C 1 196 ? 18.540 -18.636 76.025 1.00 21.52 196 GLU C CA 1
ATOM 6163 C C . GLU C 1 196 ? 17.079 -18.327 75.656 1.00 20.33 196 GLU C C 1
ATOM 6164 O O . GLU C 1 196 ? 16.609 -18.708 74.587 1.00 20.88 196 GLU C O 1
ATOM 6170 N N . LEU C 1 197 ? 16.370 -17.631 76.544 1.00 18.88 197 LEU C N 1
ATOM 6171 C CA . LEU C 1 197 ? 14.992 -17.220 76.275 1.00 20.45 197 LEU C CA 1
ATOM 6172 C C . LEU C 1 197 ? 14.879 -16.269 75.090 1.00 19.40 197 LEU C C 1
ATOM 6173 O O . LEU C 1 197 ? 13.800 -16.097 74.536 1.00 20.38 197 LEU C O 1
ATOM 6178 N N . PHE C 1 198 ? 15.996 -15.650 74.733 1.00 18.12 198 PHE C N 1
ATOM 6179 C CA . PHE C 1 198 ? 16.037 -14.610 73.707 1.00 19.17 198 PHE C CA 1
ATOM 6180 C C . PHE C 1 198 ? 16.868 -14.997 72.498 1.00 20.36 198 PHE C C 1
ATOM 6181 O O . PHE C 1 198 ? 16.881 -14.274 71.507 1.00 19.11 198 PHE C O 1
ATOM 6189 N N . ALA C 1 199 ? 17.566 -16.126 72.579 1.00 19.94 199 ALA C N 1
ATOM 6190 C CA . ALA C 1 199 ? 18.621 -16.429 71.611 1.00 19.53 199 ALA C CA 1
ATOM 6191 C C . ALA C 1 199 ? 18.122 -16.600 70.176 1.00 19.20 199 ALA C C 1
ATOM 6192 O O . ALA C 1 199 ? 18.776 -16.122 69.241 1.00 18.87 199 ALA C O 1
ATOM 6194 N N . GLU C 1 200 ? 16.986 -17.272 70.000 1.00 18.12 200 GLU C N 1
ATOM 6195 C CA . GLU C 1 200 ? 16.489 -17.548 68.654 1.00 18.91 200 GLU C CA 1
ATOM 6196 C C . GLU C 1 200 ? 16.088 -16.237 67.981 1.00 19.87 200 GLU C C 1
ATOM 6197 O O . GLU C 1 200 ? 16.405 -16.006 66.812 1.00 20.46 200 GLU C O 1
ATOM 6203 N N . ALA C 1 201 ? 15.418 -15.366 68.728 1.00 19.78 201 ALA C N 1
ATOM 6204 C CA . ALA C 1 201 ? 15.058 -14.050 68.211 1.00 19.63 201 ALA C CA 1
ATOM 6205 C C . ALA C 1 201 ? 16.291 -13.202 67.924 1.00 21.25 201 ALA C C 1
ATOM 6206 O O . ALA C 1 201 ? 16.355 -12.505 66.903 1.00 21.25 201 ALA C O 1
ATOM 6208 N N . TYR C 1 202 ? 17.279 -13.262 68.816 1.00 18.20 202 TYR C N 1
ATOM 6209 C CA . TYR C 1 202 ? 18.466 -12.434 68.666 1.00 18.31 202 TYR C CA 1
ATOM 6210 C C . TYR C 1 202 ? 19.310 -12.818 67.451 1.00 19.62 202 TYR C C 1
ATOM 6211 O O . TYR C 1 202 ? 20.076 -11.993 66.964 1.00 19.28 202 TYR C O 1
ATOM 6220 N N . LEU C 1 203 ? 19.157 -14.049 66.962 1.00 20.37 203 LEU C N 1
ATOM 6221 C CA . LEU C 1 203 ? 19.807 -14.460 65.711 1.00 21.39 203 LEU C CA 1
ATOM 6222 C C . LEU C 1 203 ? 19.462 -13.507 64.577 1.00 20.43 203 LEU C C 1
ATOM 6223 O O . LEU C 1 203 ? 20.334 -13.046 63.850 1.00 21.65 203 LEU C O 1
ATOM 6228 N N . GLY C 1 204 ? 18.171 -13.222 64.446 1.00 22.09 204 GLY C N 1
ATOM 6229 C CA . GLY C 1 204 ? 17.693 -12.347 63.395 1.00 21.64 204 GLY C CA 1
ATOM 6230 C C . GLY C 1 204 ? 18.137 -10.920 63.614 1.00 21.04 204 GLY C C 1
ATOM 6231 O O . GLY C 1 204 ? 18.289 -10.153 62.666 1.00 20.72 204 GLY C O 1
ATOM 6232 N N . ALA C 1 205 ? 18.345 -10.553 64.873 1.00 19.69 205 ALA C N 1
ATOM 6233 C CA . ALA C 1 205 ? 18.846 -9.221 65.191 1.00 18.02 205 ALA C CA 1
ATOM 6234 C C . ALA C 1 205 ? 20.327 -9.078 64.819 1.00 21.13 205 ALA C C 1
ATOM 6235 O O . ALA C 1 205 ? 20.844 -7.964 64.723 1.00 21.68 205 ALA C O 1
ATOM 6237 N N . GLY C 1 206 ? 21.007 -10.209 64.631 1.00 21.33 206 GLY C N 1
ATOM 6238 C CA . GLY C 1 206 ? 22.414 -10.214 64.250 1.00 19.38 206 GLY C CA 1
ATOM 6239 C C . GLY C 1 206 ? 23.380 -10.756 65.293 1.00 19.88 206 GLY C C 1
ATOM 6240 O O . GLY C 1 206 ? 24.598 -10.598 65.147 1.00 22.49 206 GLY C O 1
ATOM 6241 N N . PHE C 1 207 ? 22.842 -11.393 66.330 1.00 18.79 207 PHE C N 1
ATOM 6242 C CA . PHE C 1 207 ? 23.629 -11.941 67.448 1.00 19.96 207 PHE C CA 1
ATOM 6243 C C . PHE C 1 207 ? 23.689 -13.469 67.368 1.00 19.41 207 PHE C C 1
ATOM 6244 O O . PHE C 1 207 ? 22.648 -14.125 67.338 1.00 21.24 207 PHE C O 1
ATOM 6252 N N . THR C 1 208 ? 24.887 -14.051 67.367 1.00 22.01 208 THR C N 1
ATOM 6253 C CA . THR C 1 208 ? 24.971 -15.510 67.328 1.00 22.03 208 THR C CA 1
ATOM 6254 C C . THR C 1 208 ? 25.585 -16.123 68.591 1.00 23.90 208 THR C C 1
ATOM 6255 O O . THR C 1 208 ? 25.850 -17.324 68.632 1.00 23.74 208 THR C O 1
ATOM 6259 N N . THR C 1 209 ? 25.801 -15.308 69.618 1.00 20.11 209 THR C N 1
ATOM 6260 C CA . THR C 1 209 ? 26.219 -15.836 70.912 1.00 21.27 209 THR C CA 1
ATOM 6261 C C . THR C 1 209 ? 25.667 -14.962 72.024 1.00 20.86 209 THR C C 1
ATOM 6262 O O . THR C 1 209 ? 25.040 -13.932 71.762 1.00 20.47 209 THR C O 1
ATOM 6266 N N . TYR C 1 210 ? 25.923 -15.380 73.260 1.00 20.95 210 TYR C N 1
ATOM 6267 C CA . TYR C 1 210 ? 25.340 -14.766 74.440 1.00 20.11 210 TYR C CA 1
ATOM 6268 C C . TYR C 1 210 ? 26.027 -15.315 75.671 1.00 23.53 210 TYR C C 1
ATOM 6269 O O . TYR C 1 210 ? 26.709 -16.343 75.613 1.00 24.64 210 TYR C O 1
ATOM 6278 N N . SER C 1 211 ? 25.852 -14.620 76.784 1.00 21.66 211 SER C N 1
ATOM 6279 C CA . SER C 1 211 ? 26.238 -15.154 78.071 1.00 23.20 211 SER C CA 1
ATOM 6280 C C . SER C 1 211 ? 25.233 -16.216 78.471 1.00 22.76 211 SER C C 1
ATOM 6281 O O . SER C 1 211 ? 24.038 -15.945 78.507 1.00 22.40 211 SER C O 1
ATOM 6284 N N . SER C 1 212 ? 25.696 -17.429 78.757 1.00 22.41 212 SER C N 1
ATOM 6285 C CA . SER C 1 212 ? 24.808 -18.434 79.332 1.00 20.71 212 SER C CA 1
ATOM 6286 C C . SER C 1 212 ? 25.090 -18.552 80.820 1.00 22.21 212 SER C C 1
ATOM 6287 O O . SER C 1 212 ? 26.044 -19.230 81.225 1.00 23.91 212 SER C O 1
ATOM 6290 N N . ALA C 1 213 ? 24.269 -17.897 81.634 1.00 20.38 213 ALA C N 1
ATOM 6291 C CA . ALA C 1 213 ? 24.490 -17.921 83.075 1.00 21.36 213 ALA C CA 1
ATOM 6292 C C . ALA C 1 213 ? 24.343 -19.340 83.620 1.00 23.85 213 ALA C C 1
ATOM 6293 O O . ALA C 1 213 ? 25.088 -19.738 84.519 1.00 22.38 213 ALA C O 1
ATOM 6295 N N . VAL C 1 214 ? 23.401 -20.111 83.080 1.00 20.77 214 VAL C N 1
ATOM 6296 C CA . VAL C 1 214 ? 23.158 -21.459 83.607 1.00 21.56 214 VAL C CA 1
ATOM 6297 C C . VAL C 1 214 ? 24.265 -22.448 83.240 1.00 24.38 214 VAL C C 1
ATOM 6298 O O . VAL C 1 214 ? 24.334 -23.538 83.808 1.00 24.02 214 VAL C O 1
ATOM 6302 N N . PHE C 1 215 ? 25.123 -22.067 82.299 1.00 20.91 215 PHE C N 1
ATOM 6303 C CA . PHE C 1 215 ? 26.322 -22.842 81.966 1.00 21.23 215 PHE C CA 1
ATOM 6304 C C . PHE C 1 215 ? 27.162 -23.077 83.230 1.00 25.01 215 PHE C C 1
ATOM 6305 O O . PHE C 1 215 ? 27.915 -24.049 83.315 1.00 25.32 215 PHE C O 1
ATOM 6313 N N . ASN C 1 216 ? 27.024 -22.181 84.205 1.00 20.35 216 ASN C N 1
ATOM 6314 C CA . ASN C 1 216 ? 27.662 -22.346 85.518 1.00 20.33 216 ASN C CA 1
ATOM 6315 C C . ASN C 1 216 ? 27.401 -23.693 86.168 1.00 24.34 216 ASN C C 1
ATOM 6316 O O . ASN C 1 216 ? 28.277 -24.232 86.845 1.00 23.81 216 ASN C O 1
ATOM 6321 N N . PHE C 1 217 ? 26.196 -24.226 85.999 1.00 23.32 217 PHE C N 1
ATOM 6322 C CA . PHE C 1 217 ? 25.845 -25.457 86.705 1.00 24.54 217 PHE C CA 1
ATOM 6323 C C . PHE C 1 217 ? 25.215 -26.549 85.835 1.00 25.22 217 PHE C C 1
ATOM 6324 O O . PHE C 1 217 ? 25.162 -27.708 86.249 1.00 23.59 217 PHE C O 1
ATOM 6332 N N . VAL C 1 218 ? 24.752 -26.207 84.634 1.00 22.14 218 VAL C N 1
ATOM 6333 C CA . VAL C 1 218 ? 24.393 -27.245 83.663 1.00 26.59 218 VAL C CA 1
ATOM 6334 C C . VAL C 1 218 ? 25.054 -26.953 82.311 1.00 25.76 218 VAL C C 1
ATOM 6335 O O . VAL C 1 218 ? 24.369 -26.704 81.318 1.00 24.85 218 VAL C O 1
ATOM 6339 N N . PRO C 1 219 ? 26.400 -26.986 82.268 1.00 22.26 219 PRO C N 1
ATOM 6340 C CA . PRO C 1 219 ? 27.129 -26.638 81.042 1.00 21.58 219 PRO C CA 1
ATOM 6341 C C . PRO C 1 219 ? 26.812 -27.578 79.879 1.00 26.14 219 PRO C C 1
ATOM 6342 O O . PRO C 1 219 ? 26.842 -27.148 78.726 1.00 25.87 219 PRO C O 1
ATOM 6346 N N . GLY C 1 220 ? 26.498 -28.835 80.180 1.00 24.83 220 GLY C N 1
ATOM 6347 C CA . GLY C 1 220 ? 26.131 -29.787 79.147 1.00 27.92 220 GLY C CA 1
ATOM 6348 C C . GLY C 1 220 ? 24.850 -29.377 78.444 1.00 22.68 220 GLY C C 1
ATOM 6349 O O . GLY C 1 220 ? 24.793 -29.355 77.215 1.00 25.98 220 GLY C O 1
ATOM 6350 N N . LEU C 1 221 ? 23.827 -29.051 79.231 1.00 24.84 221 LEU C N 1
ATOM 6351 C CA . LEU C 1 221 ? 22.535 -28.623 78.699 1.00 23.46 221 LEU C CA 1
ATOM 6352 C C . LEU C 1 221 ? 22.666 -27.316 77.921 1.00 24.26 221 LEU C C 1
ATOM 6353 O O . LEU C 1 221 ? 22.089 -27.166 76.838 1.00 25.61 221 LEU C O 1
ATOM 6358 N N . ALA C 1 222 ? 23.430 -26.375 78.462 1.00 21.62 222 ALA C N 1
ATOM 6359 C CA . ALA C 1 222 ? 23.654 -25.097 77.790 1.00 22.62 222 ALA C CA 1
ATOM 6360 C C . ALA C 1 222 ? 24.363 -25.297 76.453 1.00 24.56 222 ALA C C 1
ATOM 6361 O O . ALA C 1 222 ? 24.033 -24.644 75.460 1.00 24.48 222 ALA C O 1
ATOM 6363 N N . ASN C 1 223 ? 25.333 -26.207 76.425 1.00 24.95 223 ASN C N 1
ATOM 6364 C CA . ASN C 1 223 ? 26.009 -26.542 75.176 1.00 25.03 223 ASN C CA 1
ATOM 6365 C C . ASN C 1 223 ? 25.058 -27.201 74.187 1.00 25.12 223 ASN C C 1
ATOM 6366 O O . ASN C 1 223 ? 25.118 -26.928 72.986 1.00 25.21 223 ASN C O 1
ATOM 6371 N N . GLU C 1 224 ? 24.170 -28.055 74.690 1.00 23.66 224 GLU C N 1
ATOM 6372 C CA . GLU C 1 224 ? 23.207 -28.731 73.826 1.00 26.25 224 GLU C CA 1
ATOM 6373 C C . GLU C 1 224 ? 22.270 -27.718 73.174 1.00 26.46 224 GLU C C 1
ATOM 6374 O O . GLU C 1 224 ? 21.950 -27.823 71.984 1.00 27.37 224 GLU C O 1
ATOM 6380 N N . PHE C 1 225 ? 21.836 -26.731 73.952 1.00 24.12 225 PHE C N 1
ATOM 6381 C CA . PHE C 1 225 ? 20.977 -25.692 73.407 1.00 22.02 225 PHE C CA 1
ATOM 6382 C C . PHE C 1 225 ? 21.714 -24.849 72.367 1.00 22.09 225 PHE C C 1
ATOM 6383 O O . PHE C 1 225 ? 21.157 -24.550 71.311 1.00 24.46 225 PHE C O 1
ATOM 6391 N N . TYR C 1 226 ? 22.950 -24.458 72.659 1.00 21.79 226 TYR C N 1
ATOM 6392 C CA . TYR C 1 226 ? 23.711 -23.601 71.756 1.00 20.29 226 TYR C CA 1
ATOM 6393 C C . TYR C 1 226 ? 23.974 -24.302 70.430 1.00 23.90 226 TYR C C 1
ATOM 6394 O O . TYR C 1 226 ? 23.853 -23.697 69.364 1.00 24.27 226 TYR C O 1
ATOM 6403 N N . ALA C 1 227 ? 24.320 -25.581 70.507 1.00 24.74 227 ALA C N 1
ATOM 6404 C CA . ALA C 1 227 ? 24.575 -26.370 69.312 1.00 25.49 227 ALA C CA 1
ATOM 6405 C C . ALA C 1 227 ? 23.332 -26.438 68.442 1.00 24.99 227 ALA C C 1
ATOM 6406 O O . ALA C 1 227 ? 23.418 -26.278 67.227 1.00 27.35 227 ALA C O 1
ATOM 6408 N N . ALA C 1 228 ? 22.179 -26.670 69.064 1.00 23.92 228 ALA C N 1
ATOM 6409 C CA . ALA C 1 228 ? 20.928 -26.760 68.323 1.00 24.14 228 ALA C CA 1
ATOM 6410 C C . ALA C 1 228 ? 20.546 -25.409 67.728 1.00 25.52 228 ALA C C 1
ATOM 6411 O O . ALA C 1 228 ? 20.013 -25.342 66.619 1.00 25.00 228 ALA C O 1
ATOM 6413 N N . LEU C 1 229 ? 20.826 -24.340 68.467 1.00 25.05 229 LEU C N 1
ATOM 6414 C CA . LEU C 1 229 ? 20.566 -22.982 67.995 1.00 24.77 229 LEU C CA 1
ATOM 6415 C C . LEU C 1 229 ? 21.320 -22.679 66.705 1.00 25.57 229 LEU C C 1
ATOM 6416 O O . LEU C 1 229 ? 20.727 -22.239 65.713 1.00 23.20 229 LEU C O 1
ATOM 6421 N N . ARG C 1 230 ? 22.627 -22.923 66.716 1.00 24.73 230 ARG C N 1
ATOM 6422 C CA . ARG C 1 230 ? 23.466 -22.621 65.563 1.00 21.50 230 ARG C CA 1
ATOM 6423 C C . ARG C 1 230 ? 23.173 -23.545 64.375 1.00 25.26 230 ARG C C 1
ATOM 6424 O O . ARG C 1 230 ? 23.437 -23.182 63.232 1.00 28.10 230 ARG C O 1
ATOM 6432 N N . ALA C 1 231 ? 22.616 -24.721 64.649 1.00 25.08 231 ALA C N 1
ATOM 6433 C CA . ALA C 1 231 ? 22.299 -25.694 63.600 1.00 29.02 231 ALA C CA 1
ATOM 6434 C C . ALA C 1 231 ? 20.876 -25.539 63.055 1.00 31.43 231 ALA C C 1
ATOM 6435 O O . ALA C 1 231 ? 20.502 -26.199 62.083 1.00 30.78 231 ALA C O 1
ATOM 6437 N N . GLY C 1 232 ? 20.078 -24.684 63.688 1.00 27.93 232 GLY C N 1
ATOM 6438 C CA . GLY C 1 232 ? 18.708 -24.465 63.255 1.00 27.21 232 GLY C CA 1
ATOM 6439 C C . GLY C 1 232 ? 17.755 -25.570 63.664 1.00 25.76 232 GLY C C 1
ATOM 6440 O O . GLY C 1 232 ? 16.704 -25.768 63.047 1.00 28.25 232 GLY C O 1
ATOM 6441 N N . GLU C 1 233 ? 18.109 -26.297 64.716 1.00 24.90 233 GLU C N 1
ATOM 6442 C CA . GLU C 1 233 ? 17.262 -27.383 65.193 1.00 26.39 233 GLU C CA 1
ATOM 6443 C C . GLU C 1 233 ? 16.243 -26.863 66.194 1.00 25.88 233 GLU C C 1
ATOM 6444 O O . GLU C 1 233 ? 16.412 -27.001 67.409 1.00 25.33 233 GLU C O 1
ATOM 6450 N N . ARG C 1 234 ? 15.174 -26.270 65.667 1.00 25.29 234 ARG C N 1
ATOM 6451 C CA . ARG C 1 234 ? 14.194 -25.570 66.488 1.00 22.81 234 ARG C CA 1
ATOM 6452 C C . ARG C 1 234 ? 13.515 -26.483 67.503 1.00 29.63 234 ARG C C 1
ATOM 6453 O O . ARG C 1 234 ? 13.290 -26.082 68.643 1.00 27.11 234 ARG C O 1
ATOM 6461 N N . ALA C 1 235 ? 13.189 -27.707 67.098 1.00 25.55 235 ALA C N 1
ATOM 6462 C CA . ALA C 1 235 ? 12.485 -28.636 67.977 1.00 28.24 235 ALA C CA 1
ATOM 6463 C C . ALA C 1 235 ? 13.292 -28.917 69.245 1.00 23.65 235 ALA C C 1
ATOM 6464 O O . ALA C 1 235 ? 12.733 -29.058 70.333 1.00 26.48 235 ALA C O 1
ATOM 6466 N N . THR C 1 236 ? 14.608 -28.989 69.092 1.00 24.06 236 THR C N 1
ATOM 6467 C CA . THR C 1 236 ? 15.493 -29.245 70.223 1.00 24.33 236 THR C CA 1
ATOM 6468 C C . THR C 1 236 ? 15.545 -28.029 71.138 1.00 25.21 236 THR C C 1
ATOM 6469 O O . THR C 1 236 ? 15.396 -28.153 72.356 1.00 26.13 236 THR C O 1
ATOM 6473 N N . CYS C 1 237 ? 15.758 -26.857 70.546 1.00 23.96 237 CYS C N 1
ATOM 6474 C CA . CYS C 1 237 ? 15.751 -25.609 71.308 1.00 22.31 237 CYS C CA 1
ATOM 6475 C C . CYS C 1 237 ? 14.455 -25.462 72.085 1.00 21.48 237 CYS C C 1
ATOM 6476 O O . CYS C 1 237 ? 14.454 -25.123 73.274 1.00 24.24 237 CYS C O 1
ATOM 6479 N N . GLU C 1 238 ? 13.343 -25.724 71.412 1.00 23.67 238 GLU C N 1
ATOM 6480 C CA . GLU C 1 238 ? 12.047 -25.538 72.027 1.00 22.97 238 GLU C CA 1
ATOM 6481 C C . GLU C 1 238 ? 11.850 -26.513 73.188 1.00 26.34 238 GLU C C 1
ATOM 6482 O O . GLU C 1 238 ? 11.321 -26.136 74.239 1.00 24.70 238 GLU C O 1
ATOM 6488 N N . ARG C 1 239 ? 12.290 -27.758 73.005 1.00 24.45 239 ARG C N 1
ATOM 6489 C CA . ARG C 1 239 ? 12.162 -28.766 74.057 1.00 26.86 239 ARG C CA 1
ATOM 6490 C C . ARG C 1 239 ? 12.862 -28.313 75.334 1.00 23.44 239 ARG C C 1
ATOM 6491 O O . ARG C 1 239 ? 12.318 -28.427 76.438 1.00 24.43 239 ARG C O 1
ATOM 6499 N N . ILE C 1 240 ? 14.069 -27.792 75.166 1.00 25.45 240 ILE C N 1
ATOM 6500 C CA . ILE C 1 240 ? 14.881 -27.361 76.293 1.00 21.85 240 ILE C CA 1
ATOM 6501 C C . ILE C 1 240 ? 14.273 -26.111 76.942 1.00 24.87 240 ILE C C 1
ATOM 6502 O O . ILE C 1 240 ? 14.271 -25.980 78.167 1.00 23.93 240 ILE C O 1
ATOM 6507 N N . LEU C 1 241 ? 13.720 -25.211 76.131 1.00 21.66 241 LEU C N 1
ATOM 6508 C CA . LEU C 1 241 ? 13.008 -24.053 76.675 1.00 21.39 241 LEU C CA 1
ATOM 6509 C C . LEU C 1 241 ? 11.828 -24.482 77.548 1.00 23.54 241 LEU C C 1
ATOM 6510 O O . LEU C 1 241 ? 11.669 -24.010 78.673 1.00 22.89 241 LEU C O 1
ATOM 6515 N N . VAL C 1 242 ? 11.004 -25.385 77.029 1.00 21.80 242 VAL C N 1
ATOM 6516 C CA . VAL C 1 242 ? 9.783 -25.790 77.714 1.00 23.58 242 VAL C CA 1
ATOM 6517 C C . VAL C 1 242 ? 10.098 -26.632 78.954 1.00 24.78 242 VAL C C 1
ATOM 6518 O O . VAL C 1 242 ? 9.488 -26.456 80.011 1.00 23.23 242 VAL C O 1
ATOM 6522 N N . ASP C 1 243 ? 11.072 -27.526 78.822 1.00 23.04 243 ASP C N 1
ATOM 6523 C CA . ASP C 1 243 ? 11.365 -28.479 79.893 1.00 25.87 243 ASP C CA 1
ATOM 6524 C C . ASP C 1 243 ? 12.269 -27.899 80.973 1.00 24.78 243 ASP C C 1
ATOM 6525 O O . ASP C 1 243 ? 12.163 -28.286 82.140 1.00 25.57 243 ASP C O 1
ATOM 6530 N N . PHE C 1 244 ? 13.166 -26.990 80.600 1.00 20.92 244 PHE C N 1
ATOM 6531 C CA . PHE C 1 244 ? 14.099 -26.443 81.584 1.00 21.13 244 PHE C CA 1
ATOM 6532 C C . PHE C 1 244 ? 14.004 -24.927 81.795 1.00 24.55 244 PHE C C 1
ATOM 6533 O O . PHE C 1 244 ? 13.898 -24.472 82.929 1.00 23.46 244 PHE C O 1
ATOM 6541 N N . PHE C 1 245 ? 14.053 -24.139 80.722 1.00 24.76 245 PHE C N 1
ATOM 6542 C CA . PHE C 1 245 ? 14.226 -22.701 80.915 1.00 21.57 245 PHE C CA 1
ATOM 6543 C C . PHE C 1 245 ? 12.986 -21.968 81.429 1.00 20.99 245 PHE C C 1
ATOM 6544 O O . PHE C 1 245 ? 13.116 -21.106 82.289 1.00 21.18 245 PHE C O 1
ATOM 6552 N N . TYR C 1 246 ? 11.789 -22.289 80.948 1.00 20.23 246 TYR C N 1
ATOM 6553 C CA . TYR C 1 246 ? 10.610 -21.626 81.509 1.00 23.89 246 TYR C CA 1
ATOM 6554 C C . TYR C 1 246 ? 10.353 -22.065 82.960 1.00 24.81 246 TYR C C 1
ATOM 6555 O O . TYR C 1 246 ? 9.987 -21.231 83.780 1.00 24.16 246 TYR C O 1
ATOM 6564 N N . PRO C 1 247 ? 10.564 -23.358 83.293 1.00 20.72 247 PRO C N 1
ATOM 6565 C CA . PRO C 1 247 ? 10.504 -23.680 84.728 1.00 23.14 247 PRO C CA 1
ATOM 6566 C C . PRO C 1 247 ? 11.578 -22.964 85.561 1.00 23.04 247 PRO C C 1
ATOM 6567 O O . PRO C 1 247 ? 11.305 -22.592 86.708 1.00 25.27 247 PRO C O 1
ATOM 6571 N N . PHE C 1 248 ? 12.770 -22.774 85.008 1.00 21.27 248 PHE C N 1
ATOM 6572 C CA . PHE C 1 248 ? 13.825 -22.042 85.710 1.00 2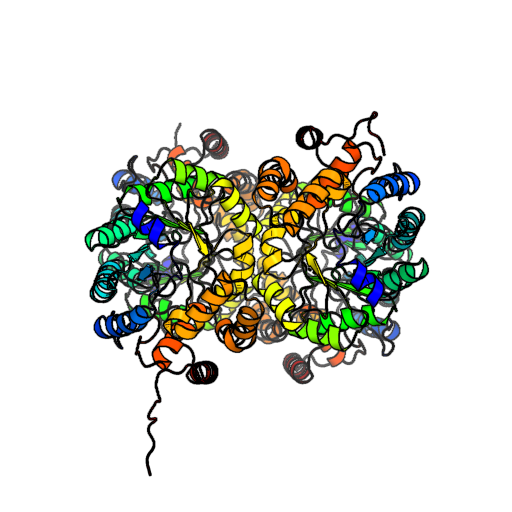1.42 248 PHE C CA 1
ATOM 6573 C C . PHE C 1 248 ? 13.408 -20.593 85.923 1.00 24.04 248 PHE C C 1
ATOM 6574 O O . PHE C 1 248 ? 13.597 -20.022 86.992 1.00 22.85 248 PHE C O 1
ATOM 6582 N N . MET C 1 249 ? 12.829 -20.012 84.881 1.00 23.83 249 MET C N 1
ATOM 6583 C CA A MET C 1 249 ? 12.328 -18.647 84.942 0.41 24.32 249 MET C CA 1
ATOM 6584 C CA B MET C 1 249 ? 12.321 -18.645 84.917 0.59 24.34 249 MET C CA 1
ATOM 6585 C C . MET C 1 249 ? 11.295 -18.450 86.039 1.00 24.74 249 MET C C 1
ATOM 6586 O O . MET C 1 249 ? 11.251 -17.399 86.682 1.00 24.84 249 MET C O 1
ATOM 6595 N N . ALA C 1 250 ? 10.472 -19.467 86.265 1.00 23.27 250 ALA C N 1
ATOM 6596 C CA . ALA C 1 250 ? 9.458 -19.420 87.305 1.00 24.56 250 ALA C CA 1
ATOM 6597 C C . ALA C 1 250 ? 10.106 -19.290 88.684 1.00 25.71 250 ALA C C 1
ATOM 6598 O O . ALA C 1 250 ? 9.616 -18.566 89.550 1.00 29.30 250 ALA C O 1
ATOM 6600 N N . ILE C 1 251 ? 11.211 -19.997 88.882 1.00 23.42 251 ILE C N 1
ATOM 6601 C CA . ILE C 1 251 ? 11.963 -19.883 90.127 1.00 22.88 251 ILE C CA 1
ATOM 6602 C C . ILE C 1 251 ? 12.653 -18.527 90.205 1.00 23.26 251 ILE C C 1
ATOM 6603 O O . ILE C 1 251 ? 12.573 -17.831 91.217 1.00 22.44 251 ILE C O 1
ATOM 6608 N N . ARG C 1 252 ? 13.331 -18.164 89.120 1.00 22.95 252 ARG C N 1
ATOM 6609 C CA . ARG C 1 252 ? 14.062 -16.908 89.033 1.00 22.52 252 ARG C CA 1
ATOM 6610 C C . ARG C 1 252 ? 13.161 -15.705 89.326 1.00 23.23 252 ARG C C 1
ATOM 6611 O O . ARG C 1 252 ? 13.592 -14.738 89.953 1.00 22.78 252 ARG C O 1
ATOM 6619 N N . ASN C 1 253 ? 11.908 -15.771 88.893 1.00 24.77 253 ASN C N 1
ATOM 6620 C CA . ASN C 1 253 ? 11.011 -14.625 89.029 1.00 22.77 253 ASN C CA 1
ATOM 6621 C C . ASN C 1 253 ? 10.404 -14.467 90.426 1.00 24.03 253 ASN C C 1
ATOM 6622 O O . ASN C 1 253 ? 9.648 -13.527 90.673 1.00 24.31 253 ASN C O 1
ATOM 6627 N N . ARG C 1 254 ? 10.737 -15.370 91.343 1.00 21.52 254 ARG C N 1
ATOM 6628 C CA . ARG C 1 254 ? 10.161 -15.322 92.688 1.00 23.21 254 ARG C CA 1
ATOM 6629 C C . ARG C 1 254 ? 10.694 -14.168 93.533 1.00 23.12 254 ARG C C 1
ATOM 6630 O O . ARG C 1 254 ? 10.049 -13.752 94.496 1.00 24.42 254 ARG C O 1
ATOM 6638 N N . ALA C 1 255 ? 11.869 -13.657 93.183 1.00 21.82 255 ALA C N 1
ATOM 6639 C CA . ALA C 1 255 ? 12.464 -12.548 93.931 1.00 21.54 255 ALA C CA 1
ATOM 6640 C C . ALA C 1 255 ? 13.491 -11.769 93.109 1.00 21.10 255 ALA C C 1
ATOM 6641 O O . ALA C 1 255 ? 14.141 -12.317 92.208 1.00 21.45 255 ALA C O 1
ATOM 6643 N N . LYS C 1 256 ? 13.645 -10.487 93.432 1.00 21.58 256 LYS C N 1
ATOM 6644 C CA . LYS C 1 256 ? 14.649 -9.657 92.778 1.00 21.58 256 LYS C CA 1
ATOM 6645 C C . LYS C 1 256 ? 16.053 -10.222 93.007 1.00 21.94 256 LYS C C 1
ATOM 6646 O O . LYS C 1 256 ? 16.360 -10.723 94.101 1.00 22.13 256 LYS C O 1
ATOM 6652 N N . GLY C 1 257 ? 16.886 -10.152 91.972 1.00 21.24 257 GLY C N 1
ATOM 6653 C CA . GLY C 1 257 ? 18.264 -10.602 92.049 1.00 21.91 257 GLY C CA 1
ATOM 6654 C C . GLY C 1 257 ? 18.473 -12.095 91.858 1.00 18.68 257 GLY C C 1
ATOM 6655 O O . GLY C 1 257 ? 19.612 -12.552 91.794 1.00 21.27 257 GLY C O 1
ATOM 6656 N N . TYR C 1 258 ? 17.388 -12.857 91.743 1.00 21.17 258 TYR C N 1
ATOM 6657 C CA . TYR C 1 258 ? 17.523 -14.306 91.594 1.00 21.75 258 TYR C CA 1
ATOM 6658 C C . TYR C 1 258 ? 18.154 -14.717 90.255 1.00 21.69 258 TYR C C 1
ATOM 6659 O O . TYR C 1 258 ? 18.540 -15.867 90.094 1.00 20.26 258 TYR C O 1
ATOM 6668 N N . ALA C 1 259 ? 18.295 -13.797 89.300 1.00 20.67 259 ALA C N 1
ATOM 6669 C CA . ALA C 1 259 ? 19.021 -14.136 88.079 1.00 22.67 259 ALA C CA 1
ATOM 6670 C C . ALA C 1 259 ? 20.462 -14.503 88.427 1.00 21.72 259 ALA C C 1
ATOM 6671 O O . ALA C 1 259 ? 21.113 -15.275 87.718 1.00 24.81 259 ALA C O 1
ATOM 6673 N N . VAL C 1 260 ? 20.954 -13.940 89.529 1.00 21.10 260 VAL C N 1
ATOM 6674 C CA . VAL C 1 260 ? 22.267 -14.308 90.048 1.00 20.90 260 VAL C CA 1
ATOM 6675 C C . VAL C 1 260 ? 22.126 -15.361 91.153 1.00 21.85 260 VAL C C 1
ATOM 6676 O O . VAL C 1 260 ? 22.782 -16.399 91.111 1.00 20.75 260 VAL C O 1
ATOM 6680 N N . SER C 1 261 ? 21.243 -15.110 92.114 1.00 21.78 261 SER C N 1
ATOM 6681 C CA . SER C 1 261 ? 21.079 -16.006 93.267 1.00 18.57 261 SER C CA 1
ATOM 6682 C C . SER C 1 261 ? 20.746 -17.448 92.891 1.00 23.09 261 SER C C 1
ATOM 6683 O O . SER C 1 261 ? 21.276 -18.374 93.499 1.00 22.15 261 SER C O 1
ATOM 6686 N N . ALA C 1 262 ? 19.871 -17.645 91.902 1.00 18.68 262 ALA C N 1
ATOM 6687 C CA . ALA C 1 262 ? 19.451 -18.995 91.542 1.00 21.82 262 ALA C CA 1
ATOM 6688 C C . ALA C 1 262 ? 20.573 -19.743 90.835 1.00 22.62 262 ALA C C 1
ATOM 6689 O O . ALA C 1 262 ? 20.704 -20.959 90.972 1.00 23.06 262 ALA C O 1
ATOM 6691 N N . VAL C 1 263 ? 21.381 -19.014 90.072 1.00 19.77 263 VAL C N 1
ATOM 6692 C CA . VAL C 1 263 ? 22.521 -19.609 89.397 1.00 20.97 263 VAL C CA 1
ATOM 6693 C C . VAL C 1 263 ? 23.560 -20.060 90.425 1.00 24.74 263 VAL C C 1
ATOM 6694 O O . VAL C 1 263 ? 24.108 -21.159 90.316 1.00 23.04 263 VAL C O 1
ATOM 6698 N N . LYS C 1 264 ? 23.813 -19.230 91.434 1.00 21.83 264 LYS C N 1
ATOM 6699 C CA . LYS C 1 264 ? 24.783 -19.599 92.460 1.00 19.13 264 LYS C CA 1
ATOM 6700 C C . LYS C 1 264 ? 24.280 -20.804 93.249 1.00 22.56 264 LYS C C 1
ATOM 6701 O O . LYS C 1 264 ? 25.064 -21.686 93.610 1.00 22.49 264 LYS C O 1
ATOM 6707 N N . ALA C 1 265 ? 22.976 -20.846 93.501 1.00 21.90 265 ALA C N 1
ATOM 6708 C CA . ALA C 1 265 ? 22.348 -21.996 94.150 1.00 22.94 265 ALA C CA 1
ATOM 6709 C C . ALA C 1 265 ? 22.539 -23.271 93.333 1.00 25.47 265 ALA C C 1
ATOM 6710 O O . ALA C 1 265 ? 22.795 -24.335 93.889 1.00 25.24 265 ALA C O 1
ATOM 6712 N N . GLY C 1 266 ? 22.419 -23.161 92.011 1.00 19.98 266 GLY C N 1
ATOM 6713 C CA . GLY C 1 266 ? 22.634 -24.303 91.136 1.00 22.77 266 GLY C CA 1
ATOM 6714 C C . GLY C 1 266 ? 24.064 -24.810 91.202 1.00 22.71 266 GLY C C 1
ATOM 6715 O O . GLY C 1 266 ? 24.312 -26.017 91.190 1.00 23.37 266 GLY C O 1
ATOM 6716 N N . VAL C 1 267 ? 25.012 -23.885 91.277 1.00 20.68 267 VAL C N 1
ATOM 6717 C CA . VAL C 1 267 ? 26.422 -24.248 91.385 1.00 22.13 267 VAL C CA 1
ATOM 6718 C C . VAL C 1 267 ? 26.690 -25.024 92.682 1.00 27.22 267 VAL C C 1
ATOM 6719 O O . VAL C 1 267 ? 27.376 -26.047 92.677 1.00 24.54 267 VAL C O 1
ATOM 6723 N N . ARG C 1 268 ? 26.116 -24.553 93.778 1.00 23.54 268 ARG C N 1
ATOM 6724 C CA . ARG C 1 268 ? 26.280 -25.227 95.069 1.00 24.43 268 ARG C CA 1
ATOM 6725 C C . ARG C 1 268 ? 25.621 -26.611 95.059 1.00 28.65 268 ARG C C 1
ATOM 6726 O O . ARG C 1 268 ? 26.173 -27.577 95.596 1.00 28.05 268 ARG C O 1
ATOM 6734 N N . LEU C 1 269 ? 24.445 -26.701 94.444 1.00 23.56 269 LEU C N 1
ATOM 6735 C CA . LEU C 1 269 ? 23.734 -27.967 94.291 1.00 24.41 269 LEU C CA 1
ATOM 6736 C C . LEU C 1 269 ? 24.529 -29.001 93.489 1.00 29.83 269 LEU C C 1
ATOM 6737 O O . LEU C 1 269 ? 24.368 -30.203 93.691 1.00 30.11 269 LEU C O 1
ATOM 6742 N N . GLN C 1 270 ? 25.373 -28.532 92.575 1.00 26.57 270 GLN C N 1
ATOM 6743 C CA . GLN C 1 270 ? 26.158 -29.433 91.736 1.00 26.89 270 GLN C CA 1
ATOM 6744 C C . GLN C 1 270 ? 27.500 -29.785 92.375 1.00 29.46 270 GLN C C 1
ATOM 6745 O O . GLN C 1 270 ? 28.333 -30.446 91.760 1.00 31.79 270 GLN C O 1
ATOM 6751 N N . GLY C 1 271 ? 27.714 -29.333 93.607 1.00 31.85 271 GLY C N 1
ATOM 6752 C CA . GLY C 1 271 ? 28.883 -29.745 94.364 1.00 35.76 271 GLY C CA 1
ATOM 6753 C C . GLY C 1 271 ? 30.092 -28.833 94.294 1.00 39.39 271 GLY C C 1
ATOM 6754 O O . GLY C 1 271 ? 31.221 -29.277 94.507 1.00 43.84 271 GLY C O 1
ATOM 6755 N N . PHE C 1 272 ? 29.870 -27.558 94.003 1.00 27.48 272 PHE C N 1
ATOM 6756 C CA . PHE C 1 272 ? 30.944 -26.582 94.077 1.00 30.32 272 PHE C CA 1
ATOM 6757 C C . PHE C 1 272 ? 30.643 -25.582 95.178 1.00 31.08 272 PHE C C 1
ATOM 6758 O O . PHE C 1 272 ? 29.534 -25.052 95.274 1.00 32.34 272 PHE C O 1
ATOM 6766 N N . ASN C 1 273 ? 31.642 -25.339 96.016 1.00 31.27 273 ASN C N 1
ATOM 6767 C CA . ASN C 1 273 ? 31.449 -24.607 97.258 1.00 31.15 273 ASN C CA 1
ATOM 6768 C C . ASN C 1 273 ? 31.448 -23.098 97.044 1.00 29.44 273 ASN C C 1
ATOM 6769 O O . ASN C 1 273 ? 32.324 -22.395 97.543 1.00 29.15 273 ASN C O 1
ATOM 6774 N N . ALA C 1 274 ? 30.454 -22.603 96.307 1.00 25.69 274 ALA C N 1
ATOM 6775 C CA . ALA C 1 274 ? 30.446 -21.204 95.884 1.00 24.80 274 ALA C CA 1
ATOM 6776 C C . ALA C 1 274 ? 30.095 -20.226 97.011 1.00 23.87 274 ALA C C 1
ATOM 6777 O O . ALA C 1 274 ? 30.386 -19.033 96.914 1.00 23.48 274 ALA C O 1
ATOM 6779 N N . GLY C 1 275 ? 29.475 -20.725 98.074 1.00 26.98 275 GLY C N 1
ATOM 6780 C CA . GLY C 1 275 ? 29.118 -19.877 99.199 1.00 25.03 275 GLY C CA 1
ATOM 6781 C C . GLY C 1 275 ? 27.876 -19.034 98.958 1.00 28.45 275 GLY C C 1
ATOM 6782 O O . GLY C 1 275 ? 27.173 -19.206 97.957 1.00 24.64 275 GLY C O 1
ATOM 6783 N N . PRO C 1 276 ? 27.593 -18.108 99.880 1.00 24.23 276 PRO C N 1
ATOM 6784 C CA . PRO C 1 276 ? 26.417 -17.247 99.771 1.00 24.08 276 PRO C CA 1
ATOM 6785 C C . PRO C 1 276 ? 26.630 -16.119 98.770 1.00 23.41 276 PRO C C 1
ATOM 6786 O O . PRO C 1 276 ? 27.759 -15.835 98.367 1.00 22.26 276 PRO C O 1
ATOM 6790 N N . VAL C 1 277 ? 25.539 -15.495 98.350 1.00 25.19 277 VAL C N 1
ATOM 6791 C CA . VAL C 1 277 ? 25.643 -14.239 97.636 1.00 24.55 277 VAL C CA 1
ATOM 6792 C C . VAL C 1 277 ? 25.966 -13.153 98.650 1.00 21.85 277 VAL C C 1
ATOM 6793 O O . VAL C 1 277 ? 25.693 -13.303 99.840 1.00 26.94 277 VAL C O 1
ATOM 6797 N N . ARG C 1 278 ? 26.546 -12.060 98.181 1.00 22.32 278 ARG C N 1
ATOM 6798 C CA . ARG C 1 278 ? 26.725 -10.895 99.034 1.00 24.13 278 ARG C CA 1
ATOM 6799 C C . ARG C 1 278 ? 25.468 -10.039 99.009 1.00 24.78 278 ARG C C 1
ATOM 6800 O O . ARG C 1 278 ? 24.808 -9.922 97.972 1.00 22.85 278 ARG C O 1
ATOM 6808 N N . ALA C 1 279 ? 25.120 -9.464 100.155 1.00 23.02 279 ALA C N 1
ATOM 6809 C CA . ALA C 1 279 ? 24.077 -8.443 100.198 1.00 22.80 279 ALA C CA 1
ATOM 6810 C C . ALA C 1 279 ? 24.451 -7.342 99.209 1.00 24.00 279 ALA C C 1
ATOM 6811 O O . ALA C 1 279 ? 25.633 -7.039 99.049 1.00 24.61 279 ALA C O 1
ATOM 6813 N N . PRO C 1 280 ? 23.453 -6.707 98.565 1.00 21.07 280 PRO C N 1
ATOM 6814 C CA . PRO C 1 280 ? 22.011 -6.831 98.804 1.00 21.66 280 PRO C CA 1
ATOM 6815 C C . PRO C 1 280 ? 21.275 -7.911 98.012 1.00 21.37 280 PRO C C 1
ATOM 6816 O O . PRO C 1 280 ? 20.054 -7.877 97.986 1.00 22.05 280 PRO C O 1
ATOM 6820 N N . LEU C 1 281 ? 21.975 -8.851 97.389 1.00 20.03 281 LEU C N 1
ATOM 6821 C CA . LEU C 1 281 ? 21.294 -10.055 96.932 1.00 22.90 281 LEU C CA 1
ATOM 6822 C C . LEU C 1 281 ? 20.884 -10.879 98.150 1.00 23.30 281 LEU C C 1
ATOM 6823 O O . LEU C 1 281 ? 21.428 -10.690 99.237 1.00 24.16 281 LEU C O 1
ATOM 6828 N N . LYS C 1 282 ? 19.928 -11.788 97.977 1.00 21.02 282 LYS C N 1
ATOM 6829 C CA . LYS C 1 282 ? 19.638 -12.782 99.012 1.00 21.89 282 LYS C CA 1
ATOM 6830 C C . LYS C 1 282 ? 19.682 -14.183 98.399 1.00 24.25 282 LYS C C 1
ATOM 6831 O O . LYS C 1 282 ? 19.447 -14.354 97.200 1.00 23.95 282 LYS C O 1
ATOM 6837 N N . ASP C 1 283 ? 19.980 -15.194 99.208 1.00 23.04 283 ASP C N 1
ATOM 6838 C CA . ASP C 1 283 ? 19.987 -16.552 98.677 1.00 21.94 283 ASP C CA 1
ATOM 6839 C C . ASP C 1 283 ? 18.577 -17.142 98.645 1.00 21.55 283 ASP C C 1
ATOM 6840 O O . ASP C 1 283 ? 17.675 -16.693 99.356 1.00 24.02 283 ASP C O 1
ATOM 6845 N N . LEU C 1 284 ? 18.387 -18.143 97.794 1.00 22.89 284 LEU C N 1
ATOM 6846 C CA . LEU C 1 284 ? 17.119 -18.859 97.727 1.00 21.18 284 LEU C CA 1
ATOM 6847 C C . LEU C 1 284 ? 16.760 -19.495 99.066 1.00 22.86 284 LEU C C 1
ATOM 6848 O O . LEU C 1 284 ? 17.635 -19.892 99.836 1.00 24.87 284 LEU C O 1
ATOM 6853 N N . THR C 1 285 ? 15.465 -19.587 99.337 1.00 25.91 285 THR C N 1
ATOM 6854 C CA . THR C 1 285 ? 14.984 -20.341 100.488 1.00 24.04 285 THR C CA 1
ATOM 6855 C C . THR C 1 285 ? 15.284 -21.822 100.288 1.00 29.30 285 THR C C 1
ATOM 6856 O O . THR C 1 285 ? 15.569 -22.252 99.173 1.00 25.85 285 THR C O 1
ATOM 6860 N N . ASN C 1 286 ? 15.214 -22.605 101.362 1.00 31.42 286 ASN C N 1
ATOM 6861 C CA . ASN C 1 286 ? 15.422 -24.045 101.247 1.00 28.81 286 ASN C CA 1
ATOM 6862 C C . ASN C 1 286 ? 14.378 -24.673 100.334 1.00 30.23 286 ASN C C 1
ATOM 6863 O O . ASN C 1 286 ? 14.682 -25.589 99.574 1.00 28.96 286 ASN C O 1
ATOM 6868 N N . GLU C 1 287 ? 13.149 -24.170 100.414 1.00 28.35 287 GLU C N 1
ATOM 6869 C CA . GLU C 1 287 ? 12.077 -24.609 99.525 1.00 29.26 287 GLU C CA 1
ATOM 6870 C C . GLU C 1 287 ? 12.443 -24.350 98.066 1.00 30.08 287 GLU C C 1
ATOM 6871 O O . GLU C 1 287 ? 12.259 -25.212 97.201 1.00 30.63 287 GLU C O 1
ATOM 6877 N N . GLU C 1 288 ? 12.966 -23.157 97.801 1.00 28.10 288 GLU C N 1
ATOM 6878 C CA . GLU C 1 288 ? 13.338 -22.778 96.442 1.00 26.53 288 GLU C CA 1
ATOM 6879 C C . GLU C 1 288 ? 14.543 -23.577 95.956 1.00 24.84 288 GLU C C 1
ATOM 6880 O O . GLU C 1 288 ? 14.604 -23.960 94.791 1.00 25.68 288 GLU C O 1
ATOM 6886 N N . ILE C 1 289 ? 15.500 -23.826 96.850 1.00 24.56 289 ILE C N 1
ATOM 6887 C CA . ILE C 1 289 ? 16.648 -24.660 96.512 1.00 24.25 289 ILE C CA 1
ATOM 6888 C C . ILE C 1 289 ? 16.154 -26.058 96.138 1.00 29.01 289 ILE C C 1
ATOM 6889 O O . ILE C 1 289 ? 16.667 -26.686 95.209 1.00 26.00 289 ILE C O 1
ATOM 6894 N N . GLY C 1 290 ? 15.135 -26.521 96.854 1.00 25.98 290 GLY C N 1
ATOM 6895 C CA . GLY C 1 290 ? 14.516 -27.801 96.567 1.00 29.24 290 GLY C CA 1
ATOM 6896 C C . GLY C 1 290 ? 13.931 -27.837 95.169 1.00 28.22 290 GLY C C 1
ATOM 6897 O O . GLY C 1 290 ? 14.074 -28.832 94.460 1.00 29.89 290 GLY C O 1
ATOM 6898 N N . MET C 1 291 ? 13.274 -26.749 94.774 1.00 25.62 291 MET C N 1
ATOM 6899 C CA . MET C 1 291 ? 12.677 -26.651 93.439 1.00 27.11 291 MET C CA 1
ATOM 6900 C C . MET C 1 291 ? 13.745 -26.713 92.361 1.00 25.72 291 MET C C 1
ATOM 6901 O O . MET C 1 291 ? 13.554 -27.348 91.321 1.00 25.96 291 MET C O 1
ATOM 6906 N N . LEU C 1 292 ? 14.866 -26.043 92.604 1.00 23.65 292 LEU C N 1
ATOM 6907 C CA . LEU C 1 292 ? 15.938 -26.018 91.623 1.00 23.83 292 LEU C CA 1
ATOM 6908 C C . LEU C 1 292 ? 16.606 -27.384 91.553 1.00 25.46 292 LEU C C 1
ATOM 6909 O O . LEU C 1 292 ? 16.968 -27.846 90.476 1.00 24.37 292 LEU C O 1
ATOM 6914 N N . GLU C 1 293 ? 16.739 -28.048 92.699 1.00 25.15 293 GLU C N 1
ATOM 6915 C CA . GLU C 1 293 ? 17.342 -29.376 92.703 1.00 28.70 293 GLU C CA 1
ATOM 6916 C C . GLU C 1 293 ? 16.530 -30.362 91.857 1.00 25.47 293 GLU C C 1
ATOM 6917 O O . GLU C 1 293 ? 17.101 -31.133 91.082 1.00 25.95 293 GLU C O 1
ATOM 6923 N N . ALA C 1 294 ? 15.208 -30.322 91.991 1.00 23.95 294 ALA C N 1
ATOM 6924 C CA . ALA C 1 294 ? 14.347 -31.208 91.211 1.00 28.37 294 ALA C CA 1
ATOM 6925 C C . ALA C 1 294 ? 14.449 -30.895 89.721 1.00 28.39 294 ALA C C 1
ATOM 6926 O O . ALA C 1 294 ? 14.500 -31.802 88.885 1.00 28.37 294 ALA C O 1
ATOM 6928 N N . LEU C 1 295 ? 14.489 -29.607 89.391 1.00 26.07 295 LEU C N 1
ATOM 6929 C CA . LEU C 1 295 ? 14.537 -29.186 87.990 1.00 25.51 295 LEU C CA 1
ATOM 6930 C C . LEU C 1 295 ? 15.828 -29.638 87.311 1.00 26.19 295 LEU C C 1
ATOM 6931 O O . LEU C 1 295 ? 15.808 -30.064 86.156 1.00 28.75 295 LEU C O 1
ATOM 6936 N N . ILE C 1 296 ? 16.945 -29.553 88.031 1.00 25.04 296 ILE C N 1
ATOM 6937 C CA . ILE C 1 296 ? 18.224 -29.998 87.495 1.00 26.25 296 ILE C CA 1
ATOM 6938 C C . ILE C 1 296 ? 18.127 -31.481 87.126 1.00 28.57 296 ILE C C 1
ATOM 6939 O O . ILE C 1 296 ? 18.632 -31.893 86.087 1.00 29.48 296 ILE C O 1
ATOM 6944 N N . GLY C 1 297 ? 17.449 -32.258 87.970 1.00 29.02 297 GLY C N 1
ATOM 6945 C CA . GLY C 1 297 ? 17.078 -33.631 87.656 1.00 34.13 297 GLY C CA 1
ATOM 6946 C C . GLY C 1 297 ? 18.169 -34.498 87.057 1.00 30.08 297 GLY C C 1
ATOM 6947 O O . GLY C 1 297 ? 19.214 -34.692 87.665 1.00 32.96 297 GLY C O 1
ATOM 6948 N N . THR C 1 298 ? 17.936 -35.002 85.846 1.00 33.71 298 THR C N 1
ATOM 6949 C CA . THR C 1 298 ? 18.874 -35.926 85.211 1.00 34.53 298 THR C CA 1
ATOM 6950 C C . THR C 1 298 ? 20.216 -35.265 84.889 1.00 30.49 298 THR C C 1
ATOM 6951 O O . THR C 1 298 ? 21.183 -35.943 84.544 1.00 34.56 298 THR C O 1
ATOM 6955 N N . HIS C 1 299 ? 20.277 -33.942 85.022 1.00 30.97 299 HIS C N 1
ATOM 6956 C CA . HIS C 1 299 ? 21.499 -33.193 84.743 1.00 29.21 299 HIS C CA 1
ATOM 6957 C C . HIS C 1 299 ? 22.371 -33.057 85.995 1.00 25.95 299 HIS C C 1
ATOM 6958 O O . HIS C 1 299 ? 23.390 -32.371 85.983 1.00 25.76 299 HIS C O 1
ATOM 6965 N N . LYS C 1 300 ? 21.946 -33.701 87.079 1.00 26.21 300 LYS C N 1
ATOM 6966 C CA . LYS C 1 300 ? 22.704 -33.689 88.327 1.00 28.12 300 LYS C CA 1
ATOM 6967 C C . LYS C 1 300 ? 24.130 -34.202 88.133 1.00 31.44 300 LYS C C 1
ATOM 6968 O O . LYS C 1 300 ? 24.351 -35.207 87.461 1.00 29.88 300 LYS C O 1
ATOM 6974 N N . ARG C 1 301 ? 25.097 -33.502 88.712 1.00 26.78 301 ARG C N 1
ATOM 6975 C CA . ARG C 1 301 ? 26.478 -33.943 88.648 1.00 24.59 301 ARG C CA 1
ATOM 6976 C C . ARG C 1 301 ? 26.668 -35.183 89.527 1.00 27.58 301 ARG C C 1
ATOM 6977 O O . ARG C 1 301 ? 26.375 -35.158 90.723 1.00 27.76 301 ARG C O 1
ATOM 6985 N N . LYS C 1 302 ? 27.137 -36.271 88.924 1.00 27.14 302 LYS C N 1
ATOM 6986 C CA . LYS C 1 302 ? 27.236 -37.542 89.634 1.00 26.89 302 LYS C CA 1
ATOM 6987 C C . LYS C 1 302 ? 28.686 -37.916 89.903 1.00 23.70 302 LYS C C 1
ATOM 6988 O O . LYS C 1 302 ? 29.578 -37.613 89.108 1.00 30.53 302 LYS C O 1
ATOM 6994 N N . ALA C 1 303 ? 28.909 -38.603 91.019 1.00 27.09 303 ALA C N 1
ATOM 6995 C CA . ALA C 1 303 ? 30.251 -39.017 91.395 1.00 28.46 303 ALA C CA 1
ATOM 6996 C C . ALA C 1 303 ? 30.896 -39.959 90.378 1.00 30.89 303 ALA C C 1
ATOM 6997 O O . ALA C 1 303 ? 32.119 -40.005 90.272 1.00 32.82 303 ALA C O 1
ATOM 6999 N N . TRP C 1 304 ? 30.090 -40.705 89.623 1.00 28.12 304 TRP C N 1
ATOM 7000 C CA . TRP C 1 304 ? 30.649 -41.708 88.709 1.00 24.33 304 TRP C CA 1
ATOM 7001 C C . TRP C 1 304 ? 30.987 -41.204 87.295 1.00 31.92 304 TRP C C 1
ATOM 7002 O O . TRP C 1 304 ? 31.492 -41.967 86.464 1.00 30.35 304 TRP C O 1
ATOM 7013 N N . SER C 1 305 ? 30.725 -39.930 87.024 1.00 30.73 305 SER C N 1
ATOM 7014 C CA A SER C 1 305 ? 30.983 -39.365 85.701 0.50 31.77 305 SER C CA 1
ATOM 7015 C CA B SER C 1 305 ? 30.977 -39.364 85.702 0.50 31.77 305 SER C CA 1
ATOM 7016 C C . SER C 1 305 ? 32.468 -39.243 85.381 1.00 37.56 305 SER C C 1
ATOM 7017 O O . SER C 1 305 ? 33.288 -38.977 86.266 1.00 39.54 305 SER C O 1
ATOM 7022 N N . HIS C 1 306 ? 32.804 -39.438 84.108 1.00 34.68 306 HIS C N 1
ATOM 7023 C CA . HIS C 1 306 ? 34.160 -39.218 83.610 1.00 42.48 306 HIS C CA 1
ATOM 7024 C C . HIS C 1 306 ? 34.326 -37.740 83.268 1.00 45.95 306 HIS C C 1
ATOM 7025 O O . HIS C 1 306 ? 33.437 -37.142 82.661 1.00 42.45 306 HIS C O 1
ATOM 7032 N N . PRO C 1 307 ? 35.457 -37.143 83.669 1.00 48.84 307 PRO C N 1
ATOM 7033 C CA . PRO C 1 307 ? 35.749 -35.742 83.339 1.00 51.07 307 PRO C CA 1
ATOM 7034 C C . PRO C 1 307 ? 35.901 -35.513 81.837 1.00 53.18 307 PRO C C 1
ATOM 7035 O O . PRO C 1 307 ? 35.915 -36.480 81.073 1.00 52.40 307 PRO C O 1
ATOM 7039 N N . MET D 1 1 ? 30.667 13.864 116.951 1.00 43.94 1 MET D N 1
ATOM 7040 C CA . MET D 1 1 ? 29.256 14.132 117.200 1.00 37.15 1 MET D CA 1
ATOM 7041 C C . MET D 1 1 ? 28.464 12.829 117.230 1.00 34.41 1 MET D C 1
ATOM 7042 O O . MET D 1 1 ? 28.617 11.990 116.343 1.00 37.73 1 MET D O 1
ATOM 7047 N N . ASP D 1 2 ? 27.616 12.656 118.240 1.00 26.36 2 ASP D N 1
ATOM 7048 C CA . ASP D 1 2 ? 26.883 11.402 118.378 1.00 27.90 2 ASP D CA 1
ATOM 7049 C C . ASP D 1 2 ? 25.596 11.477 117.547 1.00 26.89 2 ASP D C 1
ATOM 7050 O O . ASP D 1 2 ? 25.135 12.572 117.223 1.00 25.97 2 ASP D O 1
ATOM 7055 N N . PRO D 1 3 ? 25.044 10.313 117.165 1.00 26.30 3 PRO D N 1
ATOM 7056 C CA . PRO D 1 3 ? 23.875 10.267 116.273 1.00 21.12 3 PRO D CA 1
ATOM 7057 C C . PRO D 1 3 ? 22.693 11.125 116.730 1.00 24.67 3 PRO D C 1
ATOM 7058 O O . PRO D 1 3 ? 22.006 11.708 115.895 1.00 21.18 3 PRO D O 1
ATOM 7062 N N . GLU D 1 4 ? 22.442 11.208 118.030 1.00 23.40 4 GLU D N 1
ATOM 7063 C CA . GLU D 1 4 ? 21.330 12.028 118.491 1.00 22.50 4 GLU D CA 1
ATOM 7064 C C . GLU D 1 4 ? 21.583 13.515 118.246 1.00 23.19 4 GLU D C 1
ATOM 7065 O O . GLU D 1 4 ? 20.643 14.281 118.023 1.00 21.91 4 GLU D O 1
ATOM 7071 N N . GLN D 1 5 ? 22.847 13.929 118.266 1.00 22.14 5 GLN D N 1
ATOM 7072 C CA . GLN D 1 5 ? 23.169 15.321 117.973 1.00 22.97 5 GLN D CA 1
ATOM 7073 C C . GLN D 1 5 ? 23.049 15.664 116.474 1.00 20.30 5 GLN D C 1
ATOM 7074 O O . GLN D 1 5 ? 22.588 16.757 116.135 1.00 22.82 5 GLN D O 1
ATOM 7080 N N . ILE D 1 6 ? 23.453 14.760 115.581 1.00 21.07 6 ILE D N 1
ATOM 7081 C CA . ILE D 1 6 ? 23.254 15.022 114.150 1.00 20.55 6 ILE D CA 1
ATOM 7082 C C . ILE D 1 6 ? 21.749 14.984 113.858 1.00 21.43 6 ILE D C 1
ATOM 7083 O O . ILE D 1 6 ? 21.261 15.771 113.051 1.00 20.40 6 ILE D O 1
ATOM 7088 N N . LYS D 1 7 ? 21.013 14.118 114.555 1.00 18.93 7 LYS D N 1
ATOM 7089 C CA . LYS D 1 7 ? 19.560 14.044 114.370 1.00 20.48 7 LYS D CA 1
ATOM 7090 C C . LYS D 1 7 ? 18.899 15.382 114.692 1.00 20.59 7 LYS D C 1
ATOM 7091 O O . LYS D 1 7 ? 18.028 15.853 113.953 1.00 21.88 7 LYS D O 1
ATOM 7097 N N . THR D 1 8 ? 19.316 15.996 115.795 1.00 21.91 8 THR D N 1
ATOM 7098 C CA . THR D 1 8 ? 18.787 17.299 116.180 1.00 21.85 8 THR D CA 1
ATOM 7099 C C . THR D 1 8 ? 19.117 18.370 115.139 1.00 21.52 8 THR D C 1
ATOM 7100 O O . THR D 1 8 ? 18.260 19.180 114.762 1.00 23.64 8 THR D O 1
ATOM 7104 N N . ALA D 1 9 ? 20.352 18.352 114.647 1.00 21.95 9 ALA D N 1
ATOM 7105 C CA . ALA D 1 9 ? 20.778 19.307 113.631 1.00 20.03 9 ALA D CA 1
ATOM 7106 C C . ALA D 1 9 ? 19.951 19.181 112.352 1.00 21.54 9 ALA D C 1
ATOM 7107 O O . ALA D 1 9 ? 19.629 20.183 111.719 1.00 20.92 9 ALA D O 1
ATOM 7109 N N . LEU D 1 10 ? 19.617 17.949 111.976 1.00 20.70 10 LEU D N 1
ATOM 7110 C CA . LEU D 1 10 ? 18.792 17.716 110.784 1.00 20.22 10 LEU D CA 1
ATOM 7111 C C . LEU D 1 10 ? 17.415 18.360 110.892 1.00 23.36 10 LEU D C 1
ATOM 7112 O O . LEU D 1 10 ? 16.803 18.681 109.881 1.00 24.47 10 LEU D O 1
ATOM 7117 N N . GLY D 1 11 ? 16.932 18.555 112.113 1.00 20.84 11 GLY D N 1
ATOM 7118 C CA . GLY D 1 11 ? 15.618 19.148 112.299 1.00 24.11 11 GLY D CA 1
ATOM 7119 C C . GLY D 1 11 ? 15.662 20.633 112.605 1.00 26.83 11 GLY D C 1
ATOM 7120 O O . GLY D 1 11 ? 14.653 21.216 113.005 1.00 26.13 11 GLY D O 1
ATOM 7121 N N . SER D 1 12 ? 16.815 21.267 112.401 1.00 24.01 12 SER D N 1
ATOM 7122 C CA A SER D 1 12 ? 16.958 22.662 112.802 0.60 23.85 12 SER D CA 1
ATOM 7123 C CA B SER D 1 12 ? 16.988 22.657 112.801 0.40 23.86 12 SER D CA 1
ATOM 7124 C C . SER D 1 12 ? 17.049 23.640 111.634 1.00 22.46 12 SER D C 1
ATOM 7125 O O . SER D 1 12 ? 17.350 24.818 111.830 1.00 26.38 12 SER D O 1
ATOM 7130 N N . GLY D 1 13 ? 16.768 23.179 110.419 1.00 20.66 13 GLY D N 1
ATOM 7131 C CA . GLY D 1 13 ? 16.787 24.101 109.298 1.00 19.79 13 GLY D CA 1
ATOM 7132 C C . GLY D 1 13 ? 16.955 23.501 107.915 1.00 20.17 13 GLY D C 1
ATOM 7133 O O . GLY D 1 13 ? 16.716 22.318 107.708 1.00 20.37 13 GLY D O 1
ATOM 7134 N N . LEU D 1 14 ? 17.383 24.337 106.976 1.00 21.19 14 LEU D N 1
ATOM 7135 C CA . LEU D 1 14 ? 17.574 23.945 105.580 1.00 19.90 14 LEU D CA 1
ATOM 7136 C C . LEU D 1 14 ? 18.870 23.143 105.407 1.00 21.89 14 LEU D C 1
ATOM 7137 O O . LEU D 1 14 ? 19.846 23.380 106.124 1.00 21.83 14 LEU D O 1
ATOM 7142 N N . LEU D 1 15 ? 18.893 22.196 104.472 1.00 18.51 15 LEU D N 1
ATOM 7143 C CA . LEU D 1 15 ? 20.076 21.351 104.284 1.00 18.22 15 LEU D CA 1
ATOM 7144 C C . LEU D 1 15 ? 20.870 21.764 103.048 1.00 22.95 15 LEU D C 1
ATOM 7145 O O . LEU D 1 15 ? 20.304 21.965 101.980 1.00 21.12 15 LEU D O 1
ATOM 7150 N N . SER D 1 16 ? 22.187 21.867 103.210 1.00 21.33 16 SER D N 1
ATOM 7151 C CA . SER D 1 16 ? 23.092 22.334 102.164 1.00 21.17 16 SER D CA 1
ATOM 7152 C C . SER D 1 16 ? 23.880 21.160 101.564 1.00 19.73 16 SER D C 1
ATOM 7153 O O . SER D 1 16 ? 24.422 20.339 102.305 1.00 21.79 16 SER D O 1
ATOM 7156 N N . PHE D 1 17 ? 23.902 21.074 100.233 1.00 20.15 17 PHE D N 1
ATOM 7157 C CA . PHE D 1 17 ? 24.641 20.038 99.494 1.00 20.88 17 PHE D CA 1
ATOM 7158 C C . PHE D 1 17 ? 25.616 20.661 98.491 1.00 19.46 17 PHE D C 1
ATOM 7159 O O . PHE D 1 17 ? 25.312 20.763 97.305 1.00 20.67 17 PHE D O 1
ATOM 7167 N N . PRO D 1 18 ? 26.803 21.077 98.956 1.00 18.24 18 PRO D N 1
ATOM 7168 C CA . PRO D 1 18 ? 27.718 21.788 98.053 1.00 19.04 18 PRO D CA 1
ATOM 7169 C C . PRO D 1 18 ? 28.194 20.958 96.863 1.00 19.47 18 PRO D C 1
ATOM 7170 O O . PRO D 1 18 ? 28.444 19.760 96.999 1.00 20.56 18 PRO D O 1
ATOM 7174 N N . VAL D 1 19 ? 28.316 21.593 95.701 1.00 19.48 19 VAL D N 1
ATOM 7175 C CA . VAL D 1 19 ? 28.963 20.957 94.560 1.00 19.58 19 VAL D CA 1
ATOM 7176 C C . VAL D 1 19 ? 30.441 20.727 94.888 1.00 19.95 19 VAL D C 1
ATOM 7177 O O . VAL D 1 19 ? 31.016 21.440 95.709 1.00 19.67 19 VAL D O 1
ATOM 7181 N N . THR D 1 20 ? 31.028 19.711 94.265 1.00 20.09 20 THR D N 1
ATOM 7182 C CA . THR D 1 20 ? 32.443 19.407 94.472 1.00 19.88 20 THR D CA 1
ATOM 7183 C C . THR D 1 20 ? 33.274 20.077 93.387 1.00 21.65 20 THR D C 1
ATOM 7184 O O . THR D 1 20 ? 33.037 19.867 92.195 1.00 20.26 20 THR D O 1
ATOM 7188 N N . HIS D 1 21 ? 34.244 20.897 93.799 1.00 21.24 21 HIS D N 1
ATOM 7189 C CA . HIS D 1 21 ? 35.052 21.668 92.853 1.00 21.14 21 HIS D CA 1
ATOM 7190 C C . HIS D 1 21 ? 36.198 20.844 92.258 1.00 21.15 21 HIS D C 1
ATOM 7191 O O . HIS D 1 21 ? 36.881 20.119 92.976 1.00 23.20 21 HIS D O 1
ATOM 7198 N N . PHE D 1 22 ? 36.397 20.961 90.948 1.00 21.68 22 PHE D N 1
ATOM 7199 C CA . PHE D 1 22 ? 37.515 20.301 90.269 1.00 22.24 22 PHE D CA 1
ATOM 7200 C C . PHE D 1 22 ? 38.390 21.321 89.551 1.00 27.80 22 PHE D C 1
ATOM 7201 O O . PHE D 1 22 ? 37.880 22.305 89.020 1.00 24.89 22 PHE D O 1
ATOM 7209 N N . ASP D 1 23 ? 39.704 21.088 89.526 1.00 29.57 23 ASP D N 1
ATOM 7210 C CA . ASP D 1 23 ? 40.613 22.011 88.843 1.00 32.61 23 ASP D CA 1
ATOM 7211 C C . ASP D 1 23 ? 40.835 21.617 87.384 1.00 37.92 23 ASP D C 1
ATOM 7212 O O . ASP D 1 23 ? 40.212 20.680 86.884 1.00 36.80 23 ASP D O 1
ATOM 7217 N N . ALA D 1 24 ? 41.731 22.340 86.714 1.00 39.37 24 ALA D N 1
ATOM 7218 C CA . ALA D 1 24 ? 42.007 22.124 85.295 1.00 43.18 24 ALA D CA 1
ATOM 7219 C C . ALA D 1 24 ? 42.565 20.730 85.016 1.00 45.80 24 ALA D C 1
ATOM 7220 O O . ALA D 1 24 ? 42.277 20.137 83.977 1.00 49.77 24 ALA D O 1
ATOM 7222 N N . GLU D 1 25 ? 43.357 20.206 85.947 1.00 41.48 25 GLU D N 1
ATOM 7223 C CA . GLU D 1 25 ? 43.886 18.854 85.812 1.00 44.36 25 GLU D CA 1
ATOM 7224 C C . GLU D 1 25 ? 42.859 17.820 86.260 1.00 40.41 25 GLU D C 1
ATOM 7225 O O . GLU D 1 25 ? 43.122 16.619 86.243 1.00 42.86 25 GLU D O 1
ATOM 7231 N N . GLY D 1 26 ? 41.687 18.295 86.667 1.00 38.36 26 GLY D N 1
ATOM 7232 C CA . GLY D 1 26 ? 40.577 17.413 86.977 1.00 39.83 26 GLY D CA 1
ATOM 7233 C C . GLY D 1 26 ? 40.520 16.927 88.413 1.00 29.55 26 GLY D C 1
ATOM 7234 O O . GLY D 1 26 ? 39.597 16.201 88.784 1.00 35.49 26 GLY D O 1
ATOM 7235 N N . ARG D 1 27 ? 41.497 17.319 89.222 1.00 30.07 27 ARG D N 1
ATOM 7236 C CA . ARG D 1 27 ? 41.533 16.889 90.611 1.00 30.26 27 ARG D CA 1
ATOM 7237 C C . ARG D 1 27 ? 40.604 17.744 91.474 1.00 25.94 27 ARG D C 1
ATOM 7238 O O . ARG D 1 27 ? 40.192 18.835 91.073 1.00 25.36 27 ARG D O 1
ATOM 7246 N N . PHE D 1 28 ? 40.279 17.242 92.656 1.00 24.89 28 PHE D N 1
ATOM 7247 C CA . PHE D 1 28 ? 39.556 18.034 93.643 1.00 23.43 28 PHE D CA 1
ATOM 7248 C C . PHE D 1 28 ? 40.307 19.325 93.965 1.00 31.22 28 PHE D C 1
ATOM 7249 O O . PHE D 1 28 ? 41.492 19.301 94.317 1.00 28.84 28 PHE D O 1
ATOM 7257 N N . ALA D 1 29 ? 39.611 20.448 93.827 1.00 27.26 29 ALA D N 1
ATOM 7258 C CA . ALA D 1 29 ? 40.177 21.761 94.114 1.00 23.39 29 ALA D CA 1
ATOM 7259 C C . ALA D 1 29 ? 39.780 22.214 95.513 1.00 28.88 29 ALA D C 1
ATOM 7260 O O . ALA D 1 29 ? 38.749 22.867 95.698 1.00 24.64 29 ALA D O 1
ATOM 7262 N N . ALA D 1 30 ? 40.610 21.874 96.493 1.00 24.14 30 ALA D N 1
ATOM 7263 C CA . ALA D 1 30 ? 40.268 22.085 97.893 1.00 23.94 30 ALA D CA 1
ATOM 7264 C C . ALA D 1 30 ? 40.187 23.560 98.272 1.00 22.59 30 ALA D C 1
ATOM 7265 O O . ALA D 1 30 ? 39.310 23.950 99.032 1.00 21.50 30 ALA D O 1
ATOM 7267 N N . ASP D 1 31 ? 41.101 24.382 97.764 1.00 22.91 31 ASP D N 1
ATOM 7268 C CA . ASP D 1 31 ? 41.078 25.797 98.108 1.00 24.51 31 ASP D CA 1
ATOM 7269 C C . ASP D 1 31 ? 39.787 26.460 97.610 1.00 21.47 31 ASP D C 1
ATOM 7270 O O . ASP D 1 31 ? 39.140 27.203 98.348 1.00 23.31 31 ASP D O 1
ATOM 7275 N N . SER D 1 32 ? 39.418 26.178 96.365 1.00 25.84 32 SER D N 1
ATOM 7276 C CA . SER D 1 32 ? 38.181 26.712 95.798 1.00 22.70 32 SER D CA 1
ATOM 7277 C C . SER D 1 32 ? 36.956 26.214 96.566 1.00 23.36 32 SER D C 1
ATOM 7278 O O . SER D 1 32 ? 36.042 26.985 96.876 1.00 22.77 32 SER D O 1
ATOM 7281 N N . TYR D 1 33 ? 36.949 24.922 96.871 1.00 20.38 33 TYR D N 1
ATOM 7282 C CA . TYR D 1 33 ? 35.867 24.321 97.651 1.00 18.45 33 TYR D CA 1
ATOM 7283 C C . TYR D 1 33 ? 35.700 25.022 98.993 1.00 23.21 33 TYR D C 1
ATOM 7284 O O . TYR D 1 33 ? 34.598 25.399 99.372 1.00 21.03 33 TYR D O 1
ATOM 7293 N N . ARG D 1 34 ? 36.803 25.208 99.712 1.00 22.03 34 ARG D N 1
ATOM 7294 C CA . ARG D 1 34 ? 36.745 25.832 101.023 1.00 22.27 34 ARG D CA 1
ATOM 7295 C C . ARG D 1 34 ? 36.248 27.275 100.940 1.00 20.43 34 ARG D C 1
ATOM 7296 O O . ARG D 1 34 ? 35.538 27.740 101.832 1.00 23.94 34 ARG D O 1
ATOM 7304 N N . GLU D 1 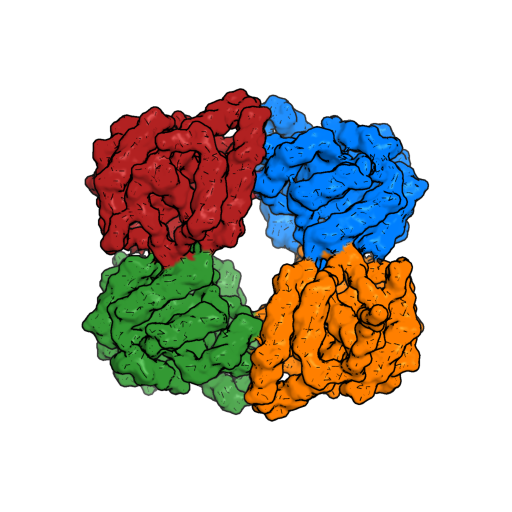35 ? 36.612 27.976 99.871 1.00 23.07 35 GLU D N 1
ATOM 7305 C CA . GLU D 1 35 ? 36.158 29.349 99.682 1.00 22.72 35 GLU D CA 1
ATOM 7306 C C . GLU D 1 35 ? 34.637 29.389 99.519 1.00 22.77 35 GLU D C 1
ATOM 7307 O O . GLU D 1 35 ? 33.949 30.210 100.130 1.00 23.97 35 GLU D O 1
ATOM 7313 N N . HIS D 1 36 ? 34.127 28.487 98.691 1.00 21.21 36 HIS D N 1
ATOM 7314 C CA . HIS D 1 36 ? 32.687 28.377 98.446 1.00 24.58 36 HIS D CA 1
ATOM 7315 C C . HIS D 1 36 ? 31.937 27.972 99.722 1.00 23.90 36 HIS D C 1
ATOM 7316 O O . HIS D 1 36 ? 30.928 28.584 100.083 1.00 22.72 36 HIS D O 1
ATOM 7323 N N . VAL D 1 37 ? 32.430 26.945 100.410 1.00 22.25 37 VAL D N 1
ATOM 7324 C CA . VAL D 1 37 ? 31.805 26.502 101.649 1.00 23.29 37 VAL D CA 1
ATOM 7325 C C . VAL D 1 37 ? 31.812 27.607 102.711 1.00 24.41 37 VAL D C 1
ATOM 7326 O O . VAL D 1 37 ? 30.831 27.791 103.429 1.00 24.26 37 VAL D O 1
ATOM 7330 N N . GLU D 1 38 ? 32.911 28.352 102.801 1.00 24.79 38 GLU D N 1
ATOM 7331 C CA . GLU D 1 38 ? 33.001 29.448 103.764 1.00 27.00 38 GLU D CA 1
ATOM 7332 C C . GLU D 1 38 ? 31.929 30.515 103.493 1.00 26.63 38 GLU D C 1
ATOM 7333 O O . GLU D 1 38 ? 31.316 31.039 104.423 1.00 30.39 38 GLU D O 1
ATOM 7339 N N . TRP D 1 39 ? 31.693 30.814 102.218 1.00 25.51 39 TRP D N 1
ATOM 7340 C CA . TRP D 1 39 ? 30.652 31.765 101.832 1.00 28.15 39 TRP D CA 1
ATOM 7341 C C . TRP D 1 39 ? 29.262 31.252 102.210 1.00 26.18 39 TRP D C 1
ATOM 7342 O O . TRP D 1 39 ? 28.452 31.988 102.779 1.00 27.10 39 TRP D O 1
ATOM 7353 N N . LEU D 1 40 ? 28.999 29.984 101.902 1.00 23.89 40 LEU D N 1
ATOM 7354 C CA . LEU D 1 40 ? 27.724 29.351 102.230 1.00 23.38 40 LEU D CA 1
ATOM 7355 C C . LEU D 1 40 ? 27.462 29.352 103.732 1.00 26.36 40 LEU D C 1
ATOM 7356 O O . LEU D 1 40 ? 26.316 29.425 104.167 1.00 25.58 40 LEU D O 1
ATOM 7361 N N . ALA D 1 41 ? 28.532 29.281 104.522 1.00 25.46 41 ALA D N 1
ATOM 7362 C CA . ALA D 1 41 ? 28.406 29.250 105.972 1.00 24.19 41 ALA D CA 1
ATOM 7363 C C . ALA D 1 41 ? 27.746 30.525 106.494 1.00 24.79 41 ALA D C 1
ATOM 7364 O O . ALA D 1 41 ? 27.080 30.509 107.529 1.00 27.85 41 ALA D O 1
ATOM 7366 N N . GLY D 1 42 ? 27.910 31.620 105.759 1.00 23.15 42 GLY D N 1
ATOM 7367 C CA . GLY D 1 42 ? 27.277 32.873 106.119 1.00 26.56 42 GLY D CA 1
ATOM 7368 C C . GLY D 1 42 ? 25.761 32.798 106.096 1.00 26.78 42 GLY D C 1
ATOM 7369 O O . GLY D 1 42 ? 25.085 33.620 106.716 1.00 28.63 42 GLY D O 1
ATOM 7370 N N . TYR D 1 43 ? 25.229 31.806 105.386 1.00 25.00 43 TYR D N 1
ATOM 7371 C CA . TYR D 1 43 ? 23.785 31.683 105.218 1.00 24.43 43 TYR D CA 1
ATOM 7372 C C . TYR D 1 43 ? 23.174 30.607 106.111 1.00 24.62 43 TYR D C 1
ATOM 7373 O O . TYR D 1 43 ? 21.987 30.281 106.000 1.00 24.21 43 TYR D O 1
ATOM 7382 N N . LYS D 1 44 ? 24.006 30.053 106.984 1.00 24.64 44 LYS D N 1
ATOM 7383 C CA . LYS D 1 44 ? 23.558 29.418 108.220 1.00 25.49 44 LYS D CA 1
ATOM 7384 C C . LYS D 1 44 ? 22.747 28.128 108.096 1.00 22.80 44 LYS D C 1
ATOM 7385 O O . LYS D 1 44 ? 21.931 27.843 108.964 1.00 25.72 44 LYS D O 1
ATOM 7391 N N . ALA D 1 45 ? 22.986 27.336 107.055 1.00 22.84 45 ALA D N 1
ATOM 7392 C CA . ALA D 1 45 ? 22.419 25.987 107.030 1.00 21.21 45 ALA D CA 1
ATOM 7393 C C . ALA D 1 45 ? 23.024 25.155 108.170 1.00 25.05 45 ALA D C 1
ATOM 7394 O O . ALA D 1 45 ? 24.242 25.176 108.390 1.00 23.50 45 ALA D O 1
ATOM 7396 N N . PRO D 1 46 ? 22.176 24.451 108.932 1.00 21.51 46 PRO D N 1
ATOM 7397 C CA . PRO D 1 46 ? 2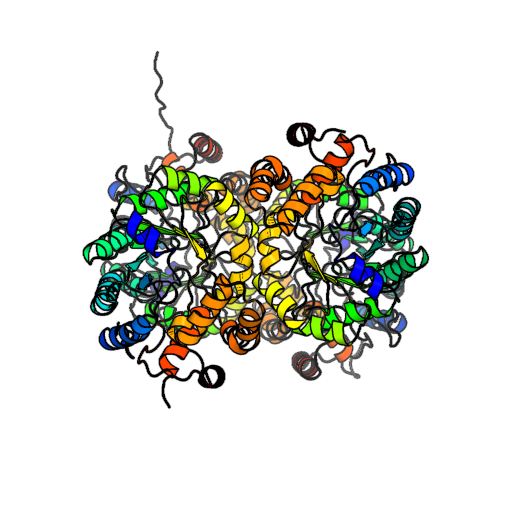2.688 23.701 110.082 1.00 20.27 46 PRO D CA 1
ATOM 7398 C C . PRO D 1 46 ? 23.465 22.449 109.715 1.00 23.62 46 PRO D C 1
ATOM 7399 O O . PRO D 1 46 ? 24.259 21.970 110.521 1.00 23.88 46 PRO D O 1
ATOM 7403 N N . VAL D 1 47 ? 23.214 21.902 108.532 1.00 18.94 47 VAL D N 1
ATOM 7404 C CA . VAL D 1 47 ? 23.888 20.686 108.108 1.00 23.63 47 VAL D CA 1
ATOM 7405 C C . VAL D 1 47 ? 24.388 20.840 106.681 1.00 21.20 47 VAL D C 1
ATOM 7406 O O . VAL D 1 47 ? 23.693 21.358 105.806 1.00 20.74 47 VAL D O 1
ATOM 7410 N N . LEU D 1 48 ? 25.615 20.387 106.461 1.00 21.03 48 LEU D N 1
ATOM 7411 C CA . LEU D 1 48 ? 26.258 20.433 105.170 1.00 22.30 48 LEU D CA 1
ATOM 7412 C C . LEU D 1 48 ? 26.565 19.001 104.756 1.00 20.38 48 LEU D C 1
ATOM 7413 O O . LEU D 1 48 ? 27.221 18.272 105.497 1.00 22.13 48 LEU D O 1
ATOM 7418 N N . PHE D 1 49 ? 26.077 18.604 103.587 1.00 18.15 49 PHE D N 1
ATOM 7419 C CA . PHE D 1 49 ? 26.340 17.266 103.046 1.00 18.27 49 PHE D CA 1
ATOM 7420 C C . PHE D 1 49 ? 27.442 17.334 102.002 1.00 19.29 49 PHE D C 1
ATOM 7421 O O . PHE D 1 49 ? 27.224 17.788 100.883 1.00 20.87 49 PHE D O 1
ATOM 7429 N N . ALA D 1 50 ? 28.639 16.900 102.387 1.00 19.46 50 ALA D N 1
ATOM 7430 C CA . ALA D 1 50 ? 29.774 16.904 101.485 1.00 19.81 50 ALA D CA 1
ATOM 7431 C C . ALA D 1 50 ? 29.767 15.647 100.629 1.00 17.20 50 ALA D C 1
ATOM 7432 O O . ALA D 1 50 ? 29.509 14.555 101.136 1.00 20.42 50 ALA D O 1
ATOM 7434 N N . ALA D 1 51 ? 30.038 15.805 99.337 1.00 19.18 51 ALA D N 1
ATOM 7435 C CA . ALA D 1 51 ? 30.091 14.673 98.422 1.00 20.20 51 ALA D CA 1
ATOM 7436 C C . ALA D 1 51 ? 28.772 13.892 98.423 1.00 21.41 51 ALA D C 1
ATOM 7437 O O . ALA D 1 51 ? 28.762 12.659 98.456 1.00 20.65 51 ALA D O 1
ATOM 7439 N N . GLY D 1 52 ? 27.663 14.623 98.409 1.00 20.80 52 GLY D N 1
ATOM 7440 C CA . GLY D 1 52 ? 26.366 14.029 98.129 1.00 21.11 52 GLY D CA 1
ATOM 7441 C C . GLY D 1 52 ? 26.133 13.963 96.628 1.00 20.27 52 GLY D C 1
ATOM 7442 O O . GLY D 1 52 ? 27.062 14.111 95.838 1.00 20.33 52 GLY D O 1
ATOM 7443 N N . GLY D 1 53 ? 24.884 13.752 96.220 1.00 20.58 53 GLY D N 1
ATOM 7444 C CA . GLY D 1 53 ? 24.570 13.679 94.803 1.00 20.21 53 GLY D CA 1
ATOM 7445 C C . GLY D 1 53 ? 24.907 14.953 94.047 1.00 18.18 53 GLY D C 1
ATOM 7446 O O . GLY D 1 53 ? 25.521 14.913 92.987 1.00 20.65 53 GLY D O 1
ATOM 7447 N N . THR D 1 54 ? 24.498 16.094 94.591 1.00 21.11 54 THR D N 1
ATOM 7448 C CA . THR D 1 54 ? 24.827 17.376 93.974 1.00 20.46 54 THR D CA 1
ATOM 7449 C C . THR D 1 54 ? 26.342 17.585 93.965 1.00 22.42 54 THR D C 1
ATOM 7450 O O . THR D 1 54 ? 26.884 18.271 93.090 1.00 21.28 54 THR D O 1
ATOM 7454 N N . GLY D 1 55 ? 27.017 16.964 94.931 1.00 20.01 55 GLY D N 1
ATOM 7455 C CA . GLY D 1 55 ? 28.475 16.977 94.980 1.00 19.44 55 GLY D CA 1
ATOM 7456 C C . GLY D 1 55 ? 29.128 15.899 94.122 1.00 21.06 55 GLY D C 1
ATOM 7457 O O . GLY D 1 55 ? 30.314 15.598 94.283 1.00 21.45 55 GLY D O 1
ATOM 7458 N N . GLU D 1 56 ? 28.354 15.315 93.212 1.00 19.89 56 GLU D N 1
ATOM 7459 C CA . GLU D 1 56 ? 28.849 14.308 92.268 1.00 21.56 56 GLU D CA 1
ATOM 7460 C C . GLU D 1 56 ? 29.501 13.104 92.945 1.00 18.68 56 GLU D C 1
ATOM 7461 O O . GLU D 1 56 ? 30.519 12.593 92.458 1.00 20.51 56 GLU D O 1
ATOM 7467 N N . PHE D 1 57 ? 28.902 12.638 94.039 1.00 18.48 57 PHE D N 1
ATOM 7468 C CA . PHE D 1 57 ? 29.378 11.437 94.725 1.00 18.91 57 PHE D CA 1
ATOM 7469 C C . PHE D 1 57 ? 29.645 10.296 93.743 1.00 22.61 57 PHE D C 1
ATOM 7470 O O . PHE D 1 57 ? 30.666 9.607 93.819 1.00 21.28 57 PHE D O 1
ATOM 7478 N N . PHE D 1 58 ? 28.702 10.114 92.826 1.00 20.69 58 PHE D N 1
ATOM 7479 C CA . PHE D 1 58 ? 28.714 9.017 91.865 1.00 19.83 58 PHE D CA 1
ATOM 7480 C C . PHE D 1 58 ? 29.891 9.053 90.877 1.00 21.06 58 PHE D C 1
ATOM 7481 O O . PHE D 1 58 ? 30.087 8.098 90.134 1.00 21.77 58 PHE D O 1
ATOM 7489 N N . SER D 1 59 ? 30.677 10.133 90.887 1.00 20.55 59 SER D N 1
ATOM 7490 C CA . SER D 1 59 ? 31.842 10.269 90.003 1.00 19.78 59 SER D CA 1
ATOM 7491 C C . SER D 1 59 ? 33.154 10.385 90.776 1.00 22.39 59 SER D C 1
ATOM 7492 O O . SER D 1 59 ? 34.210 10.659 90.193 1.00 23.44 59 SER D O 1
ATOM 7495 N N . LEU D 1 60 ? 33.084 10.180 92.084 1.00 22.55 60 LEU D N 1
ATOM 7496 C CA . LEU D 1 60 ? 34.268 10.311 92.932 1.00 20.99 60 LEU D CA 1
ATOM 7497 C C . LEU D 1 60 ? 34.919 8.968 93.201 1.00 26.32 60 LEU D C 1
ATOM 7498 O O . LEU D 1 60 ? 34.232 7.969 93.407 1.00 28.95 60 LEU D O 1
ATOM 7503 N N . LYS D 1 61 ? 36.252 8.950 93.215 1.00 25.53 61 LYS D N 1
ATOM 7504 C CA . LYS D 1 61 ? 36.983 7.802 93.739 1.00 29.53 61 LYS D CA 1
ATOM 7505 C C . LYS D 1 61 ? 36.726 7.705 95.233 1.00 25.24 61 LYS D C 1
ATOM 7506 O O . LYS D 1 61 ? 36.655 8.731 95.908 1.00 26.24 61 LYS D O 1
ATOM 7512 N N . PRO D 1 62 ? 36.578 6.479 95.758 1.00 26.60 62 PRO D N 1
ATOM 7513 C CA . PRO D 1 62 ? 36.375 6.340 97.200 1.00 27.87 62 PRO D CA 1
ATOM 7514 C C . PRO D 1 62 ? 37.426 7.089 98.017 1.00 28.92 62 PRO D C 1
ATOM 7515 O O . PRO D 1 62 ? 37.074 7.628 99.059 1.00 26.28 62 PRO D O 1
ATOM 7519 N N . ASP D 1 63 ? 38.668 7.182 97.546 1.00 24.24 63 ASP D N 1
ATOM 7520 C CA . ASP D 1 63 ? 39.674 7.852 98.367 1.00 26.18 63 ASP D CA 1
ATOM 7521 C C . ASP D 1 63 ? 39.607 9.385 98.278 1.00 28.18 63 ASP D C 1
ATOM 7522 O O . ASP D 1 63 ? 40.258 10.078 99.058 1.00 28.71 63 ASP D O 1
ATOM 7527 N N . GLU D 1 64 ? 38.803 9.919 97.357 1.00 24.02 64 GLU D N 1
ATOM 7528 C CA . GLU D 1 64 ? 38.612 11.369 97.276 1.00 22.40 64 GLU D CA 1
ATOM 7529 C C . GLU D 1 64 ? 37.644 11.872 98.341 1.00 22.80 64 GLU D C 1
ATOM 7530 O O . GLU D 1 64 ? 37.675 13.043 98.723 1.00 22.89 64 GLU D O 1
ATOM 7536 N N . ILE D 1 65 ? 36.775 10.990 98.814 1.00 22.87 65 ILE D N 1
ATOM 7537 C CA . ILE D 1 65 ? 35.676 11.429 99.672 1.00 23.36 65 ILE D CA 1
ATOM 7538 C C . ILE D 1 65 ? 36.160 11.937 101.045 1.00 19.92 65 ILE D C 1
ATOM 7539 O O . ILE D 1 65 ? 35.730 13.005 101.473 1.00 21.98 65 ILE D O 1
ATOM 7544 N N . PRO D 1 66 ? 37.089 11.217 101.716 1.00 22.04 66 PRO D N 1
ATOM 7545 C CA . PRO D 1 66 ? 37.598 11.791 102.969 1.00 24.57 66 PRO D CA 1
ATOM 7546 C C . PRO D 1 66 ? 38.297 13.138 102.777 1.00 19.76 66 PRO D C 1
ATOM 7547 O O . PRO D 1 66 ? 38.194 14.001 103.642 1.00 21.71 66 PRO D O 1
ATOM 7551 N N . THR D 1 67 ? 38.984 13.314 101.655 1.00 20.95 67 THR D N 1
ATOM 7552 C CA . THR D 1 67 ? 39.627 14.583 101.350 1.00 22.78 67 THR D CA 1
ATOM 7553 C C . THR D 1 67 ? 38.621 15.738 101.259 1.00 22.97 67 THR D C 1
ATOM 7554 O O . THR D 1 67 ? 38.880 16.849 101.731 1.00 22.06 67 THR D O 1
ATOM 7558 N N . ILE D 1 68 ? 37.458 15.463 100.672 1.00 23.07 68 ILE D N 1
ATOM 7559 C CA . ILE D 1 68 ? 36.432 16.482 100.504 1.00 23.77 68 ILE D CA 1
ATOM 7560 C C . ILE D 1 68 ? 35.739 16.796 101.832 1.00 18.21 68 ILE D C 1
ATOM 7561 O O . ILE D 1 68 ? 35.513 17.959 102.160 1.00 20.11 68 ILE D O 1
ATOM 7566 N N . VAL D 1 69 ? 35.428 15.754 102.597 1.00 20.54 69 VAL D N 1
ATOM 7567 C CA . VAL D 1 69 ? 34.841 15.921 103.917 1.00 19.26 69 VAL D CA 1
ATOM 7568 C C . VAL D 1 69 ? 35.784 16.740 104.804 1.00 21.94 69 VAL D C 1
ATOM 7569 O O . VAL D 1 69 ? 35.350 17.644 105.514 1.00 22.60 69 VAL D O 1
ATOM 7573 N N . ALA D 1 70 ? 37.082 16.455 104.719 1.00 21.32 70 ALA D N 1
ATOM 7574 C CA . ALA D 1 70 ? 38.064 17.173 105.529 1.00 23.99 70 ALA D CA 1
ATOM 7575 C C . ALA D 1 70 ? 38.125 18.657 105.170 1.00 21.05 70 ALA D C 1
ATOM 7576 O O . ALA D 1 70 ? 38.227 19.513 106.049 1.00 24.46 70 ALA D O 1
ATOM 7578 N N . ALA D 1 71 ? 38.065 18.959 103.879 1.00 21.33 71 ALA D N 1
ATOM 7579 C CA . ALA D 1 71 ? 38.082 20.343 103.428 1.00 22.75 71 ALA D CA 1
ATOM 7580 C C . ALA D 1 71 ? 36.852 21.089 103.938 1.00 23.27 71 ALA D C 1
ATOM 7581 O O . ALA D 1 71 ? 36.944 22.231 104.372 1.00 22.45 71 ALA D O 1
ATOM 7583 N N . ALA D 1 72 ? 35.692 20.440 103.883 1.00 23.88 72 ALA D N 1
ATOM 7584 C CA . ALA D 1 72 ? 34.482 21.065 104.392 1.00 24.60 72 ALA D CA 1
ATOM 7585 C C . ALA D 1 72 ? 34.589 21.324 105.890 1.00 24.68 72 ALA D C 1
ATOM 7586 O O . ALA D 1 72 ? 34.189 22.388 106.371 1.00 25.85 72 ALA D O 1
ATOM 7588 N N . LYS D 1 73 ? 35.136 20.359 106.624 1.00 23.57 73 LYS D N 1
ATOM 7589 C CA . LYS D 1 73 ? 35.218 20.480 108.079 1.00 22.91 73 LYS D CA 1
ATOM 7590 C C . LYS D 1 73 ? 36.113 21.646 108.505 1.00 27.29 73 LYS D C 1
ATOM 7591 O O . LYS D 1 73 ? 35.904 22.231 109.571 1.00 31.05 73 LYS D O 1
ATOM 7597 N N . GLU D 1 74 ? 37.096 21.985 107.674 1.00 28.29 74 GLU D N 1
ATOM 7598 C CA . GLU D 1 74 ? 38.018 23.075 107.991 1.00 30.64 74 GLU D CA 1
ATOM 7599 C C . GLU D 1 74 ? 37.306 24.414 108.176 1.00 28.88 74 GLU D C 1
ATOM 7600 O O . GLU D 1 74 ? 37.680 25.206 109.041 1.00 29.35 74 GLU D O 1
ATOM 7606 N N . VAL D 1 75 ? 36.274 24.658 107.371 1.00 27.09 75 VAL D N 1
ATOM 7607 C CA . VAL D 1 75 ? 35.697 25.996 107.258 1.00 24.22 75 VAL D CA 1
ATOM 7608 C C . VAL D 1 75 ? 34.201 26.103 107.566 1.00 32.63 75 VAL D C 1
ATOM 7609 O O . VAL D 1 75 ? 33.618 27.185 107.479 1.00 33.90 75 VAL D O 1
ATOM 7613 N N . ALA D 1 76 ? 33.583 24.994 107.939 1.00 30.17 76 ALA D N 1
ATOM 7614 C CA . ALA D 1 76 ? 32.137 24.977 108.118 1.00 33.87 76 ALA D CA 1
ATOM 7615 C C . ALA D 1 76 ? 31.702 25.551 109.464 1.00 35.42 76 ALA D C 1
ATOM 7616 O O . ALA D 1 76 ? 30.527 25.870 109.654 1.00 36.15 76 ALA D O 1
ATOM 7618 N N . GLY D 1 77 ? 32.645 25.680 110.392 1.00 35.32 77 GLY D N 1
ATOM 7619 C CA . GLY D 1 77 ? 32.364 26.255 111.698 1.00 38.18 77 GLY D CA 1
ATOM 7620 C C . GLY D 1 77 ? 31.440 25.409 112.556 1.00 38.64 77 GLY D C 1
ATOM 7621 O O . GLY D 1 77 ? 31.708 24.232 112.798 1.00 40.82 77 GLY D O 1
ATOM 7622 N N . GLU D 1 78 ? 30.354 26.019 113.024 1.00 38.34 78 GLU D N 1
ATOM 7623 C CA . GLU D 1 78 ? 29.376 25.337 113.870 1.00 45.15 78 GLU D CA 1
ATOM 7624 C C . GLU D 1 78 ? 28.306 24.682 113.002 1.00 40.95 78 GLU D C 1
ATOM 7625 O O . GLU D 1 78 ? 27.102 24.886 113.184 1.00 42.48 78 GLU D O 1
ATOM 7631 N N . THR D 1 79 ? 28.764 23.888 112.047 1.00 35.26 79 THR D N 1
ATOM 7632 C CA . THR D 1 79 ? 27.872 23.233 111.111 1.00 32.84 79 THR D CA 1
ATOM 7633 C C . THR D 1 79 ? 28.168 21.748 111.105 1.00 32.20 79 THR D C 1
ATOM 7634 O O . THR D 1 79 ? 29.325 21.333 111.048 1.00 32.79 79 THR D O 1
ATOM 7638 N N . ALA D 1 80 ? 27.118 20.947 111.189 1.00 28.00 80 ALA D N 1
ATOM 7639 C CA . ALA D 1 80 ? 27.265 19.510 111.107 1.00 27.31 80 ALA D CA 1
ATOM 7640 C C . ALA D 1 80 ? 27.667 19.137 109.684 1.00 28.68 80 ALA D C 1
ATOM 7641 O O . ALA D 1 80 ? 27.157 19.712 108.718 1.00 25.50 80 ALA D O 1
ATOM 7643 N N . ILE D 1 81 ? 28.598 18.195 109.562 1.00 22.82 81 ILE D N 1
ATOM 7644 C CA . ILE D 1 81 ? 29.079 17.747 108.261 1.00 22.77 81 ILE D CA 1
ATOM 7645 C C . ILE D 1 81 ? 28.727 16.280 108.028 1.00 23.48 81 ILE D C 1
ATOM 7646 O O . ILE D 1 81 ? 29.218 15.397 108.732 1.00 25.76 81 ILE D O 1
ATOM 7651 N N . VAL D 1 82 ? 27.858 16.023 107.052 1.00 18.27 82 VAL D N 1
ATOM 7652 C CA . VAL D 1 82 ? 27.515 14.659 106.686 1.00 18.72 82 VAL D CA 1
ATOM 7653 C C . VAL D 1 82 ? 28.202 14.291 105.384 1.00 19.56 82 VAL D C 1
ATOM 7654 O O . VAL D 1 82 ? 28.219 15.086 104.454 1.00 20.77 82 VAL D O 1
ATOM 7658 N N . SER D 1 83 ? 28.786 13.097 105.321 1.00 16.85 83 SER D N 1
ATOM 7659 C CA . SER D 1 83 ? 29.435 12.629 104.098 1.00 19.69 83 SER D CA 1
ATOM 7660 C C . SER D 1 83 ? 28.535 11.726 103.271 1.00 18.36 83 SER D C 1
ATOM 7661 O O . SER D 1 83 ? 27.805 10.908 103.824 1.00 18.06 83 SER D O 1
ATOM 7664 N N . GLY D 1 84 ? 28.613 11.866 101.952 1.00 18.24 84 GLY D N 1
ATOM 7665 C CA . GLY D 1 84 ? 28.064 10.871 101.053 1.00 16.86 84 GLY D CA 1
ATOM 7666 C C . GLY D 1 84 ? 28.731 9.528 101.265 1.00 21.07 84 GLY D C 1
ATOM 7667 O O . GLY D 1 84 ? 29.889 9.454 101.698 1.00 20.69 84 GLY D O 1
ATOM 7668 N N . CYS D 1 85 ? 28.000 8.464 100.958 1.00 18.86 85 CYS D N 1
ATOM 7669 C CA . CYS D 1 85 ? 28.487 7.095 101.041 1.00 17.72 85 CYS D CA 1
ATOM 7670 C C . CYS D 1 85 ? 27.636 6.311 100.054 1.00 21.29 85 CYS D C 1
ATOM 7671 O O . CYS D 1 85 ? 26.573 6.780 99.674 1.00 20.70 85 CYS D O 1
ATOM 7674 N N . GLY D 1 86 ? 28.093 5.151 99.607 1.00 19.15 86 GLY D N 1
ATOM 7675 C CA . GLY D 1 86 ? 27.295 4.380 98.673 1.00 20.64 86 GLY D CA 1
ATOM 7676 C C . GLY D 1 86 ? 28.040 3.198 98.096 1.00 22.74 86 GLY D C 1
ATOM 7677 O O . GLY D 1 86 ? 29.033 2.754 98.666 1.00 23.13 86 GLY D O 1
ATOM 7678 N N . TYR D 1 87 ? 27.551 2.724 96.952 1.00 24.92 87 TYR D N 1
ATOM 7679 C CA . TYR D 1 87 ? 28.023 1.508 96.280 1.00 23.03 87 TYR D CA 1
ATOM 7680 C C . TYR D 1 87 ? 27.621 0.264 97.062 1.00 20.55 87 TYR D C 1
ATOM 7681 O O . TYR D 1 87 ? 26.854 0.336 98.025 1.00 22.90 87 TYR D O 1
ATOM 7690 N N . GLY D 1 88 ? 28.139 -0.887 96.640 1.00 21.72 88 GLY D N 1
ATOM 7691 C CA . GLY D 1 88 ? 27.885 -2.130 97.344 1.00 21.79 88 GLY D CA 1
ATOM 7692 C C . GLY D 1 88 ? 28.485 -2.115 98.742 1.00 21.39 88 GLY D C 1
ATOM 7693 O O . GLY D 1 88 ? 29.243 -1.214 99.084 1.00 22.98 88 GLY D O 1
ATOM 7694 N N . THR D 1 89 ? 28.139 -3.123 99.533 1.00 21.82 89 THR D N 1
ATOM 7695 C CA . THR D 1 89 ? 28.419 -3.144 100.968 1.00 23.20 89 THR D CA 1
ATOM 7696 C C . THR D 1 89 ? 29.903 -3.001 101.312 1.00 22.86 89 THR D C 1
ATOM 7697 O O . THR D 1 89 ? 30.269 -2.237 102.215 1.00 21.80 89 THR D O 1
ATOM 7701 N N . GLU D 1 90 ? 30.754 -3.734 100.598 1.00 23.58 90 GLU D N 1
ATOM 7702 C CA . GLU D 1 90 ? 32.184 -3.742 100.896 1.00 25.53 90 GLU D CA 1
ATOM 7703 C C . GLU D 1 90 ? 32.813 -2.365 100.694 1.00 24.15 90 GLU D C 1
ATOM 7704 O O . GLU D 1 90 ? 33.566 -1.886 101.544 1.00 25.98 90 GLU D O 1
ATOM 7710 N N . ILE D 1 91 ? 32.481 -1.717 99.583 1.00 20.82 91 ILE D N 1
ATOM 7711 C CA . ILE D 1 91 ? 32.970 -0.369 99.314 1.00 20.08 91 ILE D CA 1
ATOM 7712 C C . ILE D 1 91 ? 32.359 0.646 100.283 1.00 22.91 91 ILE D C 1
ATOM 7713 O O . ILE D 1 91 ? 33.060 1.535 100.790 1.00 22.78 91 ILE D O 1
ATOM 7718 N N . ALA D 1 92 ? 31.056 0.517 100.536 1.00 20.36 92 ALA D N 1
ATOM 7719 C CA . ALA D 1 92 ? 30.346 1.461 101.391 1.00 20.90 92 ALA D CA 1
ATOM 7720 C C . ALA D 1 92 ? 30.926 1.481 102.793 1.00 19.14 92 ALA D C 1
ATOM 7721 O O . ALA D 1 92 ? 31.119 2.541 103.373 1.00 21.39 92 ALA D O 1
ATOM 7723 N N . VAL D 1 93 ? 31.187 0.300 103.338 1.00 19.85 93 VAL D N 1
ATOM 7724 C CA . VAL D 1 93 ? 31.757 0.189 104.678 1.00 21.63 93 VAL D CA 1
ATOM 7725 C C . VAL D 1 93 ? 33.134 0.861 104.737 1.00 23.30 93 VAL D C 1
ATOM 7726 O O . VAL D 1 93 ? 33.450 1.579 105.691 1.00 22.07 93 VAL D O 1
ATOM 7730 N N . ASP D 1 94 ? 33.944 0.644 103.708 1.00 22.03 94 ASP D N 1
ATOM 7731 C CA . ASP D 1 94 ? 35.269 1.252 103.662 1.00 21.74 94 ASP D CA 1
ATOM 7732 C C . ASP D 1 94 ? 35.162 2.774 103.615 1.00 21.75 94 ASP D C 1
ATOM 7733 O O . ASP D 1 94 ? 35.891 3.473 104.318 1.00 25.96 94 ASP D O 1
ATOM 7738 N N . ILE D 1 95 ? 34.239 3.292 102.807 1.00 20.26 95 ILE D N 1
ATOM 7739 C CA . ILE D 1 95 ? 34.037 4.734 102.740 1.00 21.17 95 ILE D CA 1
ATOM 7740 C C . ILE D 1 95 ? 33.553 5.274 104.079 1.00 21.42 95 ILE D C 1
ATOM 7741 O O . ILE D 1 95 ? 34.074 6.275 104.588 1.00 21.28 95 ILE D O 1
ATOM 7746 N N . ALA D 1 96 ? 32.547 4.612 104.645 1.00 18.87 96 ALA D N 1
ATOM 7747 C CA . ALA D 1 96 ? 31.967 5.038 105.910 1.00 18.95 96 ALA D CA 1
ATOM 7748 C C . ALA D 1 96 ? 33.032 5.142 107.003 1.00 23.00 96 ALA D C 1
ATOM 7749 O O . ALA D 1 96 ? 33.078 6.128 107.729 1.00 20.43 96 ALA D O 1
ATOM 7751 N N . ARG D 1 97 ? 33.896 4.138 107.099 1.00 21.61 97 ARG D N 1
ATOM 7752 C CA . ARG D 1 97 ? 34.934 4.159 108.122 1.00 20.50 97 ARG D CA 1
ATOM 7753 C C . ARG D 1 97 ? 35.977 5.237 107.839 1.00 22.25 97 ARG D C 1
ATOM 7754 O O . ARG D 1 97 ? 36.478 5.878 108.770 1.00 23.87 97 ARG D O 1
ATOM 7762 N N . SER D 1 98 ? 36.274 5.465 106.565 1.00 22.18 98 SER D N 1
ATOM 7763 C CA . SER D 1 98 ? 37.279 6.450 106.191 1.00 23.29 98 SER D CA 1
ATOM 7764 C C . SER D 1 98 ? 36.823 7.874 106.492 1.00 25.21 98 SER D C 1
ATOM 7765 O O . SER D 1 98 ? 37.634 8.717 106.853 1.00 26.42 98 SER D O 1
ATOM 7768 N N . VAL D 1 99 ? 35.531 8.159 106.339 1.00 20.69 99 VAL D N 1
ATOM 7769 C CA . VAL D 1 99 ? 35.081 9.530 106.567 1.00 20.80 99 VAL D CA 1
ATOM 7770 C C . VAL D 1 99 ? 34.797 9.769 108.053 1.00 23.54 99 VAL D C 1
ATOM 7771 O O . VAL D 1 99 ? 34.924 10.889 108.548 1.00 23.07 99 VAL D O 1
ATOM 7775 N N . GLU D 1 100 ? 34.440 8.714 108.774 1.00 21.16 100 GLU D N 1
ATOM 7776 C CA . GLU D 1 100 ? 34.341 8.810 110.219 1.00 21.69 100 GLU D CA 1
ATOM 7777 C C . GLU D 1 100 ? 35.711 9.205 110.793 1.00 20.76 100 GLU D C 1
ATOM 7778 O O . GLU D 1 100 ? 35.787 10.011 111.711 1.00 24.88 100 GLU D O 1
ATOM 7784 N N . LYS D 1 101 ? 36.779 8.663 110.214 1.00 23.98 101 LYS D N 1
ATOM 7785 C CA . LYS D 1 101 ? 38.138 8.944 110.701 1.00 26.68 101 LYS D CA 1
ATOM 7786 C C . LYS D 1 101 ? 38.557 10.403 110.539 1.00 29.27 101 LYS D C 1
ATOM 7787 O O . LYS D 1 101 ? 39.313 10.922 111.367 1.00 29.27 101 LYS D O 1
ATOM 7793 N N . VAL D 1 102 ? 38.083 11.065 109.483 1.00 24.17 102 VAL D N 1
ATOM 7794 C CA . VAL D 1 102 ? 38.432 12.467 109.269 1.00 21.36 102 VAL D CA 1
ATOM 7795 C C . VAL D 1 102 ? 37.409 13.414 109.907 1.00 20.99 102 VAL D C 1
ATOM 7796 O O . VAL D 1 102 ? 37.458 14.620 109.684 1.00 25.79 102 VAL D O 1
ATOM 7800 N N . GLY D 1 103 ? 36.486 12.867 110.697 1.00 22.92 103 GLY D N 1
ATOM 7801 C CA . GLY D 1 103 ? 35.582 13.687 111.486 1.00 23.48 103 GLY D CA 1
ATOM 7802 C C . GLY D 1 103 ? 34.183 13.960 110.941 1.00 24.03 103 GLY D C 1
ATOM 7803 O O . GLY D 1 103 ? 33.537 14.915 111.365 1.00 24.45 103 GLY D O 1
ATOM 7804 N N . ALA D 1 104 ? 33.704 13.144 110.010 1.00 25.00 104 ALA D N 1
ATOM 7805 C CA . ALA D 1 104 ? 32.329 13.313 109.545 1.00 22.97 104 ALA D CA 1
ATOM 7806 C C . ALA D 1 104 ? 31.362 13.131 110.709 1.00 22.20 104 ALA D C 1
ATOM 7807 O O . ALA D 1 104 ? 31.569 12.267 111.567 1.00 23.68 104 ALA D O 1
ATOM 7809 N N . ASP D 1 105 ? 30.306 13.946 110.738 1.00 21.42 105 ASP D N 1
ATOM 7810 C CA . ASP D 1 105 ? 29.299 13.863 111.792 1.00 22.48 105 ASP D CA 1
ATOM 7811 C C . ASP D 1 105 ? 28.190 12.875 111.446 1.00 23.72 105 ASP D C 1
ATOM 7812 O O . ASP D 1 105 ? 27.336 12.565 112.274 1.00 23.94 105 ASP D O 1
ATOM 7817 N N . GLY D 1 106 ? 28.199 12.391 110.211 1.00 19.92 106 GLY D N 1
ATOM 7818 C CA . GLY D 1 106 ? 27.189 11.444 109.782 1.00 20.07 106 GLY D CA 1
ATOM 7819 C C . GLY D 1 106 ? 27.465 10.968 108.376 1.00 19.71 106 GLY D C 1
ATOM 7820 O O . GLY D 1 106 ? 28.352 11.500 107.695 1.00 17.76 106 GLY D O 1
ATOM 7821 N N . ILE D 1 107 ? 26.729 9.949 107.944 1.00 19.47 107 ILE D N 1
ATOM 7822 C CA . ILE D 1 107 ? 26.781 9.540 106.544 1.00 16.32 107 ILE D CA 1
ATOM 7823 C C . ILE D 1 107 ? 25.379 9.478 105.941 1.00 17.28 107 ILE D C 1
ATOM 7824 O O . ILE D 1 107 ? 24.411 9.080 106.602 1.00 17.82 107 ILE D O 1
ATOM 7829 N N . LEU D 1 108 ? 25.298 9.906 104.685 1.00 17.43 108 LEU D N 1
ATOM 7830 C CA . LEU D 1 108 ? 24.100 9.753 103.859 1.00 16.44 108 LEU D CA 1
ATOM 7831 C C . LEU D 1 108 ? 24.357 8.599 102.898 1.00 16.89 108 LEU D C 1
ATOM 7832 O O . LEU D 1 108 ? 25.242 8.685 102.043 1.00 17.89 108 LEU D O 1
ATOM 7837 N N . LEU D 1 109 ? 23.603 7.519 103.042 1.00 17.00 109 LEU D N 1
ATOM 7838 C CA . LEU D 1 109 ? 23.872 6.313 102.275 1.00 18.03 109 LEU D CA 1
ATOM 7839 C C . LEU D 1 109 ? 23.072 6.287 100.980 1.00 18.40 109 LEU D C 1
ATOM 7840 O O . LEU D 1 109 ? 21.858 6.037 100.982 1.00 19.46 109 LEU D O 1
ATOM 7845 N N . LEU D 1 110 ? 23.770 6.564 99.884 1.00 17.12 110 LEU D N 1
ATOM 7846 C CA . LEU D 1 110 ? 23.191 6.523 98.548 1.00 18.22 110 LEU D CA 1
ATOM 7847 C C . LEU D 1 110 ? 22.981 5.065 98.145 1.00 21.34 110 LEU D C 1
ATOM 7848 O O . LEU D 1 110 ? 23.528 4.158 98.776 1.00 19.15 110 LEU D O 1
ATOM 7853 N N . PRO D 1 111 ? 22.163 4.825 97.104 1.00 22.17 111 PRO D N 1
ATOM 7854 C CA . PRO D 1 111 ? 21.901 3.437 96.708 1.00 19.89 111 PRO D CA 1
ATOM 7855 C C . PRO D 1 111 ? 23.148 2.634 96.384 1.00 20.07 111 PRO D C 1
ATOM 7856 O O . PRO D 1 111 ? 24.196 3.164 95.987 1.00 23.30 111 PRO D O 1
ATOM 7860 N N . HIS D 1 112 ? 23.033 1.331 96.576 1.00 18.77 112 HIS D N 1
ATOM 7861 C CA . HIS D 1 112 ? 24.062 0.417 96.104 1.00 18.10 112 HIS D CA 1
ATOM 7862 C C . HIS D 1 112 ? 24.127 0.465 94.571 1.00 22.86 112 HIS D C 1
ATOM 7863 O O . HIS D 1 112 ? 23.273 1.073 93.913 1.00 19.93 112 HIS D O 1
ATOM 7870 N N . TYR D 1 113 ? 25.131 -0.183 94.000 1.00 18.95 113 TYR D N 1
ATOM 7871 C CA . TYR D 1 113 ? 25.378 -0.095 92.560 1.00 19.14 113 TYR D CA 1
ATOM 7872 C C . TYR D 1 113 ? 24.602 -1.118 91.730 1.00 21.28 113 TYR D C 1
ATOM 7873 O O . TYR D 1 113 ? 24.562 -2.309 92.061 1.00 20.25 113 TYR D O 1
ATOM 7882 N N . LEU D 1 114 ? 23.963 -0.602 90.674 1.00 20.40 114 LEU D N 1
ATOM 7883 C CA . LEU D 1 114 ? 23.444 -1.348 89.516 1.00 21.11 114 LEU D CA 1
ATOM 7884 C C . LEU D 1 114 ? 22.201 -2.223 89.734 1.00 22.57 114 LEU D C 1
ATOM 7885 O O . LEU D 1 114 ? 21.210 -2.074 89.017 1.00 26.85 114 LEU D O 1
ATOM 7890 N N . ILE D 1 115 ? 22.239 -3.147 90.684 1.00 23.79 115 ILE D N 1
ATOM 7891 C CA . ILE D 1 115 ? 21.219 -4.194 90.696 1.00 23.80 115 ILE D CA 1
ATOM 7892 C C . ILE D 1 115 ? 19.945 -3.840 91.450 1.00 22.97 115 ILE D C 1
ATOM 7893 O O . ILE D 1 115 ? 19.964 -3.038 92.379 1.00 23.22 115 ILE D O 1
ATOM 7898 N N . ASP D 1 116 ? 18.830 -4.423 91.007 1.00 23.54 116 ASP D N 1
ATOM 7899 C CA . ASP D 1 116 ? 17.591 -4.410 91.770 1.00 24.72 116 ASP D CA 1
ATOM 7900 C C . ASP D 1 116 ? 17.715 -5.466 92.858 1.00 27.30 116 ASP D C 1
ATOM 7901 O O . ASP D 1 116 ? 18.226 -6.558 92.610 1.00 33.39 116 ASP D O 1
ATOM 7906 N N . ALA D 1 117 ? 17.257 -5.145 94.059 1.00 23.51 117 ALA D N 1
ATOM 7907 C CA . ALA D 1 117 ? 17.480 -6.016 95.208 1.00 25.01 117 ALA D CA 1
ATOM 7908 C C . ALA D 1 117 ? 16.207 -6.246 96.012 1.00 22.77 117 ALA D C 1
ATOM 7909 O O . ALA D 1 117 ? 15.346 -5.368 96.082 1.00 24.37 117 ALA D O 1
ATOM 7911 N N . PRO D 1 118 ? 16.088 -7.431 96.634 1.00 19.30 118 PRO D N 1
ATOM 7912 C CA . PRO D 1 118 ? 14.931 -7.735 97.477 1.00 25.29 118 PRO D CA 1
ATOM 7913 C C . PRO D 1 118 ? 15.027 -6.984 98.804 1.00 22.47 118 PRO D C 1
ATOM 7914 O O . PRO D 1 118 ? 16.133 -6.591 99.188 1.00 22.52 118 PRO D O 1
ATOM 7918 N N . GLN D 1 119 ? 13.899 -6.784 99.482 1.00 22.51 119 GLN D N 1
ATOM 7919 C CA . GLN D 1 119 ? 13.873 -6.036 100.739 1.00 20.99 119 GLN D CA 1
ATOM 7920 C C . GLN D 1 119 ? 14.827 -6.612 101.779 1.00 20.65 119 GLN D C 1
ATOM 7921 O O . GLN D 1 119 ? 15.489 -5.869 102.497 1.00 21.25 119 GLN D O 1
ATOM 7927 N N . GLU D 1 120 ? 14.894 -7.939 101.845 1.00 23.94 120 GLU D N 1
ATOM 7928 C CA . GLU D 1 120 ? 15.758 -8.622 102.806 1.00 24.87 120 GLU D CA 1
ATOM 7929 C C . GLU D 1 120 ? 17.230 -8.318 102.547 1.00 23.92 120 GLU D C 1
ATOM 7930 O O . GLU D 1 120 ? 18.042 -8.254 103.479 1.00 23.78 120 GLU D O 1
ATOM 7936 N N . GLY D 1 121 ? 17.571 -8.143 101.277 1.00 22.08 121 GLY D N 1
ATOM 7937 C CA . GLY D 1 121 ? 18.923 -7.813 100.880 1.00 22.85 121 GLY D CA 1
ATOM 7938 C C . GLY D 1 121 ? 19.260 -6.371 101.188 1.00 24.06 121 GLY D C 1
ATOM 7939 O O . GLY D 1 121 ? 20.368 -6.072 101.617 1.00 22.78 121 GLY D O 1
ATOM 7940 N N . LEU D 1 122 ? 18.311 -5.469 100.963 1.00 20.47 122 LEU D N 1
ATOM 7941 C CA . LEU D 1 122 ? 18.519 -4.073 101.338 1.00 20.49 122 LEU D CA 1
ATOM 7942 C C . LEU D 1 122 ? 18.727 -3.960 102.840 1.00 20.52 122 LEU D C 1
ATOM 7943 O O . LEU D 1 122 ? 19.600 -3.227 103.302 1.00 20.53 122 LEU D O 1
ATOM 7948 N N . TYR D 1 123 ? 17.909 -4.691 103.593 1.00 19.78 123 TYR D N 1
ATOM 7949 C CA . TYR D 1 123 ? 18.065 -4.772 105.038 1.00 19.90 123 TYR D CA 1
ATOM 7950 C C . TYR D 1 123 ? 19.483 -5.180 105.424 1.00 21.48 123 TYR D C 1
ATOM 7951 O O . TYR D 1 123 ? 20.137 -4.507 106.221 1.00 21.06 123 TYR D O 1
ATOM 7960 N N . ALA D 1 124 ? 19.957 -6.282 104.851 1.00 22.37 124 ALA D N 1
ATOM 7961 C CA . ALA D 1 124 ? 21.267 -6.813 105.218 1.00 23.37 124 ALA D CA 1
ATOM 7962 C C . ALA D 1 124 ? 22.388 -5.832 104.876 1.00 22.67 124 ALA D C 1
ATOM 7963 O O . ALA D 1 124 ? 23.314 -5.637 105.666 1.00 22.83 124 ALA D O 1
ATOM 7965 N N . HIS D 1 125 ? 22.292 -5.210 103.705 1.00 21.16 125 HIS D N 1
ATOM 7966 C CA . HIS D 1 125 ? 23.284 -4.247 103.233 1.00 20.64 125 HIS D CA 1
ATOM 7967 C C . HIS D 1 125 ? 23.337 -3.018 104.135 1.00 22.24 125 HIS D C 1
ATOM 7968 O O . HIS D 1 125 ? 24.398 -2.618 104.607 1.00 21.85 125 HIS D O 1
ATOM 7975 N N . ILE D 1 126 ? 22.180 -2.417 104.373 1.00 18.68 126 ILE D N 1
ATOM 7976 C CA . ILE D 1 126 ? 22.134 -1.187 105.152 1.00 17.48 126 ILE D CA 1
ATOM 7977 C C . ILE D 1 126 ? 22.523 -1.428 106.623 1.00 20.06 126 ILE D C 1
ATOM 7978 O O . ILE D 1 126 ? 23.223 -0.611 107.231 1.00 21.11 126 ILE D O 1
ATOM 7983 N N . LYS D 1 127 ? 22.089 -2.554 107.183 1.00 21.50 127 LYS D N 1
ATOM 7984 C CA . LYS D 1 127 ? 22.453 -2.890 108.554 1.00 19.60 127 LYS D CA 1
ATOM 7985 C C . LYS D 1 127 ? 23.975 -2.995 108.710 1.00 21.01 127 LYS D C 1
ATOM 7986 O O . LYS D 1 127 ? 24.537 -2.466 109.673 1.00 21.66 127 LYS D O 1
ATOM 7992 N N . LYS D 1 128 ? 24.641 -3.644 107.755 1.00 20.29 128 LYS D N 1
ATOM 7993 C CA . LYS D 1 128 ? 26.098 -3.812 107.826 1.00 19.22 128 LYS D CA 1
ATOM 7994 C C . LYS D 1 128 ? 26.822 -2.467 107.755 1.00 24.07 128 LYS D C 1
ATOM 7995 O O . LYS D 1 128 ? 27.813 -2.243 108.459 1.00 24.17 128 LYS D O 1
ATOM 8001 N N . VAL D 1 129 ? 26.337 -1.563 106.907 1.00 19.74 129 VAL D N 1
ATOM 8002 C CA . VAL D 1 129 ? 26.931 -0.236 106.839 1.00 19.92 129 VAL D CA 1
ATOM 8003 C C . VAL D 1 129 ? 26.708 0.524 108.152 1.00 24.15 129 VAL D C 1
ATOM 8004 O O . VAL D 1 129 ? 27.641 1.110 108.697 1.00 23.53 129 VAL D O 1
ATOM 8008 N N . CYS D 1 130 ? 25.485 0.498 108.678 1.00 21.03 130 CYS D N 1
ATOM 8009 C CA . CYS D 1 130 ? 25.205 1.199 109.930 1.00 20.49 130 CYS D CA 1
ATOM 8010 C C . CYS D 1 130 ? 26.077 0.701 111.073 1.00 23.72 130 CYS D C 1
ATOM 8011 O O . CYS D 1 130 ? 26.537 1.489 111.903 1.00 21.74 130 CYS D O 1
ATOM 8014 N N . GLN D 1 131 ? 26.305 -0.608 111.109 1.00 21.64 131 GLN D N 1
ATOM 8015 C CA . GLN D 1 131 ? 27.008 -1.210 112.238 1.00 22.42 131 GLN D CA 1
ATOM 8016 C C . GLN D 1 131 ? 28.525 -1.088 112.115 1.00 27.38 131 GLN D C 1
ATOM 8017 O O . GLN D 1 131 ? 29.262 -1.484 113.025 1.00 25.63 131 GLN D O 1
ATOM 8023 N N . SER D 1 132 ? 28.990 -0.508 111.014 1.00 22.21 132 SER D N 1
ATOM 8024 C CA . SER D 1 132 ? 30.421 -0.372 110.765 1.00 21.48 132 SER D CA 1
ATOM 8025 C C . SER D 1 132 ? 30.989 0.920 111.347 1.00 26.80 132 SER D C 1
ATOM 8026 O O . SER D 1 132 ? 32.212 1.093 111.411 1.00 24.04 132 SER D O 1
ATOM 8029 N N . VAL D 1 133 ? 30.101 1.828 111.746 1.00 22.49 133 VAL D N 1
ATOM 8030 C CA . VAL D 1 133 ? 30.487 3.135 112.271 1.00 23.88 133 VAL D CA 1
ATOM 8031 C C . VAL D 1 133 ? 29.639 3.516 113.476 1.00 25.54 133 VAL D C 1
ATOM 8032 O O . VAL D 1 133 ? 28.582 2.929 113.720 1.00 24.75 133 VAL D O 1
ATOM 8036 N N . GLY D 1 134 ? 30.104 4.504 114.233 1.00 24.69 134 GLY D N 1
ATOM 8037 C CA . GLY D 1 134 ? 29.349 4.977 115.375 1.00 22.06 134 GLY D CA 1
ATOM 8038 C C . GLY D 1 134 ? 28.543 6.235 115.106 1.00 22.71 134 GLY D C 1
ATOM 8039 O O . GLY D 1 134 ? 27.664 6.592 115.890 1.00 25.51 134 GLY D O 1
ATOM 8040 N N . ILE D 1 135 ? 28.834 6.913 114.002 1.00 22.60 135 ILE D N 1
ATOM 8041 C CA . ILE D 1 135 ? 28.160 8.169 113.706 1.00 20.15 135 ILE D CA 1
ATOM 8042 C C . ILE D 1 135 ? 26.776 7.915 113.100 1.00 22.33 135 ILE D C 1
ATOM 8043 O O . ILE D 1 135 ? 26.450 6.783 112.732 1.00 21.42 135 ILE D O 1
ATOM 8048 N N . GLY D 1 136 ? 25.969 8.967 113.027 1.00 21.29 136 GLY D N 1
ATOM 8049 C CA . GLY D 1 136 ? 24.603 8.858 112.530 1.00 19.41 136 GLY D CA 1
ATOM 8050 C C . GLY D 1 136 ? 24.533 8.516 111.053 1.00 21.44 136 GLY D C 1
ATOM 8051 O O . GLY D 1 136 ? 25.410 8.873 110.276 1.00 19.56 136 GLY D O 1
ATOM 8052 N N . VAL D 1 137 ? 23.471 7.816 110.671 1.00 19.50 137 VAL D N 1
ATOM 8053 C CA . VAL D 1 137 ? 23.250 7.437 109.282 1.00 17.06 137 VAL D CA 1
ATOM 8054 C C . VAL D 1 137 ? 21.880 7.906 108.809 1.00 18.25 137 VAL D C 1
ATOM 8055 O O . VAL D 1 137 ? 20.885 7.843 109.542 1.00 18.29 137 VAL D O 1
ATOM 8059 N N . MET D 1 138 ? 21.863 8.400 107.578 1.00 17.10 138 MET D N 1
ATOM 8060 C CA . MET D 1 138 ? 20.617 8.724 106.889 1.00 16.42 138 MET D CA 1
ATOM 8061 C C . MET D 1 138 ? 20.496 7.815 105.682 1.00 17.76 138 MET D C 1
ATOM 8062 O O . MET D 1 138 ? 21.416 7.744 104.883 1.00 18.85 138 MET D O 1
ATOM 8067 N N . VAL D 1 139 ? 19.381 7.094 105.561 1.00 17.64 139 VAL D N 1
ATOM 8068 C CA . VAL D 1 139 ? 19.133 6.288 104.366 1.00 18.39 139 VAL D CA 1
ATOM 8069 C C . VAL D 1 139 ? 18.433 7.129 103.317 1.00 18.26 139 VAL D C 1
ATOM 8070 O O . VAL D 1 139 ? 17.902 8.195 103.601 1.00 18.66 139 VAL D O 1
ATOM 8074 N N . TYR D 1 140 ? 18.431 6.628 102.097 1.00 21.25 140 TYR D N 1
ATOM 8075 C CA . TYR D 1 140 ? 18.058 7.451 100.970 1.00 20.27 140 TYR D CA 1
ATOM 8076 C C . TYR D 1 140 ? 17.324 6.588 99.959 1.00 17.50 140 TYR D C 1
ATOM 8077 O O . TYR D 1 140 ? 17.932 5.792 99.249 1.00 19.97 140 TYR D O 1
ATOM 8086 N N . ASN D 1 141 ? 15.996 6.717 99.966 1.00 17.69 141 ASN D N 1
ATOM 8087 C CA . ASN D 1 141 ? 15.127 5.993 99.039 1.00 18.89 141 ASN D CA 1
ATOM 8088 C C . ASN D 1 141 ? 15.199 6.637 97.663 1.00 17.92 141 ASN D C 1
ATOM 8089 O O . ASN D 1 141 ? 14.823 7.793 97.492 1.00 20.71 141 ASN D O 1
ATOM 8094 N N . ARG D 1 142 ? 15.700 5.889 96.689 1.00 17.16 142 ARG D N 1
ATOM 8095 C CA . ARG D 1 142 ? 15.991 6.440 95.374 1.00 20.15 142 ARG D CA 1
ATOM 8096 C C . ARG D 1 142 ? 16.333 5.299 94.434 1.00 23.21 142 ARG D C 1
ATOM 8097 O O . ARG D 1 142 ? 17.000 4.348 94.838 1.00 21.52 142 ARG D O 1
ATOM 8105 N N . ASP D 1 143 ? 15.851 5.391 93.196 1.00 21.80 143 ASP D N 1
ATOM 8106 C CA . ASP D 1 143 ? 16.251 4.478 92.121 1.00 23.73 143 ASP D CA 1
ATOM 8107 C C . ASP D 1 143 ? 16.158 3.002 92.526 1.00 23.30 143 ASP D C 1
ATOM 8108 O O . ASP D 1 143 ? 15.065 2.506 92.790 1.00 23.18 143 ASP D O 1
ATOM 8113 N N . ASN D 1 144 ? 17.289 2.299 92.589 1.00 21.09 144 ASN D N 1
ATOM 8114 C CA . ASN D 1 144 ? 17.259 0.866 92.881 1.00 20.85 144 ASN D CA 1
ATOM 8115 C C . ASN D 1 144 ? 17.332 0.512 94.367 1.00 24.95 144 ASN D C 1
ATOM 8116 O O . ASN D 1 144 ? 17.512 -0.653 94.722 1.00 24.21 144 ASN D O 1
ATOM 8121 N N . SER D 1 145 ? 17.183 1.504 95.239 1.00 19.83 145 SER D N 1
ATOM 8122 C CA . SER D 1 145 ? 17.102 1.225 96.670 1.00 22.72 145 SER D CA 1
ATOM 8123 C C . SER D 1 145 ? 15.893 1.923 97.290 1.00 21.22 145 SER D C 1
ATOM 8124 O O . SER D 1 145 ? 15.959 3.097 97.673 1.00 21.76 145 SER D O 1
ATOM 8127 N N . VAL D 1 146 ? 14.780 1.204 97.367 1.00 19.21 146 VAL D N 1
ATOM 8128 C CA . VAL D 1 146 ? 13.574 1.768 97.948 1.00 17.79 146 VAL D CA 1
ATOM 8129 C C . VAL D 1 146 ? 13.083 0.879 99.078 1.00 19.25 146 VAL D C 1
ATOM 8130 O O . VAL D 1 146 ? 12.577 -0.221 98.849 1.00 21.67 146 VAL D O 1
ATOM 8134 N N . LEU D 1 147 ? 13.270 1.359 100.302 1.00 18.43 147 LEU D N 1
ATOM 8135 C CA . LEU D 1 147 ? 12.789 0.664 101.494 1.00 18.85 147 LEU D CA 1
ATOM 8136 C C . LEU D 1 147 ? 11.285 0.804 101.682 1.00 19.55 147 LEU D C 1
ATOM 8137 O O . LEU D 1 147 ? 10.748 1.909 101.609 1.00 20.24 147 LEU D O 1
ATOM 8142 N N . GLN D 1 148 ? 10.617 -0.320 101.932 1.00 19.05 148 GLN D N 1
ATOM 8143 C CA . GLN D 1 148 ? 9.236 -0.301 102.397 1.00 21.25 148 GLN D CA 1
ATOM 8144 C C . GLN D 1 148 ? 9.204 0.045 103.882 1.00 20.12 148 GLN D C 1
ATOM 8145 O O . GLN D 1 148 ? 10.228 -0.049 104.574 1.00 20.84 148 GLN D O 1
ATOM 8151 N N . ALA D 1 149 ? 8.037 0.448 104.380 1.00 20.25 149 ALA D N 1
ATOM 8152 C CA . ALA D 1 149 ? 7.923 0.924 105.757 1.00 19.69 149 ALA D CA 1
ATOM 8153 C C . ALA D 1 149 ? 8.284 -0.145 106.785 1.00 19.53 149 ALA D C 1
ATOM 8154 O O . ALA D 1 149 ? 8.896 0.167 107.804 1.00 21.49 149 ALA D O 1
ATOM 8156 N N . ASP D 1 150 ? 7.922 -1.398 106.525 1.00 23.39 150 ASP D N 1
ATOM 8157 C CA . ASP D 1 150 ? 8.186 -2.447 107.509 1.00 26.05 150 ASP D CA 1
ATOM 8158 C C . ASP D 1 150 ? 9.678 -2.794 107.561 1.00 23.63 150 ASP D C 1
ATOM 8159 O O . ASP D 1 150 ? 10.221 -3.069 108.634 1.00 24.48 150 ASP D O 1
ATOM 8164 N N . THR D 1 151 ? 10.347 -2.734 106.415 1.00 23.23 151 THR D N 1
ATOM 8165 C CA . THR D 1 151 ? 11.786 -2.974 106.358 1.00 23.26 151 THR D CA 1
ATOM 8166 C C . THR D 1 151 ? 12.571 -1.876 107.082 1.00 22.94 151 THR D C 1
ATOM 8167 O O . THR D 1 151 ? 13.533 -2.150 107.810 1.00 21.48 151 THR D O 1
ATOM 8171 N N . LEU D 1 152 ? 12.168 -0.629 106.871 1.00 21.76 152 LEU D N 1
ATOM 8172 C CA . LEU D 1 152 ? 12.812 0.491 107.548 1.00 19.05 152 LEU D CA 1
ATOM 8173 C C . LEU D 1 152 ? 12.585 0.417 109.060 1.00 19.77 152 LEU D C 1
ATOM 8174 O O . LEU D 1 152 ? 13.484 0.750 109.834 1.00 21.49 152 LEU D O 1
ATOM 8179 N N . ALA D 1 153 ? 11.405 -0.032 109.482 1.00 20.24 153 ALA D N 1
ATOM 8180 C CA . ALA D 1 153 ? 11.133 -0.171 110.911 1.00 22.46 153 ALA D CA 1
ATOM 8181 C C . ALA D 1 153 ? 12.082 -1.183 111.542 1.00 21.41 153 ALA D C 1
ATOM 8182 O O . ALA D 1 153 ? 12.586 -0.966 112.641 1.00 23.47 153 ALA D O 1
ATOM 8184 N N . ARG D 1 154 ? 12.330 -2.284 110.842 1.00 22.75 154 ARG D N 1
ATOM 8185 C CA . ARG D 1 154 ? 13.249 -3.302 111.343 1.00 23.93 154 ARG D CA 1
ATOM 8186 C C . ARG D 1 154 ? 14.654 -2.728 111.493 1.00 23.98 154 ARG D C 1
ATOM 8187 O O . ARG D 1 154 ? 15.325 -2.968 112.498 1.00 25.37 154 ARG D O 1
ATOM 8195 N N . LEU D 1 155 ? 15.084 -1.952 110.502 1.00 23.20 155 LEU D N 1
ATOM 8196 C CA . LEU D 1 155 ? 16.399 -1.315 110.548 1.00 20.75 155 LEU D CA 1
ATOM 8197 C C . LEU D 1 155 ? 16.509 -0.348 111.724 1.00 23.34 155 LEU D C 1
ATOM 8198 O O . LEU D 1 155 ? 17.536 -0.302 112.402 1.00 22.72 155 LEU D O 1
ATOM 8203 N N . CYS D 1 156 ? 15.446 0.414 111.971 1.00 22.88 156 CYS D N 1
ATOM 8204 C CA . CYS D 1 156 ? 15.430 1.366 113.073 1.00 20.54 156 CYS D CA 1
ATOM 8205 C C . CYS D 1 156 ? 15.518 0.679 114.433 1.00 22.77 156 CYS D C 1
ATOM 8206 O O . CYS D 1 156 ? 16.149 1.193 115.359 1.00 24.18 156 CYS D O 1
ATOM 8209 N N . ASP D 1 157 ? 14.882 -0.482 114.549 1.00 24.07 157 ASP D N 1
ATOM 8210 C CA . ASP D 1 157 ? 14.914 -1.225 115.804 1.00 23.53 157 ASP D CA 1
ATOM 8211 C C . ASP D 1 157 ? 16.300 -1.811 116.070 1.00 28.90 157 ASP D C 1
ATOM 8212 O O . ASP D 1 157 ? 16.702 -1.972 117.224 1.00 29.80 157 ASP D O 1
ATOM 8217 N N . GLU D 1 158 ? 17.021 -2.128 115.000 1.00 26.36 158 GLU D N 1
ATOM 8218 C CA . GLU D 1 158 ? 18.312 -2.806 115.104 1.00 25.86 158 GLU D CA 1
ATOM 8219 C C . GLU D 1 158 ? 19.494 -1.839 115.146 1.00 29.71 158 GLU D C 1
ATOM 8220 O O . GLU D 1 158 ? 20.526 -2.125 115.753 1.00 29.89 158 GLU D O 1
ATOM 8226 N N . CYS D 1 159 ? 19.339 -0.694 114.489 1.00 23.31 159 CYS D N 1
ATOM 8227 C CA . CYS D 1 159 ? 20.437 0.254 114.323 1.00 22.73 159 CYS D CA 1
ATOM 8228 C C . CYS D 1 159 ? 20.122 1.613 114.930 1.00 22.60 159 CYS D C 1
ATOM 8229 O O . CYS D 1 159 ? 19.519 2.464 114.281 1.00 22.54 159 CYS D O 1
ATOM 8232 N N . PRO D 1 160 ? 20.528 1.826 116.188 1.00 22.99 160 PRO D N 1
ATOM 8233 C CA . PRO D 1 160 ? 20.211 3.078 116.879 1.00 19.94 160 PRO D CA 1
ATOM 8234 C C . PRO D 1 160 ? 20.776 4.315 116.195 1.00 20.27 160 PRO D C 1
ATOM 8235 O O . PRO D 1 160 ? 20.197 5.390 116.346 1.00 22.01 160 PRO D O 1
ATOM 8239 N N . ASN D 1 161 ? 21.868 4.174 115.442 1.00 19.17 161 ASN D N 1
ATOM 8240 C CA . ASN D 1 161 ? 22.500 5.332 114.818 1.00 18.17 161 ASN D CA 1
ATOM 8241 C C . ASN D 1 161 ? 21.852 5.722 113.483 1.00 19.22 161 ASN D C 1
ATOM 8242 O O . ASN D 1 161 ? 22.197 6.751 112.910 1.00 20.05 161 ASN D O 1
ATOM 8247 N N . LEU D 1 162 ? 20.918 4.900 113.010 1.00 21.13 162 LEU D N 1
ATOM 8248 C CA . LEU D 1 162 ? 20.110 5.244 111.834 1.00 18.85 162 LEU D CA 1
ATOM 8249 C C . LEU D 1 162 ? 19.091 6.270 112.303 1.00 18.56 162 LEU D C 1
ATOM 8250 O O . LEU D 1 162 ? 18.208 5.933 113.092 1.00 21.21 162 LEU D O 1
ATOM 8255 N N . VAL D 1 163 ? 19.233 7.520 111.867 1.00 18.50 163 VAL D N 1
ATOM 8256 C CA . VAL D 1 163 ? 18.418 8.596 112.424 1.00 18.64 163 VAL D CA 1
ATOM 8257 C C . VAL D 1 163 ? 17.706 9.464 111.382 1.00 17.37 163 VAL D C 1
ATOM 8258 O O . VAL D 1 163 ? 16.909 10.324 111.747 1.00 18.35 163 VAL D O 1
ATOM 8262 N N . GLY D 1 164 ? 17.995 9.254 110.099 1.00 16.99 164 GLY D N 1
ATOM 8263 C CA . GLY D 1 164 ? 17.418 10.090 109.057 1.00 17.11 164 GLY D CA 1
ATOM 8264 C C . GLY D 1 164 ? 16.929 9.288 107.871 1.00 17.47 164 GLY D C 1
ATOM 8265 O O . GLY D 1 164 ? 17.413 8.187 107.604 1.00 17.37 164 GLY D O 1
ATOM 8266 N N . PHE D 1 165 ? 15.946 9.849 107.168 1.00 16.04 165 PHE D N 1
ATOM 8267 C CA . PHE D 1 165 ? 15.381 9.230 105.973 1.00 16.84 165 PHE D CA 1
ATOM 8268 C C . PHE D 1 165 ? 15.204 10.300 104.920 1.00 15.44 165 PHE D C 1
ATOM 8269 O O . PHE D 1 165 ? 14.462 11.253 105.139 1.00 17.35 165 PHE D O 1
ATOM 8291 N N B LYS D 1 166 ? 15.884 10.138 103.784 0.33 15.38 166 LYS D N 1
ATOM 8292 C CA B LYS D 1 166 ? 15.787 11.073 102.684 0.33 15.85 166 LYS D CA 1
ATOM 8293 C C B LYS D 1 166 ? 15.027 10.435 101.528 0.33 16.20 166 LYS D C 1
ATOM 8294 O O B LYS D 1 166 ? 15.314 9.299 101.155 0.33 17.62 166 LYS D O 1
ATOM 8300 N N . ASP D 1 167 ? 14.048 11.151 100.974 1.00 16.15 167 ASP D N 1
ATOM 8301 C CA . ASP D 1 167 ? 13.312 10.600 99.831 1.00 15.82 167 ASP D CA 1
ATOM 8302 C C . ASP D 1 167 ? 13.651 11.250 98.510 1.00 15.34 167 ASP D C 1
ATOM 8303 O O . ASP D 1 167 ? 13.527 12.459 98.360 1.00 17.15 167 ASP D O 1
ATOM 8308 N N . GLY D 1 168 ? 14.033 10.426 97.539 1.00 16.94 168 GLY D N 1
ATOM 8309 C CA . GLY D 1 168 ? 14.173 10.871 96.166 1.00 17.44 168 GLY D CA 1
ATOM 8310 C C . GLY D 1 168 ? 13.243 10.169 95.181 1.00 19.28 168 GLY D C 1
ATOM 8311 O O . GLY D 1 168 ? 13.471 10.250 93.975 1.00 23.40 168 GLY D O 1
ATOM 8312 N N . THR D 1 169 ? 12.207 9.490 95.678 1.00 19.41 169 THR D N 1
ATOM 8313 C CA . THR D 1 169 ? 11.258 8.778 94.800 1.00 17.55 169 THR D CA 1
ATOM 8314 C C . THR D 1 169 ? 10.094 9.645 94.351 1.00 22.32 169 THR D C 1
ATOM 8315 O O . THR D 1 169 ? 9.573 9.465 93.253 1.00 23.90 169 THR D O 1
ATOM 8319 N N . GLY D 1 170 ? 9.674 10.575 95.196 1.00 19.96 170 GLY D N 1
ATOM 8320 C CA . GLY D 1 170 ? 8.477 11.354 94.915 1.00 19.34 170 GLY D CA 1
ATOM 8321 C C . GLY D 1 170 ? 7.204 10.551 95.110 1.00 23.11 170 GLY D C 1
ATOM 8322 O O . GLY D 1 170 ? 6.116 10.982 94.708 1.00 20.88 170 GLY D O 1
ATOM 8323 N N . ASP D 1 171 ? 7.346 9.371 95.705 1.00 21.26 171 ASP D N 1
ATOM 8324 C CA . ASP D 1 171 ? 6.213 8.497 95.995 1.00 19.74 171 ASP D CA 1
ATOM 8325 C C . ASP D 1 171 ? 5.552 8.949 97.300 1.00 21.66 171 ASP D C 1
ATOM 8326 O O . ASP D 1 171 ? 5.918 8.484 98.380 1.00 19.76 171 ASP D O 1
ATOM 8331 N N . ILE D 1 172 ? 4.586 9.860 97.189 1.00 20.94 172 ILE D N 1
ATOM 8332 C CA . ILE D 1 172 ? 3.898 10.438 98.345 1.00 22.88 172 ILE D CA 1
ATOM 8333 C C . ILE D 1 172 ? 3.155 9.395 99.172 1.00 22.27 172 ILE D C 1
ATOM 8334 O O . ILE D 1 172 ? 3.128 9.469 100.404 1.00 22.71 172 ILE D O 1
ATOM 8339 N N . GLY D 1 173 ? 2.530 8.437 98.494 1.00 20.10 173 GLY D N 1
ATOM 8340 C CA . GLY D 1 173 ? 1.834 7.370 99.179 1.00 18.51 173 GLY D CA 1
ATOM 8341 C C . GLY D 1 173 ? 2.764 6.644 100.132 1.00 17.06 173 GLY D C 1
ATOM 8342 O O . GLY D 1 173 ? 2.451 6.465 101.311 1.00 19.46 173 GLY D O 1
ATOM 8343 N N . LEU D 1 174 ? 3.922 6.245 99.619 1.00 18.08 174 LEU D N 1
ATOM 8344 C CA . LEU D 1 174 ? 4.878 5.488 100.422 1.00 17.48 174 LEU D CA 1
ATOM 8345 C C . LEU D 1 174 ? 5.496 6.329 101.533 1.00 17.62 174 LEU D C 1
ATOM 8346 O O . LEU D 1 174 ? 5.595 5.859 102.661 1.00 17.96 174 LEU D O 1
ATOM 8351 N N . VAL D 1 175 ? 5.910 7.561 101.244 1.00 19.17 175 VAL D N 1
ATOM 8352 C CA . VAL D 1 175 ? 6.603 8.317 102.288 1.00 17.66 175 VAL D CA 1
ATOM 8353 C C . VAL D 1 175 ? 5.644 8.702 103.420 1.00 16.72 175 VAL D C 1
ATOM 8354 O O . VAL D 1 175 ? 6.067 8.771 104.566 1.00 17.43 175 VAL D O 1
ATOM 8358 N N . ARG D 1 176 ? 4.358 8.905 103.133 1.00 15.51 176 ARG D N 1
ATOM 8359 C CA . ARG D 1 176 ? 3.406 9.178 104.214 1.00 16.41 176 ARG D CA 1
ATOM 8360 C C . ARG D 1 176 ? 3.249 7.958 105.113 1.00 16.24 176 ARG D C 1
ATOM 8361 O O . ARG D 1 176 ? 3.076 8.094 106.320 1.00 17.13 176 ARG D O 1
ATOM 8369 N N . GLN D 1 177 ? 3.299 6.766 104.523 1.00 16.51 177 GLN D N 1
ATOM 8370 C CA . GLN D 1 177 ? 3.195 5.534 105.299 1.00 17.42 177 GLN D CA 1
ATOM 8371 C C . GLN D 1 177 ? 4.409 5.380 106.209 1.00 16.20 177 GLN D C 1
ATOM 8372 O O . GLN D 1 177 ? 4.296 4.918 107.343 1.00 19.68 177 GLN D O 1
ATOM 8378 N N . ILE D 1 178 ? 5.563 5.770 105.683 1.00 16.28 178 ILE D N 1
ATOM 8379 C CA . ILE D 1 178 ? 6.807 5.702 106.439 1.00 15.77 178 ILE D CA 1
ATOM 8380 C C . ILE D 1 178 ? 6.780 6.654 107.631 1.00 16.71 178 ILE D C 1
ATOM 8381 O O . ILE D 1 178 ? 7.125 6.257 108.746 1.00 18.27 178 ILE D O 1
ATOM 8386 N N . THR D 1 179 ? 6.342 7.898 107.432 1.00 15.62 179 THR D N 1
ATOM 8387 C CA . THR D 1 179 ? 6.314 8.824 108.570 1.00 15.96 179 THR D CA 1
ATOM 8388 C C . THR D 1 179 ? 5.253 8.389 109.594 1.00 19.94 179 THR D C 1
ATOM 8389 O O . THR D 1 179 ? 5.469 8.513 110.804 1.00 18.87 179 THR D O 1
ATOM 8393 N N . ALA D 1 180 ? 4.130 7.841 109.132 1.00 18.57 180 ALA D N 1
ATOM 8394 C CA . ALA D 1 180 ? 3.117 7.335 110.065 1.00 19.39 180 ALA D CA 1
ATOM 8395 C C . ALA D 1 180 ? 3.649 6.169 110.903 1.00 20.10 180 ALA D C 1
ATOM 8396 O O . ALA D 1 180 ? 3.322 6.043 112.093 1.00 22.64 180 ALA D O 1
ATOM 8398 N N . LYS D 1 181 ? 4.480 5.328 110.298 1.00 19.66 181 LYS D N 1
ATOM 8399 C CA . LYS D 1 181 ? 4.992 4.159 111.003 1.00 22.87 181 LYS D CA 1
ATOM 8400 C C . LYS D 1 181 ? 6.107 4.509 111.984 1.00 21.84 181 LYS D C 1
ATOM 8401 O O . LYS D 1 181 ? 6.128 4.012 113.114 1.00 22.40 181 LYS D O 1
ATOM 8407 N N . MET D 1 182 ? 7.028 5.369 111.572 1.00 18.70 182 MET D N 1
ATOM 8408 C CA . MET D 1 182 ? 8.192 5.638 112.408 1.00 19.15 182 MET D CA 1
ATOM 8409 C C . MET D 1 182 ? 8.046 6.837 113.334 1.00 21.51 182 MET D C 1
ATOM 8410 O O . MET D 1 182 ? 8.698 6.885 114.378 1.00 21.47 182 MET D O 1
ATOM 8415 N N . GLY D 1 183 ? 7.217 7.806 112.965 1.00 18.11 183 GLY D N 1
ATOM 8416 C CA . GLY D 1 183 ? 7.056 8.994 113.790 1.00 19.99 183 GLY D CA 1
ATOM 8417 C C . GLY D 1 183 ? 8.362 9.729 114.049 1.00 21.86 183 GLY D C 1
ATOM 8418 O O . GLY D 1 183 ? 9.189 9.895 113.152 1.00 21.23 183 GLY D O 1
ATOM 8419 N N . ASP D 1 184 ? 8.580 10.164 115.286 1.00 23.35 184 ASP D N 1
ATOM 8420 C CA . ASP D 1 184 ? 9.762 10.974 115.547 1.00 21.91 184 ASP D CA 1
ATOM 8421 C C . ASP D 1 184 ? 11.046 10.150 115.722 1.00 20.77 184 ASP D C 1
ATOM 8422 O O . ASP D 1 184 ? 12.077 10.697 116.087 1.00 23.64 184 ASP D O 1
ATOM 8427 N N . ARG D 1 185 ? 10.980 8.849 115.444 1.00 20.05 185 ARG D N 1
ATOM 8428 C CA . ARG D 1 185 ? 12.167 7.990 115.449 1.00 17.38 185 ARG D CA 1
ATOM 8429 C C . ARG D 1 185 ? 13.184 8.435 114.392 1.00 19.02 185 ARG D C 1
ATOM 8430 O O . ARG D 1 185 ? 14.397 8.267 114.564 1.00 19.26 185 ARG D O 1
ATOM 8438 N N . LEU D 1 186 ? 12.688 9.000 113.296 1.00 20.16 186 LEU D N 1
ATOM 8439 C CA . LEU D 1 186 ? 13.541 9.482 112.215 1.00 18.44 186 LEU D CA 1
ATOM 8440 C C . LEU D 1 186 ? 13.268 10.939 111.888 1.00 18.55 186 LEU D C 1
ATOM 8441 O O . LEU D 1 186 ? 12.154 11.416 112.087 1.00 19.14 186 LEU D O 1
ATOM 8446 N N . MET D 1 187 ? 14.291 11.625 111.378 1.00 17.41 187 MET D N 1
ATOM 8447 C CA . MET D 1 187 ? 14.141 12.933 110.733 1.00 19.66 187 MET D CA 1
ATOM 8448 C C . MET D 1 187 ? 13.917 12.718 109.248 1.00 17.75 187 MET D C 1
ATOM 8449 O O . MET D 1 187 ? 14.650 11.957 108.618 1.00 19.04 187 MET D O 1
ATOM 8454 N N . TYR D 1 188 ? 12.911 13.389 108.697 1.00 15.13 188 TYR D N 1
ATOM 8455 C CA . TYR D 1 188 ? 12.510 13.166 107.309 1.00 14.30 188 TYR D CA 1
ATOM 8456 C C . TYR D 1 188 ? 13.001 14.290 106.409 1.00 15.35 188 TYR D C 1
ATOM 8457 O O . TYR D 1 188 ? 12.693 15.466 106.635 1.00 17.64 188 TYR D O 1
ATOM 8466 N N . LEU D 1 189 ? 13.784 13.919 105.395 1.00 16.24 189 LEU D N 1
ATOM 8467 C CA . LEU D 1 189 ? 14.445 14.897 104.533 1.00 14.18 189 LEU D CA 1
ATOM 8468 C C . LEU D 1 189 ? 13.957 14.800 103.084 1.00 14.50 189 LEU D C 1
ATOM 8469 O O . LEU D 1 189 ? 14.108 13.764 102.451 1.00 16.46 189 LEU D O 1
ATOM 8474 N N . GLY D 1 190 ? 13.381 15.880 102.566 1.00 14.99 190 GLY D N 1
ATOM 8475 C CA . GLY D 1 190 ? 12.992 15.909 101.158 1.00 15.53 190 GLY D CA 1
ATOM 8476 C C . GLY D 1 190 ? 14.224 15.843 100.266 1.00 18.96 190 GLY D C 1
ATOM 8477 O O . GLY D 1 190 ? 15.219 16.533 100.510 1.00 17.82 190 GLY D O 1
ATOM 8478 N N . GLY D 1 191 ? 14.184 15.017 99.223 1.00 16.39 191 GLY D N 1
ATOM 8479 C CA . GLY D 1 191 ? 15.372 14.834 98.406 1.00 15.76 191 GLY D CA 1
ATOM 8480 C C . GLY D 1 191 ? 15.134 14.757 96.914 1.00 19.07 191 GLY D C 1
ATOM 8481 O O . GLY D 1 191 ? 15.969 14.230 96.167 1.00 20.30 191 GLY D O 1
ATOM 8482 N N . MET D 1 192 ? 14.000 15.277 96.466 1.00 17.58 192 MET D N 1
ATOM 8483 C CA . MET D 1 192 ? 13.758 15.352 95.033 1.00 19.52 192 MET D CA 1
ATOM 8484 C C . MET D 1 192 ? 14.725 16.332 94.396 1.00 20.08 192 MET D C 1
ATOM 8485 O O . MET D 1 192 ? 15.239 17.228 95.061 1.00 22.83 192 MET D O 1
ATOM 8490 N N . PRO D 1 193 ? 15.003 16.152 93.099 1.00 21.13 193 PRO D N 1
ATOM 8491 C CA . PRO D 1 193 ? 15.750 17.213 92.429 1.00 26.90 193 PRO D CA 1
ATOM 8492 C C . PRO D 1 193 ? 14.927 18.497 92.434 1.00 21.15 193 PRO D C 1
ATOM 8493 O O . PRO D 1 193 ? 13.726 18.480 92.120 1.00 29.81 193 PRO D O 1
ATOM 8497 N N . THR D 1 194 ? 15.580 19.588 92.797 1.00 23.13 194 THR D N 1
ATOM 8498 C CA . THR D 1 194 ? 14.937 20.882 92.955 1.00 19.90 194 THR D CA 1
ATOM 8499 C C . THR D 1 194 ? 13.768 20.730 93.929 1.00 18.82 194 THR D C 1
ATOM 8500 O O . THR D 1 194 ? 12.598 20.869 93.565 1.00 21.11 194 THR D O 1
ATOM 8504 N N . ALA D 1 195 ? 14.113 20.445 95.181 1.00 16.56 195 ALA D N 1
ATOM 8505 C CA . ALA D 1 195 ? 13.155 19.991 96.178 1.00 16.92 195 ALA D CA 1
ATOM 8506 C C . ALA D 1 195 ? 12.126 21.049 96.549 1.00 17.75 195 ALA D C 1
ATOM 8507 O O . ALA D 1 195 ? 11.075 20.718 97.091 1.00 16.80 195 ALA D O 1
ATOM 8509 N N . GLU D 1 196 ? 12.415 22.316 96.264 1.00 17.24 196 GLU D N 1
ATOM 8510 C CA . GLU D 1 196 ? 11.432 23.364 96.545 1.00 18.04 196 GLU D CA 1
ATOM 8511 C C . GLU D 1 196 ? 10.133 23.147 95.771 1.00 17.37 196 GLU D C 1
ATOM 8512 O O . GLU D 1 196 ? 9.068 23.558 96.233 1.00 19.12 196 GLU D O 1
ATOM 8518 N N . LEU D 1 197 ? 10.217 22.488 94.616 1.00 16.53 197 LEU D N 1
ATOM 8519 C CA . LEU D 1 197 ? 9.030 22.178 93.813 1.00 17.74 197 LEU D CA 1
ATOM 8520 C C . LEU D 1 197 ? 8.086 21.203 94.526 1.00 18.11 197 LEU D C 1
ATOM 8521 O O . LEU D 1 197 ? 6.911 21.064 94.150 1.00 20.10 197 LEU D O 1
ATOM 8526 N N . PHE D 1 198 ? 8.607 20.526 95.545 1.00 17.02 198 PHE D N 1
ATOM 8527 C CA . PHE D 1 198 ? 7.862 19.505 96.276 1.00 18.96 198 PHE D CA 1
ATOM 8528 C C . PHE D 1 198 ? 7.612 19.850 97.742 1.00 17.30 198 PHE D C 1
ATOM 8529 O O . PHE D 1 198 ? 6.869 19.146 98.431 1.00 15.78 198 PHE D O 1
ATOM 8537 N N . ALA D 1 199 ? 8.233 20.924 98.228 1.00 16.15 199 ALA D N 1
ATOM 8538 C CA . ALA D 1 199 ? 8.305 21.172 99.673 1.00 17.33 199 ALA D CA 1
ATOM 8539 C C . ALA D 1 199 ? 6.954 21.371 100.350 1.00 17.10 199 ALA D C 1
ATOM 8540 O O . ALA D 1 199 ? 6.728 20.868 101.459 1.00 17.12 199 ALA D O 1
ATOM 8542 N N . GLU D 1 200 ? 6.051 22.100 99.703 1.00 15.82 200 GLU D N 1
ATOM 8543 C CA . GLU D 1 200 ? 4.766 22.358 100.344 1.00 17.09 200 GLU D CA 1
ATOM 8544 C C . GLU D 1 200 ? 3.955 21.071 100.478 1.00 16.87 200 GLU D C 1
ATOM 8545 O O . GLU D 1 200 ? 3.369 20.818 101.532 1.00 18.28 200 GLU D O 1
ATOM 8551 N N . ALA D 1 201 ? 3.949 20.246 99.434 1.00 17.35 201 ALA D N 1
ATOM 8552 C CA . ALA D 1 201 ? 3.279 18.950 99.512 1.00 18.52 201 ALA D CA 1
ATOM 8553 C C . ALA D 1 201 ? 3.947 18.040 100.533 1.00 18.01 201 ALA D C 1
ATOM 8554 O O . ALA D 1 201 ? 3.276 17.322 101.276 1.00 20.87 201 ALA D O 1
ATOM 8556 N N . TYR D 1 202 ? 5.275 18.093 100.605 1.00 16.98 202 TYR D N 1
ATOM 8557 C CA . TYR D 1 202 ? 5.970 17.215 101.535 1.00 17.15 202 TYR D CA 1
ATOM 8558 C C . TYR D 1 202 ? 5.736 17.580 103.003 1.00 18.05 202 TYR D C 1
ATOM 8559 O O . TYR D 1 202 ? 5.859 16.710 103.856 1.00 16.70 202 TYR D O 1
ATOM 8568 N N . LEU D 1 203 ? 5.363 18.832 103.286 1.00 16.50 203 LEU D N 1
ATOM 8569 C CA . LEU D 1 203 ? 4.941 19.198 104.646 1.00 19.62 203 LEU D CA 1
ATOM 8570 C C . LEU D 1 203 ? 3.845 18.266 105.144 1.00 17.69 203 LEU D C 1
ATOM 8571 O O . LEU D 1 203 ? 3.913 17.735 106.251 1.00 19.02 203 LEU D O 1
ATOM 8576 N N . GLY D 1 204 ? 2.815 18.082 104.321 1.00 17.82 204 GLY D N 1
ATOM 8577 C CA . GLY D 1 204 ? 1.704 17.229 104.702 1.00 20.02 204 GLY D CA 1
ATOM 8578 C C . GLY D 1 204 ? 2.094 15.774 104.853 1.00 17.49 204 GLY D C 1
ATOM 8579 O O . GLY D 1 204 ? 1.517 15.038 105.652 1.00 19.94 204 GLY D O 1
ATOM 8580 N N . ALA D 1 205 ? 3.093 15.354 104.086 1.00 16.22 205 ALA D N 1
ATOM 8581 C CA . ALA D 1 205 ? 3.634 14.001 104.207 1.00 18.16 205 ALA D CA 1
ATOM 8582 C C . ALA D 1 205 ? 4.420 13.814 105.514 1.00 18.16 205 ALA D C 1
ATOM 8583 O O . ALA D 1 205 ? 4.658 12.683 105.936 1.00 20.01 205 ALA D O 1
ATOM 8585 N N . GLY D 1 206 ? 4.825 14.923 106.134 1.00 17.91 206 GLY D N 1
ATOM 8586 C CA . GLY D 1 206 ? 5.550 14.892 107.400 1.00 18.17 206 GLY D CA 1
ATOM 8587 C C . GLY D 1 206 ? 7.001 15.354 107.344 1.00 18.21 206 GLY D C 1
ATOM 8588 O O . GLY D 1 206 ? 7.763 15.133 108.294 1.00 19.43 206 GLY D O 1
ATOM 8589 N N . PHE D 1 207 ? 7.379 16.006 106.253 1.00 17.39 207 PHE D N 1
ATOM 8590 C CA . PHE D 1 207 ? 8.749 16.479 106.023 1.00 17.89 207 PHE D CA 1
ATOM 8591 C C . PHE D 1 207 ? 8.808 18.001 106.157 1.00 20.43 207 PHE D C 1
ATOM 8592 O O . PHE D 1 207 ? 8.087 18.700 105.440 1.00 20.57 207 PHE D O 1
ATOM 8600 N N . THR D 1 208 ? 9.668 18.529 107.031 1.00 18.61 208 THR D N 1
ATOM 8601 C CA . THR D 1 208 ? 9.765 19.981 107.164 1.00 17.33 208 THR D CA 1
ATOM 8602 C C . THR D 1 208 ? 11.124 20.529 106.735 1.00 19.42 208 THR D C 1
ATOM 8603 O O . THR D 1 208 ? 11.428 21.699 106.949 1.00 21.48 208 THR D O 1
ATOM 8607 N N . THR D 1 209 ? 11.936 19.686 106.118 1.00 18.81 209 THR D N 1
ATOM 8608 C CA . THR D 1 209 ? 13.157 20.174 105.503 1.00 19.93 209 THR D CA 1
ATOM 8609 C C . THR D 1 209 ? 13.499 19.336 104.293 1.00 18.06 209 THR D C 1
ATOM 8610 O O . THR D 1 209 ? 12.843 18.330 104.016 1.00 17.84 209 THR D O 1
ATOM 8614 N N . TYR D 1 210 ? 14.528 19.765 103.570 1.00 18.20 210 TYR D N 1
ATOM 8615 C CA . TYR D 1 210 ? 14.919 19.164 102.308 1.00 17.41 210 TYR D CA 1
ATOM 8616 C C . TYR D 1 210 ? 16.305 19.657 101.918 1.00 20.36 210 TYR D C 1
ATOM 8617 O O . TYR D 1 210 ? 16.822 20.627 102.486 1.00 20.31 210 TYR D O 1
ATOM 8626 N N . SER D 1 211 ? 16.917 18.960 100.975 1.00 19.08 211 SER D N 1
ATOM 8627 C CA A SER D 1 211 ? 18.126 19.459 100.347 0.71 19.47 211 SER D CA 1
ATOM 8628 C CA B SER D 1 211 ? 18.122 19.446 100.327 0.29 19.54 211 SER D CA 1
ATOM 8629 C C . SER D 1 211 ? 17.757 20.572 99.377 1.00 20.60 211 SER D C 1
ATOM 8630 O O . SER D 1 211 ? 16.921 20.385 98.503 1.00 19.92 211 SER D O 1
ATOM 8635 N N . SER D 1 212 ? 18.366 21.739 99.542 1.00 18.74 212 SER D N 1
ATOM 8636 C CA . SER D 1 212 ? 18.173 22.797 98.557 1.00 19.16 212 SER D CA 1
ATOM 8637 C C . SER D 1 212 ? 19.412 22.886 97.690 1.00 18.36 212 SER D C 1
ATOM 8638 O O . SER D 1 212 ? 20.380 23.532 98.071 1.00 19.83 212 SER D O 1
ATOM 8641 N N . ALA D 1 213 ? 19.388 22.242 96.533 1.00 17.70 213 ALA D N 1
ATOM 8642 C CA . ALA D 1 213 ? 20.549 22.282 95.646 1.00 17.83 213 ALA D CA 1
ATOM 8643 C C . ALA D 1 213 ? 20.847 23.718 95.218 1.00 21.13 213 ALA D C 1
ATOM 8644 O O . ALA D 1 213 ? 22.006 24.090 95.088 1.00 19.25 213 ALA D O 1
ATOM 8646 N N . VAL D 1 214 ? 19.822 24.539 95.015 1.00 19.68 214 VAL D N 1
ATOM 8647 C CA . VAL D 1 214 ? 20.088 25.894 94.521 1.00 20.27 214 VAL D CA 1
ATOM 8648 C C . VAL D 1 214 ? 20.683 26.801 95.605 1.00 20.62 214 VAL D C 1
ATOM 8649 O O . VAL D 1 214 ? 21.198 27.875 95.288 1.00 20.51 214 VAL D O 1
ATOM 8653 N N . PHE D 1 215 ? 20.627 26.371 96.867 1.00 18.66 215 PHE D N 1
ATOM 8654 C CA . PHE D 1 215 ? 21.312 27.064 97.969 1.00 19.43 215 PHE D CA 1
ATOM 8655 C C . PHE D 1 215 ? 22.802 27.238 97.619 1.00 20.82 215 PHE D C 1
ATOM 8656 O O . PHE D 1 215 ? 23.428 28.192 98.066 1.00 20.09 215 PHE D O 1
ATOM 8664 N N . ASN D 1 216 ? 23.347 26.333 96.802 1.00 19.31 216 ASN D N 1
ATOM 8665 C CA . ASN D 1 216 ? 24.712 26.480 96.271 1.00 17.84 216 ASN D CA 1
ATOM 8666 C C . ASN D 1 216 ? 25.023 27.851 95.683 1.00 22.00 216 ASN D C 1
ATOM 8667 O O . ASN D 1 216 ? 26.136 28.347 95.825 1.00 19.56 216 ASN D O 1
ATOM 8672 N N . PHE D 1 217 ? 24.069 28.453 94.982 1.00 21.23 217 PHE D N 1
ATOM 8673 C CA . PHE D 1 217 ? 24.389 29.700 94.292 1.00 21.87 217 PHE D CA 1
ATOM 8674 C C . PHE D 1 217 ? 23.399 30.836 94.547 1.00 23.33 217 PHE D C 1
ATOM 8675 O O . PHE D 1 217 ? 23.728 31.999 94.307 1.00 23.74 217 PHE D O 1
ATOM 8683 N N . VAL D 1 218 ? 22.201 30.520 95.039 1.00 21.28 218 VAL D N 1
ATOM 8684 C CA . VAL D 1 218 ? 21.310 31.566 95.540 1.00 21.91 218 VAL D CA 1
ATOM 8685 C C . VAL D 1 218 ? 20.829 31.231 96.953 1.00 20.57 218 VAL D C 1
ATOM 8686 O O . VAL D 1 218 ? 19.638 31.049 97.210 1.00 21.81 218 VAL D O 1
ATOM 8690 N N . PRO D 1 219 ? 21.763 31.162 97.904 1.00 21.38 219 PRO D N 1
ATOM 8691 C CA . PRO D 1 219 ? 21.399 30.776 99.265 1.00 18.95 219 PRO D CA 1
ATOM 8692 C C . PRO D 1 219 ? 20.392 31.730 99.919 1.00 21.95 219 PRO D C 1
ATOM 8693 O O . PRO D 1 219 ? 19.574 31.292 100.727 1.00 23.39 219 PRO D O 1
ATOM 8697 N N . GLY D 1 220 ? 20.450 33.012 99.573 1.00 23.77 220 GLY D N 1
ATOM 8698 C CA . GLY D 1 220 ? 19.533 33.978 100.152 1.00 20.10 220 GLY D CA 1
ATOM 8699 C C . GLY D 1 220 ? 18.101 33.698 99.732 1.00 22.82 220 GLY D C 1
ATOM 8700 O O . GLY D 1 220 ? 17.184 33.757 100.552 1.00 24.78 220 GLY D O 1
ATOM 8701 N N . LEU D 1 221 ? 17.918 33.402 98.451 1.00 21.72 221 LEU D N 1
ATOM 8702 C CA . LEU D 1 221 ? 16.591 33.094 97.910 1.00 22.27 221 LEU D CA 1
ATOM 8703 C C . LEU D 1 221 ? 16.074 31.776 98.480 1.00 23.55 221 LEU D C 1
ATOM 8704 O O . LEU D 1 221 ? 14.895 31.648 98.818 1.00 22.14 221 LEU D O 1
ATOM 8709 N N . ALA D 1 222 ? 16.965 30.794 98.589 1.00 20.65 222 ALA D N 1
ATOM 8710 C CA . ALA D 1 222 ? 16.593 29.497 99.146 1.00 21.20 222 ALA D CA 1
ATOM 8711 C C . ALA D 1 222 ? 16.141 29.660 10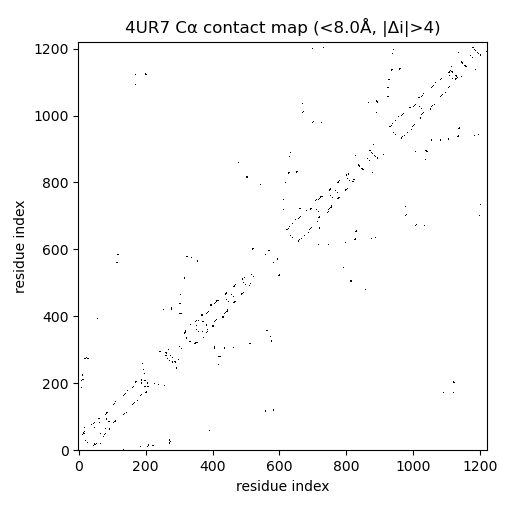0.590 1.00 23.37 222 ALA D C 1
ATOM 8712 O O . ALA D 1 222 ? 15.147 29.060 101.012 1.00 21.18 222 ALA D O 1
ATOM 8714 N N . ASN D 1 223 ? 16.864 30.483 101.350 1.00 20.49 223 ASN D N 1
ATOM 8715 C CA . ASN D 1 223 ? 16.466 30.798 102.715 1.00 22.60 223 ASN D CA 1
ATOM 8716 C C . ASN D 1 223 ? 15.117 31.508 102.765 1.00 20.83 223 ASN D C 1
ATOM 8717 O O . ASN D 1 223 ? 14.326 31.270 103.674 1.00 22.13 223 ASN D O 1
ATOM 8722 N N . GLU D 1 224 ? 14.869 32.387 101.800 1.00 19.94 224 GLU D N 1
ATOM 8723 C CA . GLU D 1 224 ? 13.613 33.136 101.772 1.00 20.64 224 GLU D CA 1
ATOM 8724 C C . GLU D 1 224 ? 12.438 32.197 101.543 1.00 21.02 224 GLU D C 1
ATOM 8725 O O . GLU D 1 224 ? 11.412 32.301 102.213 1.00 23.15 224 GLU D O 1
ATOM 8731 N N . PHE D 1 225 ? 12.596 31.285 100.591 1.00 21.15 225 PHE D N 1
ATOM 8732 C CA . PHE D 1 225 ? 11.558 30.295 100.336 1.00 21.42 225 PHE D CA 1
ATOM 8733 C C . PHE D 1 225 ? 11.326 29.433 101.577 1.00 20.21 225 PHE D C 1
ATOM 8734 O O . PHE D 1 225 ? 10.191 29.215 101.972 1.00 19.97 225 PHE D O 1
ATOM 8742 N N . TYR D 1 226 ? 12.399 28.948 102.196 1.00 20.64 226 TYR D N 1
ATOM 8743 C CA . TYR D 1 226 ? 12.277 28.064 103.353 1.00 17.87 226 TYR D CA 1
ATOM 8744 C C . TYR D 1 226 ? 11.561 28.740 104.522 1.00 20.84 226 TYR D C 1
ATOM 8745 O O . TYR D 1 226 ? 10.689 28.138 105.158 1.00 19.08 226 TYR D O 1
ATOM 8754 N N . ALA D 1 227 ? 11.932 29.988 104.800 1.00 21.45 227 ALA D N 1
ATOM 8755 C CA . ALA D 1 227 ? 11.293 30.746 105.868 1.00 24.33 227 ALA D CA 1
ATOM 8756 C C . ALA D 1 227 ? 9.798 30.916 105.598 1.00 21.49 227 ALA D C 1
ATOM 8757 O O . ALA D 1 227 ? 8.987 30.775 106.508 1.00 22.75 227 ALA D O 1
ATOM 8759 N N . ALA D 1 228 ? 9.442 31.199 104.346 1.00 21.25 228 ALA D N 1
ATOM 8760 C CA . ALA D 1 228 ? 8.037 31.355 103.972 1.00 20.64 228 ALA D CA 1
ATOM 8761 C C . ALA D 1 228 ? 7.298 30.029 104.108 1.00 25.63 228 ALA D C 1
ATOM 8762 O O . ALA D 1 228 ? 6.156 29.989 104.572 1.00 22.39 228 ALA D O 1
ATOM 8764 N N . LEU D 1 229 ? 7.954 28.943 103.708 1.00 21.60 229 LEU D N 1
ATOM 8765 C CA . LEU D 1 229 ? 7.381 27.606 103.838 1.00 20.27 229 LEU D CA 1
ATOM 8766 C C . LEU D 1 229 ? 6.996 27.294 105.285 1.00 20.59 229 LEU D C 1
ATOM 8767 O O . LEU D 1 229 ? 5.858 26.912 105.570 1.00 21.89 229 LEU D O 1
ATOM 8772 N N . ARG D 1 230 ? 7.942 27.467 106.200 1.00 21.04 230 ARG D N 1
ATOM 8773 C CA . ARG D 1 230 ? 7.703 27.130 107.594 1.00 20.51 230 ARG D CA 1
ATOM 8774 C C . ARG D 1 230 ? 6.724 28.103 108.260 1.00 19.99 230 ARG D C 1
ATOM 8775 O O . ARG D 1 230 ? 6.061 27.744 109.229 1.00 24.45 230 ARG D O 1
ATOM 8783 N N . ALA D 1 231 ? 6.625 29.314 107.718 1.00 23.22 231 ALA D N 1
ATOM 8784 C CA . ALA D 1 231 ? 5.705 30.323 108.242 1.00 26.12 231 ALA D CA 1
ATOM 8785 C C . ALA D 1 231 ? 4.290 30.174 107.677 1.00 27.42 231 ALA D C 1
ATOM 8786 O O . ALA D 1 231 ? 3.349 30.802 108.165 1.00 27.52 231 ALA D O 1
ATOM 8788 N N . GLY D 1 232 ? 4.136 29.350 106.647 1.00 23.26 232 GLY D N 1
ATOM 8789 C CA . GLY D 1 232 ? 2.835 29.160 106.023 1.00 26.72 232 GLY D CA 1
ATOM 8790 C C . GLY D 1 232 ? 2.432 30.295 105.097 1.00 26.99 232 GLY D C 1
ATOM 8791 O O . GLY D 1 232 ? 1.243 30.491 104.806 1.00 26.59 232 GLY D O 1
ATOM 8792 N N . GLU D 1 233 ? 3.425 31.048 104.638 1.00 23.86 233 GLU D N 1
ATOM 8793 C CA A GLU D 1 233 ? 3.205 32.159 103.717 0.46 24.07 233 GLU D CA 1
ATOM 8794 C CA B GLU D 1 233 ? 3.198 32.159 103.722 0.54 24.05 233 GLU D CA 1
ATOM 8795 C C . GLU D 1 233 ? 3.172 31.678 102.271 1.00 24.26 233 GLU D C 1
ATOM 8796 O O . GLU D 1 233 ? 4.154 31.801 101.534 1.00 25.01 233 GLU D O 1
ATOM 8807 N N . ARG D 1 234 ? 2.025 31.139 101.871 1.00 24.11 234 ARG D N 1
ATOM 8808 C CA . ARG D 1 234 ? 1.874 30.486 100.575 1.00 19.59 234 ARG D CA 1
ATOM 8809 C C . ARG D 1 234 ? 2.106 31.402 99.374 1.00 22.30 234 ARG D C 1
ATOM 8810 O O . ARG D 1 234 ? 2.703 30.984 98.379 1.00 22.53 234 ARG D O 1
ATOM 8818 N N . ALA D 1 235 ? 1.640 32.645 99.457 1.00 25.68 235 ALA D N 1
ATOM 8819 C CA . ALA D 1 235 ? 1.789 33.579 98.346 1.00 26.22 235 ALA D CA 1
ATOM 8820 C C . ALA D 1 235 ? 3.264 33.866 98.055 1.00 23.38 235 ALA D C 1
ATOM 8821 O O . ALA D 1 235 ? 3.658 34.027 96.901 1.00 23.71 235 ALA D O 1
ATOM 8823 N N . THR D 1 236 ? 4.072 33.918 99.108 1.00 22.29 236 THR D N 1
ATOM 8824 C CA . THR D 1 236 ? 5.507 34.106 98.938 1.00 23.54 236 THR D CA 1
ATOM 8825 C C . THR D 1 236 ? 6.151 32.873 98.313 1.00 21.72 236 THR D C 1
ATOM 8826 O O . THR D 1 236 ? 6.923 32.992 97.365 1.00 24.29 236 THR D O 1
ATOM 8830 N N . CYS D 1 237 ? 5.839 31.689 98.838 1.00 23.70 237 CYS D N 1
ATOM 8831 C CA . CYS D 1 237 ? 6.363 30.465 98.231 1.00 21.65 237 CYS D CA 1
ATOM 8832 C C . CYS D 1 237 ? 5.991 30.398 96.757 1.00 19.80 237 CYS D C 1
ATOM 8833 O O . CYS D 1 237 ? 6.808 30.066 95.910 1.00 20.78 237 CYS D O 1
ATOM 8836 N N . GLU D 1 238 ? 4.735 30.708 96.461 1.00 21.68 238 GLU D N 1
ATOM 8837 C CA . GLU D 1 238 ? 4.238 30.610 95.107 1.00 18.86 238 GLU D CA 1
ATOM 8838 C C . GLU D 1 238 ? 4.899 31.628 94.171 1.00 20.43 238 GLU D C 1
ATOM 8839 O O . GLU D 1 238 ? 5.215 31.306 93.031 1.00 20.61 238 GLU D O 1
ATOM 8845 N N . ARG D 1 239 ? 5.113 32.847 94.661 1.00 19.93 239 ARG D N 1
ATOM 8846 C CA . ARG D 1 239 ? 5.813 33.855 93.873 1.00 21.68 239 ARG D CA 1
ATOM 8847 C C . ARG D 1 239 ? 7.205 33.356 93.473 1.00 23.06 239 ARG D C 1
ATOM 8848 O O . ARG D 1 239 ? 7.619 33.489 92.324 1.00 22.63 239 ARG D O 1
ATOM 8856 N N . ILE D 1 240 ? 7.923 32.786 94.437 1.00 20.60 240 ILE D N 1
ATOM 8857 C CA . ILE D 1 240 ? 9.278 32.320 94.171 1.00 22.17 240 ILE D CA 1
ATOM 8858 C C . ILE D 1 240 ? 9.269 31.107 93.223 1.00 20.62 240 ILE D C 1
ATOM 8859 O O . ILE D 1 240 ? 10.133 30.985 92.355 1.00 20.99 240 ILE D O 1
ATOM 8864 N N . LEU D 1 241 ? 8.288 30.220 93.374 1.00 19.04 241 LEU D N 1
ATOM 8865 C CA . LEU D 1 241 ? 8.124 29.108 92.436 1.00 18.31 241 LEU D CA 1
ATOM 8866 C C . LEU D 1 241 ? 7.905 29.620 91.016 1.00 19.71 241 LEU D C 1
ATOM 8867 O O . LEU D 1 241 ? 8.551 29.169 90.076 1.00 21.80 241 LEU D O 1
ATOM 8872 N N . VAL D 1 242 ? 6.985 30.569 90.865 1.00 19.87 242 VAL D N 1
ATOM 8873 C CA . VAL D 1 242 ? 6.647 31.077 89.542 1.00 22.21 242 VAL D CA 1
ATOM 8874 C C . VAL D 1 242 ? 7.788 31.889 88.930 1.00 21.81 242 VAL D C 1
ATOM 8875 O O . VAL D 1 242 ? 8.080 31.760 87.744 1.00 21.30 242 VAL D O 1
ATOM 8879 N N . ASP D 1 243 ? 8.446 32.704 89.747 1.00 22.50 243 ASP D N 1
ATOM 8880 C CA . ASP D 1 243 ? 9.467 33.620 89.239 1.00 23.26 243 ASP D CA 1
ATOM 8881 C C . ASP D 1 243 ? 10.862 33.002 89.135 1.00 27.24 243 ASP D C 1
ATOM 8882 O O . ASP D 1 243 ? 11.671 33.453 88.327 1.00 27.51 243 ASP D O 1
ATOM 8887 N N . PHE D 1 244 ? 11.159 31.993 89.951 1.00 22.34 244 PHE D N 1
ATOM 8888 C CA . PHE D 1 244 ? 12.488 31.381 89.893 1.00 21.63 244 PHE D CA 1
ATOM 8889 C C . PHE D 1 244 ? 12.475 29.880 89.596 1.00 19.18 244 PHE D C 1
ATOM 8890 O O . PHE D 1 244 ? 13.147 29.425 88.680 1.00 21.35 244 PHE D O 1
ATOM 8898 N N . PHE D 1 245 ? 11.732 29.099 90.378 1.00 20.67 245 PHE D N 1
ATOM 8899 C CA . PHE D 1 245 ? 11.927 27.655 90.293 1.00 19.29 245 PHE D CA 1
ATOM 8900 C C . PHE D 1 245 ? 11.376 26.994 89.033 1.00 20.26 245 PHE D C 1
ATOM 8901 O O . PHE D 1 245 ? 12.032 26.123 88.474 1.00 21.11 245 PHE D O 1
ATOM 8909 N N . TYR D 1 246 ? 10.193 27.382 88.554 1.00 18.88 246 TYR D N 1
ATOM 8910 C CA . TYR D 1 246 ? 9.741 26.797 87.286 1.00 19.60 246 TYR D CA 1
ATOM 8911 C C . TYR D 1 246 ? 10.594 27.247 86.088 1.00 19.87 246 TYR D C 1
ATOM 8912 O O . TYR D 1 246 ? 10.891 26.429 85.225 1.00 21.93 246 TYR D O 1
ATOM 8921 N N . PRO D 1 247 ? 11.004 28.531 86.033 1.00 21.30 247 PRO D N 1
ATOM 8922 C CA . PRO D 1 247 ? 11.991 28.865 84.992 1.00 22.91 247 PRO D CA 1
ATOM 8923 C C . PRO D 1 247 ? 13.311 28.088 85.130 1.00 21.20 247 PRO D C 1
ATOM 8924 O O . PRO D 1 247 ? 13.887 27.697 84.108 1.00 21.59 247 PRO D O 1
ATOM 8928 N N . PHE D 1 248 ? 13.776 27.863 86.358 1.00 21.08 248 PHE D N 1
ATOM 8929 C CA . PHE D 1 248 ? 14.981 27.059 86.559 1.00 19.49 248 PHE D CA 1
ATOM 8930 C C . PHE D 1 248 ? 14.746 25.644 86.058 1.00 21.92 248 PHE D C 1
ATOM 8931 O O . PHE D 1 248 ? 15.578 25.057 85.364 1.00 22.43 248 PHE D O 1
ATOM 8939 N N . MET D 1 249 ? 13.595 25.099 86.429 1.00 19.84 249 MET D N 1
ATOM 8940 C CA A MET D 1 249 ? 13.197 23.762 86.003 0.58 22.66 249 MET D CA 1
ATOM 8941 C CA B MET D 1 249 ? 13.197 23.768 86.007 0.42 22.66 249 MET D CA 1
ATOM 8942 C C . MET D 1 249 ? 13.209 23.628 84.481 1.00 22.90 249 MET D C 1
ATOM 8943 O O . MET D 1 249 ? 13.592 22.585 83.934 1.00 24.45 249 MET D O 1
ATOM 8952 N N . ALA D 1 250 ? 12.787 24.685 83.790 1.00 22.74 250 ALA D N 1
ATOM 8953 C CA . ALA D 1 250 ? 12.777 24.683 82.333 1.00 21.83 250 ALA D CA 1
ATOM 8954 C C . ALA D 1 250 ? 14.194 24.558 81.751 1.00 23.10 250 ALA D C 1
ATOM 8955 O O . ALA D 1 250 ? 14.399 23.896 80.733 1.00 24.37 250 ALA D O 1
ATOM 8957 N N . ILE D 1 251 ? 15.164 25.196 82.404 1.00 22.02 251 ILE D N 1
ATOM 8958 C CA . ILE D 1 251 ? 16.561 25.086 81.991 1.00 25.01 251 ILE D CA 1
ATOM 8959 C C . ILE D 1 251 ? 17.079 23.692 82.317 1.00 21.09 251 ILE D C 1
ATOM 8960 O O . ILE D 1 251 ? 17.689 23.018 81.490 1.00 23.71 251 ILE D O 1
ATOM 8965 N N . ARG D 1 252 ? 16.800 23.259 83.538 1.00 19.45 252 ARG D N 1
ATOM 8966 C CA . ARG D 1 252 ? 17.232 21.956 84.022 1.00 20.54 252 ARG D CA 1
ATOM 8967 C C . ARG D 1 252 ? 16.726 20.800 83.156 1.00 23.12 252 ARG D C 1
ATOM 8968 O O . ARG D 1 252 ? 17.416 19.797 82.967 1.00 24.42 252 ARG D O 1
ATOM 8976 N N . ASN D 1 253 ? 15.522 20.938 82.607 1.00 22.86 253 ASN D N 1
ATOM 8977 C CA . ASN D 1 253 ? 14.942 19.834 81.853 1.00 21.78 253 ASN D CA 1
ATOM 8978 C C . ASN D 1 253 ? 15.447 19.723 80.405 1.00 24.55 253 ASN D C 1
ATOM 8979 O O . ASN D 1 253 ? 15.033 18.830 79.665 1.00 26.02 253 ASN D O 1
ATOM 8984 N N . ARG D 1 254 ? 16.349 20.617 80.002 1.00 21.62 254 ARG D N 1
ATOM 8985 C CA . ARG D 1 254 ? 16.874 20.597 78.636 1.00 22.83 254 ARG D CA 1
ATOM 8986 C C . ARG D 1 254 ? 17.789 19.394 78.347 1.00 23.02 254 ARG D C 1
ATOM 8987 O O . ARG D 1 254 ? 17.956 19.007 77.194 1.00 26.27 254 ARG D O 1
ATOM 8995 N N . ALA D 1 255 ? 18.375 18.800 79.385 1.00 22.81 255 ALA D N 1
ATOM 8996 C CA . ALA D 1 255 ? 19.243 17.640 79.195 1.00 23.87 255 ALA D CA 1
ATOM 8997 C C . ALA D 1 255 ? 19.378 16.799 80.459 1.00 23.70 255 ALA D C 1
ATOM 8998 O O . ALA D 1 255 ? 19.246 17.306 81.581 1.00 23.07 255 ALA D O 1
ATOM 9000 N N . LYS D 1 256 ? 19.636 15.508 80.268 1.00 20.90 256 LYS D N 1
ATOM 9001 C CA . LYS D 1 256 ? 19.839 14.605 81.393 1.00 20.70 256 LYS D CA 1
ATOM 9002 C C . LYS D 1 256 ? 21.013 15.077 82.237 1.00 22.66 256 LYS D C 1
ATOM 9003 O O . LYS D 1 256 ? 22.035 15.523 81.712 1.00 23.56 256 LYS D O 1
ATOM 9009 N N . GLY D 1 257 ? 20.851 14.982 83.549 1.00 20.55 257 GLY D N 1
ATOM 9010 C CA . GLY D 1 257 ? 21.916 15.320 84.477 1.00 23.82 257 GLY D CA 1
ATOM 9011 C C . GLY D 1 257 ? 22.033 16.784 84.858 1.00 22.68 257 GLY D C 1
ATOM 9012 O O . GLY D 1 257 ? 22.856 17.136 85.706 1.00 20.40 257 GLY D O 1
ATOM 9013 N N . TYR D 1 258 ? 21.219 17.645 84.256 1.00 19.26 258 TYR D N 1
ATOM 9014 C CA . TYR D 1 258 ? 21.317 19.080 84.538 1.00 18.75 258 TYR D CA 1
ATOM 9015 C C . TYR D 1 258 ? 20.861 19.456 85.951 1.00 18.77 258 TYR D C 1
ATOM 9016 O O . TYR D 1 258 ? 21.081 20.582 86.396 1.00 21.78 258 TYR D O 1
ATOM 9025 N N . ALA D 1 259 ? 20.219 18.533 86.670 1.00 19.58 259 ALA D N 1
ATOM 9026 C CA . ALA D 1 259 ? 19.914 18.787 88.076 1.00 20.64 259 ALA D CA 1
ATOM 9027 C C . ALA D 1 259 ? 21.208 19.081 88.833 1.00 20.81 259 ALA D C 1
ATOM 9028 O O . ALA D 1 259 ? 21.213 19.806 89.829 1.00 25.91 259 ALA D O 1
ATOM 9030 N N . VAL D 1 260 ? 22.305 18.506 88.351 1.00 21.40 260 VAL D N 1
ATOM 9031 C CA . VAL D 1 260 ? 23.624 18.785 88.911 1.00 20.17 260 VAL D CA 1
ATOM 9032 C C . VAL D 1 260 ? 24.351 19.841 88.074 1.00 19.07 260 VAL D C 1
ATOM 9033 O O . VAL D 1 260 ? 24.839 20.835 88.612 1.00 20.86 260 VAL D O 1
ATOM 9037 N N . SER D 1 261 ? 24.385 19.644 86.760 1.00 18.87 261 SER D N 1
ATOM 9038 C CA . SER D 1 261 ? 25.149 20.535 85.882 1.00 20.21 261 SER D CA 1
ATOM 9039 C C . SER D 1 261 ? 24.695 21.990 85.966 1.00 18.54 261 SER D C 1
ATOM 9040 O O . SER D 1 261 ? 25.522 22.897 85.926 1.00 20.68 261 SER D O 1
ATOM 9043 N N . ALA D 1 262 ? 23.388 22.230 86.077 1.00 19.00 262 ALA D N 1
ATOM 9044 C CA . ALA D 1 262 ? 22.908 23.607 86.125 1.00 20.14 262 ALA D CA 1
ATOM 9045 C C . ALA D 1 262 ? 23.253 24.279 87.440 1.00 19.48 262 ALA D C 1
ATOM 9046 O O . ALA D 1 262 ? 23.485 25.488 87.492 1.00 19.50 262 ALA D O 1
ATOM 9048 N N . VAL D 1 263 ? 23.262 23.500 88.516 1.00 19.66 263 VAL D N 1
ATOM 9049 C CA . VAL D 1 263 ? 23.628 24.028 89.816 1.00 18.55 263 VAL D CA 1
ATOM 9050 C C . VAL D 1 263 ? 25.108 24.410 89.815 1.00 19.43 263 VAL D C 1
ATOM 9051 O O . VAL D 1 263 ? 25.475 25.486 90.294 1.00 17.90 263 VAL D O 1
ATOM 9055 N N . LYS D 1 264 ? 25.942 23.547 89.242 1.00 20.19 264 LYS D N 1
ATOM 9056 C CA . LYS D 1 264 ? 27.370 23.842 89.186 1.00 21.52 264 LYS D CA 1
ATOM 9057 C C . LYS D 1 264 ? 27.625 25.079 88.316 1.00 22.77 264 LYS D C 1
ATOM 9058 O O . LYS D 1 264 ? 28.483 25.910 88.638 1.00 21.45 264 LYS D O 1
ATOM 9064 N N . ALA D 1 265 ? 26.869 25.208 87.229 1.00 20.48 265 ALA D N 1
ATOM 9065 C CA . ALA D 1 265 ? 26.950 26.394 86.379 1.00 19.86 265 ALA D CA 1
ATOM 9066 C C . ALA D 1 265 ? 26.603 27.649 87.177 1.00 22.00 265 ALA D C 1
ATOM 9067 O O . ALA D 1 265 ? 27.241 28.696 87.023 1.00 22.45 265 ALA D O 1
ATOM 9069 N N . GLY D 1 266 ? 25.597 27.542 88.040 1.00 20.08 266 GLY D N 1
ATOM 9070 C CA . GLY D 1 266 ? 25.213 28.651 88.896 1.00 20.51 266 GLY D CA 1
ATOM 9071 C C . GLY D 1 266 ? 26.313 29.066 89.854 1.00 20.67 266 GLY D C 1
ATOM 9072 O O . GLY D 1 266 ? 26.500 30.253 90.127 1.00 22.21 266 GLY D O 1
ATOM 9073 N N . VAL D 1 267 ? 27.024 28.080 90.387 1.00 19.74 267 VAL D N 1
ATOM 9074 C CA . VAL D 1 267 ? 28.099 28.359 91.329 1.00 21.33 267 VAL D CA 1
ATOM 9075 C C . VAL D 1 267 ? 29.230 29.111 90.626 1.00 22.46 267 VAL D C 1
ATOM 9076 O O . VAL D 1 267 ? 29.761 30.077 91.172 1.00 21.04 267 VAL D O 1
ATOM 9080 N N . ARG D 1 268 ? 29.561 28.697 89.406 1.00 22.02 268 ARG D N 1
ATOM 9081 C CA . ARG D 1 268 ? 30.612 29.367 88.634 1.00 22.11 268 ARG D CA 1
ATOM 9082 C C . ARG D 1 268 ? 30.212 30.800 88.281 1.00 26.75 268 ARG D C 1
ATOM 9083 O O . ARG D 1 268 ? 31.051 31.702 88.278 1.00 26.76 268 ARG D O 1
ATOM 9091 N N . LEU D 1 269 ? 28.925 31.008 87.999 1.00 24.46 269 LEU D N 1
ATOM 9092 C CA . LEU D 1 269 ? 28.411 32.345 87.699 1.00 24.05 269 LEU D CA 1
ATOM 9093 C C . LEU D 1 269 ? 28.519 33.298 88.887 1.00 23.02 269 LEU D C 1
ATOM 9094 O O . LEU D 1 269 ? 28.559 34.518 88.703 1.00 30.65 269 LEU D O 1
ATOM 9099 N N . GLN D 1 270 ? 28.567 32.753 90.099 1.00 24.36 270 GLN D N 1
ATOM 9100 C CA . GLN D 1 270 ? 28.706 33.574 91.300 1.00 26.44 270 GLN D CA 1
ATOM 9101 C C . GLN D 1 270 ? 30.168 33.799 91.679 1.00 24.59 270 GLN D C 1
ATOM 9102 O O . GLN D 1 270 ? 30.459 34.348 92.740 1.00 27.79 270 GLN D O 1
ATOM 9108 N N . GLY D 1 271 ? 31.081 33.371 90.811 1.00 23.44 271 GLY D N 1
ATOM 9109 C CA . GLY D 1 271 ? 32.495 33.674 90.971 1.00 27.20 271 GLY D CA 1
ATOM 9110 C C . GLY D 1 271 ? 33.342 32.633 91.685 1.00 31.59 271 GLY D C 1
ATOM 9111 O O . GLY D 1 271 ? 34.463 32.924 92.115 1.00 30.99 271 GLY D O 1
ATOM 9112 N N . PHE D 1 272 ? 32.814 31.421 91.828 1.00 25.37 272 PHE D N 1
ATOM 9113 C CA . PHE D 1 272 ? 33.574 30.329 92.421 1.00 23.20 272 PHE D CA 1
ATOM 9114 C C . PHE D 1 272 ? 34.094 29.381 91.348 1.00 27.83 272 PHE D C 1
ATOM 9115 O O . PHE D 1 272 ? 33.358 29.000 90.441 1.00 30.19 272 PHE D O 1
ATOM 9123 N N . ASN D 1 273 ? 35.368 29.012 91.452 1.00 27.94 273 ASN D N 1
ATOM 9124 C CA . ASN D 1 273 ? 36.020 28.173 90.451 1.00 31.65 273 ASN D CA 1
ATOM 9125 C C . ASN D 1 273 ? 35.697 26.695 90.617 1.00 27.08 273 ASN D C 1
ATOM 9126 O O . ASN D 1 273 ? 36.583 25.872 90.852 1.00 27.72 273 ASN D O 1
ATOM 9131 N N . ALA D 1 274 ? 34.420 26.355 90.484 1.00 24.20 274 ALA D N 1
ATOM 9132 C CA . ALA D 1 274 ? 33.982 24.999 90.759 1.00 23.71 274 ALA D CA 1
ATOM 9133 C C . ALA D 1 274 ? 34.387 24.039 89.652 1.00 17.73 274 ALA D C 1
ATOM 9134 O O . ALA D 1 274 ? 34.392 22.824 89.852 1.00 21.06 274 ALA D O 1
ATOM 9136 N N . GLY D 1 275 ? 34.723 24.577 88.482 1.00 21.26 275 GLY D N 1
ATOM 9137 C CA . GLY D 1 275 ? 35.185 23.760 87.376 1.00 24.01 275 GLY D CA 1
ATOM 9138 C C . GLY D 1 275 ? 34.076 22.997 86.671 1.00 25.16 275 GLY D C 1
ATOM 9139 O O . GLY D 1 275 ? 32.895 23.211 86.936 1.00 23.45 275 GLY D O 1
ATOM 9140 N N . PRO D 1 276 ? 34.454 22.086 85.775 1.00 21.95 276 PRO D N 1
ATOM 9141 C CA . PRO D 1 276 ? 33.491 21.304 85.000 1.00 23.27 276 PRO D CA 1
ATOM 9142 C C . PRO D 1 276 ? 32.896 20.152 85.804 1.00 22.19 276 PRO D C 1
ATOM 9143 O O . PRO D 1 276 ? 33.455 19.757 86.826 1.00 23.03 276 PRO D O 1
ATOM 9147 N N . VAL D 1 277 ? 31.763 19.628 85.347 1.00 21.77 277 VAL D N 1
ATOM 9148 C CA . VAL D 1 277 ? 31.276 18.355 85.847 1.00 20.40 277 VAL D CA 1
ATOM 9149 C C . VAL D 1 277 ? 32.143 17.242 85.260 1.00 22.55 277 VAL D C 1
ATOM 9150 O O . VAL D 1 277 ? 32.731 17.412 84.190 1.00 23.98 277 VAL D O 1
ATOM 9154 N N . ARG D 1 278 ? 32.224 16.113 85.957 1.00 21.46 278 ARG D N 1
ATOM 9155 C CA . ARG D 1 278 ? 32.863 14.926 85.396 1.00 22.26 278 ARG D CA 1
ATOM 9156 C C . ARG D 1 278 ? 31.888 14.149 84.530 1.00 21.07 278 ARG D C 1
ATOM 9157 O O . ARG D 1 278 ? 30.695 14.050 84.851 1.00 19.71 278 ARG D O 1
ATOM 9165 N N . ALA D 1 279 ? 32.403 13.601 83.432 1.00 22.33 279 ALA D N 1
ATOM 9166 C CA . ALA D 1 279 ? 31.645 12.653 82.626 1.00 21.59 279 ALA D CA 1
ATOM 9167 C C . ALA D 1 279 ? 31.176 11.516 83.534 1.00 23.91 279 ALA D C 1
ATOM 9168 O O . ALA D 1 279 ? 31.869 11.169 84.497 1.00 25.43 279 ALA D O 1
ATOM 9170 N N . PRO D 1 280 ? 30.003 10.925 83.244 1.00 20.85 280 PRO D N 1
ATOM 9171 C CA . PRO D 1 280 ? 29.144 11.149 82.075 1.00 24.91 280 PRO D CA 1
ATOM 9172 C C . PRO D 1 280 ? 28.150 12.317 82.170 1.00 25.41 280 PRO D C 1
ATOM 9173 O O . PRO D 1 280 ? 27.282 12.407 81.305 1.00 24.04 280 PRO D O 1
ATOM 9177 N N . LEU D 1 281 ? 28.248 13.180 83.177 1.00 21.95 281 LEU D N 1
ATOM 9178 C CA . LEU D 1 281 ? 27.521 14.446 83.124 1.00 20.91 281 LEU D CA 1
ATOM 9179 C C . LEU D 1 281 ? 28.139 15.338 82.043 1.00 21.85 281 LEU D C 1
ATOM 9180 O O . LEU D 1 281 ? 29.298 15.158 81.682 1.00 23.57 281 LEU D O 1
ATOM 9185 N N . LYS D 1 282 ? 27.368 16.292 81.525 1.00 23.23 282 LYS D N 1
ATOM 9186 C CA . LYS D 1 282 ? 27.922 17.316 80.642 1.00 21.02 282 LYS D CA 1
ATOM 9187 C C . LYS D 1 282 ? 27.538 18.708 81.132 1.00 24.05 282 LYS D C 1
ATOM 9188 O O . LYS D 1 282 ? 26.493 18.888 81.764 1.00 22.89 282 LYS D O 1
ATOM 9194 N N . ASP D 1 283 ? 28.388 19.699 80.873 1.00 22.45 283 ASP D N 1
ATOM 9195 C CA . ASP D 1 283 ? 28.095 21.052 81.337 1.00 21.59 283 ASP D CA 1
ATOM 9196 C C . ASP D 1 283 ? 27.090 21.763 80.437 1.00 22.44 283 ASP D C 1
ATOM 9197 O O . ASP D 1 283 ? 26.872 21.360 79.299 1.00 25.14 283 ASP D O 1
ATOM 9202 N N . LEU D 1 284 ? 26.475 22.813 80.968 1.00 22.58 284 LEU D N 1
ATOM 9203 C CA . LEU D 1 284 ? 25.570 23.650 80.178 1.00 22.46 284 LEU D CA 1
ATOM 9204 C C . LEU D 1 284 ? 26.308 24.297 79.016 1.00 25.81 284 LEU D C 1
ATOM 9205 O O . LEU D 1 284 ? 27.508 24.557 79.100 1.00 25.10 284 LEU D O 1
ATOM 9210 N N . THR D 1 285 ? 25.583 24.554 77.934 1.00 25.06 285 THR D N 1
ATOM 9211 C CA . THR D 1 285 ? 26.115 25.334 76.824 1.00 27.94 285 THR D CA 1
ATOM 9212 C C . THR D 1 285 ? 26.231 26.794 77.238 1.00 26.91 285 THR D C 1
ATOM 9213 O O . THR D 1 285 ? 25.614 27.215 78.210 1.00 25.40 285 THR D O 1
ATOM 9217 N N . ASN D 1 286 ? 27.011 27.574 76.494 1.00 27.14 286 ASN D N 1
ATOM 9218 C CA . ASN D 1 286 ? 27.117 29.000 76.773 1.00 25.73 286 ASN D CA 1
ATOM 9219 C C . ASN D 1 286 ? 25.748 29.688 76.741 1.00 22.90 286 ASN D C 1
ATOM 9220 O O . ASN D 1 286 ? 25.470 30.564 77.559 1.00 25.47 286 ASN D O 1
ATOM 9225 N N . GLU D 1 287 ? 24.902 29.280 75.796 1.00 26.40 287 GLU D N 1
ATOM 9226 C CA . GLU D 1 287 ? 23.548 29.820 75.692 1.00 26.68 287 GLU D CA 1
ATOM 9227 C C . GLU D 1 287 ? 22.751 29.548 76.968 1.00 25.28 287 GLU D C 1
ATOM 9228 O O . GLU D 1 287 ? 22.089 30.439 77.512 1.00 24.98 287 GLU D O 1
ATOM 9234 N N . GLU D 1 288 ? 22.829 28.307 77.437 1.00 25.15 288 GLU D N 1
ATOM 9235 C CA . GLU D 1 288 ? 22.136 27.895 78.653 1.00 24.09 288 GLU D CA 1
ATOM 9236 C C . GLU D 1 288 ? 22.693 28.586 79.896 1.00 24.24 288 GLU D C 1
ATOM 9237 O O . GLU D 1 288 ? 21.945 28.981 80.792 1.00 23.99 288 GLU D O 1
ATOM 9243 N N . ILE D 1 289 ? 24.010 28.736 79.945 1.00 22.06 289 ILE D N 1
ATOM 9244 C CA . ILE D 1 289 ? 24.641 29.492 81.012 1.00 20.54 289 ILE D CA 1
ATOM 9245 C C . ILE D 1 289 ? 24.095 30.926 81.028 1.00 22.25 289 ILE D C 1
ATOM 9246 O O . ILE D 1 289 ? 23.809 31.483 82.084 1.00 23.88 289 ILE D O 1
ATOM 9251 N N . GLY D 1 290 ? 23.930 31.513 79.846 1.00 27.12 290 GLY D N 1
ATOM 9252 C CA . GLY D 1 290 ? 23.380 32.852 79.740 1.00 25.87 290 GLY D CA 1
ATOM 9253 C C . GLY D 1 290 ? 21.958 32.954 80.264 1.00 22.89 290 GLY D C 1
ATOM 9254 O O . GLY D 1 290 ? 21.600 33.922 80.934 1.00 25.61 290 GLY D O 1
ATOM 9255 N N . MET D 1 291 ? 21.149 31.948 79.952 1.00 25.11 291 MET D N 1
ATOM 9256 C CA . MET D 1 291 ? 19.788 31.870 80.468 1.00 24.39 291 MET D CA 1
ATOM 9257 C C . MET D 1 291 ? 19.766 31.830 81.993 1.00 23.00 291 MET D C 1
ATOM 9258 O O . MET D 1 291 ? 18.977 32.522 82.636 1.00 24.23 291 MET D O 1
ATOM 9263 N N . LEU D 1 292 ? 20.644 31.015 82.572 1.00 23.93 292 LEU D N 1
ATOM 9264 C CA . LEU D 1 292 ? 20.715 30.905 84.024 1.00 24.19 292 LEU D CA 1
ATOM 9265 C C . LEU D 1 292 ? 21.169 32.221 84.659 1.00 20.97 292 LEU D C 1
ATOM 9266 O O . LEU D 1 292 ? 20.645 32.642 85.691 1.00 24.11 292 LEU D O 1
ATOM 9271 N N . GLU D 1 293 ? 22.149 32.871 84.031 1.00 23.31 293 GLU D N 1
ATOM 9272 C CA . GLU D 1 293 ? 22.646 34.151 84.521 1.00 26.87 293 GLU D CA 1
ATOM 9273 C C . GLU D 1 293 ? 21.529 35.191 84.581 1.00 24.87 293 GLU D C 1
ATOM 9274 O O . GLU D 1 293 ? 21.389 35.907 85.570 1.00 26.11 293 GLU D O 1
ATOM 9280 N N . ALA D 1 294 ? 20.735 35.254 83.515 1.00 28.36 294 ALA D N 1
ATOM 9281 C CA . ALA D 1 294 ? 19.612 36.177 83.448 1.00 28.75 294 ALA D CA 1
ATOM 9282 C C . ALA D 1 294 ? 18.574 35.858 84.520 1.00 28.02 294 ALA D C 1
ATOM 9283 O O . ALA D 1 294 ? 17.993 36.763 85.118 1.00 28.95 294 ALA D O 1
ATOM 9285 N N . LEU D 1 295 ? 18.357 34.571 84.773 1.00 26.70 295 LEU D N 1
ATOM 9286 C CA . LEU D 1 295 ? 17.390 34.142 85.786 1.00 26.17 295 LEU D CA 1
ATOM 9287 C C . LEU D 1 295 ? 17.847 34.486 87.202 1.00 27.35 295 LEU D C 1
ATOM 9288 O O . LEU D 1 295 ? 17.051 34.925 88.034 1.00 28.92 295 LEU D O 1
ATOM 9293 N N . ILE D 1 296 ? 19.132 34.286 87.472 1.00 28.15 296 ILE D N 1
ATOM 9294 C CA . ILE D 1 296 ? 19.702 34.655 88.756 1.00 30.05 296 ILE D CA 1
ATOM 9295 C C . ILE D 1 296 ? 19.521 36.154 88.996 1.00 31.00 296 ILE D C 1
ATOM 9296 O O . ILE D 1 296 ? 19.166 36.573 90.094 1.00 32.60 296 ILE D O 1
ATOM 9301 N N . GLY D 1 297 ? 19.727 36.947 87.946 1.00 29.90 297 GLY D N 1
ATOM 9302 C CA . GLY D 1 297 ? 19.500 38.384 87.991 1.00 34.48 297 GLY D CA 1
ATOM 9303 C C . GLY D 1 297 ? 20.074 39.121 89.189 1.00 39.28 297 GLY D C 1
ATOM 9304 O O . GLY D 1 297 ? 21.284 39.110 89.421 1.00 38.20 297 GLY D O 1
ATOM 9305 N N . THR D 1 298 ? 19.187 39.745 89.963 1.00 36.81 298 THR D N 1
ATOM 9306 C CA . THR D 1 298 ? 19.571 40.585 91.098 1.00 39.78 298 THR D CA 1
ATOM 9307 C C . THR D 1 298 ? 20.147 39.806 92.282 1.00 41.87 298 THR D C 1
ATOM 9308 O O . THR D 1 298 ? 20.443 40.387 93.328 1.00 43.34 298 THR D O 1
ATOM 9312 N N . HIS D 1 299 ? 20.308 38.497 92.118 1.00 38.86 299 HIS D N 1
ATOM 9313 C CA . HIS D 1 299 ? 20.930 37.667 93.146 1.00 40.21 299 HIS D CA 1
ATOM 9314 C C . HIS D 1 299 ? 22.415 37.447 92.848 1.00 35.69 299 HIS D C 1
ATOM 9315 O O . HIS D 1 299 ? 23.096 36.691 93.540 1.00 41.27 299 HIS D O 1
ATOM 9322 N N . LYS D 1 300 ? 22.901 38.125 91.812 1.00 41.78 300 LYS D N 1
ATOM 9323 C CA . LYS D 1 300 ? 24.314 38.125 91.440 1.00 43.12 300 LYS D CA 1
ATOM 9324 C C . LYS D 1 300 ? 25.196 38.521 92.626 1.00 49.77 300 LYS D C 1
ATOM 9325 O O . LYS D 1 300 ? 24.829 39.400 93.406 1.00 51.11 300 LYS D O 1
ATOM 9331 N N . ARG D 1 301 ? 26.352 37.876 92.767 1.00 47.18 301 ARG D N 1
ATOM 9332 C CA . ARG D 1 301 ? 27.268 38.202 93.861 1.00 46.61 301 ARG D CA 1
ATOM 9333 C C . ARG D 1 301 ? 28.326 39.203 93.406 1.00 52.36 301 ARG D C 1
ATOM 9334 O O . ARG D 1 301 ? 28.609 39.322 92.214 1.00 57.08 301 ARG D O 1
#

Radius of gyration: 31.25 Å; Cα contacts (8 Å, |Δi|>4): 2607; chains: 4; bounding box: 82×82×82 Å

B-factor: mean 23.67, std 8.49, range [10.29, 71.76]

InterPro domains:
  IPR002220 DapA-like [PF00701] (12-296)
  IPR002220 DapA-like [PIRSF001365] (12-301)
  IPR002220 DapA-like [PTHR12128] (12-295)
  IPR002220 DapA-like [SM01130] (10-300)
  IPR013785 Aldolase-type TIM barrel [G3DSA:3.20.20.70] (1-303)
  IPR017655 5-dehydro-4-deoxyglucarate dehydratase [MF_00694] (10-300)
  IPR017655 5-dehydro-4-deoxyglucarate dehydratase [NF002958] (1-301)
  IPR017655 5-dehydro-4-deoxyglucarate dehydratase [TIGR03249] (3-296)
  IPR017655 5-dehydro-4-deoxyglucarate dehydratase [cd00951] (11-298)

Secondary structure (DSSP, 8-state):
--HHHHHHHHTSS-EE-PPPPB-TTS-B-HHHHHHHHHHHHTT--SEEEETSTTTTGGGS-TTHHHHHHHHHHHH--S-EEEEEE-SSHHHHHHHHHHHHHTT-SEEEEPPPSS----HHHHHHHHHHHHTT-SSEEEEEEBTTB---HHHHHHHHHH-TTEEEEEE-S--HHHHHHHHHHHGGGSEEEE-STTGGGTHHHHHHHT--EEB-GGGGT-HHHHHHHHHHHHHT-HHHHHHHIIIIIHHHHHHHTTSTTHHHHHHHHHHHHTT----PPPTTS-PPPHHHHHHHHHHHGGG-S--/--HHHHHHHHTSS-EE-PPPPB-TTS-B-HHHHHHHHHHHHTT--SEEEETSTTTTGGGS-GGGHHHHHHHHHHH--S-EEEEEE-SSHHHHHHHHHHHHHTT-SEEEEPPPSS----HHHHHHHHHHHHHT-SSEEEEEEBTTB---HHHHHHHHHH-TTEEEEEE-S--HHHHHHHHHHHGGGSEEEE-STTGGGTHHHHHHHT--EEB-GGGGT-HHHHHHHHHHHHHT-HHHHHHHIIIIIHHHHHHHTTSTTHHHHHHHHHHHHTT----PPPTTS-PPPHHHHHHHHHHHGGG-S---------/--HHHHHHHHTSS-EE-PPPPB-TTS-B-HHHHHHHHHHHHTT--SEEEETSTTTTGGGS-TTHHHHHHHHHHHHS-S-EEEEEE-SSHHHHHHHHHHHHHTT-SEEEEPPPSS----HHHHHHHHHHHHHT-SSEEEEEEBTTB---HHHHHHHHHH-TTEEEEEE-S--HHHHHHHHHHHGGGSEEEE-STTGGGTHHHHHHHT--EEB-GGGGT-HHHHHHHHHHHHHT-HHHHHHHIIIIIHHHHHHHTTSTTHHHHHHHHHHHHTT----PPPTTS-PPPHHHHHHHHHHHGGG---TT---/--HHHHHHHHTSS-EE-PPPPB-TTSSB-HHHHHHHHHHHHTT--SEEEETSTTTTGGGS-TTHHHHHHHHHHHH--S-EEEEEE-SSHHHHHHHHHHHHHTT-SEEEEPPPSS----HHHHHHHHHHHHTT-SSEEEEEEBTTB---HHHHHHHHHH-TTEEEEEE-S--HHHHHHHHHHHGGGSEEEE-STTGGGTHHHHHHHT--EEB-GGGGT-HHHHHHHHHHHHHT-HHHHHHHIIIIIHHHHHHHTTSTTHHHHHHHHHHHHTT----PPPTTS-PPPHHHHHHHHHHHGGG--

Solvent-accessible surface area: 41378 Å² total; per-residue (Å²): 95,74,26,104,100,0,27,94,17,0,43,72,10,6,1,4,2,0,0,0,0,1,42,90,116,17,148,37,15,31,98,9,0,68,92,0,1,109,55,7,41,53,74,168,15,29,0,10,1,0,0,0,5,8,0,0,0,6,5,1,49,40,104,34,0,22,78,0,0,41,5,0,84,124,35,5,62,188,30,3,3,0,0,0,0,0,1,3,12,45,8,0,13,66,3,0,127,36,0,58,184,49,30,4,12,0,0,0,7,2,2,3,2,21,16,84,6,9,52,95,2,2,28,41,3,6,66,112,0,1,112,14,14,52,16,0,0,0,2,8,1,48,91,31,8,43,2,81,4,90,5,0,19,99,0,7,123,71,1,106,17,0,0,0,0,18,0,19,46,14,66,4,11,18,0,4,41,0,8,14,118,20,32,133,64,4,58,23,1,5,2,30,61,6,3,0,7,27,5,12,2,6,59,15,0,25,3,58,8,5,4,0,15,1,2,2,0,5,2,38,13,0,47,85,0,28,56,6,8,121,72,63,98,91,82,27,2,46,132,9,0,69,91,7,0,22,48,1,40,64,11,44,92,121,22,122,20,2,33,17,0,0,1,0,1,0,0,61,49,6,52,4,114,0,12,43,14,28,24,2,6,46,46,10,71,135,116,10,46,34,71,0,70,80,37,2,29,136,86,100,64,135,150,108,72,25,106,98,0,28,94,18,0,40,72,10,7,1,5,2,0,0,0,0,3,38,100,118,25,148,33,14,32,99,20,0,70,105,0,2,108,55,6,39,60,76,169,14,28,0,9,0,0,0,0,5,10,0,0,0,7,4,2,53,37,100,31,1,22,75,0,0,42,5,0,81,124,33,6,65,185,32,4,2,0,0,0,0,0,1,3,10,44,9,0,14,64,2,0,128,34,0,60,184,50,30,5,15,0,0,0,7,2,2,3,2,22,15,88,5,8,52,88,1,2,24,38,2,6,61,107,0,0,116,16,14,50,15,0,0,0,1,8,1,42,92,29,7,41,1,78,6,92,5,0,16,103,0,7,123,78,1,107,16,0,0,0,0,19,0,20,48,13,66,2,7,17,0,3,56,0,8,13,120,19,30,132,64,4,58,22,1,5,3,29,58,7,2,1,11,25,4,12,2,6,59,15,0,24,3,57,7,5,4,0,16,1,2,2,0,4,2,35,14,0,48,87,0,25,57,6,6,120,71,63,100,91,86,29,1,45,128,11,0,69,91,8,0,28,48,1,25,67,14,40,102,121,26,124,19,2,32,16,0,0,1,0,1,0,0,70,24,3,29,7,110,0,7,62,14,30,26,2,6,42,42,9,68,134,117,11,20,31,69,0,45,78,37,2,27,138,88,99,108,73,94,116,116,129,127,163,193,215,95,69,26,102,100,0,28,96,17,0,42,71,10,7,1,5,2,0,0,0,0,4,48,102,151,32,175,19,17,26,112,14,0,59,95,0,1,104,55,5,43,60,76,168,14,30,0,8,1,0,0,0,5,8,0,0,0,7,4,1,53,42,99,27,0,21,73,0,0,30,2,0,90,115,31,4,63,190,30,4,2,0,0,1,0,0,0,3,10,40,8,0,12,68,3,0,122,32,0,58,168,52,25,3,8,0,0,0,7,2,2,2,2,21,14,84,7,9,52,87,1,3,32,40,3,7,52,106,0,0,112,16,13,52,14,0,0,0,1,8,1,43,89,31,8,41,1,78,6,91,6,0,16,102,0,8,123,70,1,107,15,0,0,0,0,18,0,20,45,14,67,2,10,16,0,2,56,0,7,14,123,20,30,135,64,4,57,22,0,5,1,28,60,6,3,1,11,27,4,12,2,5,61,15,0,24,3,59,6,6,4,0,14,1,2,2,0,4,4,37,8,0,46,72,0,26,62,3,8,122,68,63,91,90,86,34,2,46,116,2,0,68,90,6,0,27,48,1,26,66,11,41,102,122,25,121,19,1,32,17,0,0,2,0,1,0,0,63,39,9,51,4,119,0,13,71,14,28,23,2,6,40,43,10,64,134,113,9,43,34,66,0,88,81,38,4,34,134,75,97,94,86,116,193,59,175,176,101,73,25,104,101,0,28,94,17,0,42,72,11,6,1,4,2,1,0,0,0,4,56,115,137,32,150,28,16,29,105,11,0,61,87,0,0,105,51,5,34,52,76,156,11,28,0,8,0,0,0,0,4,9,0,0,0,6,5,1,51,38,104,30,0,20,72,0,0,38,4,0,86,127,32,4,63,163,25,5,1,0,0,0,0,0,1,3,10,44,9,0,12,64,2,0,116,34,0,58,176,53,25,4,10,0,0,0,7,1,2,3,2,20,17,88,7,10,53,94,0,2,35,43,4,6,58,110,0,0,104,15,14,51,15,0,0,0,2,7,1,49,90,29,8,44,1,78,4,89,6,0,17,115,0,8,128,73,0,106,16,0,0,0,0,19,0,16,45,16,68,2,12,15,0,3,38,0,7,13,111,19,30,134,64,4,56,22,1,4,2,30,53,8,3,1,8,26,4,11,2,6,58,15,0,25,3,59,7,5,4,0,14,1,2,2,0,3,4,36,12,0,48,72,0,28,62,8,6,120,73,62,98,90,84,36,2,46,115,2,0,72,90,7,0,22,48,1,41,62,12,47,95,122,23,122,21,3,30,16,0,0,1,0,1,0,0,64,46,9,51,4,114,0,17,70,13,33,26,2,7,53,44,10,73,134,112,10,42,33,77,0,82,81,39,4,26,131,70,135,141

CATH classification: 3.20.20.70

Nearest PDB structures (foldseek):
  4ur7-assembly1_C  TM=1.003E+00  e=5.405E-62  Agrobacterium tumefaciens
  3d0c-assembly1_B  TM=9.013E-01  e=1.377E-21  Oceanobacillus iheyensis HTE831
  3e96-assembly1_A  TM=9.023E-01  e=1.733E-21  Shouchella clausii KSM-K16
  6gso-assembly1_D  TM=8.789E-01  e=9.766E-15  Saccharolobus solfataricus
  4uxd-assembly1_D  TM=8.734E-01  e=4.339E-14  Picrophilus oshimae